Protein AF-0000000075217260 (afdb_homodimer)

Sequence (902 aa):
MAIAESGAFEINVNLGKSIASIQKNPIIYMRRHLSFYVELLKFIIHQYEQCFLPPKGTILYHNGLIELNTLIIDLNQQITSKQQIYSWTSITLPKIFSTKELYFIVASPESENITLNPAVTKGGWLSGSFSFPLSLSCAYALTGVSSTIYMLPFIPYKFPMTYVDFSTLRTYEVTSEYGSIQIIKQRNFLFLGIIRDLSWKSQRDNKNFILKAMFVGNWLGIQIPEAFALRLFNNTRFSIQDFEFSINIQNINLTRDNKILGSLSTVSCDQMPPNLSPENLPNYLVIQFELVSTLANPDHLLFSCNPKLFFTGDILNSAINLQHSPNHYELTVYAPHNLHFYPSCFHIVTLPIQFSSRNDRQMLVSSYPNEGYFEVQMCPWVQNSPLQIVIKSFSKNLVLPQGTPIAILLYMEKMTTGKNSLRDQELKINKDITRIGNVNLPKENFLHYNSMAIAESGAFEINVNLGKSIASIQKNPIIYMRRHLSFYVELLKFIIHQYEQCFLPPKGTILYHNGLIELNTLIIDLNQQITSKQQIYSWTSITLPKIFSTKELYFIVASPESENITLNPAVTKGGWLSGSFSFPLSLSCAYALTGVSSTIYMLPFIPYKFPMTYVDFSTLRTYEVTSEYGSIQIIKQRNFLFLGIIRDLSWKSQRDNKNFILKAMFVGNWLGIQIPEAFALRLFNNTRFSIQDFEFSINIQNINLTRDNKILGSLSTVSCDQMPPNLSPENLPNYLVIQFELVSTLANPDHLLFSCNPKLFFTGDILNSAINLQHSPNHYELTVYAPHNLHFYPSCFHIVTLPIQFSSRNDRQMLVSSYPNEGYFEVQMCPWVQNSPLQIVIKSFSKNLVLPQGTPIAILLYMEKMTTGKNSLRDQELKINKDITRIGNVNLPKENFLHYNS

Radius of gyration: 28.95 Å; Cα contacts (8 Å, |Δi|>4): 2174; chains: 2; bounding box: 70×98×119 Å

Structure (mmCIF, N/CA/C/O backbone):
data_AF-0000000075217260-model_v1
#
loop_
_entity.id
_entity.type
_entity.pdbx_description
1 polymer U10
#
loop_
_atom_site.group_PDB
_atom_site.id
_atom_site.type_symbol
_atom_site.label_atom_id
_atom_site.label_alt_id
_atom_site.label_comp_id
_atom_site.label_asym_id
_atom_site.label_entity_id
_atom_site.label_seq_id
_atom_site.pdbx_PDB_ins_code
_atom_site.Cartn_x
_atom_site.Cartn_y
_atom_site.Cartn_z
_atom_site.occupancy
_atom_site.B_iso_or_equiv
_atom_site.auth_seq_id
_atom_site.auth_comp_id
_atom_site.auth_asym_id
_atom_site.auth_atom_id
_atom_site.pdbx_PDB_model_num
ATOM 1 N N . MET A 1 1 ? 6.461 63.656 -43.188 1 19.81 1 MET A N 1
ATOM 2 C CA . MET A 1 1 ? 7.055 62.438 -43.719 1 19.81 1 MET A CA 1
ATOM 3 C C . MET A 1 1 ? 7.086 61.344 -42.656 1 19.81 1 MET A C 1
ATOM 5 O O . MET A 1 1 ? 7.84 61.469 -41.688 1 19.81 1 MET A O 1
ATOM 9 N N . ALA A 1 2 ? 6.152 60.938 -42.031 1 21.39 2 ALA A N 1
ATOM 10 C CA . ALA A 1 2 ? 5.523 60.438 -40.812 1 21.39 2 ALA A CA 1
ATOM 11 C C . ALA A 1 2 ? 5.863 58.969 -40.562 1 21.39 2 ALA A C 1
ATOM 13 O O . ALA A 1 2 ? 5.469 58.094 -41.312 1 21.39 2 ALA A O 1
ATOM 14 N N . ILE A 1 3 ? 7.191 58.688 -40.281 1 22.27 3 ILE A N 1
ATOM 15 C CA . ILE A 1 3 ? 7.773 57.375 -40.312 1 22.27 3 ILE A CA 1
ATOM 16 C C . ILE A 1 3 ? 6.895 56.406 -39.531 1 22.27 3 ILE A C 1
ATOM 18 O O . ILE A 1 3 ? 6.539 56.656 -38.375 1 22.27 3 ILE A O 1
ATOM 22 N N . ALA A 1 4 ? 6.141 55.5 -40.031 1 21.84 4 ALA A N 1
ATOM 23 C CA . ALA A 1 4 ? 4.902 54.719 -40 1 21.84 4 ALA A CA 1
ATOM 24 C C . ALA A 1 4 ? 4.941 53.656 -38.906 1 21.84 4 ALA A C 1
ATOM 26 O O . ALA A 1 4 ? 5.891 52.875 -38.812 1 21.84 4 ALA A O 1
ATOM 27 N N . GLU A 1 5 ? 4.582 53.906 -37.625 1 22.06 5 GLU A N 1
ATOM 28 C CA . GLU A 1 5 ? 4.879 53.5 -36.25 1 22.06 5 GLU A CA 1
ATOM 29 C C . GLU A 1 5 ? 4.652 52.031 -36.031 1 22.06 5 GLU A C 1
ATOM 31 O O . GLU A 1 5 ? 3.529 51.531 -36.188 1 22.06 5 GLU A O 1
ATOM 36 N N . SER A 1 6 ? 5.453 51.219 -36.594 1 21.25 6 SER A N 1
ATOM 37 C CA . SER A 1 6 ? 5.367 49.781 -36.938 1 21.25 6 SER A CA 1
ATOM 38 C C . SER A 1 6 ? 4.906 48.969 -35.75 1 21.25 6 SER A C 1
ATOM 40 O O . SER A 1 6 ? 5.246 49.25 -34.625 1 21.25 6 SER A O 1
ATOM 42 N N . GLY A 1 7 ? 3.818 48.25 -35.812 1 20.75 7 GLY A N 1
ATOM 43 C CA . GLY A 1 7 ? 2.887 47.469 -35 1 20.75 7 GLY A CA 1
ATOM 44 C C . GLY A 1 7 ? 3.568 46.406 -34.156 1 20.75 7 GLY A C 1
ATOM 45 O O . GLY A 1 7 ? 4.094 45.438 -34.688 1 20.75 7 GLY A O 1
ATOM 46 N N . ALA A 1 8 ? 4.43 46.75 -33.188 1 21.41 8 ALA A N 1
ATOM 47 C CA . ALA A 1 8 ? 5.324 46 -32.312 1 21.41 8 ALA A CA 1
ATOM 48 C C . ALA A 1 8 ? 4.625 44.75 -31.75 1 21.41 8 ALA A C 1
ATOM 50 O O . ALA A 1 8 ? 3.527 44.875 -31.203 1 21.41 8 ALA A O 1
ATOM 51 N N . PHE A 1 9 ? 4.602 43.656 -32.406 1 21.14 9 PHE A N 1
ATOM 52 C CA . PHE A 1 9 ? 3.938 42.375 -32.188 1 21.14 9 PHE A CA 1
ATOM 53 C C . PHE A 1 9 ? 4.102 41.938 -30.734 1 21.14 9 PHE A C 1
ATOM 55 O O . PHE A 1 9 ? 5.223 41.812 -30.234 1 21.14 9 PHE A O 1
ATOM 62 N N . GLU A 1 10 ? 3.414 42.438 -29.656 1 21.16 10 GLU A N 1
ATOM 63 C CA . GLU A 1 10 ? 3.434 42.25 -28.219 1 21.16 10 GLU A CA 1
ATOM 64 C C . GLU A 1 10 ? 3.326 40.781 -27.844 1 21.16 10 GLU A C 1
ATOM 66 O O . GLU A 1 10 ? 2.311 40.125 -28.125 1 21.16 10 GLU A O 1
ATOM 71 N N . ILE A 1 11 ? 4.23 39.969 -28.172 1 21.28 11 ILE A N 1
ATOM 72 C CA . ILE A 1 11 ? 4.207 38.5 -28.078 1 21.28 11 ILE A CA 1
ATOM 73 C C . ILE A 1 11 ? 3.777 38.094 -26.672 1 21.28 11 ILE A C 1
ATOM 75 O O . ILE A 1 11 ? 4.449 38.406 -25.688 1 21.28 11 ILE A O 1
ATOM 79 N N . ASN A 1 12 ? 2.537 37.969 -26.25 1 21.42 12 ASN A N 1
ATOM 80 C CA . ASN A 1 12 ? 1.78 37.469 -25.109 1 21.42 12 ASN A CA 1
ATOM 81 C C . ASN A 1 12 ? 2.266 36.094 -24.672 1 21.42 12 ASN A C 1
ATOM 83 O O . ASN A 1 12 ? 1.926 35.062 -25.297 1 21.42 12 ASN A O 1
ATOM 87 N N . VAL A 1 13 ? 3.553 35.875 -24.438 1 22.38 13 VAL A N 1
ATOM 88 C CA . VAL A 1 13 ? 4.301 34.656 -24.203 1 22.38 13 VAL A CA 1
ATOM 89 C C . VAL A 1 13 ? 3.607 33.812 -23.109 1 22.38 13 VAL A C 1
ATOM 91 O O . VAL A 1 13 ? 3.479 34.281 -21.969 1 22.38 13 VAL A O 1
ATOM 94 N N . ASN A 1 14 ? 2.602 33.094 -23.344 1 21.25 14 ASN A N 1
ATOM 95 C CA . ASN A 1 14 ? 1.864 32.094 -22.594 1 21.25 14 ASN A CA 1
ATOM 96 C C . ASN A 1 14 ? 2.805 31.203 -21.781 1 21.25 14 ASN A C 1
ATOM 98 O O . ASN A 1 14 ? 3.326 30.219 -22.312 1 21.25 14 ASN A O 1
ATOM 102 N N . LEU A 1 15 ? 3.814 31.75 -21.109 1 22.7 15 LEU A N 1
ATOM 103 C CA . LEU A 1 15 ? 4.797 31.188 -20.188 1 22.7 15 LEU A CA 1
ATOM 104 C C . LEU A 1 15 ? 4.148 30.172 -19.25 1 22.7 15 LEU A C 1
ATOM 106 O O . LEU A 1 15 ? 3.178 30.484 -18.562 1 22.7 15 LEU A O 1
ATOM 110 N N . GLY A 1 16 ? 4.039 29.031 -19.688 1 24.45 16 GLY A N 1
ATOM 111 C CA . GLY A 1 16 ? 3.541 28.031 -18.75 1 24.45 16 GLY A CA 1
ATOM 112 C C . GLY A 1 16 ? 4.031 28.234 -17.328 1 24.45 16 GLY A C 1
ATOM 113 O O . GLY A 1 16 ? 5.238 28.281 -17.094 1 24.45 16 GLY A O 1
ATOM 114 N N . LYS A 1 17 ? 3.695 29.406 -16.766 1 24.36 17 LYS A N 1
ATOM 115 C CA . LYS A 1 17 ? 3.885 29.734 -15.352 1 24.36 17 LYS A CA 1
ATOM 116 C C . LYS A 1 17 ? 3.814 28.484 -14.492 1 24.36 17 LYS A C 1
ATOM 118 O O . LYS A 1 17 ? 2.842 27.719 -14.562 1 24.36 17 LYS A O 1
ATOM 123 N N . SER A 1 18 ? 4.91 27.875 -14.43 1 25.98 18 SER A N 1
ATOM 124 C CA . SER A 1 18 ? 4.984 26.844 -13.398 1 25.98 18 SER A CA 1
ATOM 125 C C . SER A 1 18 ? 4.383 27.328 -12.086 1 25.98 18 SER A C 1
ATOM 127 O O . SER A 1 18 ? 4.863 28.297 -11.5 1 25.98 18 SER A O 1
ATOM 129 N N . ILE A 1 19 ? 3.252 27.797 -12.016 1 24.47 19 ILE A N 1
ATOM 130 C CA . ILE A 1 19 ? 2.613 28.031 -10.727 1 24.47 19 ILE A CA 1
ATOM 131 C C . ILE A 1 19 ? 2.775 26.797 -9.836 1 24.47 19 ILE A C 1
ATOM 133 O O . ILE A 1 19 ? 2.262 25.719 -10.156 1 24.47 19 ILE A O 1
ATOM 137 N N . ALA A 1 20 ? 3.865 26.547 -9.359 1 30.77 20 ALA A N 1
ATOM 138 C CA . ALA A 1 20 ? 3.777 25.734 -8.148 1 30.77 20 ALA A CA 1
ATOM 139 C C . ALA A 1 20 ? 2.523 26.094 -7.348 1 30.77 20 ALA A C 1
ATOM 141 O O . ALA A 1 20 ? 2.568 26.938 -6.449 1 30.77 20 ALA A O 1
ATOM 142 N N . SER A 1 21 ? 1.702 26.797 -7.887 1 27.34 21 SER A N 1
ATOM 143 C CA . SER A 1 21 ? 0.513 27.031 -7.07 1 27.34 21 SER A CA 1
ATOM 144 C C . SER A 1 21 ? 0.052 25.734 -6.406 1 27.34 21 SER A C 1
ATOM 146 O O . SER A 1 21 ? -0.109 24.703 -7.074 1 27.34 21 SER A O 1
ATOM 148 N N . ILE A 1 22 ? 0.473 25.5 -5.199 1 31.73 22 ILE A N 1
ATOM 149 C CA . ILE A 1 22 ? -0.354 24.703 -4.293 1 31.73 22 ILE A CA 1
ATOM 150 C C . ILE A 1 22 ? -1.82 24.812 -4.703 1 31.73 22 ILE A C 1
ATOM 152 O O . ILE A 1 22 ? -2.564 25.625 -4.16 1 31.73 22 ILE A O 1
ATOM 156 N N . GLN A 1 23 ? -2.008 25.375 -5.75 1 31.16 23 GLN A N 1
ATOM 157 C CA . GLN A 1 23 ? -3.424 25.547 -6.059 1 31.16 23 GLN A CA 1
ATOM 158 C C . GLN A 1 23 ? -4.188 24.234 -5.918 1 31.16 23 GLN A C 1
ATOM 160 O O . GLN A 1 23 ? -3.783 23.219 -6.477 1 31.16 23 GLN A O 1
ATOM 165 N N . LYS A 1 24 ? -4.727 24.219 -4.82 1 35.16 24 LYS A N 1
ATOM 166 C CA . LYS A 1 24 ? -5.852 23.328 -4.566 1 35.16 24 LYS A CA 1
ATOM 167 C C . LYS A 1 24 ? -6.766 23.234 -5.781 1 35.16 24 LYS A C 1
ATOM 169 O O . LYS A 1 24 ? -7.805 23.891 -5.84 1 35.16 24 LYS A O 1
ATOM 174 N N . ASN A 1 25 ? -6.25 23.656 -6.953 1 32.94 25 ASN A N 1
ATOM 175 C CA . ASN A 1 25 ? -7.328 23.5 -7.918 1 32.94 25 ASN A CA 1
ATOM 176 C C . ASN A 1 25 ? -7.91 22.094 -7.883 1 32.94 25 ASN A C 1
ATOM 178 O O . ASN A 1 25 ? -7.168 21.109 -7.895 1 32.94 25 ASN A O 1
ATOM 182 N N . PRO A 1 26 ? -9.102 22.188 -7.535 1 40.66 26 PRO A N 1
ATOM 183 C CA . PRO A 1 26 ? -9.766 20.891 -7.637 1 40.66 26 PRO A CA 1
ATOM 184 C C . PRO A 1 26 ? -9.531 20.219 -8.984 1 40.66 26 PRO A C 1
ATOM 186 O O . PRO A 1 26 ? -9.953 20.719 -10.023 1 40.66 26 PRO A O 1
ATOM 189 N N . ILE A 1 27 ? -8.312 19.938 -9.367 1 39.59 27 ILE A N 1
ATOM 190 C CA . ILE A 1 27 ? -8.094 19.219 -10.617 1 39.59 27 ILE A CA 1
ATOM 191 C C . ILE A 1 27 ? -9.258 18.266 -10.883 1 39.59 27 ILE A C 1
ATOM 193 O O . ILE A 1 27 ? -9.461 17.312 -10.133 1 39.59 27 ILE A O 1
ATOM 197 N N . ILE A 1 28 ? -10.242 18.938 -11.508 1 44.34 28 ILE A N 1
ATOM 198 C CA . ILE A 1 28 ? -11.258 18.031 -12.062 1 44.34 28 ILE A CA 1
ATOM 199 C C . ILE A 1 28 ? -10.578 16.922 -12.844 1 44.34 28 ILE A C 1
ATOM 201 O O . ILE A 1 28 ? -9.883 17.172 -13.828 1 44.34 28 ILE A O 1
ATOM 205 N N . TYR A 1 29 ? -10.266 16 -12.227 1 52.19 29 TYR A N 1
ATOM 206 C CA . TYR A 1 29 ? -9.719 14.844 -12.922 1 52.19 29 TYR A CA 1
ATOM 207 C C . TYR A 1 29 ? -10.586 14.477 -14.125 1 52.19 29 TYR A C 1
ATOM 209 O O . TYR A 1 29 ? -11.773 14.172 -13.977 1 52.19 29 TYR A O 1
ATOM 217 N N . MET A 1 30 ? -10.227 15.062 -15.344 1 57.81 30 MET A N 1
ATOM 218 C CA . MET A 1 30 ? -10.789 14.469 -16.547 1 57.81 30 MET A CA 1
ATOM 219 C C . MET A 1 30 ? -9.953 13.273 -17.016 1 57.81 30 MET A C 1
ATOM 221 O O . MET A 1 30 ? -8.727 13.352 -17.078 1 57.81 30 MET A O 1
ATOM 225 N N . ARG A 1 31 ? -10.641 12.188 -17.078 1 66.69 31 ARG A N 1
ATOM 226 C CA . ARG A 1 31 ? -9.977 11.016 -17.641 1 66.69 31 ARG A CA 1
ATOM 227 C C . ARG A 1 31 ? -9.273 11.367 -18.953 1 66.69 31 ARG A C 1
ATOM 229 O O . ARG A 1 31 ? -9.852 12.039 -19.797 1 66.69 31 ARG A O 1
ATOM 236 N N . ARG A 1 32 ? -8.156 10.93 -19.109 1 75.88 32 ARG A N 1
ATOM 237 C CA . ARG A 1 32 ? -7.414 11.07 -20.359 1 75.88 32 ARG A CA 1
ATOM 238 C C . ARG A 1 32 ? -7.953 10.125 -21.422 1 75.88 32 ARG A C 1
ATOM 240 O O . ARG A 1 32 ? -8.523 9.078 -21.094 1 75.88 32 ARG A O 1
ATOM 247 N N . HIS A 1 33 ? -7.855 10.523 -22.562 1 81.12 33 HIS A N 1
ATOM 248 C CA . HIS A 1 33 ? -8.289 9.711 -23.688 1 81.12 33 HIS A CA 1
ATOM 249 C C . HIS A 1 33 ? -7.371 8.5 -23.875 1 81.12 33 HIS A C 1
ATOM 251 O O . HIS A 1 33 ? -6.211 8.531 -23.469 1 81.12 33 HIS A O 1
ATOM 257 N N . LEU A 1 34 ? -8.031 7.539 -24.547 1 85 34 LEU A N 1
ATOM 258 C CA . LEU A 1 34 ? -7.285 6.309 -24.797 1 85 34 LEU A CA 1
ATOM 259 C C . LEU A 1 34 ? -5.953 6.613 -25.484 1 85 34 LEU A C 1
ATOM 261 O O . LEU A 1 34 ? -4.941 5.965 -25.188 1 85 34 LEU A O 1
ATOM 265 N N . SER A 1 35 ? -5.93 7.559 -26.344 1 83.62 35 SER A N 1
ATOM 266 C CA . SER A 1 35 ? -4.738 7.902 -27.125 1 83.62 35 SER A CA 1
ATOM 267 C C . SER A 1 35 ? -3.557 8.211 -26.203 1 83.62 35 SER A C 1
ATOM 269 O O . SER A 1 35 ? -2.402 7.98 -26.562 1 83.62 35 SER A O 1
ATOM 271 N N . PHE A 1 36 ? -3.918 8.562 -25.062 1 83.56 36 PHE A N 1
ATOM 272 C CA . PHE A 1 36 ? -2.869 8.883 -24.109 1 83.56 36 PHE A CA 1
ATOM 273 C C . PHE A 1 36 ? -2.189 7.621 -23.609 1 83.56 36 PHE A C 1
ATOM 275 O O . PHE A 1 36 ? -0.994 7.629 -23.297 1 83.56 36 PHE A O 1
ATOM 282 N N . TYR A 1 37 ? -2.936 6.582 -23.594 1 89.44 37 TYR A N 1
ATOM 283 C CA . TYR A 1 37 ? -2.449 5.363 -22.953 1 89.44 37 TYR A CA 1
ATOM 284 C C . TYR A 1 37 ? -1.99 4.348 -24 1 89.44 37 TYR A C 1
ATOM 286 O O . TYR A 1 37 ? -1.45 3.297 -23.641 1 89.44 37 TYR A O 1
ATOM 294 N N . VAL A 1 38 ? -2.174 4.621 -25.219 1 90.06 38 VAL A N 1
ATOM 295 C CA . VAL A 1 38 ? -1.985 3.629 -26.266 1 90.06 38 VAL A CA 1
ATOM 296 C C . VAL A 1 38 ? -0.538 3.143 -26.266 1 90.06 38 VAL A C 1
ATOM 298 O O . VAL A 1 38 ? -0.282 1.937 -26.312 1 90.06 38 VAL A O 1
ATOM 301 N N . GLU A 1 39 ? 0.344 4.082 -26.203 1 87.31 39 GLU A N 1
ATOM 302 C CA . GLU A 1 39 ? 1.75 3.691 -26.234 1 87.31 39 GLU A CA 1
ATOM 303 C C . GLU A 1 39 ? 2.125 2.871 -25.016 1 87.31 39 GLU A C 1
ATOM 305 O O . GLU A 1 39 ? 2.91 1.926 -25.094 1 87.31 39 GLU A O 1
ATOM 310 N N . LEU A 1 40 ? 1.539 3.26 -23.953 1 90.38 40 LEU A N 1
ATOM 311 C CA . LEU A 1 40 ? 1.773 2.51 -22.719 1 90.38 40 LEU A CA 1
ATOM 312 C C . LEU A 1 40 ? 1.212 1.096 -22.828 1 90.38 40 LEU A C 1
ATOM 314 O O . LEU A 1 40 ? 1.889 0.126 -22.484 1 90.38 40 LEU A O 1
ATOM 318 N N . LEU A 1 41 ? 0.054 0.994 -23.328 1 94.12 41 LEU A N 1
ATOM 319 C CA . LEU A 1 41 ? -0.593 -0.307 -23.453 1 94.12 41 LEU A CA 1
ATOM 320 C C . LEU A 1 41 ? 0.165 -1.189 -24.453 1 94.12 41 LEU A C 1
ATOM 322 O O . LEU A 1 41 ? 0.368 -2.379 -24.188 1 94.12 41 LEU A O 1
ATOM 326 N N . LYS A 1 42 ? 0.574 -0.626 -25.484 1 93.31 42 LYS A N 1
ATOM 327 C CA . LYS A 1 42 ? 1.382 -1.371 -26.438 1 93.31 42 LYS A CA 1
ATOM 328 C C . LYS A 1 42 ? 2.678 -1.866 -25.812 1 93.31 42 LYS A C 1
ATOM 330 O O . LYS A 1 42 ? 3.094 -3.002 -26.031 1 93.31 42 LYS A O 1
ATOM 335 N N . PHE A 1 43 ? 3.199 -0.994 -25.062 1 92.5 43 PHE A N 1
ATOM 336 C CA . PHE A 1 43 ? 4.422 -1.371 -24.359 1 92.5 43 PHE A CA 1
ATOM 337 C C . PHE A 1 43 ? 4.176 -2.551 -23.438 1 92.5 43 PHE A C 1
ATOM 339 O O . PHE A 1 43 ? 4.941 -3.52 -23.422 1 92.5 43 PHE A O 1
ATOM 346 N N . ILE A 1 44 ? 3.162 -2.531 -22.672 1 94.62 44 ILE A N 1
ATOM 347 C CA . ILE A 1 44 ? 2.809 -3.561 -21.703 1 94.62 44 ILE A CA 1
ATOM 348 C C . ILE A 1 44 ? 2.566 -4.887 -22.422 1 94.62 44 ILE A C 1
ATOM 350 O O . ILE A 1 44 ? 3.039 -5.934 -21.969 1 94.62 44 ILE A O 1
ATOM 354 N N . ILE A 1 45 ? 1.907 -4.812 -23.469 1 95.44 45 ILE A N 1
ATOM 355 C CA . ILE A 1 45 ? 1.594 -6 -24.25 1 95.44 45 ILE A CA 1
ATOM 356 C C . ILE A 1 45 ? 2.877 -6.586 -24.844 1 95.44 45 ILE A C 1
ATOM 358 O O . ILE A 1 45 ? 3.094 -7.801 -24.781 1 95.44 45 ILE A O 1
ATOM 362 N N . HIS A 1 46 ? 3.652 -5.695 -25.312 1 94.56 46 HIS A N 1
ATOM 363 C CA . HIS A 1 46 ? 4.926 -6.125 -25.875 1 94.56 46 HIS A CA 1
ATOM 364 C C . HIS A 1 46 ? 5.793 -6.809 -24.828 1 94.56 46 HIS A C 1
ATOM 366 O O . HIS A 1 46 ? 6.395 -7.852 -25.094 1 94.56 46 HIS A O 1
ATOM 372 N N . GLN A 1 47 ? 5.863 -6.238 -23.688 1 93.38 47 GLN A N 1
ATOM 373 C CA . GLN A 1 47 ? 6.633 -6.824 -22.594 1 93.38 47 GLN A CA 1
ATOM 374 C C . GLN A 1 47 ? 6.121 -8.219 -22.25 1 93.38 47 GLN A C 1
ATOM 376 O O . GLN A 1 47 ? 6.914 -9.141 -22.047 1 93.38 47 GLN A O 1
ATOM 381 N N . TYR A 1 48 ? 4.871 -8.375 -22.188 1 93.88 48 TYR A N 1
ATOM 382 C CA . TYR A 1 48 ? 4.285 -9.68 -21.875 1 93.88 48 TYR A CA 1
ATOM 383 C C . TYR A 1 48 ? 4.621 -10.695 -22.969 1 93.88 48 TYR A C 1
ATOM 385 O O . TYR A 1 48 ? 4.988 -11.836 -22.672 1 93.88 48 TYR A O 1
ATOM 393 N N . GLU A 1 49 ? 4.516 -10.297 -24.188 1 93.06 49 GLU A N 1
ATOM 394 C CA . GLU A 1 49 ? 4.801 -11.164 -25.328 1 93.06 49 GLU A CA 1
ATOM 395 C C . GLU A 1 49 ? 6.246 -11.656 -25.281 1 93.06 49 GLU A C 1
ATOM 397 O O . GLU A 1 49 ? 6.512 -12.836 -25.547 1 93.06 49 GLU A O 1
ATOM 402 N N . GLN A 1 50 ? 7.031 -10.781 -24.891 1 88.69 50 GLN A N 1
ATOM 403 C CA . GLN A 1 50 ? 8.453 -11.094 -24.953 1 88.69 50 GLN A CA 1
ATOM 404 C C . GLN A 1 50 ? 8.891 -11.891 -23.719 1 88.69 50 GLN A C 1
ATOM 406 O O . GLN A 1 50 ? 9.828 -12.688 -23.797 1 88.69 50 GLN A O 1
ATOM 411 N N . CYS A 1 51 ? 8.164 -11.695 -22.672 1 87.44 51 CYS A N 1
ATOM 412 C CA . CYS A 1 51 ? 8.688 -12.227 -21.422 1 87.44 51 CYS A CA 1
ATOM 413 C C . CYS A 1 51 ? 7.875 -13.43 -20.953 1 87.44 51 CYS A C 1
ATOM 415 O O . CYS A 1 51 ? 8.398 -14.305 -20.266 1 87.44 51 CYS A O 1
ATOM 417 N N . PHE A 1 52 ? 6.594 -13.484 -21.219 1 86.5 52 PHE A N 1
ATOM 418 C CA . PHE A 1 52 ? 5.785 -14.438 -20.469 1 86.5 52 PHE A CA 1
ATOM 419 C C . PHE A 1 52 ? 4.867 -15.219 -21.391 1 86.5 52 PHE A C 1
ATOM 421 O O . PHE A 1 52 ? 4.266 -16.219 -20.984 1 86.5 52 PHE A O 1
ATOM 428 N N . LEU A 1 53 ? 4.703 -14.812 -22.516 1 86.06 53 LEU A N 1
ATOM 429 C CA . LEU A 1 53 ? 3.736 -15.492 -23.375 1 86.06 53 LEU A CA 1
ATOM 430 C C . LEU A 1 53 ? 4.09 -16.969 -23.516 1 86.06 53 LEU A C 1
ATOM 432 O O . LEU A 1 53 ? 5.172 -17.312 -24 1 86.06 53 LEU A O 1
ATOM 436 N N . PRO A 1 54 ? 3.205 -17.828 -22.891 1 78.75 54 PRO A N 1
ATOM 437 C CA . PRO A 1 54 ? 3.461 -19.266 -23.016 1 78.75 54 PRO A CA 1
ATOM 438 C C . PRO A 1 54 ? 3.414 -19.734 -24.469 1 78.75 54 PRO A C 1
ATOM 440 O O . PRO A 1 54 ? 2.881 -19.031 -25.344 1 78.75 54 PRO A O 1
ATOM 443 N N . PRO A 1 55 ? 3.857 -21.141 -24.484 1 75.25 55 PRO A N 1
ATOM 444 C CA . PRO A 1 55 ? 3.725 -21.719 -25.828 1 75.25 55 PRO A CA 1
ATOM 445 C C . PRO A 1 55 ? 2.27 -21.891 -26.25 1 75.25 55 PRO A C 1
ATOM 447 O O . PRO A 1 55 ? 1.438 -22.359 -25.484 1 75.25 55 PRO A O 1
ATOM 450 N N . LYS A 1 56 ? 1.768 -21.203 -27.234 1 80.38 56 LYS A N 1
ATOM 451 C CA . LYS A 1 56 ? 0.432 -21.266 -27.812 1 80.38 56 LYS A CA 1
ATOM 452 C C . LYS A 1 56 ? -0.45 -20.141 -27.297 1 80.38 56 LYS A C 1
ATOM 454 O O . LYS A 1 56 ? -1.644 -20.078 -27.594 1 80.38 56 LYS A O 1
ATOM 459 N N . GLY A 1 57 ? 0.098 -19.531 -26.297 1 87.75 57 GLY A N 1
ATOM 460 C CA . GLY A 1 57 ? -0.642 -18.359 -25.844 1 87.75 57 GLY A CA 1
ATOM 461 C C . GLY A 1 57 ? -0.738 -17.281 -26.891 1 87.75 57 GLY A C 1
ATOM 462 O O . GLY A 1 57 ? 0.094 -17.203 -27.812 1 87.75 57 GLY A O 1
ATOM 463 N N . THR A 1 58 ? -1.871 -16.547 -26.797 1 94 58 THR A N 1
ATOM 464 C CA . THR A 1 58 ? -2.041 -15.414 -27.703 1 94 58 THR A CA 1
ATOM 465 C C . THR A 1 58 ? -2.471 -14.172 -26.938 1 94 58 THR A C 1
ATOM 467 O O . THR A 1 58 ? -3.107 -14.273 -25.891 1 94 58 THR A O 1
ATOM 470 N N . ILE A 1 59 ? -2.033 -13.078 -27.406 1 96.19 59 ILE A N 1
ATOM 471 C CA . ILE A 1 59 ? -2.439 -11.781 -26.875 1 96.19 59 ILE A CA 1
ATOM 472 C C . ILE A 1 59 ? -2.803 -10.836 -28.016 1 96.19 59 ILE A C 1
ATOM 474 O O . ILE A 1 59 ? -2.021 -10.664 -28.953 1 96.19 59 ILE A O 1
ATOM 478 N N . LEU A 1 60 ? -4 -10.336 -27.984 1 95.06 60 LEU A N 1
ATOM 479 C CA . LEU A 1 60 ? -4.504 -9.414 -29 1 95.06 60 LEU A CA 1
ATOM 480 C C . LEU A 1 60 ? -4.938 -8.094 -28.375 1 95.06 60 LEU A C 1
ATOM 482 O O . LEU A 1 60 ? -5.527 -8.086 -27.281 1 95.06 60 LEU A O 1
ATOM 486 N N . TYR A 1 61 ? -4.578 -7.098 -29.031 1 94.44 61 TYR A N 1
ATOM 487 C CA . TYR A 1 61 ? -4.953 -5.754 -28.594 1 94.44 61 TYR A CA 1
ATOM 488 C C . TYR A 1 61 ? -5.801 -5.059 -29.656 1 94.44 61 TYR A C 1
ATOM 490 O O . TYR A 1 61 ? -5.375 -4.922 -30.812 1 94.44 61 TYR A O 1
ATOM 498 N N . HIS A 1 62 ? -7.035 -4.727 -29.234 1 89.81 62 HIS A N 1
ATOM 499 C CA . HIS A 1 62 ? -7.91 -4.008 -30.156 1 89.81 62 HIS A CA 1
ATOM 500 C C . HIS A 1 62 ? -8.695 -2.924 -29.422 1 89.81 62 HIS A C 1
ATOM 502 O O . HIS A 1 62 ? -9.539 -3.225 -28.578 1 89.81 62 HIS A O 1
ATOM 508 N N . ASN A 1 63 ? -8.508 -1.633 -29.766 1 85.81 63 ASN A N 1
ATOM 509 C CA . ASN A 1 63 ? -9.258 -0.485 -29.281 1 85.81 63 ASN A CA 1
ATOM 510 C C . ASN A 1 63 ? -9.352 -0.488 -27.75 1 85.81 63 ASN A C 1
ATOM 512 O O . ASN A 1 63 ? -10.445 -0.366 -27.188 1 85.81 63 ASN A O 1
ATOM 516 N N . GLY A 1 64 ? -8.281 -0.774 -27.109 1 87.69 64 GLY A N 1
ATOM 517 C CA . GLY A 1 64 ? -8.25 -0.695 -25.656 1 87.69 64 GLY A CA 1
ATOM 518 C C . GLY A 1 64 ? -8.562 -2.016 -24.984 1 87.69 64 GLY A C 1
ATOM 519 O O . GLY A 1 64 ? -8.516 -2.117 -23.75 1 87.69 64 GLY A O 1
ATOM 520 N N . LEU A 1 65 ? -8.992 -2.963 -25.734 1 92.81 65 LEU A N 1
ATOM 521 C CA . LEU A 1 65 ? -9.258 -4.289 -25.188 1 92.81 65 LEU A CA 1
ATOM 522 C C . LEU A 1 65 ? -8.062 -5.211 -25.391 1 92.81 65 LEU A C 1
ATOM 524 O O . LEU A 1 65 ? -7.504 -5.281 -26.484 1 92.81 65 LEU A O 1
ATOM 528 N N . ILE A 1 66 ? -7.719 -5.895 -24.328 1 96.19 66 ILE A N 1
ATOM 529 C CA . ILE A 1 66 ? -6.703 -6.938 -24.422 1 96.19 66 ILE A CA 1
ATOM 530 C C . ILE A 1 66 ? -7.359 -8.312 -24.297 1 96.19 66 ILE A C 1
ATOM 532 O O . ILE A 1 66 ? -7.977 -8.609 -23.266 1 96.19 66 ILE A O 1
ATOM 536 N N . GLU A 1 67 ? -7.281 -9.047 -25.312 1 96.06 67 GLU A N 1
ATOM 537 C CA . GLU A 1 67 ? -7.707 -10.445 -25.312 1 96.06 67 GLU A CA 1
ATOM 538 C C . GLU A 1 67 ? -6.516 -11.383 -25.156 1 96.06 67 GLU A C 1
ATOM 540 O O . GLU A 1 67 ? -5.609 -11.398 -25.984 1 96.06 67 GLU A O 1
ATOM 545 N N . LEU A 1 68 ? -6.574 -12.133 -24.078 1 96.06 68 LEU A N 1
ATOM 546 C CA . LEU A 1 68 ? -5.43 -12.969 -23.719 1 96.06 68 LEU A CA 1
ATOM 547 C C . LEU A 1 68 ? -5.848 -14.43 -23.594 1 96.06 68 LEU A C 1
ATOM 549 O O . LEU A 1 68 ? -6.754 -14.758 -22.828 1 96.06 68 LEU A O 1
ATOM 553 N N . ASN A 1 69 ? -5.277 -15.234 -24.406 1 94 69 ASN A N 1
ATOM 554 C CA . ASN A 1 69 ? -5.34 -16.672 -24.188 1 94 69 ASN A CA 1
ATOM 555 C C . ASN A 1 69 ? -4.141 -17.156 -23.375 1 94 69 ASN A C 1
ATOM 557 O O . ASN A 1 69 ? -3.012 -17.172 -23.875 1 94 69 ASN A O 1
ATOM 561 N N . THR A 1 70 ? -4.441 -17.547 -22.188 1 89.31 70 THR A N 1
ATOM 562 C CA . THR A 1 70 ? -3.334 -17.859 -21.281 1 89.31 70 THR A CA 1
ATOM 563 C C . THR A 1 70 ? -3.631 -19.125 -20.484 1 89.31 70 THR A C 1
ATOM 565 O O . THR A 1 70 ? -4.715 -19.703 -20.594 1 89.31 70 THR A O 1
ATOM 568 N N . LEU A 1 71 ? -2.604 -19.5 -19.797 1 86.19 71 LEU A N 1
ATOM 569 C CA . LEU A 1 71 ? -2.697 -20.688 -18.938 1 86.19 71 LEU A CA 1
ATOM 570 C C . LEU A 1 71 ? -3.26 -20.312 -17.562 1 86.19 71 LEU A C 1
ATOM 572 O O . LEU A 1 71 ? -2.738 -19.422 -16.891 1 86.19 71 LEU A O 1
ATOM 576 N N . ILE A 1 72 ? -4.348 -21 -17.203 1 86.44 72 ILE A N 1
ATOM 577 C CA . ILE A 1 72 ? -4.926 -20.891 -15.867 1 86.44 72 ILE A CA 1
ATOM 578 C C . ILE A 1 72 ? -4.469 -22.078 -15.016 1 86.44 72 ILE A C 1
ATOM 580 O O . ILE A 1 72 ? -4.82 -23.219 -15.297 1 86.44 72 ILE A O 1
ATOM 584 N N . ILE A 1 73 ? -3.746 -21.766 -14.023 1 82.75 73 ILE A N 1
ATOM 585 C CA . ILE A 1 73 ? -3.201 -22.828 -13.18 1 82.75 73 ILE A CA 1
ATOM 586 C C . ILE A 1 73 ? -4.148 -23.094 -12.016 1 82.75 73 ILE A C 1
ATOM 588 O O . ILE A 1 73 ? -4.488 -22.188 -11.258 1 82.75 73 ILE A O 1
ATOM 592 N N . ASP A 1 74 ? -4.578 -24.312 -11.953 1 82.56 74 ASP A N 1
ATOM 593 C CA . ASP A 1 74 ? -5.395 -24.75 -10.828 1 82.56 74 ASP A CA 1
ATOM 594 C C . ASP A 1 74 ? -4.527 -25.078 -9.617 1 82.56 74 ASP A C 1
ATOM 596 O O . ASP A 1 74 ? -3.654 -25.953 -9.68 1 82.56 74 ASP A O 1
ATOM 600 N N . LEU A 1 75 ? -4.836 -24.453 -8.531 1 77.44 75 LEU A N 1
ATOM 601 C CA . LEU A 1 75 ? -4.02 -24.656 -7.34 1 77.44 75 LEU A CA 1
ATOM 602 C C . LEU A 1 75 ? -4.551 -25.828 -6.516 1 77.44 75 LEU A C 1
ATOM 604 O O . LEU A 1 75 ? -4.148 -26.016 -5.363 1 77.44 75 LEU A O 1
ATOM 608 N N . ASN A 1 76 ? -5.488 -26.578 -7.047 1 71.5 76 ASN A N 1
ATOM 609 C CA . ASN A 1 76 ? -5.98 -27.891 -6.605 1 71.5 76 ASN A CA 1
ATOM 610 C C . ASN A 1 76 ? -6.734 -27.781 -5.285 1 71.5 76 ASN A C 1
ATOM 612 O O . ASN A 1 76 ? -6.578 -28.625 -4.406 1 71.5 76 ASN A O 1
ATOM 616 N N . GLN A 1 77 ? -7.418 -26.859 -5.039 1 76.38 77 GLN A N 1
ATOM 617 C CA . GLN A 1 77 ? -8.344 -26.688 -3.922 1 76.38 77 GLN A CA 1
ATOM 618 C C . GLN A 1 77 ? -9.781 -26.594 -4.414 1 76.38 77 GLN A C 1
ATOM 620 O O . GLN A 1 77 ? -10.477 -25.609 -4.113 1 76.38 77 GLN A O 1
ATOM 625 N N . GLN A 1 78 ? -10.203 -27.719 -4.957 1 80.56 78 GLN A N 1
ATOM 626 C CA . GLN A 1 78 ? -11.469 -27.672 -5.676 1 80.56 78 GLN A CA 1
ATOM 627 C C . GLN A 1 78 ? -12.641 -28 -4.75 1 80.56 78 GLN A C 1
ATOM 629 O O . GLN A 1 78 ? -12.531 -28.859 -3.883 1 80.56 78 GLN A O 1
ATOM 634 N N . ILE A 1 79 ? -13.625 -27.25 -4.961 1 83.5 79 ILE A N 1
ATOM 635 C CA . ILE A 1 79 ? -14.906 -27.531 -4.316 1 83.5 79 ILE A CA 1
ATOM 636 C C . ILE A 1 79 ? -16 -27.625 -5.371 1 83.5 79 ILE A C 1
ATOM 638 O O . ILE A 1 79 ? -15.961 -26.906 -6.379 1 83.5 79 ILE A O 1
ATOM 642 N N . THR A 1 80 ? -16.891 -28.531 -5.082 1 86.81 80 THR A N 1
ATOM 643 C CA . THR A 1 80 ? -18 -28.688 -6.004 1 86.81 80 THR A CA 1
ATOM 644 C C . THR A 1 80 ? -19.297 -28.141 -5.402 1 86.81 80 THR A C 1
ATOM 646 O O . THR A 1 80 ? -19.609 -28.422 -4.25 1 86.81 80 THR A O 1
ATOM 649 N N . SER A 1 81 ? -19.844 -27.203 -6.121 1 82.44 81 SER A N 1
ATOM 650 C CA . SER A 1 81 ? -21.125 -26.656 -5.711 1 82.44 81 SER A CA 1
ATOM 651 C C . SER A 1 81 ? -22.047 -26.438 -6.914 1 82.44 81 SER A C 1
ATOM 653 O O . SER A 1 81 ? -21.641 -25.828 -7.906 1 82.44 81 SER A O 1
ATOM 655 N N . LYS A 1 82 ? -23.344 -26.891 -6.84 1 83.56 82 LYS A N 1
ATOM 656 C CA . LYS A 1 82 ? -24.375 -26.719 -7.855 1 83.56 82 LYS A CA 1
ATOM 657 C C . LYS A 1 82 ? -23.859 -27.062 -9.242 1 83.56 82 LYS A C 1
ATOM 659 O O . LYS A 1 82 ? -23.969 -26.266 -10.18 1 83.56 82 LYS A O 1
ATOM 664 N N . GLN A 1 83 ? -23.172 -28.109 -9.422 1 87.19 83 GLN A N 1
ATOM 665 C CA . GLN A 1 83 ? -22.688 -28.656 -10.68 1 87.19 83 GLN A CA 1
ATOM 666 C C . GLN A 1 83 ? -21.547 -27.828 -11.25 1 87.19 83 GLN A C 1
ATOM 668 O O . GLN A 1 83 ? -21.297 -27.859 -12.453 1 87.19 83 GLN A O 1
ATOM 673 N N . GLN A 1 84 ? -21.016 -27 -10.414 1 88.69 84 GLN A N 1
ATOM 674 C CA . GLN A 1 84 ? -19.844 -26.219 -10.773 1 88.69 84 GLN A CA 1
ATOM 675 C C . GLN A 1 84 ? -18.656 -26.578 -9.875 1 88.69 84 GLN A C 1
ATOM 677 O O . GLN A 1 84 ? -18.828 -26.844 -8.688 1 88.69 84 GLN A O 1
ATOM 682 N N . ILE A 1 85 ? -17.531 -26.609 -10.477 1 89.38 85 ILE A N 1
ATOM 683 C CA . ILE A 1 85 ? -16.281 -26.766 -9.727 1 89.38 85 ILE A CA 1
ATOM 684 C C . ILE A 1 85 ? -15.609 -25.406 -9.539 1 89.38 85 ILE A C 1
ATOM 686 O O . ILE A 1 85 ? -15.477 -24.641 -10.5 1 89.38 85 ILE A O 1
ATOM 690 N N . TYR A 1 86 ? -15.312 -25.109 -8.328 1 87.94 86 TYR A N 1
ATOM 691 C CA . TYR A 1 86 ? -14.602 -23.891 -7.969 1 87.94 86 TYR A CA 1
ATOM 692 C C . TYR A 1 86 ? -13.203 -24.203 -7.449 1 87.94 86 TYR A C 1
ATOM 694 O O . TYR A 1 86 ? -13.008 -25.188 -6.734 1 87.94 86 TYR A O 1
ATOM 702 N N . SER A 1 87 ? -12.266 -23.328 -7.816 1 88.19 87 SER A N 1
ATOM 703 C CA . SER A 1 87 ? -10.906 -23.516 -7.316 1 88.19 87 SER A CA 1
ATOM 704 C C . SER A 1 87 ? -10.133 -22.188 -7.336 1 88.19 87 SER A C 1
ATOM 706 O O . SER A 1 87 ? -10.578 -21.219 -7.945 1 88.19 87 SER A O 1
ATOM 708 N N . TRP A 1 88 ? -9.102 -22.203 -6.578 1 88.5 88 TRP A N 1
ATOM 709 C CA . TRP A 1 88 ? -8.164 -21.094 -6.645 1 88.5 88 TRP A CA 1
ATOM 710 C C . TRP A 1 88 ? -7.266 -21.203 -7.871 1 88.5 88 TRP A C 1
ATOM 712 O O . TRP A 1 88 ? -7.008 -22.297 -8.359 1 88.5 88 TRP A O 1
ATOM 722 N N . THR A 1 89 ? -6.855 -20.062 -8.352 1 87.62 89 THR A N 1
ATOM 723 C CA . THR A 1 89 ? -5.996 -20.094 -9.531 1 87.62 89 THR A CA 1
ATOM 724 C C . THR A 1 89 ? -4.895 -19.047 -9.422 1 87.62 89 THR A C 1
ATOM 726 O O . THR A 1 89 ? -5 -18.109 -8.617 1 87.62 89 THR A O 1
ATOM 729 N N . SER A 1 90 ? -3.865 -19.234 -10.18 1 84.44 90 SER A N 1
ATOM 730 C CA . SER A 1 90 ? -2.814 -18.266 -10.453 1 84.44 90 SER A CA 1
ATOM 731 C C . SER A 1 90 ? -2.658 -18.016 -11.945 1 84.44 90 SER A C 1
ATOM 733 O O . SER A 1 90 ? -2.643 -18.953 -12.742 1 84.44 90 SER A O 1
ATOM 735 N N . ILE A 1 91 ? -2.65 -16.75 -12.312 1 86.81 91 ILE A N 1
ATOM 736 C CA . ILE A 1 91 ? -2.525 -16.375 -13.711 1 86.81 91 ILE A CA 1
ATOM 737 C C . ILE A 1 91 ? -1.462 -15.281 -13.852 1 86.81 91 ILE A C 1
ATOM 739 O O . ILE A 1 91 ? -1.367 -14.383 -13.016 1 86.81 91 ILE A O 1
ATOM 743 N N . THR A 1 92 ? -0.671 -15.391 -14.859 1 88.06 92 THR A N 1
ATOM 744 C CA . THR A 1 92 ? 0.27 -14.328 -15.188 1 88.06 92 THR A CA 1
ATOM 745 C C . THR A 1 92 ? -0.302 -13.406 -16.266 1 88.06 92 THR A C 1
ATOM 747 O O . THR A 1 92 ? -0.63 -13.859 -17.359 1 88.06 92 THR A O 1
ATOM 750 N N . LEU A 1 93 ? -0.362 -12.156 -15.953 1 93.25 93 LEU A N 1
ATOM 751 C CA . LEU A 1 93 ? -0.982 -11.172 -16.828 1 93.25 93 LEU A CA 1
ATOM 752 C C . LEU A 1 93 ? 0.013 -10.086 -17.219 1 93.25 93 LEU A C 1
ATOM 754 O O . LEU A 1 93 ? 1.043 -9.914 -16.562 1 93.25 93 LEU A O 1
ATOM 758 N N . PRO A 1 94 ? -0.307 -9.391 -18.391 1 94.5 94 PRO A N 1
ATOM 759 C CA . PRO A 1 94 ? 0.424 -8.141 -18.625 1 94.5 94 PRO A CA 1
ATOM 760 C C . PRO A 1 94 ? 0.356 -7.199 -17.422 1 94.5 94 PRO A C 1
ATOM 762 O O . PRO A 1 94 ? -0.688 -7.09 -16.766 1 94.5 94 PRO A O 1
ATOM 765 N N . LYS A 1 95 ? 1.438 -6.465 -17.203 1 94.44 95 LYS A N 1
ATOM 766 C CA . LYS A 1 95 ? 1.534 -5.734 -15.938 1 94.44 95 LYS A CA 1
ATOM 767 C C . LYS A 1 95 ? 1.73 -4.242 -16.188 1 94.44 95 LYS A C 1
ATOM 769 O O . LYS A 1 95 ? 2.553 -3.844 -17.016 1 94.44 95 LYS A O 1
ATOM 774 N N . ILE A 1 96 ? 0.986 -3.506 -15.438 1 92.5 96 ILE A N 1
ATOM 775 C CA . ILE A 1 96 ? 1.242 -2.074 -15.328 1 92.5 96 ILE A CA 1
ATOM 776 C C . ILE A 1 96 ? 2.355 -1.825 -14.312 1 92.5 96 ILE A C 1
ATOM 778 O O . ILE A 1 96 ? 2.223 -2.178 -13.141 1 92.5 96 ILE A O 1
ATOM 782 N N . PHE A 1 97 ? 3.359 -1.11 -14.664 1 87.56 97 PHE A N 1
ATOM 783 C CA . PHE A 1 97 ? 4.539 -1.006 -13.812 1 87.56 97 PHE A CA 1
ATOM 784 C C . PHE A 1 97 ? 4.469 0.248 -12.945 1 87.56 97 PHE A C 1
ATOM 786 O O . PHE A 1 97 ? 4.902 0.236 -11.797 1 87.56 97 PHE A O 1
ATOM 793 N N . SER A 1 98 ? 3.963 1.354 -13.523 1 84.12 98 SER A N 1
ATOM 794 C CA . SER A 1 98 ? 4.18 2.576 -12.758 1 84.12 98 SER A CA 1
ATOM 795 C C . SER A 1 98 ? 2.939 3.463 -12.773 1 84.12 98 SER A C 1
ATOM 797 O O . SER A 1 98 ? 2.783 4.336 -11.914 1 84.12 98 SER A O 1
ATOM 799 N N . THR A 1 99 ? 2.08 3.34 -13.672 1 85 99 THR A N 1
ATOM 800 C CA . THR A 1 99 ? 0.942 4.242 -13.797 1 85 99 THR A CA 1
ATOM 801 C C . THR A 1 99 ? -0.087 3.969 -12.703 1 85 99 THR A C 1
ATOM 803 O O . THR A 1 99 ? -0.734 2.92 -12.703 1 85 99 THR A O 1
ATOM 806 N N . LYS A 1 100 ? -0.342 4.98 -11.914 1 86.81 100 LYS A N 1
ATOM 807 C CA . LYS A 1 100 ? -1.17 4.785 -10.727 1 86.81 100 LYS A CA 1
ATOM 808 C C . LYS A 1 100 ? -2.65 4.73 -11.086 1 86.81 100 LYS A C 1
ATOM 810 O O . LYS A 1 100 ? -3.412 3.957 -10.508 1 86.81 100 LYS A O 1
ATOM 815 N N . GLU A 1 101 ? -3.039 5.492 -12.039 1 90.56 101 GLU A N 1
ATOM 816 C CA . GLU A 1 101 ? -4.465 5.672 -12.305 1 90.56 101 GLU A CA 1
ATOM 817 C C . GLU A 1 101 ? -5.008 4.547 -13.188 1 90.56 101 GLU A C 1
ATOM 819 O O . GLU A 1 101 ? -6.223 4.379 -13.312 1 90.56 101 GLU A O 1
ATOM 824 N N . LEU A 1 102 ? -4.152 3.822 -13.781 1 93.81 102 LEU A N 1
ATOM 825 C CA . LEU A 1 102 ? -4.586 2.799 -14.727 1 93.81 102 LEU A CA 1
ATOM 826 C C . LEU A 1 102 ? -4.695 1.439 -14.039 1 93.81 102 LEU A C 1
ATOM 828 O O . LEU A 1 102 ? -3.77 1.016 -13.344 1 93.81 102 LEU A O 1
ATOM 832 N N . TYR A 1 103 ? -5.863 0.803 -14.227 1 96.19 103 TYR A N 1
ATOM 833 C CA . TYR A 1 103 ? -6.129 -0.561 -13.781 1 96.19 103 TYR A CA 1
ATOM 834 C C . TYR A 1 103 ? -6.641 -1.419 -14.93 1 96.19 103 TYR A C 1
ATOM 836 O O . TYR A 1 103 ? -6.922 -0.908 -16.016 1 96.19 103 TYR A O 1
ATOM 844 N N . PHE A 1 104 ? -6.703 -2.707 -14.68 1 96.81 104 PHE A N 1
ATOM 845 C CA . PHE A 1 104 ? -7.43 -3.631 -15.539 1 96.81 104 PHE A CA 1
ATOM 846 C C . PHE A 1 104 ? -8.578 -4.293 -14.781 1 96.81 104 PHE A C 1
ATOM 848 O O . PHE A 1 104 ? -8.422 -4.672 -13.617 1 96.81 104 PHE A O 1
ATOM 855 N N . ILE A 1 105 ? -9.656 -4.367 -15.359 1 96.31 105 ILE A N 1
ATOM 856 C CA . ILE A 1 105 ? -10.641 -5.363 -14.953 1 96.31 105 ILE A CA 1
ATOM 857 C C . ILE A 1 105 ? -10.438 -6.645 -15.766 1 96.31 105 ILE A C 1
ATOM 859 O O . ILE A 1 105 ? -10.438 -6.617 -17 1 96.31 105 ILE A O 1
ATOM 863 N N . VAL A 1 106 ? -10.234 -7.688 -15.086 1 96 106 VAL A N 1
ATOM 864 C CA . VAL A 1 106 ? -9.977 -8.977 -15.719 1 96 106 VAL A CA 1
ATOM 865 C C . VAL A 1 106 ? -11.172 -9.906 -15.516 1 96 106 VAL A C 1
ATOM 867 O O . VAL A 1 106 ? -11.617 -10.117 -14.383 1 96 106 VAL A O 1
ATOM 870 N N . ALA A 1 107 ? -11.695 -10.422 -16.531 1 95.75 107 ALA A N 1
ATOM 871 C CA . ALA A 1 107 ? -12.836 -11.336 -16.484 1 95.75 107 ALA A CA 1
ATOM 872 C C . ALA A 1 107 ? -12.891 -12.211 -17.734 1 95.75 107 ALA A C 1
ATOM 874 O O . ALA A 1 107 ? -12.258 -11.898 -18.75 1 95.75 107 ALA A O 1
ATOM 875 N N . SER A 1 108 ? -13.586 -13.281 -17.609 1 96.06 108 SER A N 1
ATOM 876 C CA . SER A 1 108 ? -13.773 -14.172 -18.75 1 96.06 108 SER A CA 1
ATOM 877 C C . SER A 1 108 ? -14.875 -13.664 -19.672 1 96.06 108 SER A C 1
ATOM 879 O O . SER A 1 108 ? -15.859 -13.07 -19.203 1 96.06 108 SER A O 1
ATOM 881 N N . PRO A 1 109 ? -14.656 -13.883 -20.938 1 96.06 109 PRO A N 1
ATOM 882 C CA . PRO A 1 109 ? -15.773 -13.609 -21.828 1 96.06 109 PRO A CA 1
ATOM 883 C C . PRO A 1 109 ? -16.922 -14.609 -21.672 1 96.06 109 PRO A C 1
ATOM 885 O O . PRO A 1 109 ? -16.703 -15.719 -21.188 1 96.06 109 PRO A O 1
ATOM 888 N N . GLU A 1 110 ? -18.078 -14.273 -22.188 1 93.19 110 GLU A N 1
ATOM 889 C CA . GLU A 1 110 ? -19.266 -15.125 -22.094 1 93.19 110 GLU A CA 1
ATOM 890 C C . GLU A 1 110 ? -19.078 -16.406 -22.891 1 93.19 110 GLU A C 1
ATOM 892 O O . GLU A 1 110 ? -19.703 -17.438 -22.578 1 93.19 110 GLU A O 1
ATOM 897 N N . SER A 1 111 ? -18.281 -16.375 -23.844 1 91.62 111 SER A N 1
ATOM 898 C CA . SER A 1 111 ? -18.094 -17.516 -24.75 1 91.62 111 SER A CA 1
ATOM 899 C C . SER A 1 111 ? -17.281 -18.609 -24.078 1 91.62 111 SER A C 1
ATOM 901 O O . SER A 1 111 ? -17.234 -19.75 -24.578 1 91.62 111 SER A O 1
ATOM 903 N N . GLU A 1 112 ? -16.609 -18.375 -22.984 1 92.44 112 GLU A N 1
ATOM 904 C CA . GLU A 1 112 ? -15.719 -19.344 -22.359 1 92.44 112 GLU A CA 1
ATOM 905 C C . GLU A 1 112 ? -16.469 -20.203 -21.344 1 92.44 112 GLU A C 1
ATOM 907 O O . GLU A 1 112 ? -17.406 -19.734 -20.688 1 92.44 112 GLU A O 1
ATOM 912 N N . ASN A 1 113 ? -16.016 -21.391 -21.188 1 89.81 113 ASN A N 1
ATOM 913 C CA . ASN A 1 113 ? -16.578 -22.281 -20.172 1 89.81 113 ASN A CA 1
ATOM 914 C C . ASN A 1 113 ? -16.031 -21.984 -18.781 1 89.81 113 ASN A C 1
ATOM 916 O O . ASN A 1 113 ? -16.703 -22.203 -17.781 1 89.81 113 ASN A O 1
ATOM 920 N N . ILE A 1 114 ? -14.859 -21.531 -18.781 1 91.31 114 ILE A N 1
ATOM 921 C CA . ILE A 1 114 ? -14.234 -21.156 -17.516 1 91.31 114 ILE A CA 1
ATOM 922 C C . ILE A 1 114 ? -14.656 -19.734 -17.141 1 91.31 114 ILE A C 1
ATOM 924 O O . ILE A 1 114 ? -14.711 -18.844 -18 1 91.31 114 ILE A O 1
ATOM 928 N N . THR A 1 115 ? -15.023 -19.609 -15.867 1 92.19 115 THR A N 1
ATOM 929 C CA . THR A 1 115 ? -15.383 -18.297 -15.352 1 92.19 115 THR A CA 1
ATOM 930 C C . THR A 1 115 ? -14.383 -17.844 -14.289 1 92.19 115 THR A C 1
ATOM 932 O O . THR A 1 115 ? -14.281 -18.469 -13.227 1 92.19 115 THR A O 1
ATOM 935 N N . LEU A 1 116 ? -13.711 -16.828 -14.609 1 93 116 LEU A N 1
ATOM 936 C CA . LEU A 1 116 ? -12.867 -16.188 -13.609 1 93 116 LEU A CA 1
ATOM 937 C C . LEU A 1 116 ? -13.664 -15.188 -12.781 1 93 116 LEU A C 1
ATOM 939 O O . LEU A 1 116 ? -14.477 -14.43 -13.32 1 93 116 LEU A O 1
ATOM 943 N N . ASN A 1 117 ? -13.492 -15.219 -11.461 1 91.5 117 ASN A N 1
ATOM 944 C CA . ASN A 1 117 ? -14.023 -14.117 -10.672 1 91.5 117 ASN A CA 1
ATOM 945 C C . ASN A 1 117 ? -13.383 -12.789 -11.055 1 91.5 117 ASN A C 1
ATOM 947 O O . ASN A 1 117 ? -12.164 -12.633 -10.977 1 91.5 117 ASN A O 1
ATOM 951 N N . PRO A 1 118 ? -14.211 -11.914 -11.484 1 93.31 118 PRO A N 1
ATOM 952 C CA . PRO A 1 118 ? -13.625 -10.648 -11.938 1 93.31 118 PRO A CA 1
ATOM 953 C C . PRO A 1 118 ? -12.805 -9.953 -10.844 1 93.31 118 PRO A C 1
ATOM 955 O O . PRO A 1 118 ? -13.164 -10.023 -9.672 1 93.31 118 PRO A O 1
ATOM 958 N N . ALA A 1 119 ? -11.773 -9.25 -11.273 1 91.88 119 ALA A N 1
ATOM 959 C CA . ALA A 1 119 ? -10.906 -8.547 -10.328 1 91.88 119 ALA A CA 1
ATOM 960 C C . ALA A 1 119 ? -10.336 -7.273 -10.953 1 91.88 119 ALA A C 1
ATOM 962 O O . ALA A 1 119 ? -10.109 -7.215 -12.164 1 91.88 119 ALA A O 1
ATOM 963 N N . VAL A 1 120 ? -10.234 -6.309 -10.172 1 95.69 120 VAL A N 1
ATOM 964 C CA . VAL A 1 120 ? -9.477 -5.117 -10.547 1 95.69 120 VAL A CA 1
ATOM 965 C C . VAL A 1 120 ? -8.016 -5.293 -10.148 1 95.69 120 VAL A C 1
ATOM 967 O O . VAL A 1 120 ? -7.707 -5.602 -9 1 95.69 120 VAL A O 1
ATOM 970 N N . THR A 1 121 ? -7.125 -5.09 -11.125 1 95.12 121 THR A N 1
ATOM 971 C CA . THR A 1 121 ? -5.727 -5.391 -10.852 1 95.12 121 THR A CA 1
ATOM 972 C C . THR A 1 121 ? -4.809 -4.5 -11.68 1 95.12 121 THR A C 1
ATOM 974 O O . THR A 1 121 ? -5.254 -3.857 -12.633 1 95.12 121 THR A O 1
ATOM 977 N N . LYS A 1 122 ? -3.584 -4.441 -11.266 1 94.44 122 LYS A N 1
ATOM 978 C CA . LYS A 1 122 ? -2.531 -3.793 -12.047 1 94.44 122 LYS A CA 1
ATOM 979 C C . LYS A 1 122 ? -1.846 -4.789 -12.977 1 94.44 122 LYS A C 1
ATOM 981 O O . LYS A 1 122 ? -0.886 -4.438 -13.672 1 94.44 122 LYS A O 1
ATOM 986 N N . GLY A 1 123 ? -2.357 -6.008 -13.008 1 93.38 123 GLY A N 1
ATOM 987 C CA . GLY A 1 123 ? -1.749 -7.051 -13.812 1 93.38 123 GLY A CA 1
ATOM 988 C C . GLY A 1 123 ? -0.608 -7.762 -13.109 1 93.38 123 GLY A C 1
ATOM 989 O O . GLY A 1 123 ? -0.521 -7.742 -11.883 1 93.38 123 GLY A O 1
ATOM 990 N N . GLY A 1 124 ? 0.151 -8.484 -13.828 1 90.19 124 GLY A N 1
ATOM 991 C CA . GLY A 1 124 ? 1.176 -9.32 -13.227 1 90.19 124 GLY A CA 1
ATOM 992 C C . GLY A 1 124 ? 0.644 -10.648 -12.727 1 90.19 124 GLY A C 1
ATOM 993 O O . GLY A 1 124 ? -0.205 -11.266 -13.375 1 90.19 124 GLY A O 1
ATOM 994 N N . TRP A 1 125 ? 1.233 -10.984 -11.648 1 86.19 125 TRP A N 1
ATOM 995 C CA . TRP A 1 125 ? 0.746 -12.219 -11.047 1 86.19 125 TRP A CA 1
ATOM 996 C C . TRP A 1 125 ? -0.576 -11.984 -10.32 1 86.19 125 TRP A C 1
ATOM 998 O O . TRP A 1 125 ? -0.671 -11.109 -9.461 1 86.19 125 TRP A O 1
ATOM 1008 N N . LEU A 1 126 ? -1.529 -12.773 -10.688 1 88.31 126 LEU A N 1
ATOM 1009 C CA . LEU A 1 126 ? -2.859 -12.633 -10.102 1 88.31 126 LEU A CA 1
ATOM 1010 C C . LEU A 1 126 ? -3.309 -13.945 -9.461 1 88.31 126 LEU A C 1
ATOM 1012 O O . LEU A 1 126 ? -3.293 -14.992 -10.102 1 88.31 126 LEU A O 1
ATOM 1016 N N . SER A 1 127 ? -3.566 -13.773 -8.18 1 85.44 127 SER A N 1
ATOM 1017 C CA . SER A 1 127 ? -4.293 -14.852 -7.52 1 85.44 127 SER A CA 1
ATOM 1018 C C . SER A 1 127 ? -5.793 -14.578 -7.508 1 85.44 127 SER A C 1
ATOM 1020 O O . SER A 1 127 ? -6.223 -13.445 -7.277 1 85.44 127 SER A O 1
ATOM 1022 N N . GLY A 1 128 ? -6.527 -15.586 -7.824 1 88.25 128 GLY A N 1
ATOM 1023 C CA . GLY A 1 128 ? -7.977 -15.469 -7.84 1 88.25 128 GLY A CA 1
ATOM 1024 C C . GLY A 1 128 ? -8.68 -16.812 -7.809 1 88.25 128 GLY A C 1
ATOM 1025 O O . GLY A 1 128 ? -8.117 -17.797 -7.332 1 88.25 128 GLY A O 1
ATOM 1026 N N . SER A 1 129 ? -9.891 -16.75 -8.156 1 89.81 129 SER A N 1
ATOM 1027 C CA . SER A 1 129 ? -10.664 -17.984 -8.242 1 89.81 129 SER A CA 1
ATOM 1028 C C . SER A 1 129 ? -11.328 -18.125 -9.609 1 89.81 129 SER A C 1
ATOM 1030 O O . SER A 1 129 ? -11.5 -17.141 -10.328 1 89.81 129 SER A O 1
ATOM 1032 N N . PHE A 1 130 ? -11.562 -19.328 -9.93 1 90.31 130 PHE A N 1
ATOM 1033 C CA . PHE A 1 130 ? -12.25 -19.641 -11.18 1 90.31 130 PHE A CA 1
ATOM 1034 C C . PHE A 1 130 ? -13.211 -20.812 -11 1 90.31 130 PHE A C 1
ATOM 1036 O O . PHE A 1 130 ? -13.156 -21.516 -9.984 1 90.31 130 PHE A O 1
ATOM 1043 N N . SER A 1 131 ? -14.109 -20.906 -11.922 1 90.31 131 SER A N 1
ATOM 1044 C CA . SER A 1 131 ? -15.078 -21.984 -11.898 1 90.31 131 SER A CA 1
ATOM 1045 C C . SER A 1 131 ? -15.352 -22.516 -13.297 1 90.31 131 SER A C 1
ATOM 1047 O O . SER A 1 131 ? -15.141 -21.812 -14.289 1 90.31 131 SER A O 1
ATOM 1049 N N . PHE A 1 132 ? -15.727 -23.781 -13.328 1 90.38 132 PHE A N 1
ATOM 1050 C CA . PHE A 1 132 ? -16.125 -24.422 -14.578 1 90.38 132 PHE A CA 1
ATOM 1051 C C . PHE A 1 132 ? -17.141 -25.531 -14.312 1 90.38 132 PHE A C 1
ATOM 1053 O O . PHE A 1 132 ? -17.25 -26.016 -13.188 1 90.38 132 PHE A O 1
ATOM 1060 N N . PRO A 1 133 ? -17.859 -25.875 -15.352 1 91 133 PRO A N 1
ATOM 1061 C CA . PRO A 1 133 ? -18.875 -26.922 -15.164 1 91 133 PRO A CA 1
ATOM 1062 C C . PRO A 1 133 ? -18.266 -28.281 -14.805 1 91 133 PRO A C 1
ATOM 1064 O O . PRO A 1 133 ? -17.219 -28.656 -15.344 1 91 133 PRO A O 1
ATOM 1067 N N . LEU A 1 134 ? -18.969 -29 -14.039 1 90.81 134 LEU A N 1
ATOM 1068 C CA . LEU A 1 134 ? -18.562 -30.312 -13.57 1 90.81 134 LEU A CA 1
ATOM 1069 C C . LEU A 1 134 ? -18.375 -31.266 -14.742 1 90.81 134 LEU A C 1
ATOM 1071 O O . LEU A 1 134 ? -17.516 -32.156 -14.688 1 90.81 134 LEU A O 1
ATOM 1075 N N . SER A 1 135 ? -19.094 -31.125 -15.758 1 88.25 135 SER A N 1
ATOM 1076 C CA . SER A 1 135 ? -19.016 -31.984 -16.938 1 88.25 135 SER A CA 1
ATOM 1077 C C . SER A 1 135 ? -17.641 -31.922 -17.594 1 88.25 135 SER A C 1
ATOM 1079 O O . SER A 1 135 ? -17.266 -32.812 -18.344 1 88.25 135 SER A O 1
ATOM 1081 N N . LEU A 1 136 ? -16.906 -30.906 -17.219 1 86.06 136 LEU A N 1
ATOM 1082 C CA . LEU A 1 136 ? -15.594 -30.719 -17.844 1 86.06 136 LEU A CA 1
ATOM 1083 C C . LEU A 1 136 ? -14.477 -31.125 -16.891 1 86.06 136 LEU A C 1
ATOM 1085 O O . LEU A 1 136 ? -13.305 -30.828 -17.141 1 86.06 136 LEU A O 1
ATOM 1089 N N . SER A 1 137 ? -14.758 -31.703 -15.836 1 82.06 137 SER A N 1
ATOM 1090 C CA . SER A 1 137 ? -13.797 -32.062 -14.797 1 82.06 137 SER A CA 1
ATOM 1091 C C . SER A 1 137 ? -12.664 -32.906 -15.352 1 82.06 137 SER A C 1
ATOM 1093 O O . SER A 1 137 ? -11.5 -32.75 -14.977 1 82.06 137 SER A O 1
ATOM 1095 N N . CYS A 1 138 ? -12.938 -33.75 -16.234 1 75.38 138 CYS A N 1
ATOM 1096 C CA . CYS A 1 138 ? -11.922 -34.625 -16.812 1 75.38 138 CYS A CA 1
ATOM 1097 C C . CYS A 1 138 ? -11.008 -33.875 -17.75 1 75.38 138 CYS A C 1
ATOM 1099 O O . CYS A 1 138 ? -9.805 -34.125 -17.797 1 75.38 138 CYS A O 1
ATOM 1101 N N . ALA A 1 139 ? -11.633 -33 -18.422 1 69.75 139 ALA A N 1
ATOM 1102 C CA . ALA A 1 139 ? -10.875 -32.219 -19.406 1 69.75 139 ALA A CA 1
ATOM 1103 C C . ALA A 1 139 ? -9.898 -31.281 -18.719 1 69.75 139 ALA A C 1
ATOM 1105 O O . ALA A 1 139 ? -8.836 -30.969 -19.266 1 69.75 139 ALA A O 1
ATOM 1106 N N . TYR A 1 140 ? -10.289 -30.906 -17.516 1 64.94 140 TYR A N 1
ATOM 1107 C CA . TYR A 1 140 ? -9.5 -29.891 -16.844 1 64.94 140 TYR A CA 1
ATOM 1108 C C . TYR A 1 140 ? -8.703 -30.5 -15.695 1 64.94 140 TYR A C 1
ATOM 1110 O O . TYR A 1 140 ? -8.219 -29.781 -14.812 1 64.94 140 TYR A O 1
ATOM 1118 N N . ALA A 1 141 ? -8.602 -31.75 -15.625 1 57.12 141 ALA A N 1
ATOM 1119 C CA . ALA A 1 141 ? -7.953 -32.469 -14.539 1 57.12 141 ALA A CA 1
ATOM 1120 C C . ALA A 1 141 ? -6.473 -32.125 -14.453 1 57.12 141 ALA A C 1
ATOM 1122 O O . ALA A 1 141 ? -5.828 -32.375 -13.43 1 57.12 141 ALA A O 1
ATOM 1123 N N . LEU A 1 142 ? -6.004 -31.484 -15.547 1 58.12 142 LEU A N 1
ATOM 1124 C CA . LEU A 1 142 ? -4.578 -31.172 -15.508 1 58.12 142 LEU A CA 1
ATOM 1125 C C . LEU A 1 142 ? -4.32 -29.875 -14.766 1 58.12 142 LEU A C 1
ATOM 1127 O O . LEU A 1 142 ? -5.234 -29.062 -14.586 1 58.12 142 LEU A O 1
ATOM 1131 N N . THR A 1 143 ? -3.08 -29.688 -14.203 1 63.75 143 THR A N 1
ATOM 1132 C CA . THR A 1 143 ? -2.588 -28.594 -13.359 1 63.75 143 THR A CA 1
ATOM 1133 C C . THR A 1 143 ? -2.787 -27.25 -14.055 1 63.75 143 THR A C 1
ATOM 1135 O O . THR A 1 143 ? -2.811 -26.203 -13.398 1 63.75 143 THR A O 1
ATOM 1138 N N . GLY A 1 144 ? -3.203 -27.281 -15.391 1 73.62 144 GLY A N 1
ATOM 1139 C CA . GLY A 1 144 ? -3.383 -26 -16.062 1 73.62 144 GLY A CA 1
ATOM 1140 C C . GLY A 1 144 ? -4.281 -26.094 -17.281 1 73.62 144 GLY A C 1
ATOM 1141 O O . GLY A 1 144 ? -4.277 -27.109 -17.984 1 73.62 144 GLY A O 1
ATOM 1142 N N . VAL A 1 145 ? -5.23 -25.156 -17.438 1 78.56 145 VAL A N 1
ATOM 1143 C CA . VAL A 1 145 ? -6.129 -25.109 -18.578 1 78.56 145 VAL A CA 1
ATOM 1144 C C . VAL A 1 145 ? -5.973 -23.766 -19.297 1 78.56 145 VAL A C 1
ATOM 1146 O O . VAL A 1 145 ? -5.844 -22.719 -18.656 1 78.56 145 VAL A O 1
ATOM 1149 N N . SER A 1 146 ? -5.91 -23.891 -20.609 1 85.5 146 SER A N 1
ATOM 1150 C CA . SER A 1 146 ? -5.875 -22.672 -21.391 1 85.5 146 SER A CA 1
ATOM 1151 C C . SER A 1 146 ? -7.262 -22.047 -21.516 1 85.5 146 SER A C 1
ATOM 1153 O O . SER A 1 146 ? -8.25 -22.766 -21.703 1 85.5 146 SER A O 1
ATOM 1155 N N . SER A 1 147 ? -7.332 -20.797 -21.344 1 91.06 147 SER A N 1
ATOM 1156 C CA . SER A 1 147 ? -8.594 -20.094 -21.484 1 91.06 147 SER A CA 1
ATOM 1157 C C . SER A 1 147 ? -8.367 -18.641 -21.922 1 91.06 147 SER A C 1
ATOM 1159 O O . SER A 1 147 ? -7.297 -18.078 -21.688 1 91.06 147 SER A O 1
ATOM 1161 N N . THR A 1 148 ? -9.406 -18.172 -22.547 1 94.75 148 THR A N 1
ATOM 1162 C CA . THR A 1 148 ? -9.367 -16.781 -22.953 1 94.75 148 THR A CA 1
ATOM 1163 C C . THR A 1 148 ? -9.867 -15.875 -21.828 1 94.75 148 THR A C 1
ATOM 1165 O O . THR A 1 148 ? -10.883 -16.172 -21.188 1 94.75 148 THR A O 1
ATOM 1168 N N . ILE A 1 149 ? -9.117 -14.82 -21.594 1 95.56 149 ILE A N 1
ATOM 1169 C CA . ILE A 1 149 ? -9.531 -13.812 -20.625 1 95.56 149 ILE A CA 1
ATOM 1170 C C . ILE A 1 149 ? -9.461 -12.43 -21.266 1 95.56 149 ILE A C 1
ATOM 1172 O O . ILE A 1 149 ? -8.68 -12.195 -22.188 1 95.56 149 ILE A O 1
ATOM 1176 N N . TYR A 1 150 ? -10.344 -11.578 -20.812 1 96.88 150 TYR A N 1
ATOM 1177 C CA . TYR A 1 150 ? -10.328 -10.18 -21.234 1 96.88 150 TYR A CA 1
ATOM 1178 C C . TYR A 1 150 ? -9.734 -9.297 -20.141 1 96.88 150 TYR A C 1
ATOM 1180 O O . TYR A 1 150 ? -9.984 -9.5 -18.953 1 96.88 150 TYR A O 1
ATOM 1188 N N . MET A 1 151 ? -8.883 -8.398 -20.547 1 96.88 151 MET A N 1
ATOM 1189 C CA . MET A 1 151 ? -8.367 -7.328 -19.703 1 96.88 151 MET A CA 1
ATOM 1190 C C . MET A 1 151 ? -8.82 -5.965 -20.219 1 96.88 151 MET A C 1
ATOM 1192 O O . MET A 1 151 ? -8.367 -5.516 -21.266 1 96.88 151 MET A O 1
ATOM 1196 N N . LEU A 1 152 ? -9.641 -5.324 -19.453 1 96.19 152 LEU A N 1
ATOM 1197 C CA . LEU A 1 152 ? -10.18 -4.027 -19.844 1 96.19 152 LEU A CA 1
ATOM 1198 C C . LEU A 1 152 ? -9.484 -2.902 -19.078 1 96.19 152 LEU A C 1
ATOM 1200 O O . LEU A 1 152 ? -9.547 -2.848 -17.844 1 96.19 152 LEU A O 1
ATOM 1204 N N . PRO A 1 153 ? -8.82 -1.998 -19.828 1 95.44 153 PRO A N 1
ATOM 1205 C CA . PRO A 1 153 ? -8.266 -0.832 -19.125 1 95.44 153 PRO A CA 1
ATOM 1206 C C . PRO A 1 153 ? -9.336 -0.013 -18.406 1 95.44 153 PRO A C 1
ATOM 1208 O O . PRO A 1 153 ? -10.336 0.378 -19.016 1 95.44 153 PRO A O 1
ATOM 1211 N N . PHE A 1 154 ? -9.156 0.183 -17.156 1 94.75 154 PHE A N 1
ATOM 1212 C CA . PHE A 1 154 ? -10.086 0.827 -16.234 1 94.75 154 PHE A CA 1
ATOM 1213 C C . PHE A 1 154 ? -9.422 1.995 -15.516 1 94.75 154 PHE A C 1
ATOM 1215 O O . PHE A 1 154 ? -8.383 1.825 -14.867 1 94.75 154 PHE A O 1
ATOM 1222 N N . ILE A 1 155 ? -9.977 3.209 -15.672 1 94.88 155 ILE A N 1
ATOM 1223 C CA . ILE A 1 155 ? -9.461 4.402 -15.016 1 94.88 155 ILE A CA 1
ATOM 1224 C C . ILE A 1 155 ? -10.492 4.934 -14.023 1 94.88 155 ILE A C 1
ATOM 1226 O O . ILE A 1 155 ? -11.414 5.664 -14.406 1 94.88 155 ILE A O 1
ATOM 1230 N N . PRO A 1 156 ? -10.336 4.641 -12.766 1 95.38 156 PRO A N 1
ATOM 1231 C CA . PRO A 1 156 ? -11.227 5.246 -11.773 1 95.38 156 PRO A CA 1
ATOM 1232 C C . PRO A 1 156 ? -10.969 6.738 -11.586 1 95.38 156 PRO A C 1
ATOM 1234 O O . PRO A 1 156 ? -9.953 7.258 -12.055 1 95.38 156 PRO A O 1
ATOM 1237 N N . TYR A 1 157 ? -11.867 7.391 -10.922 1 92.44 157 TYR A N 1
ATOM 1238 C CA . TYR A 1 157 ? -11.656 8.781 -10.531 1 92.44 157 TYR A CA 1
ATOM 1239 C C . TYR A 1 157 ? -10.789 8.859 -9.273 1 92.44 157 TYR A C 1
ATOM 1241 O O . TYR A 1 157 ? -10.805 7.953 -8.438 1 92.44 157 TYR A O 1
ATOM 1249 N N . LYS A 1 158 ? -10.062 9.953 -9.227 1 90.5 158 LYS A N 1
ATOM 1250 C CA . LYS A 1 158 ? -9.5 10.281 -7.914 1 90.5 158 LYS A CA 1
ATOM 1251 C C . LYS A 1 158 ? -10.602 10.508 -6.887 1 90.5 158 LYS A C 1
ATOM 1253 O O . LYS A 1 158 ? -11.609 11.156 -7.184 1 90.5 158 LYS A O 1
ATOM 1258 N N . PHE A 1 159 ? -10.406 9.969 -5.688 1 92.56 159 PHE A N 1
ATOM 1259 C CA . PHE A 1 159 ? -11.359 10.273 -4.629 1 92.56 159 PHE A CA 1
ATOM 1260 C C . PHE A 1 159 ? -11.352 11.758 -4.305 1 92.56 159 PHE A C 1
ATOM 1262 O O . PHE A 1 159 ? -10.289 12.359 -4.152 1 92.56 159 PHE A O 1
ATOM 1269 N N . PRO A 1 160 ? -12.523 12.297 -4.246 1 89.12 160 PRO A N 1
ATOM 1270 C CA . PRO A 1 160 ? -12.586 13.68 -3.766 1 89.12 160 PRO A CA 1
ATOM 1271 C C . PRO A 1 160 ? -12.375 13.789 -2.258 1 89.12 160 PRO A C 1
ATOM 1273 O O . PRO A 1 160 ? -12.203 12.773 -1.579 1 89.12 160 PRO A O 1
ATOM 1276 N N . MET A 1 161 ? -12.375 15.016 -1.861 1 88.06 161 MET A N 1
ATOM 1277 C CA . MET A 1 161 ? -12.289 15.227 -0.418 1 88.06 161 MET A CA 1
ATOM 1278 C C . MET A 1 161 ? -13.484 14.609 0.292 1 88.06 161 MET A C 1
ATOM 1280 O O . MET A 1 161 ? -14.617 14.688 -0.199 1 88.06 161 MET A O 1
ATOM 1284 N N . THR A 1 162 ? -13.195 14.078 1.433 1 90.12 162 THR A N 1
ATOM 1285 C CA . THR A 1 162 ? -14.219 13.336 2.166 1 90.12 162 THR A CA 1
ATOM 1286 C C . THR A 1 162 ? -14.555 14.039 3.479 1 90.12 162 THR A C 1
ATOM 1288 O O . THR A 1 162 ? -13.672 14.555 4.16 1 90.12 162 THR A O 1
ATOM 1291 N N . TYR A 1 163 ? -15.852 14.078 3.748 1 91.75 163 TYR A N 1
ATOM 1292 C CA . TYR A 1 163 ? -16.359 14.648 4.992 1 91.75 163 TYR A CA 1
ATOM 1293 C C . TYR A 1 163 ? -17.422 13.758 5.605 1 91.75 163 TYR A C 1
ATOM 1295 O O . TYR A 1 163 ? -17.828 12.758 5.008 1 91.75 163 TYR A O 1
ATOM 1303 N N . VAL A 1 164 ? -17.766 14.109 6.793 1 94.06 164 VAL A N 1
ATOM 1304 C CA . VAL A 1 164 ? -18.828 13.398 7.492 1 94.06 164 VAL A CA 1
ATOM 1305 C C . VAL A 1 164 ? -20.062 14.289 7.609 1 94.06 164 VAL A C 1
ATOM 1307 O O . VAL A 1 164 ? -19.938 15.484 7.863 1 94.06 164 VAL A O 1
ATOM 1310 N N . ASP A 1 165 ? -21.141 13.672 7.477 1 92.19 165 ASP A N 1
ATOM 1311 C CA . ASP A 1 165 ? -22.406 14.391 7.578 1 92.19 165 ASP A CA 1
ATOM 1312 C C . ASP A 1 165 ? -22.578 15.008 8.969 1 92.19 165 ASP A C 1
ATOM 1314 O O . ASP A 1 165 ? -22.266 14.375 9.977 1 92.19 165 ASP A O 1
ATOM 1318 N N . PHE A 1 166 ? -22.953 16.234 8.891 1 91.31 166 PHE A N 1
ATOM 1319 C CA . PHE A 1 166 ? -23.266 16.984 10.102 1 91.31 166 PHE A CA 1
ATOM 1320 C C . PHE A 1 166 ? -24.719 17.453 10.086 1 91.31 166 PHE A C 1
ATOM 1322 O O . PHE A 1 166 ? -25.094 18.297 9.266 1 91.31 166 PHE A O 1
ATOM 1329 N N . SER A 1 167 ? -25.5 16.797 10.922 1 84.88 167 SER A N 1
ATOM 1330 C CA . SER A 1 167 ? -26.922 17.109 10.844 1 84.88 167 SER A CA 1
ATOM 1331 C C . SER A 1 167 ? -27.484 17.453 12.227 1 84.88 167 SER A C 1
ATOM 1333 O O . SER A 1 167 ? -26.812 17.281 13.234 1 84.88 167 SER A O 1
ATOM 1335 N N . THR A 1 168 ? -28.609 18.047 12.117 1 83.38 168 THR A N 1
ATOM 1336 C CA . THR A 1 168 ? -29.375 18.312 13.328 1 83.38 168 THR A CA 1
ATOM 1337 C C . THR A 1 168 ? -30.391 17.219 13.586 1 83.38 168 THR A C 1
ATOM 1339 O O . THR A 1 168 ? -31.281 16.984 12.758 1 83.38 168 THR A O 1
ATOM 1342 N N . LEU A 1 169 ? -30.141 16.641 14.711 1 84.81 169 LEU A N 1
ATOM 1343 C CA . LEU A 1 169 ? -31.047 15.555 15.062 1 84.81 169 LEU A CA 1
ATOM 1344 C C . LEU A 1 169 ? -32.344 16.094 15.656 1 84.81 169 LEU A C 1
ATOM 1346 O O . LEU A 1 169 ? -32.312 17.016 16.469 1 84.81 169 LEU A O 1
ATOM 1350 N N . ARG A 1 170 ? -33.5 15.484 15.211 1 79.5 170 ARG A N 1
ATOM 1351 C CA . ARG A 1 170 ? -34.812 15.906 15.711 1 79.5 170 ARG A CA 1
ATOM 1352 C C . ARG A 1 170 ? -35.125 15.266 17.062 1 79.5 170 ARG A C 1
ATOM 1354 O O . ARG A 1 170 ? -35.656 15.922 17.953 1 79.5 170 ARG A O 1
ATOM 1361 N N . THR A 1 171 ? -34.781 13.977 17.203 1 79.25 171 THR A N 1
ATOM 1362 C CA . THR A 1 171 ? -35.031 13.242 18.438 1 79.25 171 THR A CA 1
ATOM 1363 C C . THR A 1 171 ? -33.781 12.484 18.891 1 79.25 171 THR A C 1
ATOM 1365 O O . THR A 1 171 ? -33.031 11.984 18.062 1 79.25 171 THR A O 1
ATOM 1368 N N . TYR A 1 172 ? -33.531 12.672 20.188 1 79.5 172 TYR A N 1
ATOM 1369 C CA . TYR A 1 172 ? -32.438 11.906 20.75 1 79.5 172 TYR A CA 1
ATOM 1370 C C . TYR A 1 172 ? -32.75 11.547 22.203 1 79.5 172 TYR A C 1
ATOM 1372 O O . TYR A 1 172 ? -33.5 12.234 22.891 1 79.5 172 TYR A O 1
ATOM 1380 N N . GLU A 1 173 ? -32.375 10.391 22.516 1 82.12 173 GLU A N 1
ATOM 1381 C CA . GLU A 1 173 ? -32.5 9.977 23.906 1 82.12 173 GLU A CA 1
ATOM 1382 C C . GLU A 1 173 ? -31.125 9.961 24.578 1 82.12 173 GLU A C 1
ATOM 1384 O O . GLU A 1 173 ? -30.188 9.336 24.078 1 82.12 173 GLU A O 1
ATOM 1389 N N . VAL A 1 174 ? -31.047 10.805 25.531 1 82.69 174 VAL A N 1
ATOM 1390 C CA . VAL A 1 174 ? -29.797 10.836 26.312 1 82.69 174 VAL A CA 1
ATOM 1391 C C . VAL A 1 174 ? -29.906 9.883 27.5 1 82.69 174 VAL A C 1
ATOM 1393 O O . VAL A 1 174 ? -30.891 9.922 28.234 1 82.69 174 VAL A O 1
ATOM 1396 N N . THR A 1 175 ? -28.891 9.023 27.5 1 84.25 175 THR A N 1
ATOM 1397 C CA . THR A 1 175 ? -28.859 8.117 28.641 1 84.25 175 THR A CA 1
ATOM 1398 C C . THR A 1 175 ? -27.781 8.531 29.625 1 84.25 175 THR A C 1
ATOM 1400 O O . THR A 1 175 ? -26.891 9.328 29.297 1 84.25 175 THR A O 1
ATOM 1403 N N . SER A 1 176 ? -27.922 7.98 30.812 1 82.38 176 SER A N 1
ATOM 1404 C CA . SER A 1 176 ? -26.953 8.273 31.875 1 82.38 176 SER A CA 1
ATOM 1405 C C . SER A 1 176 ? -25.578 7.723 31.531 1 82.38 176 SER A C 1
ATOM 1407 O O . SER A 1 176 ? -24.578 8.109 32.125 1 82.38 176 SER A O 1
ATOM 1409 N N . GLU A 1 177 ? -25.516 6.965 30.547 1 88.75 177 GLU A N 1
ATOM 1410 C CA . GLU A 1 177 ? -24.266 6.309 30.203 1 88.75 177 GLU A CA 1
ATOM 1411 C C . GLU A 1 177 ? -23.422 7.172 29.25 1 88.75 177 GLU A C 1
ATOM 1413 O O . GLU A 1 177 ? -22.281 6.848 28.953 1 88.75 177 GLU A O 1
ATOM 1418 N N . TYR A 1 178 ? -24 8.281 28.938 1 94.31 178 TYR A N 1
ATOM 1419 C CA . TYR A 1 178 ? -23.266 9.156 28.016 1 94.31 178 TYR A CA 1
ATOM 1420 C C . TYR A 1 178 ? -22.234 9.984 28.766 1 94.31 178 TYR A C 1
ATOM 1422 O O . TYR A 1 178 ? -22.484 10.469 29.875 1 94.31 178 TYR A O 1
ATOM 1430 N N . GLY A 1 179 ? -21.109 10.031 28.156 1 96.31 179 GLY A N 1
ATOM 1431 C CA . GLY A 1 179 ? -20.141 10.984 28.672 1 96.31 179 GLY A CA 1
ATOM 1432 C C . GLY A 1 179 ? -20.516 12.43 28.391 1 96.31 179 GLY A C 1
ATOM 1433 O O . GLY A 1 179 ? -21.5 12.688 27.688 1 96.31 179 GLY A O 1
ATOM 1434 N N . SER A 1 180 ? -19.766 13.344 29.031 1 96.12 180 SER A N 1
ATOM 1435 C CA . SER A 1 180 ? -20.031 14.773 28.859 1 96.12 180 SER A CA 1
ATOM 1436 C C . SER A 1 180 ? -18.938 15.453 28.047 1 96.12 180 SER A C 1
ATOM 1438 O O . SER A 1 180 ? -17.75 15.203 28.266 1 96.12 180 SER A O 1
ATOM 1440 N N . ILE A 1 181 ? -19.375 16.25 27.078 1 95.81 181 ILE A N 1
ATOM 1441 C CA . ILE A 1 181 ? -18.391 17.016 26.328 1 95.81 181 ILE A CA 1
ATOM 1442 C C . ILE A 1 181 ? -18.531 18.5 26.625 1 95.81 181 ILE A C 1
ATOM 1444 O O . ILE A 1 181 ? -19.656 19 26.75 1 95.81 181 ILE A O 1
ATOM 1448 N N . GLN A 1 182 ? -17.453 19.188 26.797 1 94.75 182 GLN A N 1
ATOM 1449 C CA . GLN A 1 182 ? -17.375 20.641 26.906 1 94.75 182 GLN A CA 1
ATOM 1450 C C . GLN A 1 182 ? -16.453 21.219 25.844 1 94.75 182 GLN A C 1
ATOM 1452 O O . GLN A 1 182 ? -15.266 20.859 25.781 1 94.75 182 GLN A O 1
ATOM 1457 N N . ILE A 1 183 ? -17 22.031 25.078 1 93.25 183 ILE A N 1
ATOM 1458 C CA . ILE A 1 183 ? -16.172 22.75 24.109 1 93.25 183 ILE A CA 1
ATOM 1459 C C . ILE A 1 183 ? -15.359 23.828 24.828 1 93.25 183 ILE A C 1
ATOM 1461 O O . ILE A 1 183 ? -15.93 24.734 25.453 1 93.25 183 ILE A O 1
ATOM 1465 N N . ILE A 1 184 ? -14.055 23.812 24.641 1 91.06 184 ILE A N 1
ATOM 1466 C CA . ILE A 1 184 ? -13.227 24.688 25.453 1 91.06 184 ILE A CA 1
ATOM 1467 C C . ILE A 1 184 ? -12.586 25.75 24.562 1 91.06 184 ILE A C 1
ATOM 1469 O O . ILE A 1 184 ? -12.133 26.797 25.062 1 91.06 184 ILE A O 1
ATOM 1473 N N . LYS A 1 185 ? -12.445 25.469 23.312 1 90.12 185 LYS A N 1
ATOM 1474 C CA . LYS A 1 185 ? -11.82 26.438 22.391 1 90.12 185 LYS A CA 1
ATOM 1475 C C . LYS A 1 185 ? -12.477 26.391 21.016 1 90.12 185 LYS A C 1
ATOM 1477 O O . LYS A 1 185 ? -12.867 25.328 20.547 1 90.12 185 LYS A O 1
ATOM 1482 N N . GLN A 1 186 ? -12.625 27.578 20.469 1 88.56 186 GLN A N 1
ATOM 1483 C CA . GLN A 1 186 ? -13.133 27.734 19.109 1 88.56 186 GLN A CA 1
ATOM 1484 C C . GLN A 1 186 ? -12.312 28.75 18.328 1 88.56 186 GLN A C 1
ATOM 1486 O O . GLN A 1 186 ? -12.055 29.844 18.812 1 88.56 186 GLN A O 1
ATOM 1491 N N . ARG A 1 187 ? -11.812 28.297 17.234 1 89.25 187 ARG A N 1
ATOM 1492 C CA . ARG A 1 187 ? -11.203 29.188 16.25 1 89.25 187 ARG A CA 1
ATOM 1493 C C . ARG A 1 187 ? -11.875 29.047 14.891 1 89.25 187 ARG A C 1
ATOM 1495 O O . ARG A 1 187 ? -11.633 28.078 14.172 1 89.25 187 ARG A O 1
ATOM 1502 N N . ASN A 1 188 ? -12.664 30 14.539 1 85.25 188 ASN A N 1
ATOM 1503 C CA . ASN A 1 188 ? -13.508 29.859 13.359 1 85.25 188 ASN A CA 1
ATOM 1504 C C . ASN A 1 188 ? -14.422 28.641 13.461 1 85.25 188 ASN A C 1
ATOM 1506 O O . ASN A 1 188 ? -15.227 28.547 14.383 1 85.25 188 ASN A O 1
ATOM 1510 N N . PHE A 1 189 ? -14.258 27.734 12.664 1 88.31 189 PHE A N 1
ATOM 1511 C CA . PHE A 1 189 ? -15.125 26.562 12.711 1 88.31 189 PHE A CA 1
ATOM 1512 C C . PHE A 1 189 ? -14.344 25.328 13.141 1 88.31 189 PHE A C 1
ATOM 1514 O O . PHE A 1 189 ? -14.742 24.203 12.844 1 88.31 189 PHE A O 1
ATOM 1521 N N . LEU A 1 190 ? -13.172 25.609 13.773 1 90 190 LEU A N 1
ATOM 1522 C CA . LEU A 1 190 ? -12.383 24.578 14.438 1 90 190 LEU A CA 1
ATOM 1523 C C . LEU A 1 190 ? -12.672 24.547 15.93 1 90 190 LEU A C 1
ATOM 1525 O O . LEU A 1 190 ? -12.602 25.578 16.609 1 90 190 LEU A O 1
ATOM 1529 N N . PHE A 1 191 ? -12.945 23.375 16.469 1 90.25 191 PHE A N 1
ATOM 1530 C CA . PHE A 1 191 ? -13.383 23.25 17.844 1 90.25 191 PHE A CA 1
ATOM 1531 C C . PHE A 1 191 ? -12.508 22.266 18.609 1 90.25 191 PHE A C 1
ATOM 1533 O O . PHE A 1 191 ? -12.109 21.234 18.062 1 90.25 191 PHE A O 1
ATOM 1540 N N . LEU A 1 192 ? -12.211 22.609 19.797 1 92.25 192 LEU A N 1
ATOM 1541 C CA . LEU A 1 192 ? -11.555 21.734 20.75 1 92.25 192 LEU A CA 1
ATOM 1542 C C . LEU A 1 192 ? -12.484 21.422 21.922 1 92.25 192 LEU A C 1
ATOM 1544 O O . LEU A 1 192 ? -13.062 22.328 22.531 1 92.25 192 LEU A O 1
ATOM 1548 N N . GLY A 1 193 ? -12.656 20.141 22.203 1 92.06 193 GLY A N 1
ATOM 1549 C CA . GLY A 1 193 ? -13.539 19.734 23.281 1 92.06 193 GLY A CA 1
ATOM 1550 C C . GLY A 1 193 ? -12.906 18.703 24.219 1 92.06 193 GLY A C 1
ATOM 1551 O O . GLY A 1 193 ? -12.047 17.938 23.797 1 92.06 193 GLY A O 1
ATOM 1552 N N . ILE A 1 194 ? -13.375 18.797 25.406 1 92.75 194 ILE A N 1
ATOM 1553 C CA . ILE A 1 194 ? -12.984 17.812 26.406 1 92.75 194 ILE A CA 1
ATOM 1554 C C . ILE A 1 194 ? -14.164 16.891 26.719 1 92.75 194 ILE A C 1
ATOM 1556 O O . ILE A 1 194 ? -15.258 17.375 27.031 1 92.75 194 ILE A O 1
ATOM 1560 N N . ILE A 1 195 ? -13.93 15.656 26.578 1 93.75 195 ILE A N 1
ATOM 1561 C CA . ILE A 1 195 ? -14.945 14.672 26.922 1 93.75 195 ILE A CA 1
ATOM 1562 C C . ILE A 1 195 ? -14.578 13.992 28.234 1 93.75 195 ILE A C 1
ATOM 1564 O O . ILE A 1 195 ? -13.422 13.602 28.438 1 93.75 195 ILE A O 1
ATOM 1568 N N . ARG A 1 196 ? -15.609 13.875 29.078 1 93.56 196 ARG A N 1
ATOM 1569 C CA . ARG A 1 196 ? -15.406 13.242 30.375 1 93.56 196 ARG A CA 1
ATOM 1570 C C . ARG A 1 196 ? -16.453 12.148 30.625 1 93.56 196 ARG A C 1
ATOM 1572 O O . ARG A 1 196 ? -17.484 12.117 29.969 1 93.56 196 ARG A O 1
ATOM 1579 N N . ASP A 1 197 ? -16.062 11.188 31.5 1 93.94 197 ASP A N 1
ATOM 1580 C CA . ASP A 1 197 ? -16.953 10.156 32.031 1 93.94 197 ASP A CA 1
ATOM 1581 C C . ASP A 1 197 ? -17.469 9.266 30.891 1 93.94 197 ASP A C 1
ATOM 1583 O O . ASP A 1 197 ? -18.672 8.977 30.844 1 93.94 197 ASP A O 1
ATOM 1587 N N . LEU A 1 198 ? -16.562 8.969 30.062 1 93 198 LEU A N 1
ATOM 1588 C CA . LEU A 1 198 ? -16.938 8.102 28.953 1 93 198 LEU A CA 1
ATOM 1589 C C . LEU A 1 198 ? -17.172 6.672 29.438 1 93 198 LEU A C 1
ATOM 1591 O O . LEU A 1 198 ? -16.438 6.164 30.281 1 93 198 LEU A O 1
ATOM 1595 N N . SER A 1 199 ? -18.219 6.098 28.891 1 92.19 199 SER A N 1
ATOM 1596 C CA . SER A 1 199 ? -18.484 4.672 29.062 1 92.19 199 SER A CA 1
ATOM 1597 C C . SER A 1 199 ? -18.5 3.941 27.734 1 92.19 199 SER A C 1
ATOM 1599 O O . SER A 1 199 ? -19.219 4.344 26.812 1 92.19 199 SER A O 1
ATOM 1601 N N . TRP A 1 200 ? -17.734 2.924 27.734 1 90.69 200 TRP A N 1
ATOM 1602 C CA . TRP A 1 200 ? -17.594 2.184 26.484 1 90.69 200 TRP A CA 1
ATOM 1603 C C . TRP A 1 200 ? -18.453 0.92 26.5 1 90.69 200 TRP A C 1
ATOM 1605 O O . TRP A 1 200 ? -18.547 0.24 27.531 1 90.69 200 TRP A O 1
ATOM 1615 N N . LYS A 1 201 ? -19.078 0.689 25.359 1 86.25 201 LYS A N 1
ATOM 1616 C CA . LYS A 1 201 ? -19.906 -0.504 25.203 1 86.25 201 LYS A CA 1
ATOM 1617 C C . LYS A 1 201 ? -19.625 -1.207 23.891 1 86.25 201 LYS A C 1
ATOM 1619 O O . LYS A 1 201 ? -19.281 -0.56 22.891 1 86.25 201 LYS A O 1
ATOM 1624 N N . SER A 1 202 ? -19.75 -2.479 24.031 1 79.25 202 SER A N 1
ATOM 1625 C CA . SER A 1 202 ? -19.609 -3.25 22.797 1 79.25 202 SER A CA 1
ATOM 1626 C C . SER A 1 202 ? -20.891 -3.182 21.953 1 79.25 202 SER A C 1
ATOM 1628 O O . SER A 1 202 ? -22 -3.207 22.5 1 79.25 202 SER A O 1
ATOM 1630 N N . GLN A 1 203 ? -20.844 -2.494 20.875 1 62.47 203 GLN A N 1
ATOM 1631 C CA . GLN A 1 203 ? -22.031 -2.383 20.062 1 62.47 203 GLN A CA 1
ATOM 1632 C C . GLN A 1 203 ? -22.656 -3.754 19.797 1 62.47 203 GLN A C 1
ATOM 1634 O O . GLN A 1 203 ? -23.891 -3.891 19.766 1 62.47 203 GLN A O 1
ATOM 1639 N N . ARG A 1 204 ? -22.047 -4.543 19 1 54.53 204 ARG A N 1
ATOM 1640 C CA . ARG A 1 204 ? -22.766 -5.75 18.609 1 54.53 204 ARG A CA 1
ATOM 1641 C C . ARG A 1 204 ? -22.484 -6.895 19.578 1 54.53 204 ARG A C 1
ATOM 1643 O O . ARG A 1 204 ? -21.609 -6.785 20.453 1 54.53 204 ARG A O 1
ATOM 1650 N N . ASP A 1 205 ? -23.109 -8.023 19.266 1 49.72 205 ASP A N 1
ATOM 1651 C CA . ASP A 1 205 ? -23.125 -9.305 19.969 1 49.72 205 ASP A CA 1
ATOM 1652 C C . ASP A 1 205 ? -21.703 -9.789 20.234 1 49.72 205 ASP A C 1
ATOM 1654 O O . ASP A 1 205 ? -20.734 -9.234 19.703 1 49.72 205 ASP A O 1
ATOM 1658 N N . ASN A 1 206 ? -21.547 -10.82 21.078 1 47.28 206 ASN A N 1
ATOM 1659 C CA . ASN A 1 206 ? -20.391 -11.547 21.609 1 47.28 206 ASN A CA 1
ATOM 1660 C C . ASN A 1 206 ? -19.234 -11.547 20.625 1 47.28 206 ASN A C 1
ATOM 1662 O O . ASN A 1 206 ? -18.109 -11.938 20.969 1 47.28 206 ASN A O 1
ATOM 1666 N N . LYS A 1 207 ? -19.562 -11.32 19.422 1 48.66 207 LYS A N 1
ATOM 1667 C CA . LYS A 1 207 ? -18.516 -11.664 18.469 1 48.66 207 LYS A CA 1
ATOM 1668 C C . LYS A 1 207 ? -17.828 -10.406 17.938 1 48.66 207 LYS A C 1
ATOM 1670 O O . LYS A 1 207 ? -16.812 -10.5 17.234 1 48.66 207 LYS A O 1
ATOM 1675 N N . ASN A 1 208 ? -18.5 -9.039 18.156 1 56.53 208 ASN A N 1
ATOM 1676 C CA . ASN A 1 208 ? -17.953 -7.859 17.5 1 56.53 208 ASN A CA 1
ATOM 1677 C C . ASN A 1 208 ? -17.125 -7.004 18.453 1 56.53 208 ASN A C 1
ATOM 1679 O O . ASN A 1 208 ? -17.594 -6.648 19.531 1 56.53 208 ASN A O 1
ATOM 1683 N N . PHE A 1 209 ? -15.844 -6.812 18.188 1 66.94 209 PHE A N 1
ATOM 1684 C CA . PHE A 1 209 ? -14.867 -6.191 19.078 1 66.94 209 PHE A CA 1
ATOM 1685 C C . PHE A 1 209 ? -14.852 -4.68 18.891 1 66.94 209 PHE A C 1
ATOM 1687 O O . PHE A 1 209 ? -14.141 -3.971 19.609 1 66.94 209 PHE A O 1
ATOM 1694 N N . ILE A 1 210 ? -15.875 -4.125 18.125 1 79.19 210 ILE A N 1
ATOM 1695 C CA . ILE A 1 210 ? -15.805 -2.67 18.062 1 79.19 210 ILE A CA 1
ATOM 1696 C C . ILE A 1 210 ? -16.484 -2.066 19.297 1 79.19 210 ILE A C 1
ATOM 1698 O O . ILE A 1 210 ? -17.625 -2.42 19.609 1 79.19 210 ILE A O 1
ATOM 1702 N N . LEU A 1 211 ? -15.812 -1.249 19.938 1 86.75 211 LEU A N 1
ATOM 1703 C CA . LEU A 1 211 ? -16.328 -0.561 21.125 1 86.75 211 LEU A CA 1
ATOM 1704 C C . LEU A 1 211 ? -16.734 0.872 20.781 1 86.75 211 LEU A C 1
ATOM 1706 O O . LEU A 1 211 ? -16.047 1.543 20.016 1 86.75 211 LEU A O 1
ATOM 1710 N N . LYS A 1 212 ? -17.828 1.249 21.438 1 91.31 212 LYS A N 1
ATOM 1711 C CA . LYS A 1 212 ? -18.359 2.582 21.188 1 91.31 212 LYS A CA 1
ATOM 1712 C C . LYS A 1 212 ? -18.688 3.309 22.484 1 91.31 212 LYS A C 1
ATOM 1714 O O . LYS A 1 212 ? -19.031 2.678 23.484 1 91.31 212 LYS A O 1
ATOM 1719 N N . ALA A 1 213 ? -18.547 4.59 22.438 1 93.25 213 ALA A N 1
ATOM 1720 C CA . ALA A 1 213 ? -18.938 5.461 23.531 1 93.25 213 ALA A CA 1
ATOM 1721 C C . ALA A 1 213 ? -19.672 6.695 23.031 1 93.25 213 ALA A C 1
ATOM 1723 O O . ALA A 1 213 ? -19.312 7.262 22 1 93.25 213 ALA A O 1
ATOM 1724 N N . MET A 1 214 ? -20.688 7.066 23.812 1 95.25 214 MET A N 1
ATOM 1725 C CA . MET A 1 214 ? -21.484 8.234 23.453 1 95.25 214 MET A CA 1
ATOM 1726 C C . MET A 1 214 ? -21.188 9.406 24.375 1 95.25 214 MET A C 1
ATOM 1728 O O . MET A 1 214 ? -20.766 9.211 25.516 1 95.25 214 MET A O 1
ATOM 1732 N N . PHE A 1 215 ? -21.344 10.594 23.859 1 95.62 215 PHE A N 1
ATOM 1733 C CA . PHE A 1 215 ? -21.188 11.781 24.688 1 95.62 215 PHE A CA 1
ATOM 1734 C C . PHE A 1 215 ? -22.203 12.852 24.297 1 95.62 215 PHE A C 1
ATOM 1736 O O . PHE A 1 215 ? -22.734 12.844 23.172 1 95.62 215 PHE A O 1
ATOM 1743 N N . VAL A 1 216 ? -22.5 13.742 25.219 1 95.81 216 VAL A N 1
ATOM 1744 C CA . VAL A 1 216 ? -23.453 14.828 25.016 1 95.81 216 VAL A CA 1
ATOM 1745 C C . VAL A 1 216 ? -22.984 16.062 25.766 1 95.81 216 VAL A C 1
ATOM 1747 O O . VAL A 1 216 ? -22.281 15.961 26.781 1 95.81 216 VAL A O 1
ATOM 1750 N N . GLY A 1 217 ? -23.234 17.172 25.219 1 95.38 217 GLY A N 1
ATOM 1751 C CA . GLY A 1 217 ? -22.938 18.438 25.859 1 95.38 217 GLY A CA 1
ATOM 1752 C C . GLY A 1 217 ? -23.656 19.625 25.234 1 95.38 217 GLY A C 1
ATOM 1753 O O . GLY A 1 217 ? -24.484 19.438 24.328 1 95.38 217 GLY A O 1
ATOM 1754 N N . ASN A 1 218 ? -23.344 20.766 25.828 1 92.75 218 ASN A N 1
ATOM 1755 C CA . ASN A 1 218 ? -23.953 21.984 25.312 1 92.75 218 ASN A CA 1
ATOM 1756 C C . ASN A 1 218 ? -23.156 22.531 24.125 1 92.75 218 ASN A C 1
ATOM 1758 O O . ASN A 1 218 ? -21.922 22.562 24.172 1 92.75 218 ASN A O 1
ATOM 1762 N N . TRP A 1 219 ? -23.938 22.906 23.172 1 91.56 219 TRP A N 1
ATOM 1763 C CA . TRP A 1 219 ? -23.312 23.578 22.047 1 91.56 219 TRP A CA 1
ATOM 1764 C C . TRP A 1 219 ? -23.078 25.047 22.344 1 91.56 219 TRP A C 1
ATOM 1766 O O . TRP A 1 219 ? -23.734 25.625 23.219 1 91.56 219 TRP A O 1
ATOM 1776 N N . LEU A 1 220 ? -22.062 25.734 21.672 1 84.31 220 LEU A N 1
ATOM 1777 C CA . LEU A 1 220 ? -21.625 27.109 21.922 1 84.31 220 LEU A CA 1
ATOM 1778 C C . LEU A 1 220 ? -22.656 28.109 21.422 1 84.31 220 LEU A C 1
ATOM 1780 O O . LEU A 1 220 ? -22.516 29.312 21.641 1 84.31 220 LEU A O 1
ATOM 1784 N N . GLY A 1 221 ? -23.719 27.75 20.859 1 74.94 221 GLY A N 1
ATOM 1785 C CA . GLY A 1 221 ? -24.734 28.672 20.391 1 74.94 221 GLY A CA 1
ATOM 1786 C C . GLY A 1 221 ? -24.391 29.312 19.062 1 74.94 221 GLY A C 1
ATOM 1787 O O . GLY A 1 221 ? -24.969 30.328 18.672 1 74.94 221 GLY A O 1
ATOM 1788 N N . ILE A 1 222 ? -23.344 28.875 18.5 1 78.56 222 ILE A N 1
ATOM 1789 C CA . ILE A 1 222 ? -22.969 29.438 17.203 1 78.56 222 ILE A CA 1
ATOM 1790 C C . ILE A 1 222 ? -23.922 28.922 16.125 1 78.56 222 ILE A C 1
ATOM 1792 O O . ILE A 1 222 ? -24.281 27.75 16.109 1 78.56 222 ILE A O 1
ATOM 1796 N N . GLN A 1 223 ? -24.344 29.859 15.352 1 78.12 223 GLN A N 1
ATOM 1797 C CA . GLN A 1 223 ? -25.188 29.469 14.227 1 78.12 223 GLN A CA 1
ATOM 1798 C C . GLN A 1 223 ? -24.375 28.75 13.148 1 78.12 223 GLN A C 1
ATOM 1800 O O . GLN A 1 223 ? -23.328 29.25 12.719 1 78.12 223 GLN A O 1
ATOM 1805 N N . ILE A 1 224 ? -24.766 27.594 12.945 1 76.25 224 ILE A N 1
ATOM 1806 C CA . ILE A 1 224 ? -24.109 26.844 11.883 1 76.25 224 ILE A CA 1
ATOM 1807 C C . ILE A 1 224 ? -24.859 27.047 10.57 1 76.25 224 ILE A C 1
ATOM 1809 O O . ILE A 1 224 ? -26.078 26.875 10.5 1 76.25 224 ILE A O 1
ATOM 1813 N N . PRO A 1 225 ? -24.078 27.688 9.648 1 68.69 225 PRO A N 1
ATOM 1814 C CA . PRO A 1 225 ? -24.75 27.859 8.367 1 68.69 225 PRO A CA 1
ATOM 1815 C C . PRO A 1 225 ? -25.266 26.531 7.793 1 68.69 225 PRO A C 1
ATOM 1817 O O . PRO A 1 225 ? -24.906 25.469 8.297 1 68.69 225 PRO A O 1
ATOM 1820 N N . GLU A 1 226 ? -26.094 26.719 6.691 1 72.44 226 GLU A N 1
ATOM 1821 C CA . GLU A 1 226 ? -26.609 25.547 5.973 1 72.44 226 GLU A CA 1
ATOM 1822 C C . GLU A 1 226 ? -25.516 24.844 5.188 1 72.44 226 GLU A C 1
ATOM 1824 O O . GLU A 1 226 ? -24.531 25.484 4.777 1 72.44 226 GLU A O 1
ATOM 1829 N N . ALA A 1 227 ? -25.469 23.641 5.137 1 80.25 227 ALA A N 1
ATOM 1830 C CA . ALA A 1 227 ? -24.625 22.828 4.262 1 80.25 227 ALA A CA 1
ATOM 1831 C C . ALA A 1 227 ? -23.219 22.688 4.824 1 80.25 227 ALA A C 1
ATOM 1833 O O . ALA A 1 227 ? -22.25 23.078 4.172 1 80.25 227 ALA A O 1
ATOM 1834 N N . PHE A 1 228 ? -23.109 22.312 6.047 1 87.06 228 PHE A N 1
ATOM 1835 C CA . PHE A 1 228 ? -21.812 22.062 6.668 1 87.06 228 PHE A CA 1
ATOM 1836 C C . PHE A 1 228 ? -21.594 20.578 6.863 1 87.06 228 PHE A C 1
ATOM 1838 O O . PHE A 1 228 ? -22.547 19.797 6.969 1 87.06 228 PHE A O 1
ATOM 1845 N N . ALA A 1 229 ? -20.375 20.297 6.766 1 91.25 229 ALA A N 1
ATOM 1846 C CA . ALA A 1 229 ? -19.938 18.922 7.012 1 91.25 229 ALA A CA 1
ATOM 1847 C C . ALA A 1 229 ? -18.828 18.875 8.062 1 91.25 229 ALA A C 1
ATOM 1849 O O . ALA A 1 229 ? -18.266 19.906 8.422 1 91.25 229 ALA A O 1
ATOM 1850 N N . LEU A 1 230 ? -18.703 17.766 8.562 1 92 230 LEU A N 1
ATOM 1851 C CA . LEU A 1 230 ? -17.719 17.547 9.609 1 92 230 LEU A CA 1
ATOM 1852 C C . LEU A 1 230 ? -16.391 17.047 9.016 1 92 230 LEU A C 1
ATOM 1854 O O . LEU A 1 230 ? -16.375 16.094 8.242 1 92 230 LEU A O 1
ATOM 1858 N N . ARG A 1 231 ? -15.305 17.734 9.305 1 89.69 231 ARG A N 1
ATOM 1859 C CA . ARG A 1 231 ? -13.961 17.234 9.047 1 89.69 231 ARG A CA 1
ATOM 1860 C C . ARG A 1 231 ? -13.328 16.672 10.32 1 89.69 231 ARG A C 1
ATOM 1862 O O . ARG A 1 231 ? -13.148 17.391 11.305 1 89.69 231 ARG A O 1
ATOM 1869 N N . LEU A 1 232 ? -13.016 15.438 10.211 1 88.5 232 LEU A N 1
ATOM 1870 C CA . LEU A 1 232 ? -12.438 14.75 11.367 1 88.5 232 LEU A CA 1
ATOM 1871 C C . LEU A 1 232 ? -10.953 14.484 11.148 1 88.5 232 LEU A C 1
ATOM 1873 O O . LEU A 1 232 ? -10.539 14.141 10.039 1 88.5 232 LEU A O 1
ATOM 1877 N N . PHE A 1 233 ? -10.211 14.539 12.227 1 84 233 PHE A N 1
ATOM 1878 C CA . PHE A 1 233 ? -8.766 14.352 12.18 1 84 233 PHE A CA 1
ATOM 1879 C C . PHE A 1 233 ? -8.406 12.883 12.383 1 84 233 PHE A C 1
ATOM 1881 O O . PHE A 1 233 ? -9.289 12.039 12.508 1 84 233 PHE A O 1
ATOM 1888 N N . ASN A 1 234 ? -7.121 12.68 12.305 1 78.25 234 ASN A N 1
ATOM 1889 C CA . ASN A 1 234 ? -6.664 11.289 12.297 1 78.25 234 ASN A CA 1
ATOM 1890 C C . ASN A 1 234 ? -6.887 10.617 13.656 1 78.25 234 ASN A C 1
ATOM 1892 O O . ASN A 1 234 ? -7.125 11.297 14.656 1 78.25 234 ASN A O 1
ATOM 1896 N N . ASN A 1 235 ? -6.789 9.344 13.602 1 68.44 235 ASN A N 1
ATOM 1897 C CA . ASN A 1 235 ? -7.07 8.5 14.758 1 68.44 235 ASN A CA 1
ATOM 1898 C C . ASN A 1 235 ? -6.082 8.758 15.898 1 68.44 235 ASN A C 1
ATOM 1900 O O . ASN A 1 235 ? -4.922 9.102 15.648 1 68.44 235 ASN A O 1
ATOM 1904 N N . THR A 1 236 ? -6.617 8.602 17 1 76 236 THR A N 1
ATOM 1905 C CA . THR A 1 236 ? -5.77 8.617 18.172 1 76 236 THR A CA 1
ATOM 1906 C C . THR A 1 236 ? -5.312 7.211 18.531 1 76 236 THR A C 1
ATOM 1908 O O . THR A 1 236 ? -6.137 6.309 18.703 1 76 236 THR A O 1
ATOM 1911 N N . ARG A 1 237 ? -4.059 7.102 18.672 1 78.06 237 ARG A N 1
ATOM 1912 C CA . ARG A 1 237 ? -3.51 5.785 18.969 1 78.06 237 ARG A CA 1
ATOM 1913 C C . ARG A 1 237 ? -3.352 5.59 20.469 1 78.06 237 ARG A C 1
ATOM 1915 O O . ARG A 1 237 ? -2.924 6.504 21.188 1 78.06 237 ARG A O 1
ATOM 1922 N N . PHE A 1 238 ? -3.809 4.406 20.875 1 74.06 238 PHE A N 1
ATOM 1923 C CA . PHE A 1 238 ? -3.707 4.039 22.281 1 74.06 238 PHE A CA 1
ATOM 1924 C C . PHE A 1 238 ? -2.918 2.744 22.453 1 74.06 238 PHE A C 1
ATOM 1926 O O . PHE A 1 238 ? -2.936 1.884 21.562 1 74.06 238 PHE A O 1
ATOM 1933 N N . SER A 1 239 ? -2.193 2.77 23.516 1 73.5 239 SER A N 1
ATOM 1934 C CA . SER A 1 239 ? -1.462 1.547 23.828 1 73.5 239 SER A CA 1
ATOM 1935 C C . SER A 1 239 ? -1.859 0.995 25.203 1 73.5 239 SER A C 1
ATOM 1937 O O . SER A 1 239 ? -1.935 1.74 26.172 1 73.5 239 SER A O 1
ATOM 1939 N N . ILE A 1 240 ? -2.322 -0.172 25.234 1 68.19 240 ILE A N 1
ATOM 1940 C CA . ILE A 1 240 ? -2.578 -0.902 26.469 1 68.19 240 ILE A CA 1
ATOM 1941 C C . ILE A 1 240 ? -1.719 -2.164 26.516 1 68.19 240 ILE A C 1
ATOM 1943 O O . ILE A 1 240 ? -1.844 -3.037 25.656 1 68.19 240 ILE A O 1
ATOM 1947 N N . GLN A 1 241 ? -0.899 -2.16 27.469 1 66.44 241 GLN A N 1
ATOM 1948 C CA . GLN A 1 241 ? 0.052 -3.264 27.547 1 66.44 241 GLN A CA 1
ATOM 1949 C C . GLN A 1 241 ? 0.86 -3.377 26.25 1 66.44 241 GLN A C 1
ATOM 1951 O O . GLN A 1 241 ? 1.515 -2.418 25.844 1 66.44 241 GLN A O 1
ATOM 1956 N N . ASP A 1 242 ? 0.628 -4.414 25.578 1 67 242 ASP A N 1
ATOM 1957 C CA . ASP A 1 242 ? 1.431 -4.621 24.375 1 67 242 ASP A CA 1
ATOM 1958 C C . ASP A 1 242 ? 0.578 -4.492 23.109 1 67 242 ASP A C 1
ATOM 1960 O O . ASP A 1 242 ? 1.039 -4.793 22 1 67 242 ASP A O 1
ATOM 1964 N N . PHE A 1 243 ? -0.594 -3.914 23.391 1 70.62 243 PHE A N 1
ATOM 1965 C CA . PHE A 1 243 ? -1.479 -3.797 22.234 1 70.62 243 PHE A CA 1
ATOM 1966 C C . PHE A 1 243 ? -1.723 -2.334 21.891 1 70.62 243 PHE A C 1
ATOM 1968 O O . PHE A 1 243 ? -1.8 -1.482 22.781 1 70.62 243 PHE A O 1
ATOM 1975 N N . GLU A 1 244 ? -1.674 -2.139 20.656 1 75.12 244 GLU A N 1
ATOM 1976 C CA . GLU A 1 244 ? -1.986 -0.807 20.141 1 75.12 244 GLU A CA 1
ATOM 1977 C C . GLU A 1 244 ? -3.289 -0.811 19.344 1 75.12 244 GLU A C 1
ATOM 1979 O O . GLU A 1 244 ? -3.564 -1.754 18.609 1 75.12 244 GLU A O 1
ATOM 1984 N N . PHE A 1 245 ? -4.117 0.19 19.672 1 78.69 245 PHE A N 1
ATOM 1985 C CA . PHE A 1 245 ? -5.348 0.365 18.906 1 78.69 245 PHE A CA 1
ATOM 1986 C C . PHE A 1 245 ? -5.699 1.843 18.781 1 78.69 245 PHE A C 1
ATOM 1988 O O . PHE A 1 245 ? -5.098 2.689 19.438 1 78.69 245 PHE A O 1
ATOM 1995 N N . SER A 1 246 ? -6.629 2.074 17.891 1 85.06 246 SER A N 1
ATOM 1996 C CA . SER A 1 246 ? -6.977 3.465 17.625 1 85.06 246 SER A CA 1
ATOM 1997 C C . SER A 1 246 ? -8.445 3.736 17.938 1 85.06 246 SER A C 1
ATOM 1999 O O . SER A 1 246 ? -9.281 2.834 17.859 1 85.06 246 SER A O 1
ATOM 2001 N N . ILE A 1 247 ? -8.664 4.922 18.344 1 88.06 247 ILE A N 1
ATOM 2002 C CA . ILE A 1 247 ? -10.008 5.438 18.594 1 88.06 247 ILE A CA 1
ATOM 2003 C C . ILE A 1 247 ? -10.227 6.707 17.766 1 88.06 247 ILE A C 1
ATOM 2005 O O . ILE A 1 247 ? -9.289 7.469 17.531 1 88.06 247 ILE A O 1
ATOM 2009 N N . ASN A 1 248 ? -11.391 6.867 17.328 1 92.19 248 ASN A N 1
ATOM 2010 C CA . ASN A 1 248 ? -11.719 8.094 16.609 1 92.19 248 ASN A CA 1
ATOM 2011 C C . ASN A 1 248 ? -13.18 8.477 16.797 1 92.19 248 ASN A C 1
ATOM 2013 O O . ASN A 1 248 ? -13.984 7.668 17.266 1 92.19 248 ASN A O 1
ATOM 2017 N N . ILE A 1 249 ? -13.445 9.727 16.5 1 94.56 249 ILE A N 1
ATOM 2018 C CA . ILE A 1 249 ? -14.82 10.211 16.5 1 94.56 249 ILE A CA 1
ATOM 2019 C C . ILE A 1 249 ? -15.617 9.508 15.398 1 94.56 249 ILE A C 1
ATOM 2021 O O . ILE A 1 249 ? -15.156 9.406 14.258 1 94.56 249 ILE A O 1
ATOM 2025 N N . GLN A 1 250 ? -16.75 9.039 15.742 1 94.75 250 GLN A N 1
ATOM 2026 C CA . GLN A 1 250 ? -17.609 8.414 14.742 1 94.75 250 GLN A CA 1
ATOM 2027 C C . GLN A 1 250 ? -18.547 9.438 14.102 1 94.75 250 GLN A C 1
ATOM 2029 O O . GLN A 1 250 ? -18.656 9.5 12.875 1 94.75 250 GLN A O 1
ATOM 2034 N N . ASN A 1 251 ? -19.203 10.18 14.922 1 94.31 251 ASN A N 1
ATOM 2035 C CA . ASN A 1 251 ? -20.125 11.211 14.469 1 94.31 251 ASN A CA 1
ATOM 2036 C C . ASN A 1 251 ? -20.297 12.312 15.508 1 94.31 251 ASN A C 1
ATOM 2038 O O . ASN A 1 251 ? -20.047 12.094 16.703 1 94.31 251 ASN A O 1
ATOM 2042 N N . ILE A 1 252 ? -20.625 13.406 15.039 1 94.06 252 ILE A N 1
ATOM 2043 C CA . ILE A 1 252 ? -21.078 14.531 15.852 1 94.06 252 ILE A CA 1
ATOM 2044 C C . ILE A 1 252 ? -22.312 15.172 15.219 1 94.06 252 ILE A C 1
ATOM 2046 O O . ILE A 1 252 ? -22.328 15.414 14.008 1 94.06 252 ILE A O 1
ATOM 2050 N N . ASN A 1 253 ? -23.234 15.352 16 1 92.75 253 ASN A N 1
ATOM 2051 C CA . ASN A 1 253 ? -24.469 16 15.555 1 92.75 253 ASN A CA 1
ATOM 2052 C C . ASN A 1 253 ? -24.906 17.094 16.531 1 92.75 253 ASN A C 1
ATOM 2054 O O . ASN A 1 253 ? -24.453 17.125 17.672 1 92.75 253 ASN A O 1
ATOM 2058 N N . LEU A 1 254 ? -25.766 17.891 16.016 1 90.94 254 LEU A N 1
ATOM 2059 C CA . LEU A 1 254 ? -26.438 18.875 16.859 1 90.94 254 LEU A CA 1
ATOM 2060 C C . LEU A 1 254 ? -27.891 18.5 17.078 1 90.94 254 LEU A C 1
ATOM 2062 O O . LEU A 1 254 ? -28.484 17.797 16.266 1 90.94 254 LEU A O 1
ATOM 2066 N N . THR A 1 255 ? -28.328 18.969 18.188 1 88.31 255 THR A N 1
ATOM 2067 C CA . THR A 1 255 ? -29.75 18.75 18.453 1 88.31 255 THR A CA 1
ATOM 2068 C C . THR A 1 255 ? -30.516 20.062 18.359 1 88.31 255 THR A C 1
ATOM 2070 O O . THR A 1 255 ? -29.922 21.141 18.406 1 88.31 255 THR A O 1
ATOM 2073 N N . ARG A 1 256 ? -31.828 19.969 18.297 1 85.25 256 ARG A N 1
ATOM 2074 C CA . ARG A 1 256 ? -32.688 21.156 18.188 1 85.25 256 ARG A CA 1
ATOM 2075 C C . ARG A 1 256 ? -32.531 22.047 19.422 1 85.25 256 ARG A C 1
ATOM 2077 O O . ARG A 1 256 ? -32.719 23.266 19.344 1 85.25 256 ARG A O 1
ATOM 2084 N N . ASP A 1 257 ? -32.281 21.422 20.516 1 86.31 257 ASP A N 1
ATOM 2085 C CA . ASP A 1 257 ? -32.156 22.156 21.766 1 86.31 257 ASP A CA 1
ATOM 2086 C C . ASP A 1 257 ? -30.719 22.625 21.984 1 86.31 257 ASP A C 1
ATOM 2088 O O . ASP A 1 257 ? -30.281 22.812 23.109 1 86.31 257 ASP A O 1
ATOM 2092 N N . ASN A 1 258 ? -29.938 22.641 20.953 1 87.69 258 ASN A N 1
ATOM 2093 C CA . ASN A 1 258 ? -28.594 23.203 20.938 1 87.69 258 ASN A CA 1
ATOM 2094 C C . ASN A 1 258 ? -27.625 22.375 21.766 1 87.69 258 ASN A C 1
ATOM 2096 O O . ASN A 1 258 ? -26.828 22.906 22.531 1 87.69 258 ASN A O 1
ATOM 2100 N N . LYS A 1 259 ? -27.875 21.094 21.625 1 91.5 259 LYS A N 1
ATOM 2101 C CA . LYS A 1 259 ? -26.906 20.172 22.219 1 91.5 259 LYS A CA 1
ATOM 2102 C C . LYS A 1 259 ? -26.031 19.531 21.156 1 91.5 259 LYS A C 1
ATOM 2104 O O . LYS A 1 259 ? -26.422 19.438 19.984 1 91.5 259 LYS A O 1
ATOM 2109 N N . ILE A 1 260 ? -24.828 19.281 21.625 1 93.56 260 ILE A N 1
ATOM 2110 C CA . ILE A 1 260 ? -23.922 18.5 20.781 1 93.56 260 ILE A CA 1
ATOM 2111 C C . ILE A 1 260 ? -23.953 17.047 21.203 1 93.56 260 ILE A C 1
ATOM 2113 O O . ILE A 1 260 ? -23.844 16.734 22.406 1 93.56 260 ILE A O 1
ATOM 2117 N N . LEU A 1 261 ? -24.234 16.203 20.328 1 94.94 261 LEU A N 1
ATOM 2118 C CA . LEU A 1 261 ? -24.25 14.758 20.531 1 94.94 261 LEU A CA 1
ATOM 2119 C C . LEU A 1 261 ? -23.281 14.062 19.578 1 94.94 261 LEU A C 1
ATOM 2121 O O . LEU A 1 261 ? -23.234 14.375 18.391 1 94.94 261 LEU A O 1
ATOM 2125 N N . GLY A 1 262 ? -22.5 13.141 20.156 1 95.38 262 GLY A N 1
ATOM 2126 C CA . GLY A 1 262 ? -21.562 12.414 19.312 1 95.38 262 GLY A CA 1
ATOM 2127 C C . GLY A 1 262 ? -21.188 11.055 19.859 1 95.38 262 GLY A C 1
ATOM 2128 O O . GLY A 1 262 ? -21.703 10.641 20.906 1 95.38 262 GLY A O 1
ATOM 2129 N N . SER A 1 263 ? -20.391 10.398 19.078 1 94.38 263 SER A N 1
ATOM 2130 C CA . SER A 1 263 ? -19.922 9.086 19.5 1 94.38 263 SER A CA 1
ATOM 2131 C C . SER A 1 263 ? -18.453 8.875 19.094 1 94.38 263 SER A C 1
ATOM 2133 O O . SER A 1 263 ? -17.984 9.477 18.125 1 94.38 263 SER A O 1
ATOM 2135 N N . LEU A 1 264 ? -17.828 8.047 19.891 1 93.62 264 LEU A N 1
ATOM 2136 C CA . LEU A 1 264 ? -16.484 7.543 19.641 1 93.62 264 LEU A CA 1
ATOM 2137 C C . LEU A 1 264 ? -16.516 6.043 19.359 1 93.62 264 LEU A C 1
ATOM 2139 O O . LEU A 1 264 ? -17.406 5.34 19.828 1 93.62 264 LEU A O 1
ATOM 2143 N N . SER A 1 265 ? -15.516 5.625 18.594 1 92 265 SER A N 1
ATOM 2144 C CA . SER A 1 265 ? -15.43 4.195 18.312 1 92 265 SER A CA 1
ATOM 2145 C C . SER A 1 265 ? -13.977 3.76 18.125 1 92 265 SER A C 1
ATOM 2147 O O . SER A 1 265 ? -13.133 4.555 17.703 1 92 265 SER A O 1
ATOM 2149 N N . THR A 1 266 ? -13.75 2.537 18.453 1 89 266 THR A N 1
ATOM 2150 C CA . THR A 1 266 ? -12.5 1.925 18.016 1 89 266 THR A CA 1
ATOM 2151 C C . THR A 1 266 ? -12.531 1.658 16.516 1 89 266 THR A C 1
ATOM 2153 O O . THR A 1 266 ? -13.602 1.687 15.898 1 89 266 THR A O 1
ATOM 2156 N N . VAL A 1 267 ? -11.398 1.404 15.953 1 90 267 VAL A N 1
ATOM 2157 C CA . VAL A 1 267 ? -11.312 1.353 14.5 1 90 267 VAL A CA 1
ATOM 2158 C C . VAL A 1 267 ? -11.211 -0.1 14.039 1 90 267 VAL A C 1
ATOM 2160 O O . VAL A 1 267 ? -10.664 -0.946 14.75 1 90 267 VAL A O 1
ATOM 2163 N N . SER A 1 268 ? -11.625 -0.366 12.828 1 87.5 268 SER A N 1
ATOM 2164 C CA . SER A 1 268 ? -11.648 -1.711 12.266 1 87.5 268 SER A CA 1
ATOM 2165 C C . SER A 1 268 ? -10.281 -2.1 11.711 1 87.5 268 SER A C 1
ATOM 2167 O O . SER A 1 268 ? -9.984 -3.285 11.539 1 87.5 268 SER A O 1
ATOM 2169 N N . CYS A 1 269 ? -9.492 -1.172 11.375 1 86.62 269 CYS A N 1
ATOM 2170 C CA . CYS A 1 269 ? -8.242 -1.467 10.695 1 86.62 269 CYS A CA 1
ATOM 2171 C C . CYS A 1 269 ? -7.199 -1.997 11.672 1 86.62 269 CYS A C 1
ATOM 2173 O O . CYS A 1 269 ? -6.117 -2.428 11.258 1 86.62 269 CYS A O 1
ATOM 2175 N N . ASP A 1 270 ? -7.551 -1.979 12.93 1 83.88 270 ASP A N 1
ATOM 2176 C CA . ASP A 1 270 ? -6.676 -2.543 13.953 1 83.88 270 ASP A CA 1
ATOM 2177 C C . ASP A 1 270 ? -7.289 -3.799 14.57 1 83.88 270 ASP A C 1
ATOM 2179 O O . ASP A 1 270 ? -8.508 -3.887 14.734 1 83.88 270 ASP A O 1
ATOM 2183 N N . GLN A 1 271 ? -6.391 -4.648 14.828 1 80.75 271 GLN A N 1
ATOM 2184 C CA . GLN A 1 271 ? -6.867 -5.797 15.594 1 80.75 271 GLN A CA 1
ATOM 2185 C C . GLN A 1 271 ? -6.953 -5.473 17.078 1 80.75 271 GLN A C 1
ATOM 2187 O O . GLN A 1 271 ? -5.977 -5.02 17.688 1 80.75 271 GLN A O 1
ATOM 2192 N N . MET A 1 272 ? -8.094 -5.699 17.578 1 77.81 272 MET A N 1
ATOM 2193 C CA . MET A 1 272 ? -8.281 -5.449 19 1 77.81 272 MET A CA 1
ATOM 2194 C C . MET A 1 272 ? -7.727 -6.602 19.844 1 77.81 272 MET A C 1
ATOM 2196 O O . MET A 1 272 ? -7.879 -7.766 19.469 1 77.81 272 MET A O 1
ATOM 2200 N N . PRO A 1 273 ? -7.102 -6.168 20.844 1 70.94 273 PRO A N 1
ATOM 2201 C CA . PRO A 1 273 ? -6.652 -7.238 21.734 1 70.94 273 PRO A CA 1
ATOM 2202 C C . PRO A 1 273 ? -7.809 -8.094 22.266 1 70.94 273 PRO A C 1
ATOM 2204 O O . PRO A 1 273 ? -8.891 -7.57 22.531 1 70.94 273 PRO A O 1
ATOM 2207 N N . PRO A 1 274 ? -7.5 -9.367 22.375 1 69.19 274 PRO A N 1
ATOM 2208 C CA . PRO A 1 274 ? -8.57 -10.258 22.828 1 69.19 274 PRO A CA 1
ATOM 2209 C C . PRO A 1 274 ? -9.055 -9.922 24.234 1 69.19 274 PRO A C 1
ATOM 2211 O O . PRO A 1 274 ? -10.211 -10.188 24.578 1 69.19 274 PRO A O 1
ATOM 2214 N N . ASN A 1 275 ? -8.242 -9.258 25.062 1 69.75 275 ASN A N 1
ATOM 2215 C CA . ASN A 1 275 ? -8.586 -9 26.453 1 69.75 275 ASN A CA 1
ATOM 2216 C C . ASN A 1 275 ? -8.992 -7.547 26.672 1 69.75 275 ASN A C 1
ATOM 2218 O O . ASN A 1 275 ? -8.992 -7.059 27.797 1 69.75 275 ASN A O 1
ATOM 2222 N N . LEU A 1 276 ? -9.273 -6.926 25.547 1 74.62 276 LEU A N 1
ATOM 2223 C CA . LEU A 1 276 ? -9.664 -5.531 25.703 1 74.62 276 LEU A CA 1
ATOM 2224 C C . LEU A 1 276 ? -11.07 -5.43 26.281 1 74.62 276 LEU A C 1
ATOM 2226 O O . LEU A 1 276 ? -12.016 -6 25.734 1 74.62 276 LEU A O 1
ATOM 2230 N N . SER A 1 277 ? -11.109 -4.855 27.438 1 74.56 277 SER A N 1
ATOM 2231 C CA . SER A 1 277 ? -12.391 -4.602 28.078 1 74.56 277 SER A CA 1
ATOM 2232 C C . SER A 1 277 ? -12.711 -3.111 28.109 1 74.56 277 SER A C 1
ATOM 2234 O O . SER A 1 277 ? -11.812 -2.277 27.984 1 74.56 277 SER A O 1
ATOM 2236 N N . PRO A 1 278 ? -13.914 -2.781 28.25 1 79.81 278 PRO A N 1
ATOM 2237 C CA . PRO A 1 278 ? -14.32 -1.376 28.344 1 79.81 278 PRO A CA 1
ATOM 2238 C C . PRO A 1 278 ? -13.555 -0.609 29.422 1 79.81 278 PRO A C 1
ATOM 2240 O O . PRO A 1 278 ? -13.289 0.585 29.266 1 79.81 278 PRO A O 1
ATOM 2243 N N . GLU A 1 279 ? -13.07 -1.323 30.359 1 78.62 279 GLU A N 1
ATOM 2244 C CA . GLU A 1 279 ? -12.398 -0.687 31.484 1 78.62 279 GLU A CA 1
ATOM 2245 C C . GLU A 1 279 ? -10.984 -0.236 31.094 1 78.62 279 GLU A C 1
ATOM 2247 O O . GLU A 1 279 ? -10.398 0.613 31.766 1 78.62 279 GLU A O 1
ATOM 2252 N N . ASN A 1 280 ? -10.539 -0.816 30.016 1 79.25 280 ASN A N 1
ATOM 2253 C CA . ASN A 1 280 ? -9.195 -0.479 29.562 1 79.25 280 ASN A CA 1
ATOM 2254 C C . ASN A 1 280 ? -9.195 0.783 28.703 1 79.25 280 ASN A C 1
ATOM 2256 O O . ASN A 1 280 ? -8.141 1.364 28.453 1 79.25 280 ASN A O 1
ATOM 2260 N N . LEU A 1 281 ? -10.367 1.208 28.344 1 85.12 281 LEU A N 1
ATOM 2261 C CA . LEU A 1 281 ? -10.469 2.348 27.438 1 85.12 281 LEU A CA 1
ATOM 2262 C C . LEU A 1 281 ? -10.523 3.658 28.219 1 85.12 281 LEU A C 1
ATOM 2264 O O . LEU A 1 281 ? -10.914 3.672 29.391 1 85.12 281 LEU A O 1
ATOM 2268 N N . PRO A 1 282 ? -10.109 4.707 27.562 1 85.38 282 PRO A N 1
ATOM 2269 C CA . PRO A 1 282 ? -10.078 5.996 28.266 1 85.38 282 PRO A CA 1
ATOM 2270 C C . PRO A 1 282 ? -11.477 6.512 28.609 1 85.38 282 PRO A C 1
ATOM 2272 O O . PRO A 1 282 ? -12.414 6.34 27.828 1 85.38 282 PRO A O 1
ATOM 2275 N N . ASN A 1 283 ? -11.539 7.223 29.734 1 89.88 283 ASN A N 1
ATOM 2276 C CA . ASN A 1 283 ? -12.789 7.855 30.156 1 89.88 283 ASN A CA 1
ATOM 2277 C C . ASN A 1 283 ? -12.742 9.367 29.969 1 89.88 283 ASN A C 1
ATOM 2279 O O . ASN A 1 283 ? -13.727 10.062 30.219 1 89.88 283 ASN A O 1
ATOM 2283 N N . TYR A 1 284 ? -11.586 9.836 29.656 1 88.31 284 TYR A N 1
ATOM 2284 C CA . TYR A 1 284 ? -11.336 11.25 29.406 1 88.31 284 TYR A CA 1
ATOM 2285 C C . TYR A 1 284 ? -10.57 11.445 28.109 1 88.31 284 TYR A C 1
ATOM 2287 O O . TYR A 1 284 ? -9.555 10.789 27.875 1 88.31 284 TYR A O 1
ATOM 2295 N N . LEU A 1 285 ? -11.109 12.312 27.234 1 89.94 285 LEU A N 1
ATOM 2296 C CA . LEU A 1 285 ? -10.469 12.547 25.953 1 89.94 285 LEU A CA 1
ATOM 2297 C C . LEU A 1 285 ? -10.594 14.008 25.547 1 89.94 285 LEU A C 1
ATOM 2299 O O . LEU A 1 285 ? -11.617 14.648 25.797 1 89.94 285 LEU A O 1
ATOM 2303 N N . VAL A 1 286 ? -9.531 14.438 24.922 1 88.31 286 VAL A N 1
ATOM 2304 C CA . VAL A 1 286 ? -9.594 15.719 24.234 1 88.31 286 VAL A CA 1
ATOM 2305 C C . VAL A 1 286 ? -9.766 15.484 22.734 1 88.31 286 VAL A C 1
ATOM 2307 O O . VAL A 1 286 ? -9.008 14.727 22.125 1 88.31 286 VAL A O 1
ATOM 2310 N N . ILE A 1 287 ? -10.766 16.109 22.156 1 89.38 287 ILE A N 1
ATOM 2311 C CA . ILE A 1 287 ? -11.023 15.883 20.75 1 89.38 287 ILE A CA 1
ATOM 2312 C C . ILE A 1 287 ? -11 17.219 20 1 89.38 287 ILE A C 1
ATOM 2314 O O . ILE A 1 287 ? -11.25 18.266 20.594 1 89.38 287 ILE A O 1
ATOM 2318 N N . GLN A 1 288 ? -10.641 17.094 18.766 1 90 288 GLN A N 1
ATOM 2319 C CA . GLN A 1 288 ? -10.688 18.219 17.844 1 90 288 GLN A CA 1
ATOM 2320 C C . GLN A 1 288 ? -11.484 17.875 16.594 1 90 288 GLN A C 1
ATOM 2322 O O . GLN A 1 288 ? -11.383 16.766 16.062 1 90 288 GLN A O 1
ATOM 2327 N N . PHE A 1 289 ? -12.359 18.75 16.188 1 89.38 289 PHE A N 1
ATOM 2328 C CA . PHE A 1 289 ? -13.102 18.594 14.945 1 89.38 289 PHE A CA 1
ATOM 2329 C C . PHE A 1 289 ? -13.359 19.953 14.297 1 89.38 289 PHE A C 1
ATOM 2331 O O . PHE A 1 289 ? -13.242 21 14.953 1 89.38 289 PHE A O 1
ATOM 2338 N N . GLU A 1 290 ? -13.609 19.922 12.992 1 90.69 290 GLU A N 1
ATOM 2339 C CA . GLU A 1 290 ? -13.82 21.156 12.234 1 90.69 290 GLU A CA 1
ATOM 2340 C C . GLU A 1 290 ? -15.094 21.062 11.398 1 90.69 290 GLU A C 1
ATOM 2342 O O . GLU A 1 290 ? -15.406 20.016 10.836 1 90.69 290 GLU A O 1
ATOM 2347 N N . LEU A 1 291 ? -15.82 22.141 11.398 1 90.12 291 LEU A N 1
ATOM 2348 C CA . LEU A 1 291 ? -16.953 22.266 10.484 1 90.12 291 LEU A CA 1
ATOM 2349 C C . LEU A 1 291 ? -16.531 23 9.203 1 90.12 291 LEU A C 1
ATOM 2351 O O . LEU A 1 291 ? -15.914 24.062 9.266 1 90.12 291 LEU A O 1
ATOM 2355 N N . VAL A 1 292 ? -16.844 22.328 8.094 1 86.75 292 VAL A N 1
ATOM 2356 C CA . VAL A 1 292 ? -16.453 22.891 6.801 1 86.75 292 VAL A CA 1
ATOM 2357 C C . VAL A 1 292 ? -17.703 23.094 5.938 1 86.75 292 VAL A C 1
ATOM 2359 O O . VAL A 1 292 ? -18.609 22.25 5.918 1 86.75 292 VAL A O 1
ATOM 2362 N N . SER A 1 293 ? -17.641 24.219 5.254 1 83.31 293 SER A N 1
ATOM 2363 C CA . SER A 1 293 ? -18.75 24.484 4.328 1 83.31 293 SER A CA 1
ATOM 2364 C C . SER A 1 293 ? -18.656 23.594 3.09 1 83.31 293 SER A C 1
ATOM 2366 O O . SER A 1 293 ? -17.578 23.5 2.48 1 83.31 293 SER A O 1
ATOM 2368 N N . THR A 1 294 ? -19.656 22.938 2.811 1 76 294 THR A N 1
ATOM 2369 C CA . THR A 1 294 ? -19.656 22.047 1.657 1 76 294 THR A CA 1
ATOM 2370 C C . THR A 1 294 ? -20.234 22.75 0.43 1 76 294 THR A C 1
ATOM 2372 O O . THR A 1 294 ? -20.375 22.125 -0.629 1 76 294 THR A O 1
ATOM 2375 N N . LEU A 1 295 ? -20.562 23.891 0.514 1 63.97 295 LEU A N 1
ATOM 2376 C CA . LEU A 1 295 ? -21.172 24.641 -0.583 1 63.97 295 LEU A CA 1
ATOM 2377 C C . LEU A 1 295 ? -20.172 24.844 -1.715 1 63.97 295 LEU A C 1
ATOM 2379 O O . LEU A 1 295 ? -20.547 24.891 -2.887 1 63.97 295 LEU A O 1
ATOM 2383 N N . ALA A 1 296 ? -18.969 24.859 -1.39 1 59.41 296 ALA A N 1
ATOM 2384 C CA . ALA A 1 296 ? -18 25.344 -2.377 1 59.41 296 ALA A CA 1
ATOM 2385 C C . ALA A 1 296 ? -17.609 24.234 -3.348 1 59.41 296 ALA A C 1
ATOM 2387 O O . ALA A 1 296 ? -17.156 24.516 -4.465 1 59.41 296 ALA A O 1
ATOM 2388 N N . ASN A 1 297 ? -17.703 23.031 -3.016 1 67.38 297 ASN A N 1
ATOM 2389 C CA . ASN A 1 297 ? -17.297 21.984 -3.955 1 67.38 297 ASN A CA 1
ATOM 2390 C C . ASN A 1 297 ? -18.312 20.859 -4.027 1 67.38 297 ASN A C 1
ATOM 2392 O O . ASN A 1 297 ? -18.484 20.109 -3.066 1 67.38 297 ASN A O 1
ATOM 2396 N N . PRO A 1 298 ? -18.984 20.859 -5.176 1 66.75 298 PRO A N 1
ATOM 2397 C CA . PRO A 1 298 ? -20.031 19.859 -5.336 1 66.75 298 PRO A CA 1
ATOM 2398 C C . PRO A 1 298 ? -19.469 18.438 -5.418 1 66.75 298 PRO A C 1
ATOM 2400 O O . PRO A 1 298 ? -20.219 17.469 -5.297 1 66.75 298 PRO A O 1
ATOM 2403 N N . ASP A 1 299 ? -18.203 18.281 -5.418 1 79.06 299 ASP A N 1
ATOM 2404 C CA . ASP A 1 299 ? -17.672 16.953 -5.695 1 79.06 299 ASP A CA 1
ATOM 2405 C C . ASP A 1 299 ? -17.234 16.25 -4.41 1 79.06 299 ASP A C 1
ATOM 2407 O O . ASP A 1 299 ? -16.766 15.109 -4.441 1 79.06 299 ASP A O 1
ATOM 2411 N N . HIS A 1 300 ? -17.594 16.828 -3.338 1 86.75 300 HIS A N 1
ATOM 2412 C CA . HIS A 1 300 ? -17.172 16.219 -2.084 1 86.75 300 HIS A CA 1
ATOM 2413 C C . HIS A 1 300 ? -17.969 14.953 -1.786 1 86.75 300 HIS A C 1
ATOM 2415 O O . HIS A 1 300 ? -19.141 14.844 -2.178 1 86.75 300 HIS A O 1
ATOM 2421 N N . LEU A 1 301 ? -17.328 14.109 -1.136 1 92.31 301 LEU A N 1
ATOM 2422 C CA . LEU A 1 301 ? -18 12.898 -0.652 1 92.31 301 LEU A CA 1
ATOM 2423 C C . LEU A 1 301 ? -18.406 13.055 0.81 1 92.31 301 LEU A C 1
ATOM 2425 O O . LEU A 1 301 ? -17.578 13.422 1.653 1 92.31 301 LEU A O 1
ATOM 2429 N N . LEU A 1 302 ? -19.672 12.82 1.058 1 93.62 302 LEU A N 1
ATOM 2430 C CA . LEU A 1 302 ? -20.188 12.891 2.42 1 93.62 302 LEU A CA 1
ATOM 2431 C C . LEU A 1 302 ? -20.5 11.492 2.953 1 93.62 302 LEU A C 1
ATOM 2433 O O . LEU A 1 302 ? -21.312 10.773 2.375 1 93.62 302 LEU A O 1
ATOM 2437 N N . PHE A 1 303 ? -19.891 11.141 4.039 1 96.44 303 PHE A N 1
ATOM 2438 C CA . PHE A 1 303 ? -20.156 9.859 4.68 1 96.44 303 PHE A CA 1
ATOM 2439 C C . PHE A 1 303 ? -21.094 10.039 5.871 1 96.44 303 PHE A C 1
ATOM 2441 O O . PHE A 1 303 ? -21.078 11.078 6.531 1 96.44 303 PHE A O 1
ATOM 2448 N N . SER A 1 304 ? -21.828 9.031 6.133 1 95.56 304 SER A N 1
ATOM 2449 C CA . SER A 1 304 ? -22.766 9.047 7.258 1 95.56 304 SER A CA 1
ATOM 2450 C C . SER A 1 304 ? -22.016 9 8.586 1 95.56 304 SER A C 1
ATOM 2452 O O . SER A 1 304 ? -22.547 9.422 9.617 1 95.56 304 SER A O 1
ATOM 2454 N N . CYS A 1 305 ? -20.875 8.43 8.562 1 95.62 305 CYS A N 1
ATOM 2455 C CA . CYS A 1 305 ? -19.984 8.43 9.711 1 95.62 305 CYS A CA 1
ATOM 2456 C C . CYS A 1 305 ? -18.516 8.438 9.273 1 95.62 305 CYS A C 1
ATOM 2458 O O . CYS A 1 305 ? -18.234 8.43 8.078 1 95.62 305 CYS A O 1
ATOM 2460 N N . ASN A 1 306 ? -17.609 8.516 10.25 1 95.56 306 ASN A N 1
ATOM 2461 C CA . ASN A 1 306 ? -16.188 8.641 9.984 1 95.56 306 ASN A CA 1
ATOM 2462 C C . ASN A 1 306 ? -15.656 7.449 9.195 1 95.56 306 ASN A C 1
ATOM 2464 O O . ASN A 1 306 ? -15.547 6.344 9.727 1 95.56 306 ASN A O 1
ATOM 2468 N N . PRO A 1 307 ? -15.289 7.676 7.98 1 95.62 307 PRO A N 1
ATOM 2469 C CA . PRO A 1 307 ? -14.797 6.551 7.18 1 95.62 307 PRO A CA 1
ATOM 2470 C C . PRO A 1 307 ? -13.484 5.977 7.703 1 95.62 307 PRO A C 1
ATOM 2472 O O . PRO A 1 307 ? -13.156 4.824 7.418 1 95.62 307 PRO A O 1
ATOM 2475 N N . LYS A 1 308 ? -12.734 6.723 8.453 1 93.56 308 LYS A N 1
ATOM 2476 C CA . LYS A 1 308 ? -11.453 6.27 8.992 1 93.56 308 LYS A CA 1
ATOM 2477 C C . LYS A 1 308 ? -11.648 5.121 9.977 1 93.56 308 LYS A C 1
ATOM 2479 O O . LYS A 1 308 ? -10.688 4.445 10.344 1 93.56 308 LYS A O 1
ATOM 2484 N N . LEU A 1 309 ? -12.844 4.887 10.383 1 94.25 309 LEU A N 1
ATOM 2485 C CA . LEU A 1 309 ? -13.141 3.775 11.281 1 94.25 309 LEU A CA 1
ATOM 2486 C C . LEU A 1 309 ? -13.102 2.447 10.531 1 94.25 309 LEU A C 1
ATOM 2488 O O . LEU A 1 309 ? -12.891 1.394 11.141 1 94.25 309 LEU A O 1
ATOM 2492 N N . PHE A 1 310 ? -13.258 2.574 9.211 1 94.75 310 PHE A N 1
ATOM 2493 C CA . PHE A 1 310 ? -13.492 1.344 8.461 1 94.75 310 PHE A CA 1
ATOM 2494 C C . PHE A 1 310 ? -12.492 1.199 7.324 1 94.75 310 PHE A C 1
ATOM 2496 O O . PHE A 1 310 ? -12.242 0.09 6.848 1 94.75 310 PHE A O 1
ATOM 2503 N N . PHE A 1 311 ? -11.977 2.324 6.887 1 95.81 311 PHE A N 1
ATOM 2504 C CA . PHE A 1 311 ? -11.148 2.33 5.688 1 95.81 311 PHE A CA 1
ATOM 2505 C C . PHE A 1 311 ? -9.773 2.92 5.98 1 95.81 311 PHE A C 1
ATOM 2507 O O . PHE A 1 311 ? -9.602 3.652 6.957 1 95.81 311 PHE A O 1
ATOM 2514 N N . THR A 1 312 ? -8.859 2.609 5.113 1 94.19 312 THR A N 1
ATOM 2515 C CA . THR A 1 312 ? -7.594 3.326 4.988 1 94.19 312 THR A CA 1
ATOM 2516 C C . THR A 1 312 ? -7.355 3.75 3.543 1 94.19 312 THR A C 1
ATOM 2518 O O . THR A 1 312 ? -7.992 3.23 2.625 1 94.19 312 THR A O 1
ATOM 2521 N N . GLY A 1 313 ? -6.48 4.691 3.352 1 93 313 GLY A N 1
ATOM 2522 C CA . GLY A 1 313 ? -6.137 5.27 2.062 1 93 313 GLY A CA 1
ATOM 2523 C C . GLY A 1 313 ? -5.574 6.672 2.17 1 93 313 GLY A C 1
ATOM 2524 O O . GLY A 1 313 ? -5.934 7.422 3.08 1 93 313 GLY A O 1
ATOM 2525 N N . ASP A 1 314 ? -4.816 7.031 1.223 1 89.06 314 ASP A N 1
ATOM 2526 C CA . ASP A 1 314 ? -4.109 8.305 1.284 1 89.06 314 ASP A CA 1
ATOM 2527 C C . ASP A 1 314 ? -5.09 9.477 1.286 1 89.06 314 ASP A C 1
ATOM 2529 O O . ASP A 1 314 ? -4.828 10.516 1.899 1 89.06 314 ASP A O 1
ATOM 2533 N N . ILE A 1 315 ? -6.188 9.25 0.663 1 89.38 315 ILE A N 1
ATOM 2534 C CA . ILE A 1 315 ? -7.152 10.336 0.54 1 89.38 315 ILE A CA 1
ATOM 2535 C C . ILE A 1 315 ? -7.699 10.703 1.919 1 89.38 315 ILE A C 1
ATOM 2537 O O . ILE A 1 315 ? -8.117 11.836 2.148 1 89.38 315 ILE A O 1
ATOM 2541 N N . LEU A 1 316 ? -7.727 9.812 2.793 1 90.06 316 LEU A N 1
ATOM 2542 C CA . LEU A 1 316 ? -8.266 10.055 4.125 1 90.06 316 LEU A CA 1
ATOM 2543 C C . LEU A 1 316 ? -7.281 10.844 4.977 1 90.06 316 LEU A C 1
ATOM 2545 O O . LEU A 1 316 ? -7.633 11.336 6.051 1 90.06 316 LEU A O 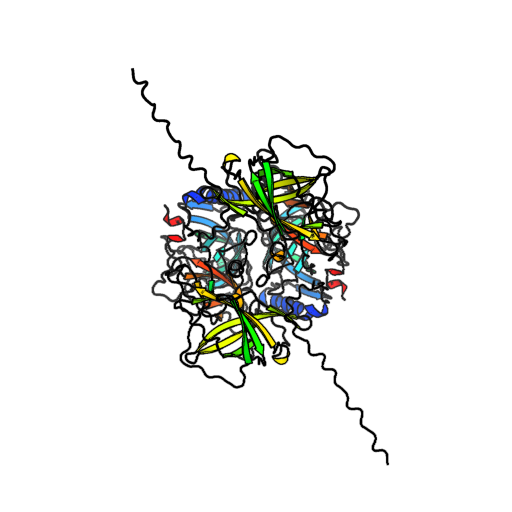1
ATOM 2549 N N . ASN A 1 317 ? -6.094 10.938 4.422 1 80.38 317 ASN A N 1
ATOM 2550 C CA . ASN A 1 317 ? -5.078 11.75 5.082 1 80.38 317 ASN A CA 1
ATOM 2551 C C . ASN A 1 317 ? -5.012 13.156 4.488 1 80.38 317 ASN A C 1
ATOM 2553 O O . ASN A 1 317 ? -4.316 14.023 5.012 1 80.38 317 ASN A O 1
ATOM 2557 N N . SER A 1 318 ? -5.539 13.406 3.275 1 63.91 318 SER A N 1
ATOM 2558 C CA . SER A 1 318 ? -5.344 14.578 2.43 1 63.91 318 SER A CA 1
ATOM 2559 C C . SER A 1 318 ? -5.828 15.852 3.121 1 63.91 318 SER A C 1
ATOM 2561 O O . SER A 1 318 ? -5.379 16.953 2.795 1 63.91 318 SER A O 1
ATOM 2563 N N . ALA A 1 319 ? -6.848 15.805 3.85 1 54.94 319 ALA A N 1
ATOM 2564 C CA . ALA A 1 319 ? -7.363 17.062 4.375 1 54.94 319 ALA A CA 1
ATOM 2565 C C . ALA A 1 319 ? -6.266 17.859 5.07 1 54.94 319 ALA A C 1
ATOM 2567 O O . ALA A 1 319 ? -6.402 19.062 5.281 1 54.94 319 ALA A O 1
ATOM 2568 N N . ILE A 1 320 ? -5.18 17.203 5.371 1 49.09 320 ILE A N 1
ATOM 2569 C CA . ILE A 1 320 ? -4.316 17.953 6.273 1 49.09 320 ILE A CA 1
ATOM 2570 C C . ILE A 1 320 ? -3.057 18.391 5.535 1 49.09 320 ILE A C 1
ATOM 2572 O O . ILE A 1 320 ? -2.588 19.531 5.707 1 49.09 320 ILE A O 1
ATOM 2576 N N . ASN A 1 321 ? -2.348 17.469 4.727 1 55.38 321 ASN A N 1
ATOM 2577 C CA . ASN A 1 321 ? -1.063 17.891 4.176 1 55.38 321 ASN A CA 1
ATOM 2578 C C . ASN A 1 321 ? -0.757 17.156 2.865 1 55.38 321 ASN A C 1
ATOM 2580 O O . ASN A 1 321 ? -1.322 16.109 2.59 1 55.38 321 ASN A O 1
ATOM 2584 N N . LEU A 1 322 ? -0.006 17.938 2.098 1 64.88 322 LEU A N 1
ATOM 2585 C CA . LEU A 1 322 ? 0.541 17.359 0.868 1 64.88 322 LEU A CA 1
ATOM 2586 C C . LEU A 1 322 ? 1.36 16.109 1.162 1 64.88 322 LEU A C 1
ATOM 2588 O O . LEU A 1 322 ? 2.17 16.109 2.092 1 64.88 322 LEU A O 1
ATOM 2592 N N . GLN A 1 323 ? 0.889 15.008 0.659 1 76.69 323 GLN A N 1
ATOM 2593 C CA . GLN A 1 323 ? 1.575 13.734 0.85 1 76.69 323 GLN A CA 1
ATOM 2594 C C . GLN A 1 323 ? 2.582 13.477 -0.267 1 76.69 323 GLN A C 1
ATOM 2596 O O . GLN A 1 323 ? 2.387 13.922 -1.4 1 76.69 323 GLN A O 1
ATOM 2601 N N . HIS A 1 324 ? 3.617 12.844 0.186 1 82.88 324 HIS A N 1
ATOM 2602 C CA . HIS A 1 324 ? 4.598 12.391 -0.793 1 82.88 324 HIS A CA 1
ATOM 2603 C C . HIS A 1 324 ? 4.07 11.195 -1.58 1 82.88 324 HIS A C 1
ATOM 2605 O O . HIS A 1 324 ? 3.787 10.141 -1.003 1 82.88 324 HIS A O 1
ATOM 2611 N N . SER A 1 325 ? 3.84 11.344 -2.855 1 85.12 325 SER A N 1
ATOM 2612 C CA . SER A 1 325 ? 3.461 10.32 -3.826 1 85.12 325 SER A CA 1
ATOM 2613 C C . SER A 1 325 ? 2.211 9.57 -3.379 1 85.12 325 SER A C 1
ATOM 2615 O O . SER A 1 325 ? 2.201 8.344 -3.344 1 85.12 325 SER A O 1
ATOM 2617 N N . PRO A 1 326 ? 1.213 10.242 -3.107 1 86.5 326 PRO A N 1
ATOM 2618 C CA . PRO A 1 326 ? -0.013 9.594 -2.635 1 86.5 326 PRO A CA 1
ATOM 2619 C C . PRO A 1 326 ? -0.747 8.844 -3.742 1 86.5 326 PRO A C 1
ATOM 2621 O O . PRO A 1 326 ? -0.609 9.18 -4.922 1 86.5 326 PRO A O 1
ATOM 2624 N N . ASN A 1 327 ? -1.43 7.832 -3.377 1 89.31 327 ASN A N 1
ATOM 2625 C CA . ASN A 1 327 ? -2.41 7.168 -4.23 1 89.31 327 ASN A CA 1
ATOM 2626 C C . ASN A 1 327 ? -3.838 7.539 -3.834 1 89.31 327 ASN A C 1
ATOM 2628 O O . ASN A 1 327 ? -4.359 7.047 -2.832 1 89.31 327 ASN A O 1
ATOM 2632 N N . HIS A 1 328 ? -4.516 8.273 -4.688 1 90.5 328 HIS A N 1
ATOM 2633 C CA . HIS A 1 328 ? -5.844 8.781 -4.355 1 90.5 328 HIS A CA 1
ATOM 2634 C C . HIS A 1 328 ? -6.926 7.992 -5.086 1 90.5 328 HIS A C 1
ATOM 2636 O O . HIS A 1 328 ? -8.07 8.453 -5.188 1 90.5 328 HIS A O 1
ATOM 2642 N N . TYR A 1 329 ? -6.598 6.812 -5.543 1 93.62 329 TYR A N 1
ATOM 2643 C CA . TYR A 1 329 ? -7.543 6.117 -6.406 1 93.62 329 TYR A CA 1
ATOM 2644 C C . TYR A 1 329 ? -8.172 4.934 -5.684 1 93.62 329 TYR A C 1
ATOM 2646 O O . TYR A 1 329 ? -9.102 4.309 -6.199 1 93.62 329 TYR A O 1
ATOM 2654 N N . GLU A 1 330 ? -7.676 4.656 -4.504 1 95.56 330 GLU A N 1
ATOM 2655 C CA . GLU A 1 330 ? -8.18 3.455 -3.842 1 95.56 330 GLU A CA 1
ATOM 2656 C C . GLU A 1 330 ? -8.352 3.684 -2.344 1 95.56 330 GLU A C 1
ATOM 2658 O O . GLU A 1 330 ? -7.594 4.434 -1.729 1 95.56 330 GLU A O 1
ATOM 2663 N N . LEU A 1 331 ? -9.352 2.992 -1.781 1 97.12 331 LEU A N 1
ATOM 2664 C CA . LEU A 1 331 ? -9.547 2.809 -0.346 1 97.12 331 LEU A CA 1
ATOM 2665 C C . LEU A 1 331 ? -9.547 1.328 0.018 1 97.12 331 LEU A C 1
ATOM 2667 O O . LEU A 1 331 ? -10.047 0.497 -0.744 1 97.12 331 LEU A O 1
ATOM 2671 N N . THR A 1 332 ? -8.992 1.016 1.105 1 97.19 332 THR A N 1
ATOM 2672 C CA . THR A 1 332 ? -8.984 -0.36 1.591 1 97.19 332 THR A CA 1
ATOM 2673 C C . THR A 1 332 ? -10.008 -0.545 2.705 1 97.19 332 THR A C 1
ATOM 2675 O O . THR A 1 332 ? -10.062 0.248 3.646 1 97.19 332 THR A O 1
ATOM 2678 N N . VAL A 1 333 ? -10.781 -1.585 2.59 1 97.62 333 VAL A N 1
ATOM 2679 C CA . VAL A 1 333 ? -11.805 -1.908 3.578 1 97.62 333 VAL A CA 1
ATOM 2680 C C . VAL A 1 333 ? -11.312 -3.037 4.48 1 97.62 333 VAL A C 1
ATOM 2682 O O . VAL A 1 333 ? -10.719 -4.008 4.004 1 97.62 333 VAL A O 1
ATOM 2685 N N . TYR A 1 334 ? -11.648 -2.885 5.727 1 95.81 334 TYR A N 1
ATOM 2686 C CA . TYR A 1 334 ? -11.172 -3.875 6.684 1 95.81 334 TYR A CA 1
ATOM 2687 C C . TYR A 1 334 ? -12.328 -4.629 7.32 1 95.81 334 TYR A C 1
ATOM 2689 O O . TYR A 1 334 ? -13.438 -4.098 7.43 1 95.81 334 TYR A O 1
ATOM 2697 N N . ALA A 1 335 ? -12.031 -5.832 7.73 1 94.75 335 ALA A N 1
ATOM 2698 C CA . ALA A 1 335 ? -13.008 -6.609 8.484 1 94.75 335 ALA A CA 1
ATOM 2699 C C . ALA A 1 335 ? -13.297 -5.961 9.836 1 94.75 335 ALA A C 1
ATOM 2701 O O . ALA A 1 335 ? -12.391 -5.773 10.648 1 94.75 335 ALA A O 1
ATOM 2702 N N . PRO A 1 336 ? -14.523 -5.66 10.109 1 91.31 336 PRO A N 1
ATOM 2703 C CA . PRO A 1 336 ? -14.859 -4.965 11.359 1 91.31 336 PRO A CA 1
ATOM 2704 C C . PRO A 1 336 ? -14.836 -5.891 12.57 1 91.31 336 PRO A C 1
ATOM 2706 O O . PRO A 1 336 ? -14.797 -5.418 13.711 1 91.31 336 PRO A O 1
ATOM 2709 N N . HIS A 1 337 ? -14.93 -7.156 12.398 1 89.31 337 HIS A N 1
ATOM 2710 C CA . HIS A 1 337 ? -14.883 -8.211 13.406 1 89.31 337 HIS A CA 1
ATOM 2711 C C . HIS A 1 337 ? -14.305 -9.5 12.828 1 89.31 337 HIS A C 1
ATOM 2713 O O . HIS A 1 337 ? -14 -9.57 11.641 1 89.31 337 HIS A O 1
ATOM 2719 N N . ASN A 1 338 ? -14.062 -10.453 13.75 1 89.81 338 ASN A N 1
ATOM 2720 C CA . ASN A 1 338 ? -13.625 -11.758 13.266 1 89.81 338 ASN A CA 1
ATOM 2721 C C . ASN A 1 338 ? -14.695 -12.414 12.391 1 89.81 338 ASN A C 1
ATOM 2723 O O . ASN A 1 338 ? -15.844 -12.57 12.82 1 89.81 338 ASN A O 1
ATOM 2727 N N . LEU A 1 339 ? -14.336 -12.758 11.188 1 92.12 339 LEU A N 1
ATOM 2728 C CA . LEU A 1 339 ? -15.258 -13.414 10.273 1 92.12 339 LEU A CA 1
ATOM 2729 C C . LEU A 1 339 ? -15.062 -14.93 10.297 1 92.12 339 LEU A C 1
ATOM 2731 O O . LEU A 1 339 ? -14.039 -15.43 9.844 1 92.12 339 LEU A O 1
ATOM 2735 N N . HIS A 1 340 ? -16 -15.562 10.828 1 92 340 HIS A N 1
ATOM 2736 C CA . HIS A 1 340 ? -15.992 -17.016 10.867 1 92 340 HIS A CA 1
ATOM 2737 C C . HIS A 1 340 ? -16.812 -17.609 9.719 1 92 340 HIS A C 1
ATOM 2739 O O . HIS A 1 340 ? -18.016 -17.406 9.648 1 92 340 HIS A O 1
ATOM 2745 N N . PHE A 1 341 ? -16.188 -18.344 8.867 1 92.31 341 PHE A N 1
ATOM 2746 C CA . PHE A 1 341 ? -16.859 -18.812 7.664 1 92.31 341 PHE A CA 1
ATOM 2747 C C . PHE A 1 341 ? -17.688 -20.062 7.969 1 92.31 341 PHE A C 1
ATOM 2749 O O . PHE A 1 341 ? -18.625 -20.391 7.238 1 92.31 341 PHE A O 1
ATOM 2756 N N . TYR A 1 342 ? -17.359 -20.781 8.992 1 89.94 342 TYR A N 1
ATOM 2757 C CA . TYR A 1 342 ? -18.188 -21.906 9.383 1 89.94 342 TYR A CA 1
ATOM 2758 C C . TYR A 1 342 ? -19.578 -21.438 9.844 1 89.94 342 TYR A C 1
ATOM 2760 O O . TYR A 1 342 ? -19.688 -20.516 10.656 1 89.94 342 TYR A O 1
ATOM 2768 N N . PRO A 1 343 ? -20.531 -22 9.352 1 87.81 343 PRO A N 1
ATOM 2769 C CA . PRO A 1 343 ? -20.703 -23.203 8.547 1 87.81 343 PRO A CA 1
ATOM 2770 C C . PRO A 1 343 ? -20.797 -22.922 7.055 1 87.81 343 PRO A C 1
ATOM 2772 O O . PRO A 1 343 ? -20.922 -23.844 6.246 1 87.81 343 PRO A O 1
ATOM 2775 N N . SER A 1 344 ? -20.828 -21.641 6.758 1 84.56 344 SER A N 1
ATOM 2776 C CA . SER A 1 344 ? -20.984 -21.281 5.355 1 84.56 344 SER A CA 1
ATOM 2777 C C . SER A 1 344 ? -19.656 -20.828 4.746 1 84.56 344 SER A C 1
ATOM 2779 O O . SER A 1 344 ? -18.781 -20.344 5.457 1 84.56 344 SER A O 1
ATOM 2781 N N . CYS A 1 345 ? -19.578 -21.062 3.449 1 87.12 345 CYS A N 1
ATOM 2782 C CA . CYS A 1 345 ? -18.422 -20.578 2.721 1 87.12 345 CYS A CA 1
ATOM 2783 C C . CYS A 1 345 ? -18.641 -19.141 2.236 1 87.12 345 CYS A C 1
ATOM 2785 O O . CYS A 1 345 ? -17.75 -18.547 1.63 1 87.12 345 CYS A O 1
ATOM 2787 N N . PHE A 1 346 ? -19.844 -18.641 2.619 1 86.12 346 PHE A N 1
ATOM 2788 C CA . PHE A 1 346 ? -20.203 -17.297 2.166 1 86.12 346 PHE A CA 1
ATOM 2789 C C . PHE A 1 346 ? -20.547 -16.406 3.352 1 86.12 346 PHE A C 1
ATOM 2791 O O . PHE A 1 346 ? -21.188 -16.844 4.305 1 86.12 346 PHE A O 1
ATOM 2798 N N . HIS A 1 347 ? -20.062 -15.125 3.25 1 88.56 347 HIS A N 1
ATOM 2799 C CA . HIS A 1 347 ? -20.406 -14.117 4.258 1 88.56 347 HIS A CA 1
ATOM 2800 C C . HIS A 1 347 ? -20.734 -12.781 3.611 1 88.56 347 HIS A C 1
ATOM 2802 O O . HIS A 1 347 ? -20.141 -12.422 2.582 1 88.56 347 HIS A O 1
ATOM 2808 N N . ILE A 1 348 ? -21.703 -12.211 4.156 1 91.5 348 ILE A N 1
ATOM 2809 C CA . ILE A 1 348 ? -21.953 -10.82 3.814 1 91.5 348 ILE A CA 1
ATOM 2810 C C . ILE A 1 348 ? -21.578 -9.922 4.992 1 91.5 348 ILE A C 1
ATOM 2812 O O . ILE A 1 348 ? -22.172 -10.016 6.066 1 91.5 348 ILE A O 1
ATOM 2816 N N . VAL A 1 349 ? -20.625 -9.18 4.797 1 92.81 349 VAL A N 1
ATOM 2817 C CA . VAL A 1 349 ? -20.203 -8.211 5.805 1 92.81 349 VAL A CA 1
ATOM 2818 C C . VAL A 1 349 ? -20.875 -6.863 5.531 1 92.81 349 VAL A C 1
ATOM 2820 O O . VAL A 1 349 ? -20.656 -6.262 4.473 1 92.81 349 VAL A O 1
ATOM 2823 N N . THR A 1 350 ? -21.641 -6.395 6.43 1 93.75 350 THR A N 1
ATOM 2824 C CA . THR A 1 350 ? -22.297 -5.098 6.289 1 93.75 350 THR A CA 1
ATOM 2825 C C . THR A 1 350 ? -21.656 -4.066 7.215 1 93.75 350 THR A C 1
ATOM 2827 O O . THR A 1 350 ? -21.641 -4.25 8.438 1 93.75 350 THR A O 1
ATOM 2830 N N . LEU A 1 351 ? -21.125 -3.08 6.664 1 93.5 351 LEU A N 1
ATOM 2831 C CA . LEU A 1 351 ? -20.594 -1.958 7.434 1 93.5 351 LEU A CA 1
ATOM 2832 C C . LEU A 1 351 ? -21.625 -0.835 7.535 1 93.5 351 LEU A C 1
ATOM 2834 O O . LEU A 1 351 ? -22.234 -0.449 6.531 1 93.5 351 LEU A O 1
ATOM 2838 N N . PRO A 1 352 ? -21.781 -0.312 8.719 1 91.12 352 PRO A N 1
ATOM 2839 C CA . PRO A 1 352 ? -22.812 0.715 8.922 1 91.12 352 PRO A CA 1
ATOM 2840 C C . PRO A 1 352 ? -22.359 2.098 8.453 1 91.12 352 PRO A C 1
ATOM 2842 O O . PRO A 1 352 ? -22.391 3.057 9.227 1 91.12 352 PRO A O 1
ATOM 2845 N N . ILE A 1 353 ? -21.953 2.215 7.297 1 96.19 353 ILE A N 1
ATOM 2846 C CA . ILE A 1 353 ? -21.516 3.473 6.695 1 96.19 353 ILE A CA 1
ATOM 2847 C C . ILE A 1 353 ? -22.156 3.637 5.32 1 96.19 353 ILE A C 1
ATOM 2849 O O . ILE A 1 353 ? -22.297 2.664 4.578 1 96.19 353 ILE A O 1
ATOM 2853 N N . GLN A 1 354 ? -22.516 4.828 5.031 1 96.88 354 GLN A N 1
ATOM 2854 C CA . GLN A 1 354 ? -23.062 5.23 3.738 1 96.88 354 GLN A CA 1
ATOM 2855 C C . GLN A 1 354 ? -22.344 6.465 3.195 1 96.88 354 GLN A C 1
ATOM 2857 O O . GLN A 1 354 ? -21.641 7.164 3.939 1 96.88 354 GLN A O 1
ATOM 2862 N N . PHE A 1 355 ? -22.422 6.617 1.953 1 96.38 355 PHE A N 1
ATOM 2863 C CA . PHE A 1 355 ? -21.875 7.848 1.393 1 96.38 355 PHE A CA 1
ATOM 2864 C C . PHE A 1 355 ? -22.891 8.508 0.465 1 96.38 355 PHE A C 1
ATOM 2866 O O . PHE A 1 355 ? -23.812 7.859 -0.014 1 96.38 355 PHE A O 1
ATOM 2873 N N . SER A 1 356 ? -22.766 9.797 0.329 1 92.94 356 SER A N 1
ATOM 2874 C CA . SER A 1 356 ? -23.547 10.586 -0.615 1 92.94 356 SER A CA 1
ATOM 2875 C C . SER A 1 356 ? -22.688 11.633 -1.318 1 92.94 356 SER A C 1
ATOM 2877 O O . SER A 1 356 ? -21.672 12.078 -0.777 1 92.94 356 SER A O 1
ATOM 2879 N N . SER A 1 357 ? -23 11.836 -2.479 1 88.69 357 SER A N 1
ATOM 2880 C CA . SER A 1 357 ? -22.375 12.883 -3.281 1 88.69 357 SER A CA 1
ATOM 2881 C C . SER A 1 357 ? -23.391 13.562 -4.195 1 88.69 357 SER A C 1
ATOM 2883 O O . SER A 1 357 ? -24.469 13 -4.465 1 88.69 357 SER A O 1
ATOM 2885 N N . ARG A 1 358 ? -23.141 14.773 -4.605 1 86.81 358 ARG A N 1
ATOM 2886 C CA . ARG A 1 358 ? -24.047 15.492 -5.484 1 86.81 358 ARG A CA 1
ATOM 2887 C C . ARG A 1 358 ? -24.016 14.93 -6.898 1 86.81 358 ARG A C 1
ATOM 2889 O O . ARG A 1 358 ? -24.969 15.094 -7.668 1 86.81 358 ARG A O 1
ATOM 2896 N N . ASN A 1 359 ? -22.938 14.281 -7.125 1 85.19 359 ASN A N 1
ATOM 2897 C CA . ASN A 1 359 ? -22.859 13.617 -8.422 1 85.19 359 ASN A CA 1
ATOM 2898 C C . ASN A 1 359 ? -23.359 12.18 -8.359 1 85.19 359 ASN A C 1
ATOM 2900 O O . ASN A 1 359 ? -23.641 11.672 -7.27 1 85.19 359 ASN A O 1
ATOM 2904 N N . ASP A 1 360 ? -23.766 11.602 -9.43 1 85.06 360 ASP A N 1
ATOM 2905 C CA . ASP A 1 360 ? -24.344 10.258 -9.477 1 85.06 360 ASP A CA 1
ATOM 2906 C C . ASP A 1 360 ? -23.25 9.195 -9.57 1 85.06 360 ASP A C 1
ATOM 2908 O O . ASP A 1 360 ? -23.5 8.078 -10.031 1 85.06 360 ASP A O 1
ATOM 2912 N N . ARG A 1 361 ? -22.172 9.492 -9.023 1 90.94 361 ARG A N 1
ATOM 2913 C CA . ARG A 1 361 ? -21.062 8.539 -9.094 1 90.94 361 ARG A CA 1
ATOM 2914 C C . ARG A 1 361 ? -21.156 7.508 -7.973 1 90.94 361 ARG A C 1
ATOM 2916 O O . ARG A 1 361 ? -21.938 7.68 -7.027 1 90.94 361 ARG A O 1
ATOM 2923 N N . GLN A 1 362 ? -20.484 6.426 -8.148 1 94.25 362 GLN A N 1
ATOM 2924 C CA . GLN A 1 362 ? -20.516 5.316 -7.199 1 94.25 362 GLN A CA 1
ATOM 2925 C C . GLN A 1 362 ? -19.109 4.773 -6.934 1 94.25 362 GLN A C 1
ATOM 2927 O O . GLN A 1 362 ? -18.125 5.312 -7.445 1 94.25 362 GLN A O 1
ATOM 2932 N N . MET A 1 363 ? -19.078 3.826 -6.027 1 95.44 363 MET A N 1
ATOM 2933 C CA . MET A 1 363 ? -17.812 3.127 -5.77 1 95.44 363 MET A CA 1
ATOM 2934 C C . MET A 1 363 ? -17.922 1.664 -6.188 1 95.44 363 MET A C 1
ATOM 2936 O O . MET A 1 363 ? -18.953 1.033 -6.02 1 95.44 363 MET A O 1
ATOM 2940 N N . LEU A 1 364 ? -16.891 1.18 -6.746 1 95.62 364 LEU A N 1
ATOM 2941 C CA . LEU A 1 364 ? -16.766 -0.235 -7.09 1 95.62 364 LEU A CA 1
ATOM 2942 C C . LEU A 1 364 ? -16.047 -1.002 -5.992 1 95.62 364 LEU A C 1
ATOM 2944 O O . LEU A 1 364 ? -14.938 -0.618 -5.59 1 95.62 364 LEU A O 1
ATOM 2948 N N . VAL A 1 365 ? -16.672 -2.037 -5.508 1 95.62 365 VAL A N 1
ATOM 2949 C CA . VAL A 1 365 ? -16.047 -2.957 -4.562 1 95.62 365 VAL A CA 1
ATOM 2950 C C . VAL A 1 365 ? -15.312 -4.059 -5.32 1 95.62 365 VAL A C 1
ATOM 2952 O O . VAL A 1 365 ? -15.875 -4.691 -6.215 1 95.62 365 VAL A O 1
ATOM 2955 N N . SER A 1 366 ? -14.055 -4.262 -5.004 1 95.12 366 SER A N 1
ATOM 2956 C CA . SER A 1 366 ? -13.266 -5.344 -5.594 1 95.12 366 SER A CA 1
ATOM 2957 C C . SER A 1 366 ? -12.43 -6.059 -4.543 1 95.12 366 SER A C 1
ATOM 2959 O O . SER A 1 366 ? -12.273 -5.562 -3.424 1 95.12 366 SER A O 1
ATOM 2961 N N . SER A 1 367 ? -11.93 -7.137 -4.953 1 93.5 367 SER A N 1
ATOM 2962 C CA . SER A 1 367 ? -11.086 -7.934 -4.066 1 93.5 367 SER A CA 1
ATOM 2963 C C . SER A 1 367 ? -9.781 -7.215 -3.756 1 93.5 367 SER A C 1
ATOM 2965 O O . SER A 1 367 ? -9.266 -6.469 -4.586 1 93.5 367 SER A O 1
ATOM 2967 N N . TYR A 1 368 ? -9.359 -7.457 -2.551 1 91.56 368 TYR A N 1
ATOM 2968 C CA . TYR A 1 368 ? -7.996 -7.059 -2.207 1 91.56 368 TYR A CA 1
ATOM 2969 C C . TYR A 1 368 ? -6.977 -7.844 -3.023 1 91.56 368 TYR A C 1
ATOM 2971 O O . TYR A 1 368 ? -7.137 -9.047 -3.23 1 91.56 368 TYR A O 1
ATOM 2979 N N . PRO A 1 369 ? -5.977 -7.137 -3.461 1 84 369 PRO A N 1
ATOM 2980 C CA . PRO A 1 369 ? -5.062 -7.781 -4.41 1 84 369 PRO A CA 1
ATOM 2981 C C . PRO A 1 369 ? -4.32 -8.969 -3.797 1 84 369 PRO A C 1
ATOM 2983 O O . PRO A 1 369 ? -3.965 -8.938 -2.617 1 84 369 PRO A O 1
ATOM 2986 N N . ASN A 1 370 ? -4.094 -10 -4.602 1 78.69 370 ASN A N 1
ATOM 2987 C CA . ASN A 1 370 ? -3.264 -11.172 -4.34 1 78.69 370 ASN A CA 1
ATOM 2988 C C . ASN A 1 370 ? -3.721 -11.914 -3.09 1 78.69 370 ASN A C 1
ATOM 2990 O O . ASN A 1 370 ? -2.896 -12.297 -2.256 1 78.69 370 ASN A O 1
ATOM 2994 N N . GLU A 1 371 ? -4.977 -11.961 -2.986 1 84.12 371 GLU A N 1
ATOM 2995 C CA . GLU A 1 371 ? -5.59 -12.727 -1.905 1 84.12 371 GLU A CA 1
ATOM 2996 C C . GLU A 1 371 ? -5.914 -14.148 -2.354 1 84.12 371 GLU A C 1
ATOM 2998 O O . GLU A 1 371 ? -6.41 -14.359 -3.465 1 84.12 371 GLU A O 1
ATOM 3003 N N . GLY A 1 372 ? -5.617 -15.094 -1.543 1 80.5 372 GLY A N 1
ATOM 3004 C CA . GLY A 1 372 ? -5.824 -16.484 -1.932 1 80.5 372 GLY A CA 1
ATOM 3005 C C . GLY A 1 372 ? -6.621 -17.266 -0.911 1 80.5 372 GLY A C 1
ATOM 3006 O O . GLY A 1 372 ? -6.867 -18.469 -1.099 1 80.5 372 GLY A O 1
ATOM 3007 N N . TYR A 1 373 ? -6.996 -16.609 0.137 1 88.88 373 TYR A N 1
ATOM 3008 C CA . TYR A 1 373 ? -7.754 -17.312 1.172 1 88.88 373 TYR A CA 1
ATOM 3009 C C . TYR A 1 373 ? -9.25 -17.078 0.999 1 88.88 373 TYR A C 1
ATOM 3011 O O . TYR A 1 373 ? -10.062 -17.891 1.444 1 88.88 373 TYR A O 1
ATOM 3019 N N . PHE A 1 374 ? -9.508 -15.977 0.439 1 92.12 374 PHE A N 1
ATOM 3020 C CA . PHE A 1 374 ? -10.898 -15.617 0.201 1 92.12 374 PHE A CA 1
ATOM 3021 C C . PHE A 1 374 ? -11.031 -14.734 -1.034 1 92.12 374 PHE A C 1
ATOM 3023 O O . PHE A 1 374 ? -10.023 -14.258 -1.566 1 92.12 374 PHE A O 1
ATOM 3030 N N . GLU A 1 375 ? -12.195 -14.594 -1.509 1 91.12 375 GLU A N 1
ATOM 3031 C CA . GLU A 1 375 ? -12.492 -13.703 -2.625 1 91.12 375 GLU A CA 1
ATOM 3032 C C . GLU A 1 375 ? -13.688 -12.805 -2.314 1 91.12 375 GLU A C 1
ATOM 3034 O O . GLU A 1 375 ? -14.508 -13.133 -1.456 1 91.12 375 GLU A O 1
ATOM 3039 N N . VAL A 1 376 ? -13.688 -11.742 -2.932 1 93.56 376 VAL A N 1
ATOM 3040 C CA . VAL A 1 376 ? -14.773 -10.781 -2.785 1 93.56 376 VAL A CA 1
ATOM 3041 C C . VAL A 1 376 ? -15.5 -10.609 -4.121 1 93.56 376 VAL A C 1
ATOM 3043 O O . VAL A 1 376 ? -14.859 -10.531 -5.172 1 93.56 376 VAL A O 1
ATOM 3046 N N . GLN A 1 377 ? -16.734 -10.625 -4.039 1 90.12 377 GLN A N 1
ATOM 3047 C CA . GLN A 1 377 ? -17.516 -10.398 -5.246 1 90.12 377 GLN A CA 1
ATOM 3048 C C . GLN A 1 377 ? -17.484 -8.93 -5.656 1 90.12 377 GLN A C 1
ATOM 3050 O O . GLN A 1 377 ? -17.781 -8.047 -4.844 1 90.12 377 GLN A O 1
ATOM 3055 N N . MET A 1 378 ? -17.156 -8.75 -6.883 1 91.38 378 MET A N 1
ATOM 3056 C CA . MET A 1 378 ? -17.172 -7.387 -7.414 1 91.38 378 MET A CA 1
ATOM 3057 C C . MET A 1 378 ? -18.594 -6.852 -7.477 1 91.38 378 MET A C 1
ATOM 3059 O O . MET A 1 378 ? -19.484 -7.5 -8.031 1 91.38 378 MET A O 1
ATOM 3063 N N . CYS A 1 379 ? -18.844 -5.648 -6.914 1 90.25 379 CYS A N 1
ATOM 3064 C CA . CYS A 1 379 ? -20.172 -5.047 -6.934 1 90.25 379 CYS A CA 1
ATOM 3065 C C . CYS A 1 379 ? -20.094 -3.543 -6.707 1 90.25 379 CYS A C 1
ATOM 3067 O O . CYS A 1 379 ? -19.188 -3.061 -6.043 1 90.25 379 CYS A O 1
ATOM 3069 N N . PRO A 1 380 ? -21.047 -2.857 -7.273 1 91.81 380 PRO A N 1
ATOM 3070 C CA . PRO A 1 380 ? -21.094 -1.421 -6.992 1 91.81 380 PRO A CA 1
ATOM 3071 C C . PRO A 1 380 ? -21.641 -1.109 -5.605 1 91.81 380 PRO A C 1
ATOM 3073 O O . PRO A 1 380 ? -22.562 -1.786 -5.137 1 91.81 380 PRO A O 1
ATOM 3076 N N . TRP A 1 381 ? -21.078 -0.191 -4.953 1 94.44 381 TRP A N 1
ATOM 3077 C CA . TRP A 1 381 ? -21.641 0.439 -3.766 1 94.44 381 TRP A CA 1
ATOM 3078 C C . TRP A 1 381 ? -22.375 1.73 -4.125 1 94.44 381 TRP A C 1
ATOM 3080 O O . TRP A 1 381 ? -21.734 2.719 -4.508 1 94.44 381 TRP A O 1
ATOM 3090 N N . VAL A 1 382 ? -23.641 1.744 -3.975 1 92.06 382 VAL A N 1
ATOM 3091 C CA . VAL A 1 382 ? -24.484 2.855 -4.414 1 92.06 382 VAL A CA 1
ATOM 3092 C C . VAL A 1 382 ? -24.641 3.863 -3.277 1 92.06 382 VAL A C 1
ATOM 3094 O O . VAL A 1 382 ? -24.562 3.498 -2.102 1 92.06 382 VAL A O 1
ATOM 3097 N N . GLN A 1 383 ? -24.953 5.059 -3.648 1 93.62 383 GLN A N 1
ATOM 3098 C CA . GLN A 1 383 ? -25.125 6.141 -2.686 1 93.62 383 GLN A CA 1
ATOM 3099 C C . GLN A 1 383 ? -26.281 5.859 -1.733 1 93.62 383 GLN A C 1
ATOM 3101 O O . GLN A 1 383 ? -27.281 5.27 -2.129 1 93.62 383 GLN A O 1
ATOM 3106 N N . ASN A 1 384 ? -26.141 6.297 -0.515 1 93.62 384 ASN A N 1
ATOM 3107 C CA . ASN A 1 384 ? -27.156 6.27 0.52 1 93.62 384 ASN A CA 1
ATOM 3108 C C . ASN A 1 384 ? -27.547 4.84 0.888 1 93.62 384 ASN A C 1
ATOM 3110 O O . ASN A 1 384 ? -28.703 4.566 1.211 1 93.62 384 ASN A O 1
ATOM 3114 N N . SER A 1 385 ? -26.688 3.949 0.664 1 94.25 385 SER A N 1
ATOM 3115 C CA . SER A 1 385 ? -26.859 2.562 1.088 1 94.25 385 SER A CA 1
ATOM 3116 C C . SER A 1 385 ? -25.656 2.088 1.906 1 94.25 385 SER A C 1
ATOM 3118 O O . SER A 1 385 ? -24.531 2.549 1.696 1 94.25 385 SER A O 1
ATOM 3120 N N . PRO A 1 386 ? -25.953 1.2 2.805 1 95.81 386 PRO A N 1
ATOM 3121 C CA . PRO A 1 386 ? -24.812 0.669 3.553 1 95.81 386 PRO A CA 1
ATOM 3122 C C . PRO A 1 386 ? -23.844 -0.112 2.672 1 95.81 386 PRO A C 1
ATOM 3124 O O . PRO A 1 386 ? -24.234 -0.653 1.637 1 95.81 386 PRO A O 1
ATOM 3127 N N . LEU A 1 387 ? -22.656 -0.125 3.098 1 96.5 387 LEU A N 1
ATOM 3128 C CA . LEU A 1 387 ? -21.656 -0.898 2.367 1 96.5 387 LEU A CA 1
ATOM 3129 C C . LEU A 1 387 ? -21.781 -2.385 2.686 1 96.5 387 LEU A C 1
ATOM 3131 O O . LEU A 1 387 ? -21.766 -2.779 3.854 1 96.5 387 LEU A O 1
ATOM 3135 N N . GLN A 1 388 ? -21.875 -3.135 1.678 1 94.06 388 GLN A N 1
ATOM 3136 C CA . GLN A 1 388 ? -21.938 -4.586 1.822 1 94.06 388 GLN A CA 1
ATOM 3137 C C . GLN A 1 388 ? -20.828 -5.262 1.021 1 94.06 388 GLN A C 1
ATOM 3139 O O . GLN A 1 388 ? -20.641 -4.965 -0.16 1 94.06 388 GLN A O 1
ATOM 3144 N N . ILE A 1 389 ? -20.109 -6.121 1.663 1 94.94 389 ILE A N 1
ATOM 3145 C CA . ILE A 1 389 ? -19.047 -6.898 1.029 1 94.94 389 ILE A CA 1
ATOM 3146 C C . ILE A 1 389 ? -19.422 -8.383 1.05 1 94.94 389 ILE A C 1
ATOM 3148 O O . ILE A 1 389 ? -19.578 -8.969 2.119 1 94.94 389 ILE A O 1
ATOM 3152 N N . VAL A 1 390 ? -19.547 -8.93 -0.1 1 92.5 390 VAL A N 1
ATOM 3153 C CA . VAL A 1 390 ? -19.797 -10.359 -0.201 1 92.5 390 VAL A CA 1
ATOM 3154 C C . VAL A 1 390 ? -18.469 -11.109 -0.32 1 92.5 390 VAL A C 1
ATOM 3156 O O . VAL A 1 390 ? -17.703 -10.891 -1.267 1 92.5 390 VAL A O 1
ATOM 3159 N N . ILE A 1 391 ? -18.25 -11.984 0.614 1 93.69 391 ILE A N 1
ATOM 3160 C CA . ILE A 1 391 ? -16.969 -12.688 0.694 1 93.69 391 ILE A CA 1
ATOM 3161 C C . ILE A 1 391 ? -17.219 -14.195 0.647 1 93.69 391 ILE A C 1
ATOM 3163 O O . ILE A 1 391 ? -18.156 -14.695 1.256 1 93.69 391 ILE A O 1
ATOM 3167 N N . LYS A 1 392 ? -16.344 -14.836 -0.076 1 91.19 392 LYS A N 1
ATOM 3168 C CA . LYS A 1 392 ? -16.422 -16.281 -0.203 1 91.19 392 LYS A CA 1
ATOM 3169 C C . LYS A 1 392 ? -15.062 -16.938 0.037 1 91.19 392 LYS A C 1
ATOM 3171 O O . LYS A 1 392 ? -14.031 -16.391 -0.348 1 91.19 392 LYS A O 1
ATOM 3176 N N . SER A 1 393 ? -15.078 -18.016 0.706 1 91.94 393 SER A N 1
ATOM 3177 C CA . SER A 1 393 ? -13.914 -18.875 0.85 1 91.94 393 SER A CA 1
ATOM 3178 C C . SER A 1 393 ? -14.258 -20.328 0.502 1 91.94 393 SER A C 1
ATOM 3180 O O . SER A 1 393 ? -15.406 -20.75 0.646 1 91.94 393 SER A O 1
ATOM 3182 N N . PHE A 1 394 ? -13.344 -21.078 0.051 1 89.62 394 PHE A N 1
ATOM 3183 C CA . PHE A 1 394 ? -13.57 -22.469 -0.267 1 89.62 394 PHE A CA 1
ATOM 3184 C C . PHE A 1 394 ? -13.375 -23.344 0.966 1 89.62 394 PHE A C 1
ATOM 3186 O O . PHE A 1 394 ? -13.695 -24.547 0.946 1 89.62 394 PHE A O 1
ATOM 3193 N N . SER A 1 395 ? -12.867 -22.75 1.975 1 89.12 395 SER A N 1
ATOM 3194 C CA . SER A 1 395 ? -12.758 -23.453 3.252 1 89.12 395 SER A CA 1
ATOM 3195 C C . SER A 1 395 ? -13.703 -22.859 4.289 1 89.12 395 SER A C 1
ATOM 3197 O O . SER A 1 395 ? -13.609 -21.672 4.625 1 89.12 395 SER A O 1
ATOM 3199 N N . LYS A 1 396 ? -14.477 -23.688 4.898 1 89.25 396 LYS A N 1
ATOM 3200 C CA . LYS A 1 396 ? -15.414 -23.25 5.934 1 89.25 396 LYS A CA 1
ATOM 3201 C C . LYS A 1 396 ? -14.688 -22.984 7.246 1 89.25 396 LYS A C 1
ATOM 3203 O O . LYS A 1 396 ? -15.242 -22.344 8.148 1 89.25 396 LYS A O 1
ATOM 3208 N N . ASN A 1 397 ? -13.484 -23.453 7.359 1 91.06 397 ASN A N 1
ATOM 3209 C CA . ASN A 1 397 ? -12.742 -23.312 8.609 1 91.06 397 ASN A CA 1
ATOM 3210 C C . ASN A 1 397 ? -11.953 -22 8.656 1 91.06 397 ASN A C 1
ATOM 3212 O O . ASN A 1 397 ? -11.305 -21.703 9.656 1 91.06 397 ASN A O 1
ATOM 3216 N N . LEU A 1 398 ? -12.078 -21.281 7.652 1 93.94 398 LEU A N 1
ATOM 3217 C CA . LEU A 1 398 ? -11.32 -20.031 7.602 1 93.94 398 LEU A CA 1
ATOM 3218 C C . LEU A 1 398 ? -11.859 -19.031 8.617 1 93.94 398 LEU A C 1
ATOM 3220 O O . LEU A 1 398 ? -13.07 -18.844 8.734 1 93.94 398 LEU A O 1
ATOM 3224 N N . VAL A 1 399 ? -11.008 -18.469 9.352 1 93.38 399 VAL A N 1
ATOM 3225 C CA . VAL A 1 399 ? -11.32 -17.344 10.219 1 93.38 399 VAL A CA 1
ATOM 3226 C C . VAL A 1 399 ? -10.477 -16.125 9.82 1 93.38 399 VAL A C 1
ATOM 3228 O O . VAL A 1 399 ? -9.242 -16.203 9.82 1 93.38 399 VAL A O 1
ATOM 3231 N N . LEU A 1 400 ? -11.117 -15.102 9.469 1 93.5 400 LEU A N 1
ATOM 3232 C CA . LEU A 1 400 ? -10.422 -13.844 9.219 1 93.5 400 LEU A CA 1
ATOM 3233 C C . LEU A 1 400 ? -10.5 -12.93 10.438 1 93.5 400 LEU A C 1
ATOM 3235 O O . LEU A 1 400 ? -11.586 -12.516 10.844 1 93.5 400 LEU A O 1
ATOM 3239 N N . PRO A 1 401 ? -9.375 -12.617 10.977 1 91.25 401 PRO A N 1
ATOM 3240 C CA . PRO A 1 401 ? -9.414 -11.742 12.148 1 91.25 401 PRO A CA 1
ATOM 3241 C C . PRO A 1 401 ? -9.828 -10.312 11.805 1 91.25 401 PRO A C 1
ATOM 3243 O O . PRO A 1 401 ? -9.695 -9.891 10.656 1 91.25 401 PRO A O 1
ATOM 3246 N N . GLN A 1 402 ? -10.297 -9.633 12.805 1 90.94 402 GLN A N 1
ATOM 3247 C CA . GLN A 1 402 ? -10.492 -8.195 12.672 1 90.94 402 GLN A CA 1
ATOM 3248 C C . GLN A 1 402 ? -9.211 -7.5 12.227 1 90.94 402 GLN A C 1
ATOM 3250 O O . GLN A 1 402 ? -8.117 -7.848 12.68 1 90.94 402 GLN A O 1
ATOM 3255 N N . GLY A 1 403 ? -9.391 -6.508 11.336 1 91.62 403 GLY A N 1
ATOM 3256 C CA . GLY A 1 403 ? -8.219 -5.789 10.859 1 91.62 403 GLY A CA 1
ATOM 3257 C C . GLY A 1 403 ? -7.668 -6.332 9.555 1 91.62 403 GLY A C 1
ATOM 3258 O O . GLY A 1 403 ? -6.746 -5.758 8.977 1 91.62 403 GLY A O 1
ATOM 3259 N N . THR A 1 404 ? -8.242 -7.441 9.078 1 94 404 THR A N 1
ATOM 3260 C CA . THR A 1 404 ? -7.836 -7.988 7.785 1 94 404 THR A CA 1
ATOM 3261 C C . THR A 1 404 ? -8.359 -7.121 6.641 1 94 404 THR A C 1
ATOM 3263 O O . THR A 1 404 ? -9.547 -6.801 6.594 1 94 404 THR A O 1
ATOM 3266 N N . PRO A 1 405 ? -7.449 -6.676 5.777 1 95.62 405 PRO A N 1
ATOM 3267 C CA . PRO A 1 405 ? -7.973 -6.051 4.562 1 95.62 405 PRO A CA 1
ATOM 3268 C C . PRO A 1 405 ? -8.82 -7.008 3.725 1 95.62 405 PRO A C 1
ATOM 3270 O O . PRO A 1 405 ? -8.352 -8.094 3.359 1 95.62 405 PRO A O 1
ATOM 3273 N N . ILE A 1 406 ? -10.016 -6.605 3.35 1 96.31 406 ILE A N 1
ATOM 3274 C CA . ILE A 1 406 ? -10.891 -7.578 2.705 1 96.31 406 ILE A CA 1
ATOM 3275 C C . ILE A 1 406 ? -11.305 -7.07 1.326 1 96.31 406 ILE A C 1
ATOM 3277 O O . ILE A 1 406 ? -11.641 -7.859 0.44 1 96.31 406 ILE A O 1
ATOM 3281 N N . ALA A 1 407 ? -11.227 -5.766 1.109 1 97.38 407 ALA A N 1
ATOM 3282 C CA . ALA A 1 407 ? -11.648 -5.238 -0.186 1 97.38 407 ALA A CA 1
ATOM 3283 C C . ALA A 1 407 ? -10.992 -3.893 -0.472 1 97.38 407 ALA A C 1
ATOM 3285 O O . ALA A 1 407 ? -10.391 -3.285 0.42 1 97.38 407 ALA A O 1
ATOM 3286 N N . ILE A 1 408 ? -11.078 -3.521 -1.723 1 97.69 408 ILE A N 1
ATOM 3287 C CA . ILE A 1 408 ? -10.719 -2.164 -2.111 1 97.69 408 ILE A CA 1
ATOM 3288 C C . ILE A 1 408 ? -11.922 -1.462 -2.729 1 97.69 408 ILE A C 1
ATOM 3290 O O . ILE A 1 408 ? -12.82 -2.113 -3.275 1 97.69 408 ILE A O 1
ATOM 3294 N N . LEU A 1 409 ? -11.977 -0.203 -2.568 1 98.12 409 LEU A N 1
ATOM 3295 C CA . LEU A 1 409 ? -13 0.649 -3.16 1 98.12 409 LEU A CA 1
ATOM 3296 C C . LEU A 1 409 ? -12.398 1.568 -4.219 1 98.12 409 LEU A C 1
ATOM 3298 O O . LEU A 1 409 ? -11.344 2.168 -4 1 98.12 409 LEU A O 1
ATOM 3302 N N . LEU A 1 410 ? -13.047 1.657 -5.348 1 97.38 410 LEU A N 1
ATOM 3303 C CA . LEU A 1 410 ? -12.648 2.541 -6.434 1 97.38 410 LEU A CA 1
ATOM 3304 C C . LEU A 1 410 ? -13.789 3.459 -6.844 1 97.38 410 LEU A C 1
ATOM 3306 O O . LEU A 1 410 ? -14.914 2.998 -7.062 1 97.38 410 LEU A O 1
ATOM 3310 N N . TYR A 1 411 ? -13.508 4.73 -6.969 1 95.62 411 TYR A N 1
ATOM 3311 C CA . TYR A 1 411 ? -14.508 5.738 -7.297 1 95.62 411 TYR A CA 1
ATOM 3312 C C . TYR A 1 411 ? -14.727 5.824 -8.805 1 95.62 411 TYR A C 1
ATOM 3314 O O . TYR A 1 411 ? -13.766 5.957 -9.57 1 95.62 411 TYR A O 1
ATOM 3322 N N . MET A 1 412 ? -15.961 5.688 -9.227 1 94.12 412 MET A N 1
ATOM 3323 C CA . MET A 1 412 ? -16.203 5.617 -10.664 1 94.12 412 MET A CA 1
ATOM 3324 C C . MET A 1 412 ? -17.609 6.113 -11 1 94.12 412 MET A C 1
ATOM 3326 O O . MET A 1 412 ? -18.375 6.457 -10.109 1 94.12 412 MET A O 1
ATOM 3330 N N . GLU A 1 413 ? -17.859 6.152 -12.289 1 92.81 413 GLU A N 1
ATOM 3331 C CA . GLU A 1 413 ? -19.188 6.508 -12.789 1 92.81 413 GLU A CA 1
ATOM 3332 C C . GLU A 1 413 ? -20.219 5.441 -12.43 1 92.81 413 GLU A C 1
ATOM 3334 O O . GLU A 1 413 ? -19.859 4.281 -12.211 1 92.81 413 GLU A O 1
ATOM 3339 N N . LYS A 1 414 ? -21.391 5.883 -12.422 1 90.56 414 LYS A N 1
ATOM 3340 C CA . LYS A 1 414 ? -22.484 4.992 -12.047 1 90.56 414 LYS A CA 1
ATOM 3341 C C . LYS A 1 414 ? -22.594 3.826 -13.031 1 90.56 414 LYS A C 1
ATOM 3343 O O . LYS A 1 414 ? -22.594 4.027 -14.242 1 90.56 414 LYS A O 1
ATOM 3348 N N . MET A 1 415 ? -22.578 2.635 -12.32 1 85.62 415 MET A N 1
ATOM 3349 C CA . MET A 1 415 ? -22.844 1.419 -13.086 1 85.62 415 MET A CA 1
ATOM 3350 C C . MET A 1 415 ? -24.328 1.063 -13.055 1 85.62 415 MET A C 1
ATOM 3352 O O . MET A 1 415 ? -24.953 1.101 -11.992 1 85.62 415 MET A O 1
ATOM 3356 N N . THR A 1 416 ? -24.984 1.094 -14.078 1 75.56 416 THR A N 1
ATOM 3357 C CA . THR A 1 416 ? -26.391 0.747 -14.086 1 75.56 416 THR A CA 1
ATOM 3358 C C . THR A 1 416 ? -26.578 -0.768 -14.117 1 75.56 416 THR A C 1
ATOM 3360 O O . THR A 1 416 ? -25.906 -1.469 -14.867 1 75.56 416 THR A O 1
ATOM 3363 N N . THR A 1 417 ? -27.109 -1.193 -12.969 1 67.5 417 THR A N 1
ATOM 3364 C CA . THR A 1 417 ? -27.391 -2.623 -12.898 1 67.5 417 THR A CA 1
ATOM 3365 C C . THR A 1 417 ? -28.625 -2.979 -13.727 1 67.5 417 THR A C 1
ATOM 3367 O O . THR A 1 417 ? -29.578 -2.203 -13.789 1 67.5 417 THR A O 1
ATOM 3370 N N . GLY A 1 418 ? -28.359 -3.885 -14.586 1 56.09 418 GLY A N 1
ATOM 3371 C CA . GLY A 1 418 ? -29.578 -4.414 -15.164 1 56.09 418 GLY A CA 1
ATOM 3372 C C . GLY A 1 418 ? -30.516 -5.008 -14.125 1 56.09 418 GLY A C 1
ATOM 3373 O O . GLY A 1 418 ? -30.344 -4.793 -12.93 1 56.09 418 GLY A O 1
ATOM 3374 N N . LYS A 1 419 ? -31.578 -5.699 -14.453 1 49.25 419 LYS A N 1
ATOM 3375 C CA . LYS A 1 419 ? -32.719 -6.223 -13.703 1 49.25 419 LYS A CA 1
ATOM 3376 C C . LYS A 1 419 ? -32.25 -7.207 -12.633 1 49.25 419 LYS A C 1
ATOM 3378 O O . LYS A 1 419 ? -33 -7.516 -11.703 1 49.25 419 LYS A O 1
ATOM 3383 N N . ASN A 1 420 ? -31.031 -7.859 -12.719 1 48.31 420 ASN A N 1
ATOM 3384 C CA . ASN A 1 420 ? -30.781 -8.984 -11.836 1 48.31 420 ASN A CA 1
ATOM 3385 C C . ASN A 1 420 ? -29.766 -8.641 -10.758 1 48.31 420 ASN A C 1
ATOM 3387 O O . ASN A 1 420 ? -28.891 -7.801 -10.977 1 48.31 420 ASN A O 1
ATOM 3391 N N . SER A 1 421 ? -30.141 -9.203 -9.578 1 51.72 421 SER A N 1
ATOM 3392 C CA . SER A 1 421 ? -29.344 -9.016 -8.375 1 51.72 421 SER A CA 1
ATOM 3393 C C . SER A 1 421 ? -27.906 -9.477 -8.586 1 51.72 421 SER A C 1
ATOM 3395 O O . SER A 1 421 ? -27.656 -10.422 -9.328 1 51.72 421 SER A O 1
ATOM 3397 N N . LEU A 1 422 ? -26.906 -8.828 -8.125 1 54.81 422 LEU A N 1
ATOM 3398 C CA . LEU A 1 422 ? -25.453 -8.992 -8.289 1 54.81 422 LEU A CA 1
ATOM 3399 C C . LEU A 1 422 ? -24.984 -10.281 -7.637 1 54.81 422 LEU A C 1
ATOM 3401 O O . LEU A 1 422 ? -23.906 -10.781 -7.961 1 54.81 422 LEU A O 1
ATOM 3405 N N . ARG A 1 423 ? -25.656 -10.875 -6.609 1 50.31 423 ARG A N 1
ATOM 3406 C CA . ARG A 1 423 ? -25.078 -11.867 -5.711 1 50.31 423 ARG A CA 1
ATOM 3407 C C . ARG A 1 423 ? -24.703 -13.141 -6.465 1 50.31 423 ARG A C 1
ATOM 3409 O O . ARG A 1 423 ? -23.75 -13.828 -6.105 1 50.31 423 ARG A O 1
ATOM 3416 N N . ASP A 1 424 ? -25.625 -13.555 -7.41 1 51.91 424 ASP A N 1
ATOM 3417 C CA . ASP A 1 424 ? -25.406 -14.914 -7.902 1 51.91 424 ASP A CA 1
ATOM 3418 C C . ASP A 1 424 ? -25.062 -14.914 -9.391 1 51.91 424 ASP A C 1
ATOM 3420 O O . ASP A 1 424 ? -25.156 -15.945 -10.055 1 51.91 424 ASP A O 1
ATOM 3424 N N . GLN A 1 425 ? -24.516 -13.867 -9.75 1 58.78 425 GLN A N 1
ATOM 3425 C CA . GLN A 1 425 ? -24.359 -13.859 -11.203 1 58.78 425 GLN A CA 1
ATOM 3426 C C . GLN A 1 425 ? -22.922 -14.148 -11.617 1 58.78 425 GLN A C 1
ATOM 3428 O O . GLN A 1 425 ? -21.984 -13.836 -10.875 1 58.78 425 GLN A O 1
ATOM 3433 N N . GLU A 1 426 ? -22.906 -15 -12.594 1 67.19 426 GLU A N 1
ATOM 3434 C CA . GLU A 1 426 ? -21.641 -15.133 -13.297 1 67.19 426 GLU A CA 1
ATOM 3435 C C . GLU A 1 426 ? -21.219 -13.805 -13.914 1 67.19 426 GLU A C 1
ATOM 3437 O O . GLU A 1 426 ? -21.938 -13.234 -14.734 1 67.19 426 GLU A O 1
ATOM 3442 N N . LEU A 1 427 ? -20.172 -13.305 -13.43 1 84 427 LEU A N 1
ATOM 3443 C CA . LEU A 1 427 ? -19.703 -12 -13.875 1 84 427 LEU A CA 1
ATOM 3444 C C . LEU A 1 427 ? -18.734 -12.141 -15.039 1 84 427 LEU A C 1
ATOM 3446 O O . LEU A 1 427 ? -17.516 -12.039 -14.867 1 84 427 LEU A O 1
ATOM 3450 N N . LYS A 1 428 ? -19.359 -12.391 -16.203 1 92 428 LYS A N 1
ATOM 3451 C CA . LYS A 1 428 ? -18.594 -12.461 -17.438 1 92 428 LYS A CA 1
ATOM 3452 C C . LYS A 1 428 ? -18.828 -11.227 -18.297 1 92 428 LYS A C 1
ATOM 3454 O O . LYS A 1 428 ? -19.828 -10.531 -18.141 1 92 428 LYS A O 1
ATOM 3459 N N . ILE A 1 429 ? -17.875 -11.039 -19.141 1 93.31 429 ILE A N 1
ATOM 3460 C CA . ILE A 1 429 ? -17.984 -9.898 -20.047 1 93.31 429 ILE A CA 1
ATOM 3461 C C . ILE A 1 429 ? -18.766 -10.305 -21.281 1 93.31 429 ILE A C 1
ATOM 3463 O O . ILE A 1 429 ? -18.5 -11.352 -21.891 1 93.31 429 ILE A O 1
ATOM 3467 N N . ASN A 1 430 ? -19.656 -9.453 -21.734 1 91.25 430 ASN A N 1
ATOM 3468 C CA . ASN A 1 430 ? -20.484 -9.766 -22.891 1 91.25 430 ASN A CA 1
ATOM 3469 C C . ASN A 1 430 ? -19.75 -9.523 -24.203 1 91.25 430 ASN A C 1
ATOM 3471 O O . ASN A 1 430 ? -18.688 -8.914 -24.219 1 91.25 430 ASN A O 1
ATOM 3475 N N . LYS A 1 431 ? -20.312 -9.891 -25.25 1 90.25 431 LYS A N 1
ATOM 3476 C CA . LYS A 1 431 ? -19.688 -9.867 -26.562 1 90.25 431 LYS A CA 1
ATOM 3477 C C . LYS A 1 431 ? -19.344 -8.445 -26.984 1 90.25 431 LYS A C 1
ATOM 3479 O O . LYS A 1 431 ? -18.281 -8.195 -27.562 1 90.25 431 LYS A O 1
ATOM 3484 N N . ASP A 1 432 ? -20.219 -7.508 -26.609 1 90.25 432 ASP A N 1
ATOM 3485 C CA . ASP A 1 432 ? -20.047 -6.117 -27.016 1 90.25 432 ASP A CA 1
ATOM 3486 C C . ASP A 1 432 ? -19.109 -5.383 -26.062 1 90.25 432 ASP A C 1
ATOM 3488 O O . ASP A 1 432 ? -18.797 -4.207 -26.266 1 90.25 432 ASP A O 1
ATOM 3492 N N . ILE A 1 433 ? -18.703 -6.027 -25 1 92.25 433 ILE A N 1
ATOM 3493 C CA . ILE A 1 433 ? -17.76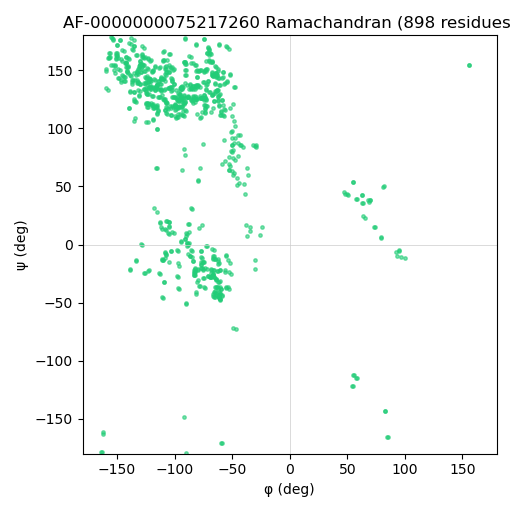6 -5.52 -24.016 1 92.25 433 ILE A CA 1
ATOM 3494 C C . ILE A 1 433 ? -18.344 -4.285 -23.328 1 92.25 433 ILE A C 1
ATOM 3496 O O . ILE A 1 433 ? -17.641 -3.301 -23.094 1 92.25 433 ILE A O 1
ATOM 3500 N N . THR A 1 434 ? -19.688 -4.312 -23.125 1 90.31 434 THR A N 1
ATOM 3501 C CA . THR A 1 434 ? -20.344 -3.17 -22.516 1 90.31 434 THR A CA 1
ATOM 3502 C C . THR A 1 434 ? -20.828 -3.516 -21.109 1 90.31 434 THR A C 1
ATOM 3504 O O . THR A 1 434 ? -21.203 -2.629 -20.344 1 90.31 434 THR A O 1
ATOM 3507 N N . ARG A 1 435 ? -20.797 -4.82 -20.875 1 90.94 435 ARG A N 1
ATOM 3508 C CA . ARG A 1 435 ? -21.328 -5.258 -19.594 1 90.94 435 ARG A CA 1
ATOM 3509 C C . ARG A 1 435 ? -20.5 -6.395 -19 1 90.94 435 ARG A C 1
ATOM 3511 O O . ARG A 1 435 ? -19.922 -7.191 -19.75 1 90.94 435 ARG A O 1
ATOM 3518 N N . ILE A 1 436 ? -20.453 -6.461 -17.75 1 90.31 436 ILE A N 1
ATOM 3519 C CA . ILE A 1 436 ? -20 -7.625 -16.984 1 90.31 436 ILE A CA 1
ATOM 3520 C C . ILE A 1 436 ? -21.172 -8.18 -16.172 1 90.31 436 ILE A C 1
ATOM 3522 O O . ILE A 1 436 ? -21.688 -7.492 -15.281 1 90.31 436 ILE A O 1
ATOM 3526 N N . GLY A 1 437 ? -21.484 -9.367 -16.438 1 87.25 437 GLY A N 1
ATOM 3527 C CA . GLY A 1 437 ? -22.75 -9.828 -15.883 1 87.25 437 GLY A CA 1
ATOM 3528 C C . GLY A 1 437 ? -23.906 -8.922 -16.25 1 87.25 437 GLY A C 1
ATOM 3529 O O . GLY A 1 437 ? -24.141 -8.641 -17.422 1 87.25 437 GLY A O 1
ATOM 3530 N N . ASN A 1 438 ? -24.578 -8.398 -15.18 1 83.38 438 ASN A N 1
ATOM 3531 C CA . ASN A 1 438 ? -25.734 -7.523 -15.406 1 83.38 438 ASN A CA 1
ATOM 3532 C C . ASN A 1 438 ? -25.391 -6.07 -15.086 1 83.38 438 ASN A C 1
ATOM 3534 O O . ASN A 1 438 ? -26.281 -5.242 -14.906 1 83.38 438 ASN A O 1
ATOM 3538 N N . VAL A 1 439 ? -24.125 -5.832 -15.086 1 85.38 439 VAL A N 1
ATOM 3539 C CA . VAL A 1 439 ? -23.703 -4.473 -14.758 1 85.38 439 VAL A CA 1
ATOM 3540 C C . VAL A 1 439 ? -23.047 -3.826 -15.969 1 85.38 439 VAL A C 1
ATOM 3542 O O . VAL A 1 439 ? -22.203 -4.441 -16.625 1 85.38 439 VAL A O 1
ATOM 3545 N N . ASN A 1 440 ? -23.469 -2.637 -16.188 1 89.31 440 ASN A N 1
ATOM 3546 C CA . ASN A 1 440 ? -22.891 -1.91 -17.312 1 89.31 440 ASN A CA 1
ATOM 3547 C C . ASN A 1 440 ? -21.516 -1.345 -16.969 1 89.31 440 ASN A C 1
ATOM 3549 O O . ASN A 1 440 ? -21.266 -0.943 -15.828 1 89.31 440 ASN A O 1
ATOM 3553 N N . LEU A 1 441 ? -20.734 -1.274 -17.969 1 90.94 441 LEU A N 1
ATOM 3554 C CA . LEU A 1 441 ? -19.422 -0.625 -17.875 1 90.94 441 LEU A CA 1
ATOM 3555 C C . LEU A 1 441 ? -19.484 0.799 -18.422 1 90.94 441 LEU A C 1
ATOM 3557 O O . LEU A 1 441 ? -19.609 1.002 -19.625 1 90.94 441 LEU A O 1
ATOM 3561 N N . PRO A 1 442 ? -19.391 1.728 -17.547 1 91.38 442 PRO A N 1
ATOM 3562 C CA . PRO A 1 442 ? -19.547 3.107 -18.016 1 91.38 442 PRO A CA 1
ATOM 3563 C C . PRO A 1 442 ? -18.406 3.541 -18.938 1 91.38 442 PRO A C 1
ATOM 3565 O O . PRO A 1 442 ? -17.234 3.26 -18.672 1 91.38 442 PRO A O 1
ATOM 3568 N N . LYS A 1 443 ? -18.672 4.348 -19.922 1 90.19 443 LYS A N 1
ATOM 3569 C CA . LYS A 1 443 ? -17.719 4.797 -20.938 1 90.19 443 LYS A CA 1
ATOM 3570 C C . LYS A 1 443 ? -16.672 5.723 -20.328 1 90.19 443 LYS A C 1
ATOM 3572 O O . LYS A 1 443 ? -15.539 5.789 -20.812 1 90.19 443 LYS A O 1
ATOM 3577 N N . GLU A 1 444 ? -17.047 6.395 -19.281 1 89.31 444 GLU A N 1
ATOM 3578 C CA . GLU A 1 444 ? -16.172 7.395 -18.672 1 89.31 444 GLU A CA 1
ATOM 3579 C C . GLU A 1 444 ? -14.969 6.742 -18.016 1 89.31 444 GLU A C 1
ATOM 3581 O O . GLU A 1 444 ? -13.93 7.379 -17.844 1 89.31 444 GLU A O 1
ATOM 3586 N N . ASN A 1 445 ? -15.109 5.457 -17.703 1 92.88 445 ASN A N 1
ATOM 3587 C CA . ASN A 1 445 ? -14.031 4.82 -16.953 1 92.88 445 ASN A CA 1
ATOM 3588 C C . ASN A 1 445 ? -13.289 3.793 -17.812 1 92.88 445 ASN A C 1
ATOM 3590 O O . ASN A 1 445 ? -12.227 3.312 -17.422 1 92.88 445 ASN A O 1
ATOM 3594 N N . PHE A 1 446 ? -13.883 3.455 -18.938 1 92.69 446 PHE A N 1
ATOM 3595 C CA . PHE A 1 446 ? -13.297 2.381 -19.734 1 92.69 446 PHE A CA 1
ATOM 3596 C C . PHE A 1 446 ? -12.844 2.9 -21.094 1 92.69 446 PHE A C 1
ATOM 3598 O O . PHE A 1 446 ? -13.609 3.561 -21.797 1 92.69 446 PHE A O 1
ATOM 3605 N N . LEU A 1 447 ? -11.672 2.529 -21.422 1 89.75 447 LEU A N 1
ATOM 3606 C CA . LEU A 1 447 ? -11.008 3.139 -2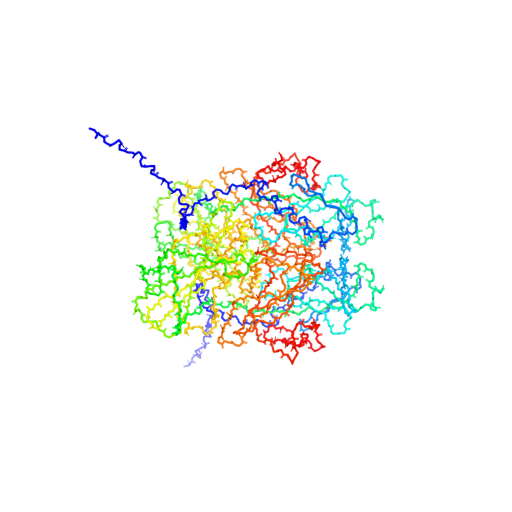2.578 1 89.75 447 LEU A CA 1
ATOM 3607 C C . LEU A 1 447 ? -11.453 2.488 -23.875 1 89.75 447 LEU A C 1
ATOM 3609 O O . LEU A 1 447 ? -11.289 3.062 -24.953 1 89.75 447 LEU A O 1
ATOM 3613 N N . HIS A 1 448 ? -11.977 1.333 -23.859 1 87.56 448 HIS A N 1
ATOM 3614 C CA . HIS A 1 448 ? -12.344 0.626 -25.078 1 87.56 448 HIS A CA 1
ATOM 3615 C C . HIS A 1 448 ? -13.477 1.341 -25.797 1 87.56 448 HIS A C 1
ATOM 3617 O O . HIS A 1 448 ? -13.727 1.076 -26.984 1 87.56 448 HIS A O 1
ATOM 3623 N N . TYR A 1 449 ? -14.102 2.295 -25.156 1 86.19 449 TYR A N 1
ATOM 3624 C CA . TYR A 1 449 ? -15.172 3.057 -25.781 1 86.19 449 TYR A CA 1
ATOM 3625 C C . TYR A 1 449 ? -14.609 4.137 -26.703 1 86.19 449 TYR A C 1
ATOM 3627 O O . TYR A 1 449 ? -15.344 4.727 -27.5 1 86.19 449 TYR A O 1
ATOM 3635 N N . ASN A 1 450 ? -13.375 4.551 -26.516 1 75.69 450 ASN A N 1
ATOM 3636 C CA . ASN A 1 450 ? -12.773 5.641 -27.281 1 75.69 450 ASN A CA 1
ATOM 3637 C C . ASN A 1 450 ? -12.375 5.184 -28.688 1 75.69 450 ASN A C 1
ATOM 3639 O O . ASN A 1 450 ? -11.625 5.875 -29.375 1 75.69 450 ASN A O 1
ATOM 3643 N N . SER A 1 451 ? -12.852 4.074 -29.234 1 65.12 451 SER A N 1
ATOM 3644 C CA . SER A 1 451 ? -12.523 3.613 -30.578 1 65.12 451 SER A CA 1
ATOM 3645 C C . SER A 1 451 ? -13.188 4.484 -31.641 1 65.12 451 SER A C 1
ATOM 3647 O O . SER A 1 451 ? -14.242 5.074 -31.391 1 65.12 451 SER A O 1
ATOM 3649 N N . MET B 1 1 ? -6.016 0.928 76.125 1 21.06 1 MET B N 1
ATOM 3650 C CA . MET B 1 1 ? -6.316 -0.377 75.562 1 21.06 1 MET B CA 1
ATOM 3651 C C . MET B 1 1 ? -6.277 -0.315 74.062 1 21.06 1 MET B C 1
ATOM 3653 O O . MET B 1 1 ? -7.004 0.466 73.438 1 21.06 1 MET B O 1
ATOM 3657 N N . ALA B 1 2 ? -5.242 -0.418 73.312 1 21.59 2 ALA B N 1
ATOM 3658 C CA . ALA B 1 2 ? -4.602 0.271 72.188 1 21.59 2 ALA B CA 1
ATOM 3659 C C . ALA B 1 2 ? -5.039 -0.324 70.875 1 21.59 2 ALA B C 1
ATOM 3661 O O . ALA B 1 2 ? -4.734 -1.481 70.562 1 21.59 2 ALA B O 1
ATOM 3662 N N . ILE B 1 3 ? -6.328 -0.239 70.5 1 22.48 3 ILE B N 1
ATOM 3663 C CA . ILE B 1 3 ? -7.035 -0.932 69.438 1 22.48 3 ILE B CA 1
ATOM 3664 C C . ILE B 1 3 ? -6.219 -0.863 68.125 1 22.48 3 ILE B C 1
ATOM 3666 O O . ILE B 1 3 ? -5.812 0.22 67.688 1 22.48 3 ILE B O 1
ATOM 3670 N N . ALA B 1 4 ? -5.523 -1.822 67.688 1 22.02 4 ALA B N 1
ATOM 3671 C CA . ALA B 1 4 ? -4.402 -2.084 66.75 1 22.02 4 ALA B CA 1
ATOM 3672 C C . ALA B 1 4 ? -4.711 -1.599 65.375 1 22.02 4 ALA B C 1
ATOM 3674 O O . ALA B 1 4 ? -5.766 -1.912 64.812 1 22.02 4 ALA B O 1
ATOM 3675 N N . GLU B 1 5 ? -4.438 -0.353 64.875 1 21.33 5 GLU B N 1
ATOM 3676 C CA . GLU B 1 5 ? -4.785 0.599 63.812 1 21.33 5 GLU B CA 1
ATOM 3677 C C . GLU B 1 5 ? -4.59 -0.009 62.438 1 21.33 5 GLU B C 1
ATOM 3679 O O . GLU B 1 5 ? -3.477 -0.402 62.062 1 21.33 5 GLU B O 1
ATOM 3684 N N . SER B 1 6 ? -5.414 -0.906 62.031 1 21.89 6 SER B N 1
ATOM 3685 C CA . SER B 1 6 ? -5.344 -1.917 60.969 1 21.89 6 SER B CA 1
ATOM 3686 C C . SER B 1 6 ? -4.91 -1.306 59.656 1 21.89 6 SER B C 1
ATOM 3688 O O . SER B 1 6 ? -5.355 -0.216 59.281 1 21.89 6 SER B O 1
ATOM 3690 N N . GLY B 1 7 ? -3.752 -1.529 59.094 1 21.23 7 GLY B N 1
ATOM 3691 C CA . GLY B 1 7 ? -2.859 -1.057 58.031 1 21.23 7 GLY B CA 1
ATOM 3692 C C . GLY B 1 7 ? -3.527 -0.969 56.688 1 21.23 7 GLY B C 1
ATOM 3693 O O . GLY B 1 7 ? -3.908 -1.989 56.094 1 21.23 7 GLY B O 1
ATOM 3694 N N . ALA B 1 8 ? -4.469 -0.049 56.438 1 20.75 8 ALA B N 1
ATOM 3695 C CA . ALA B 1 8 ? -5.352 0.224 55.312 1 20.75 8 ALA B CA 1
ATOM 3696 C C . ALA B 1 8 ? -4.59 0.154 53.969 1 20.75 8 ALA B C 1
ATOM 3698 O O . ALA B 1 8 ? -3.547 0.789 53.812 1 20.75 8 ALA B O 1
ATOM 3699 N N . PHE B 1 9 ? -4.445 -0.948 53.344 1 21.91 9 PHE B N 1
ATOM 3700 C CA . PHE B 1 9 ? -3.652 -1.287 52.188 1 21.91 9 PHE B CA 1
ATOM 3701 C C . PHE B 1 9 ? -3.891 -0.281 51.062 1 21.91 9 PHE B C 1
ATOM 3703 O O . PHE B 1 9 ? -5.035 -0.03 50.688 1 21.91 9 PHE B O 1
ATOM 3710 N N . GLU B 1 10 ? -3.281 0.955 50.969 1 20.23 10 GLU B N 1
ATOM 3711 C CA . GLU B 1 10 ? -3.367 2.092 50.062 1 20.23 10 GLU B CA 1
ATOM 3712 C C . GLU B 1 10 ? -3.188 1.648 48.594 1 20.23 10 GLU B C 1
ATOM 3714 O O . GLU B 1 10 ? -2.125 1.151 48.219 1 20.23 10 GLU B O 1
ATOM 3719 N N . ILE B 1 11 ? -4.062 0.938 48.062 1 21.45 11 ILE B N 1
ATOM 3720 C CA . ILE B 1 11 ? -3.969 0.36 46.719 1 21.45 11 ILE B CA 1
ATOM 3721 C C . ILE B 1 11 ? -3.617 1.449 45.719 1 21.45 11 ILE B C 1
ATOM 3723 O O . ILE B 1 11 ? -4.387 2.391 45.531 1 21.45 11 ILE B O 1
ATOM 3727 N N . ASN B 1 12 ? -2.408 1.928 45.5 1 21.22 12 ASN B N 1
ATOM 3728 C CA . ASN B 1 12 ? -1.771 2.838 44.562 1 21.22 12 ASN B CA 1
ATOM 3729 C C . ASN B 1 12 ? -2.152 2.508 43.125 1 21.22 12 ASN B C 1
ATOM 3731 O O . ASN B 1 12 ? -1.674 1.521 42.562 1 21.22 12 ASN B O 1
ATOM 3735 N N . VAL B 1 13 ? -3.404 2.566 42.75 1 21.89 13 VAL B N 1
ATOM 3736 C CA . VAL B 1 13 ? -4.078 2.146 41.531 1 21.89 13 VAL B CA 1
ATOM 3737 C C . VAL B 1 13 ? -3.381 2.758 40.312 1 21.89 13 VAL B C 1
ATOM 3739 O O . VAL B 1 13 ? -3.354 3.982 40.156 1 21.89 13 VAL B O 1
ATOM 3742 N N . ASN B 1 14 ? -2.264 2.33 39.875 1 21.28 14 ASN B N 1
ATOM 3743 C CA . ASN B 1 14 ? -1.514 2.605 38.656 1 21.28 14 ASN B CA 1
ATOM 3744 C C . ASN B 1 14 ? -2.434 2.707 37.438 1 21.28 14 ASN B C 1
ATOM 3746 O O . ASN B 1 14 ? -2.826 1.69 36.875 1 21.28 14 ASN B O 1
ATOM 3750 N N . LEU B 1 15 ? -3.471 3.529 37.5 1 22.81 15 LEU B N 1
ATOM 3751 C CA . LEU B 1 15 ? -4.441 3.916 36.5 1 22.81 15 LEU B CA 1
ATOM 3752 C C . LEU B 1 15 ? -3.76 4.164 35.156 1 22.81 15 LEU B C 1
ATOM 3754 O O . LEU B 1 15 ? -2.82 4.957 35.062 1 22.81 15 LEU B O 1
ATOM 3758 N N . GLY B 1 16 ? -3.582 3.244 34.438 1 24.44 16 GLY B N 1
ATOM 3759 C CA . GLY B 1 16 ? -3.047 3.449 33.094 1 24.44 16 GLY B CA 1
ATOM 3760 C C . GLY B 1 16 ? -3.57 4.711 32.438 1 24.44 16 GLY B C 1
ATOM 3761 O O . GLY B 1 16 ? -4.781 4.898 32.312 1 24.44 16 GLY B O 1
ATOM 3762 N N . LYS B 1 17 ? -3.209 5.887 33 1 24.14 17 LYS B N 1
ATOM 3763 C CA . LYS B 1 17 ? -3.406 7.207 32.406 1 24.14 17 LYS B CA 1
ATOM 3764 C C . LYS B 1 17 ? -3.377 7.133 30.875 1 24.14 17 LYS B C 1
ATOM 3766 O O . LYS B 1 17 ? -2.414 6.633 30.297 1 24.14 17 LYS B O 1
ATOM 3771 N N . SER B 1 18 ? -4.445 6.848 30.344 1 25.67 18 SER B N 1
ATOM 3772 C CA . SER B 1 18 ? -4.594 7.027 28.891 1 25.67 18 SER B CA 1
ATOM 3773 C C . SER B 1 18 ? -4.047 8.375 28.453 1 25.67 18 SER B C 1
ATOM 3775 O O . SER B 1 18 ? -4.527 9.422 28.891 1 25.67 18 SER B O 1
ATOM 3777 N N . ILE B 1 19 ? -2.881 8.727 28.672 1 24.73 19 ILE B N 1
ATOM 3778 C CA . ILE B 1 19 ? -2.291 9.898 28.031 1 24.73 19 ILE B CA 1
ATOM 3779 C C . ILE B 1 19 ? -2.547 9.852 26.531 1 24.73 19 ILE B C 1
ATOM 3781 O O . ILE B 1 19 ? -2.086 8.938 25.844 1 24.73 19 ILE B O 1
ATOM 3785 N N . ALA B 1 20 ? -3.646 10.094 26.062 1 30.77 20 ALA B N 1
ATOM 3786 C CA . ALA B 1 20 ? -3.686 10.57 24.672 1 30.77 20 ALA B CA 1
ATOM 3787 C C . ALA B 1 20 ? -2.475 11.438 24.359 1 30.77 20 ALA B C 1
ATOM 3789 O O . ALA B 1 20 ? -2.518 12.656 24.531 1 30.77 20 ALA B O 1
ATOM 3790 N N . SER B 1 21 ? -1.525 11.422 25.109 1 27.14 21 SER B N 1
ATOM 3791 C CA . SER B 1 21 ? -0.384 12.242 24.734 1 27.14 21 SER B CA 1
ATOM 3792 C C . SER B 1 21 ? -0.049 12.07 23.25 1 27.14 21 SER B C 1
ATOM 3794 O O . SER B 1 21 ? 0.062 10.945 22.766 1 27.14 21 SER B O 1
ATOM 3796 N N . ILE B 1 22 ? -0.557 12.922 22.328 1 32.5 22 ILE B N 1
ATOM 3797 C CA . ILE B 1 22 ? 0.259 13.203 21.156 1 32.5 22 ILE B CA 1
ATOM 3798 C C . ILE B 1 22 ? 1.73 12.953 21.484 1 32.5 22 ILE B C 1
ATOM 3800 O O . ILE B 1 22 ? 2.445 13.867 21.891 1 32.5 22 ILE B O 1
ATOM 3804 N N . GLN B 1 23 ? 1.927 12.336 22.469 1 31.39 23 GLN B N 1
ATOM 3805 C CA . GLN B 1 23 ? 3.326 12.203 22.859 1 31.39 23 GLN B CA 1
ATOM 3806 C C . GLN B 1 23 ? 4.18 11.711 21.703 1 31.39 23 GLN B C 1
ATOM 3808 O O . GLN B 1 23 ? 3.861 10.703 21.078 1 31.39 23 GLN B O 1
ATOM 3813 N N . LYS B 1 24 ? 4.715 12.664 21.141 1 35.56 24 LYS B N 1
ATOM 3814 C CA . LYS B 1 24 ? 5.93 12.484 20.344 1 35.56 24 LYS B CA 1
ATOM 3815 C C . LYS B 1 24 ? 6.848 11.445 21 1 35.56 24 LYS B C 1
ATOM 3817 O O . LYS B 1 24 ? 7.965 11.773 21.406 1 35.56 24 LYS B O 1
ATOM 3822 N N . ASN B 1 25 ? 6.344 10.789 22.062 1 33.38 25 ASN B N 1
ATOM 3823 C CA . ASN B 1 25 ? 7.438 9.969 22.578 1 33.38 25 ASN B CA 1
ATOM 3824 C C . ASN B 1 25 ? 7.98 9.016 21.516 1 33.38 25 ASN B C 1
ATOM 3826 O O . ASN B 1 25 ? 7.211 8.344 20.828 1 33.38 25 ASN B O 1
ATOM 3830 N N . PRO B 1 26 ? 9.164 9.281 21.344 1 40.88 26 PRO B N 1
ATOM 3831 C CA . PRO B 1 26 ? 9.836 8.328 20.469 1 40.88 26 PRO B CA 1
ATOM 3832 C C . PRO B 1 26 ? 9.602 6.871 20.875 1 40.88 26 PRO B C 1
ATOM 3834 O O . PRO B 1 26 ? 9.992 6.465 21.969 1 40.88 26 PRO B O 1
ATOM 3837 N N . ILE B 1 27 ? 8.422 6.383 20.844 1 40.59 27 ILE B N 1
ATOM 3838 C CA . ILE B 1 27 ? 8.211 4.965 21.109 1 40.59 27 ILE B CA 1
ATOM 3839 C C . ILE B 1 27 ? 9.438 4.168 20.672 1 40.59 27 ILE B C 1
ATOM 3841 O O . ILE B 1 27 ? 9.742 4.086 19.484 1 40.59 27 ILE B O 1
ATOM 3845 N N . ILE B 1 28 ? 10.375 4.141 21.625 1 44.78 28 ILE B N 1
ATOM 3846 C CA . ILE B 1 28 ? 11.438 3.174 21.406 1 44.78 28 ILE B CA 1
ATOM 3847 C C . ILE B 1 28 ? 10.836 1.806 21.094 1 44.78 28 ILE B C 1
ATOM 3849 O O . ILE B 1 28 ? 10.133 1.226 21.922 1 44.78 28 ILE B O 1
ATOM 3853 N N . TYR B 1 29 ? 10.555 1.589 20 1 51.94 29 TYR B N 1
ATOM 3854 C CA . TYR B 1 29 ? 10.062 0.273 19.609 1 51.94 29 TYR B CA 1
ATOM 3855 C C . TYR B 1 29 ? 10.977 -0.83 20.125 1 51.94 29 TYR B C 1
ATOM 3857 O O . TYR B 1 29 ? 12.172 -0.847 19.828 1 51.94 29 TYR B O 1
ATOM 3865 N N . MET B 1 30 ? 10.648 -1.349 21.375 1 57.72 30 MET B N 1
ATOM 3866 C CA . MET B 1 30 ? 11.258 -2.625 21.734 1 57.72 30 MET B CA 1
ATOM 3867 C C . MET B 1 30 ? 10.477 -3.789 21.125 1 57.72 30 MET B C 1
ATOM 3869 O O . MET B 1 30 ? 9.25 -3.834 21.203 1 57.72 30 MET B O 1
ATOM 3873 N N . ARG B 1 31 ? 11.195 -4.539 20.375 1 66.69 31 ARG B N 1
ATOM 3874 C CA . ARG B 1 31 ? 10.578 -5.758 19.859 1 66.69 31 ARG B CA 1
ATOM 3875 C C . ARG B 1 31 ? 9.891 -6.535 20.969 1 66.69 31 ARG B C 1
ATOM 3877 O O . ARG B 1 31 ? 10.461 -6.719 22.047 1 66.69 31 ARG B O 1
ATOM 3884 N N . ARG B 1 32 ? 8.789 -6.973 20.734 1 75.56 32 ARG B N 1
ATOM 3885 C CA . ARG B 1 32 ? 8.062 -7.84 21.656 1 75.56 32 ARG B CA 1
ATOM 3886 C C . ARG B 1 32 ? 8.633 -9.25 21.656 1 75.56 32 ARG B C 1
ATOM 3888 O O . ARG B 1 32 ? 9.234 -9.68 20.672 1 75.56 32 ARG B O 1
ATOM 3895 N N . HIS B 1 33 ? 8.547 -9.836 22.734 1 80.56 33 HIS B N 1
ATOM 3896 C CA . HIS B 1 33 ? 9.008 -11.211 22.859 1 80.56 33 HIS B CA 1
ATOM 3897 C C . HIS B 1 33 ? 8.133 -12.164 22.062 1 80.56 33 HIS B C 1
ATOM 3899 O O . HIS B 1 33 ? 6.969 -11.867 21.797 1 80.56 33 HIS B O 1
ATOM 3905 N N . LEU B 1 34 ? 8.82 -13.297 21.781 1 84.69 34 LEU B N 1
ATOM 3906 C CA . LEU B 1 34 ? 8.117 -14.32 21.016 1 84.69 34 LEU B CA 1
ATOM 3907 C C . LEU B 1 34 ? 6.781 -14.664 21.672 1 84.69 34 LEU B C 1
ATOM 3909 O O . LEU B 1 34 ? 5.789 -14.898 20.984 1 84.69 34 LEU B O 1
ATOM 3913 N N . SER B 1 35 ? 6.754 -14.695 22.969 1 83.5 35 SER B N 1
ATOM 3914 C CA . SER B 1 35 ? 5.562 -15.094 23.703 1 83.5 35 SER B CA 1
ATOM 3915 C C . SER B 1 35 ? 4.363 -14.227 23.328 1 83.5 35 SER B C 1
ATOM 3917 O O . SER B 1 35 ? 3.221 -14.68 23.375 1 83.5 35 SER B O 1
ATOM 3919 N N . PHE B 1 36 ? 4.688 -13.133 22.844 1 83.75 36 PHE B N 1
ATOM 3920 C CA . PHE B 1 36 ? 3.619 -12.219 22.453 1 83.75 36 PHE B CA 1
ATOM 3921 C C . PHE B 1 36 ? 2.967 -12.688 21.156 1 83.75 36 PHE B C 1
ATOM 3923 O O . PHE B 1 36 ? 1.77 -12.477 20.938 1 83.75 36 PHE B O 1
ATOM 3930 N N . TYR B 1 37 ? 3.74 -13.344 20.375 1 89.62 37 TYR B N 1
ATOM 3931 C CA . TYR B 1 37 ? 3.275 -13.672 19.031 1 89.62 37 TYR B CA 1
ATOM 3932 C C . TYR B 1 37 ? 2.857 -15.133 18.938 1 89.62 37 TYR B C 1
ATOM 3934 O O . TYR B 1 37 ? 2.338 -15.57 17.906 1 89.62 37 TYR B O 1
ATOM 3942 N N . VAL B 1 38 ? 3.059 -15.875 19.953 1 90.25 38 VAL B N 1
ATOM 3943 C CA . VAL B 1 38 ? 2.906 -17.328 19.891 1 90.25 38 VAL B CA 1
ATOM 3944 C C . VAL B 1 38 ? 1.472 -17.672 19.5 1 90.25 38 VAL B C 1
ATOM 3946 O O . VAL B 1 38 ? 1.247 -18.5 18.609 1 90.25 38 VAL B O 1
ATOM 3949 N N . GLU B 1 39 ? 0.562 -17.031 20.172 1 87.38 39 GLU B N 1
ATOM 3950 C CA . GLU B 1 39 ? -0.833 -17.344 19.875 1 87.38 39 GLU B CA 1
ATOM 3951 C C . GLU B 1 39 ? -1.2 -16.969 18.453 1 87.38 39 GLU B C 1
ATOM 3953 O O . GLU B 1 39 ? -1.959 -17.672 17.781 1 87.38 39 GLU B O 1
ATOM 3958 N N . LEU B 1 40 ? -0.642 -15.898 18.047 1 90.5 40 LEU B N 1
ATOM 3959 C CA . LEU B 1 40 ? -0.871 -15.469 16.672 1 90.5 40 LEU B CA 1
ATOM 3960 C C . LEU B 1 40 ? -0.275 -16.469 15.688 1 90.5 40 LEU B C 1
ATOM 3962 O O . LEU B 1 40 ? -0.932 -16.844 14.719 1 90.5 40 LEU B O 1
ATOM 3966 N N . LEU B 1 41 ? 0.883 -16.875 15.945 1 94.19 41 LEU B N 1
ATOM 3967 C CA . LEU B 1 41 ? 1.562 -17.812 15.062 1 94.19 41 LEU B CA 1
ATOM 3968 C C . LEU B 1 41 ? 0.836 -19.156 15.031 1 94.19 41 LEU B C 1
ATOM 3970 O O . LEU B 1 41 ? 0.658 -19.75 13.969 1 94.19 41 LEU B O 1
ATOM 3974 N N . LYS B 1 42 ? 0.424 -19.578 16.125 1 93.31 42 LYS B N 1
ATOM 3975 C CA . LYS B 1 42 ? -0.356 -20.812 16.188 1 93.31 42 LYS B CA 1
ATOM 3976 C C . LYS B 1 42 ? -1.645 -20.688 15.383 1 93.31 42 LYS B C 1
ATOM 3978 O O . LYS B 1 42 ? -2.031 -21.625 14.672 1 93.31 42 LYS B O 1
ATOM 3983 N N . PHE B 1 43 ? -2.197 -19.562 15.547 1 92.56 43 PHE B N 1
ATOM 3984 C CA . PHE B 1 43 ? -3.418 -19.328 14.789 1 92.56 43 PHE B CA 1
ATOM 3985 C C . PHE B 1 43 ? -3.148 -19.391 13.289 1 92.56 43 PHE B C 1
ATOM 3987 O O . PHE B 1 43 ? -3.889 -20.031 12.547 1 92.56 43 PHE B O 1
ATOM 3994 N N . ILE B 1 44 ? -2.135 -18.766 12.812 1 94.75 44 ILE B N 1
ATOM 3995 C CA . ILE B 1 44 ? -1.762 -18.703 11.406 1 94.75 44 ILE B CA 1
ATOM 3996 C C . ILE B 1 44 ? -1.481 -20.109 10.883 1 94.75 44 ILE B C 1
ATOM 3998 O O . ILE B 1 44 ? -1.929 -20.469 9.797 1 94.75 44 ILE B O 1
ATOM 4002 N N . ILE B 1 45 ? -0.816 -20.844 11.648 1 95.5 45 ILE B N 1
ATOM 4003 C CA . ILE B 1 45 ? -0.466 -22.203 11.281 1 95.5 45 ILE B CA 1
ATOM 4004 C C . ILE B 1 45 ? -1.73 -23.062 11.195 1 95.5 45 ILE B C 1
ATOM 4006 O O . ILE B 1 45 ? -1.914 -23.828 10.25 1 95.5 45 ILE B O 1
ATOM 4010 N N . HIS B 1 46 ? -2.516 -22.859 12.156 1 94.62 46 HIS B N 1
ATOM 4011 C CA . HIS B 1 46 ? -3.771 -23.594 12.195 1 94.62 46 HIS B CA 1
ATOM 4012 C C . HIS B 1 46 ? -4.637 -23.266 10.977 1 94.62 46 HIS B C 1
ATOM 4014 O O . HIS B 1 46 ? -5.203 -24.172 10.359 1 94.62 46 HIS B O 1
ATOM 4020 N N . GLN B 1 47 ? -4.734 -22.047 10.656 1 93.5 47 GLN B N 1
ATOM 4021 C CA . GLN B 1 47 ? -5.496 -21.625 9.484 1 93.5 47 GLN B CA 1
ATOM 4022 C C . GLN B 1 47 ? -4.957 -22.266 8.219 1 93.5 47 GLN B C 1
ATOM 4024 O O . GLN B 1 47 ? -5.727 -22.734 7.375 1 93.5 47 GLN B O 1
ATOM 4029 N N . TYR B 1 48 ? -3.701 -22.281 8.062 1 94.12 48 TYR B N 1
ATOM 4030 C CA . TYR B 1 48 ? -3.088 -22.891 6.887 1 94.12 48 TYR B CA 1
ATOM 4031 C C . TYR B 1 48 ? -3.389 -24.391 6.828 1 94.12 48 TYR B C 1
ATOM 4033 O O . TYR B 1 48 ? -3.729 -24.922 5.77 1 94.12 48 TYR B O 1
ATOM 4041 N N . GLU B 1 49 ? -3.268 -25.047 7.941 1 93.19 49 GLU B N 1
ATOM 4042 C CA . GLU B 1 49 ? -3.521 -26.484 8.023 1 93.19 49 GLU B CA 1
ATOM 4043 C C . GLU B 1 49 ? -4.953 -26.812 7.613 1 93.19 49 GLU B C 1
ATOM 4045 O O . GLU B 1 49 ? -5.184 -27.781 6.879 1 93.19 49 GLU B O 1
ATOM 4050 N N . GLN B 1 50 ? -5.766 -25.969 8.016 1 89.12 50 GLN B N 1
ATOM 4051 C CA . GLN B 1 50 ? -7.18 -26.25 7.797 1 89.12 50 GLN B CA 1
ATOM 4052 C C . GLN B 1 50 ? -7.609 -25.844 6.387 1 89.12 50 GLN B C 1
ATOM 4054 O O . GLN B 1 50 ? -8.523 -26.453 5.82 1 89.12 50 GLN B O 1
ATOM 4059 N N . CYS B 1 51 ? -6.91 -24.906 5.855 1 87.75 51 CYS B N 1
ATOM 4060 C CA . CYS B 1 51 ? -7.445 -24.312 4.633 1 87.75 51 CYS B CA 1
ATOM 4061 C C . CYS B 1 51 ? -6.609 -24.719 3.424 1 87.75 51 CYS B C 1
ATOM 4063 O O . CYS B 1 51 ? -7.117 -24.766 2.303 1 87.75 51 CYS B O 1
ATOM 4065 N N . PHE B 1 52 ? -5.316 -24.922 3.562 1 86.94 52 PHE B N 1
ATOM 4066 C CA . PHE B 1 52 ? -4.496 -24.953 2.355 1 86.94 52 PHE B CA 1
ATOM 4067 C C . PHE B 1 52 ? -3.535 -26.141 2.379 1 86.94 52 PHE B C 1
ATOM 4069 O O . PHE B 1 52 ? -2.9 -26.438 1.369 1 86.94 52 PHE B O 1
ATOM 4076 N N . LEU B 1 53 ? -3.371 -26.734 3.426 1 86.62 53 LEU B N 1
ATOM 4077 C CA . LEU B 1 53 ? -2.373 -27.797 3.473 1 86.62 53 LEU B CA 1
ATOM 4078 C C . LEU B 1 53 ? -2.678 -28.875 2.436 1 86.62 53 LEU B C 1
ATOM 4080 O O . LEU B 1 53 ? -3.744 -29.484 2.473 1 86.62 53 LEU B O 1
ATOM 4084 N N . PRO B 1 54 ? -1.774 -28.922 1.409 1 80.06 54 PRO B N 1
ATOM 4085 C CA . PRO B 1 54 ? -1.986 -29.969 0.399 1 80.06 54 PRO B CA 1
ATOM 4086 C C . PRO B 1 54 ? -1.908 -31.375 0.978 1 80.06 54 PRO B C 1
ATOM 4088 O O . PRO B 1 54 ? -1.391 -31.562 2.082 1 80.06 54 PRO B O 1
ATOM 4091 N N . PRO B 1 55 ? -2.318 -32.312 -0.056 1 76.38 55 PRO B N 1
ATOM 4092 C CA . PRO B 1 55 ? -2.156 -33.719 0.377 1 76.38 55 PRO B CA 1
ATOM 4093 C C . PRO B 1 55 ? -0.693 -34.094 0.573 1 76.38 55 PRO B C 1
ATOM 4095 O O . PRO B 1 55 ? 0.151 -33.781 -0.27 1 76.38 55 PRO B O 1
ATOM 4098 N N . LYS B 1 56 ? -0.215 -34.438 1.691 1 80.81 56 LYS B N 1
ATOM 4099 C CA . LYS B 1 56 ? 1.13 -34.906 2.045 1 80.81 56 LYS B CA 1
ATOM 4100 C C . LYS B 1 56 ? 1.974 -33.75 2.568 1 80.81 56 LYS B C 1
ATOM 4102 O O . LYS B 1 56 ? 3.168 -33.906 2.826 1 80.81 56 LYS B O 1
ATOM 4107 N N . GLY B 1 57 ? 1.403 -32.594 2.369 1 88.56 57 GLY B N 1
ATOM 4108 C CA . GLY B 1 57 ? 2.104 -31.469 2.969 1 88.56 57 GLY B CA 1
ATOM 4109 C C . GLY B 1 57 ? 2.182 -31.547 4.48 1 88.56 57 GLY B C 1
ATOM 4110 O O . GLY B 1 57 ? 1.362 -32.219 5.113 1 88.56 57 GLY B O 1
ATOM 4111 N N . THR B 1 58 ? 3.289 -30.938 4.988 1 94.44 58 THR B N 1
ATOM 4112 C CA . THR B 1 58 ? 3.439 -30.875 6.438 1 94.44 58 THR B CA 1
ATOM 4113 C C . THR B 1 58 ? 3.826 -29.469 6.875 1 94.44 58 THR B C 1
ATOM 4115 O O . THR B 1 58 ? 4.445 -28.719 6.113 1 94.44 58 THR B O 1
ATOM 4118 N N . ILE B 1 59 ? 3.361 -29.141 8.016 1 96.31 59 ILE B N 1
ATOM 4119 C CA . ILE B 1 59 ? 3.73 -27.875 8.641 1 96.31 59 ILE B CA 1
ATOM 4120 C C . ILE B 1 59 ? 4.082 -28.109 10.109 1 96.31 59 ILE B C 1
ATOM 4122 O O . ILE B 1 59 ? 3.305 -28.719 10.852 1 96.31 59 ILE B O 1
ATOM 4126 N N . LEU B 1 60 ? 5.262 -27.719 10.492 1 95.06 60 LEU B N 1
ATOM 4127 C CA . LEU B 1 60 ? 5.754 -27.875 11.859 1 95.06 60 LEU B CA 1
ATOM 4128 C C . LEU B 1 60 ? 6.152 -26.516 12.445 1 95.06 60 LEU B C 1
ATOM 4130 O O . LEU B 1 60 ? 6.734 -25.688 11.75 1 95.06 60 LEU B O 1
ATOM 4134 N N . TYR B 1 61 ? 5.75 -26.359 13.609 1 94.5 61 TYR B N 1
ATOM 4135 C CA . TYR B 1 61 ? 6.098 -25.156 14.352 1 94.5 61 TYR B CA 1
ATOM 4136 C C . TYR B 1 61 ? 6.934 -25.484 15.578 1 94.5 61 TYR B C 1
ATOM 4138 O O . TYR B 1 61 ? 6.512 -26.266 16.438 1 94.5 61 TYR B O 1
ATOM 4146 N N . HIS B 1 62 ? 8.156 -24.938 15.57 1 89.56 62 HIS B N 1
ATOM 4147 C CA . HIS B 1 62 ? 9.016 -25.141 16.719 1 89.56 62 HIS B CA 1
ATOM 4148 C C . HIS B 1 62 ? 9.781 -23.875 17.078 1 89.56 62 HIS B C 1
ATOM 4150 O O . HIS B 1 62 ? 10.617 -23.406 16.297 1 89.56 62 HIS B O 1
ATOM 4156 N N . ASN B 1 63 ? 9.586 -23.281 18.281 1 85.75 63 ASN B N 1
ATOM 4157 C CA . ASN B 1 63 ? 10.32 -22.156 18.828 1 85.75 63 ASN B CA 1
ATOM 4158 C C . ASN B 1 63 ? 10.406 -21 17.844 1 85.75 63 ASN B C 1
ATOM 4160 O O . ASN B 1 63 ? 11.492 -20.484 17.578 1 85.75 63 ASN B O 1
ATOM 4164 N N . GLY B 1 64 ? 9.336 -20.703 17.188 1 87.75 64 GLY B N 1
ATOM 4165 C CA . GLY B 1 64 ? 9.305 -19.547 16.297 1 87.75 64 GLY B CA 1
ATOM 4166 C C . GLY B 1 64 ? 9.656 -19.891 14.867 1 87.75 64 GLY B C 1
ATOM 4167 O O . GLY B 1 64 ? 9.664 -19.016 14 1 87.75 64 GLY B O 1
ATOM 4168 N N . LEU B 1 65 ? 10.055 -21.094 14.625 1 92.94 65 LEU B N 1
ATOM 4169 C CA . LEU B 1 65 ? 10.344 -21.547 13.273 1 92.94 65 LEU B CA 1
ATOM 4170 C C . LEU B 1 65 ? 9.164 -22.328 12.695 1 92.94 65 LEU B C 1
ATOM 4172 O O . LEU B 1 65 ? 8.625 -23.219 13.359 1 92.94 65 LEU B O 1
ATOM 4176 N N . ILE B 1 66 ? 8.836 -21.969 11.484 1 96.19 66 ILE B N 1
ATOM 4177 C CA . ILE B 1 66 ? 7.844 -22.75 10.75 1 96.19 66 ILE B CA 1
ATOM 4178 C C . ILE B 1 66 ? 8.531 -23.531 9.633 1 96.19 66 ILE B C 1
ATOM 4180 O O . ILE B 1 66 ? 9.148 -22.953 8.742 1 96.19 66 ILE B O 1
ATOM 4184 N N . GLU B 1 67 ? 8.484 -24.797 9.75 1 96.12 67 GLU B N 1
ATOM 4185 C CA . GLU B 1 67 ? 8.938 -25.688 8.703 1 96.12 67 GLU B CA 1
ATOM 4186 C C . GLU B 1 67 ? 7.766 -26.219 7.875 1 96.12 67 GLU B C 1
ATOM 4188 O O . GLU B 1 67 ? 6.871 -26.875 8.406 1 96.12 67 GLU B O 1
ATOM 4193 N N . LEU B 1 68 ? 7.836 -25.891 6.602 1 96.19 68 LEU B N 1
ATOM 4194 C CA . LEU B 1 68 ? 6.711 -26.203 5.727 1 96.19 68 LEU B CA 1
ATOM 4195 C C . LEU B 1 68 ? 7.164 -27.062 4.547 1 96.19 68 LEU B C 1
ATOM 4197 O O . LEU B 1 68 ? 8.07 -26.672 3.805 1 96.19 68 LEU B O 1
ATOM 4201 N N . ASN B 1 69 ? 6.633 -28.219 4.457 1 94.31 69 ASN B N 1
ATOM 4202 C CA . ASN B 1 69 ? 6.73 -28.984 3.221 1 94.31 69 ASN B CA 1
ATOM 4203 C C . ASN B 1 69 ? 5.527 -28.734 2.312 1 94.31 69 ASN B C 1
ATOM 4205 O O . ASN B 1 69 ? 4.41 -29.141 2.625 1 94.31 69 ASN B O 1
ATOM 4209 N N . THR B 1 70 ? 5.801 -28.094 1.236 1 89.88 70 THR B N 1
ATOM 4210 C CA . THR B 1 70 ? 4.684 -27.656 0.408 1 89.88 70 THR B CA 1
ATOM 4211 C C . THR B 1 70 ? 5 -27.844 -1.072 1 89.88 70 THR B C 1
ATOM 4213 O O . THR B 1 70 ? 6.098 -28.281 -1.427 1 89.88 70 THR B O 1
ATOM 4216 N N . LEU B 1 71 ? 3.979 -27.594 -1.825 1 86.75 71 LEU B N 1
ATOM 4217 C CA . LEU B 1 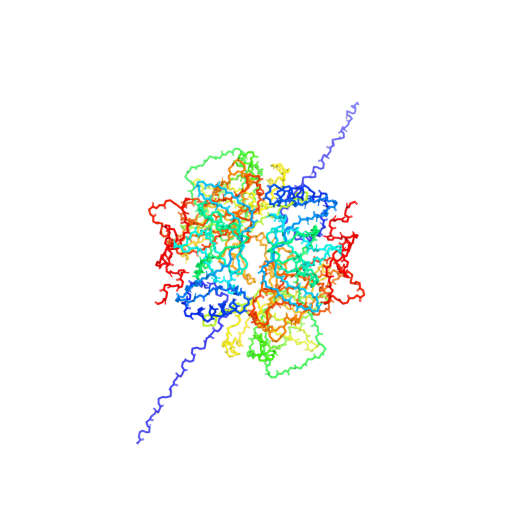71 ? 4.082 -27.703 -3.275 1 86.75 71 LEU B CA 1
ATOM 4218 C C . LEU B 1 71 ? 4.629 -26.422 -3.885 1 86.75 71 LEU B C 1
ATOM 4220 O O . LEU B 1 71 ? 4.094 -25.344 -3.646 1 86.75 71 LEU B O 1
ATOM 4224 N N . ILE B 1 72 ? 5.715 -26.578 -4.621 1 86.94 72 ILE B N 1
ATOM 4225 C CA . ILE B 1 72 ? 6.285 -25.5 -5.414 1 86.94 72 ILE B CA 1
ATOM 4226 C C . ILE B 1 72 ? 5.848 -25.641 -6.871 1 86.94 72 ILE B C 1
ATOM 4228 O O . ILE B 1 72 ? 6.219 -26.594 -7.547 1 86.94 72 ILE B O 1
ATOM 4232 N N . ILE B 1 73 ? 5.129 -24.672 -7.305 1 83.19 73 ILE B N 1
ATOM 4233 C CA . ILE B 1 73 ? 4.598 -24.75 -8.664 1 83.19 73 ILE B CA 1
ATOM 4234 C C . ILE B 1 73 ? 5.539 -24.031 -9.625 1 83.19 73 ILE B C 1
ATOM 4236 O O . ILE B 1 73 ? 5.855 -22.844 -9.422 1 83.19 73 ILE B O 1
ATOM 4240 N N . ASP B 1 74 ? 5.977 -24.75 -10.594 1 82.69 74 ASP B N 1
ATOM 4241 C CA . ASP B 1 74 ? 6.793 -24.172 -11.656 1 82.69 74 ASP B CA 1
ATOM 4242 C C . ASP B 1 74 ? 5.922 -23.484 -12.695 1 82.69 74 ASP B C 1
ATOM 4244 O O . ASP B 1 74 ? 5.062 -24.109 -13.312 1 82.69 74 ASP B O 1
ATOM 4248 N N . LEU B 1 75 ? 6.211 -22.234 -12.938 1 77.25 75 LEU B N 1
ATOM 4249 C CA . LEU B 1 75 ? 5.391 -21.484 -13.883 1 77.25 75 LEU B CA 1
ATOM 4250 C C . LEU B 1 75 ? 5.941 -21.609 -15.297 1 77.25 75 LEU B C 1
ATOM 4252 O O . LEU B 1 75 ? 5.535 -20.875 -16.203 1 77.25 75 LEU B O 1
ATOM 4256 N N . ASN B 1 76 ? 6.902 -22.5 -15.508 1 70.81 76 ASN B N 1
ATOM 4257 C CA . ASN B 1 76 ? 7.418 -23.016 -16.781 1 70.81 76 ASN B CA 1
ATOM 4258 C C . ASN B 1 76 ? 8.164 -21.922 -17.547 1 70.81 76 ASN B C 1
ATOM 4260 O O . ASN B 1 76 ? 8.008 -21.812 -18.766 1 70.81 76 ASN B O 1
ATOM 4264 N N . GLN B 1 77 ? 8.852 -21.125 -17.016 1 76 77 GLN B N 1
ATOM 4265 C CA . GLN B 1 77 ? 9.773 -20.156 -17.609 1 76 77 GLN B CA 1
ATOM 4266 C C . GLN B 1 77 ? 11.211 -20.438 -17.188 1 76 77 GLN B C 1
ATOM 4268 O O . GLN B 1 77 ? 11.891 -19.562 -16.656 1 76 77 GLN B O 1
ATOM 4273 N N . GLN B 1 78 ? 11.648 -21.594 -17.672 1 80.38 78 GLN B N 1
ATOM 4274 C CA . GLN B 1 78 ? 12.922 -22.094 -17.156 1 80.38 78 GLN B CA 1
ATOM 4275 C C . GLN B 1 78 ? 14.094 -21.578 -17.984 1 80.38 78 GLN B C 1
ATOM 4277 O O . GLN B 1 78 ? 14 -21.5 -19.203 1 80.38 78 GLN B O 1
ATOM 4282 N N . ILE B 1 79 ? 15.07 -21.203 -17.266 1 83.38 79 ILE B N 1
ATOM 4283 C CA . ILE B 1 79 ? 16.344 -20.875 -17.891 1 83.38 79 ILE B CA 1
ATOM 4284 C C . ILE B 1 79 ? 17.469 -21.703 -17.25 1 83.38 79 ILE B C 1
ATOM 4286 O O . ILE B 1 79 ? 17.406 -22 -16.047 1 83.38 79 ILE B O 1
ATOM 4290 N N . THR B 1 80 ? 18.359 -22.062 -18.109 1 86.69 80 THR B N 1
ATOM 4291 C CA . THR B 1 80 ? 19.484 -22.844 -17.609 1 86.69 80 THR B CA 1
ATOM 4292 C C . THR B 1 80 ? 20.766 -21.984 -17.562 1 86.69 80 THR B C 1
ATOM 4294 O O . THR B 1 80 ? 21.078 -21.297 -18.531 1 86.69 80 THR B O 1
ATOM 4297 N N . SER B 1 81 ? 21.297 -21.906 -16.391 1 82.5 81 SER B N 1
ATOM 4298 C CA . SER B 1 81 ? 22.562 -21.203 -16.219 1 82.5 81 SER B CA 1
ATOM 4299 C C . SER B 1 81 ? 23.484 -21.953 -15.266 1 82.5 81 SER B C 1
ATOM 4301 O O . SER B 1 81 ? 23.078 -22.328 -14.164 1 82.5 81 SER B O 1
ATOM 4303 N N . LYS B 1 82 ? 24.797 -22.172 -15.633 1 83.75 82 LYS B N 1
ATOM 4304 C CA . LYS B 1 82 ? 25.844 -22.797 -14.812 1 83.75 82 LYS B CA 1
ATOM 4305 C C . LYS B 1 82 ? 25.344 -24.094 -14.18 1 83.75 82 LYS B C 1
ATOM 4307 O O . LYS B 1 82 ? 25.438 -24.266 -12.969 1 83.75 82 LYS B O 1
ATOM 4312 N N . GLN B 1 83 ? 24.672 -24.906 -14.867 1 87.31 83 GLN B N 1
ATOM 4313 C CA . GLN B 1 83 ? 24.219 -26.234 -14.469 1 87.31 83 GLN B CA 1
ATOM 4314 C C . GLN B 1 83 ? 23.062 -26.156 -13.484 1 87.31 83 GLN B C 1
ATOM 4316 O O . GLN B 1 83 ? 22.812 -27.078 -12.719 1 87.31 83 GLN B O 1
ATOM 4321 N N . GLN B 1 84 ? 22.484 -24.984 -13.414 1 88.75 84 GLN B N 1
ATOM 4322 C CA . GLN B 1 84 ? 21.297 -24.781 -12.609 1 88.75 84 GLN B CA 1
ATOM 4323 C C . GLN B 1 84 ? 20.109 -24.359 -13.477 1 88.75 84 GLN B C 1
ATOM 4325 O O . GLN B 1 84 ? 20.281 -23.641 -14.461 1 88.75 84 GLN B O 1
ATOM 4330 N N . ILE B 1 85 ? 18.984 -24.859 -13.117 1 89.69 85 ILE B N 1
ATOM 4331 C CA . ILE B 1 85 ? 17.75 -24.438 -13.75 1 89.69 85 ILE B CA 1
ATOM 4332 C C . ILE B 1 85 ? 17.031 -23.422 -12.859 1 89.69 85 ILE B C 1
ATOM 4334 O O . ILE B 1 85 ? 16.875 -23.641 -11.656 1 89.69 85 ILE B O 1
ATOM 4338 N N . TYR B 1 86 ? 16.719 -22.328 -13.43 1 88.25 86 TYR B N 1
ATOM 4339 C CA . TYR B 1 86 ? 15.977 -21.266 -12.75 1 88.25 86 TYR B CA 1
ATOM 4340 C C . TYR B 1 86 ? 14.586 -21.109 -13.344 1 88.25 86 TYR B C 1
ATOM 4342 O O . TYR B 1 86 ? 14.398 -21.219 -14.555 1 88.25 86 TYR B O 1
ATOM 4350 N N . SER B 1 87 ? 13.617 -20.844 -12.461 1 88.31 87 SER B N 1
ATOM 4351 C CA . SER B 1 87 ? 12.258 -20.609 -12.938 1 88.31 87 SER B CA 1
ATOM 4352 C C . SER B 1 87 ? 11.461 -19.781 -11.938 1 88.31 87 SER B C 1
ATOM 4354 O O . SER B 1 87 ? 11.883 -19.594 -10.797 1 88.31 87 SER B O 1
ATOM 4356 N N . TRP B 1 88 ? 10.406 -19.234 -12.461 1 88.62 88 TRP B N 1
ATOM 4357 C CA . TRP B 1 88 ? 9.445 -18.578 -11.586 1 88.62 88 TRP B CA 1
ATOM 4358 C C . TRP B 1 88 ? 8.562 -19.594 -10.875 1 88.62 88 TRP B C 1
ATOM 4360 O O . TRP B 1 88 ? 8.344 -20.703 -11.383 1 88.62 88 TRP B O 1
ATOM 4370 N N . THR B 1 89 ? 8.141 -19.219 -9.703 1 87.94 89 THR B N 1
ATOM 4371 C CA . THR B 1 89 ? 7.301 -20.141 -8.953 1 87.94 89 THR B CA 1
ATOM 4372 C C . THR B 1 89 ? 6.172 -19.406 -8.25 1 87.94 89 THR B C 1
ATOM 4374 O O . THR B 1 89 ? 6.238 -18.188 -8.07 1 87.94 89 THR B O 1
ATOM 4377 N N . SER B 1 90 ? 5.152 -20.141 -7.906 1 84.69 90 SER B N 1
ATOM 4378 C CA . SER B 1 90 ? 4.078 -19.719 -7.008 1 84.69 90 SER B CA 1
ATOM 4379 C C . SER B 1 90 ? 3.936 -20.703 -5.84 1 84.69 90 SER B C 1
ATOM 4381 O O . SER B 1 90 ? 3.949 -21.922 -6.035 1 84.69 90 SER B O 1
ATOM 4383 N N . ILE B 1 91 ? 3.902 -20.156 -4.656 1 87.19 91 ILE B N 1
ATOM 4384 C CA . ILE B 1 91 ? 3.781 -20.969 -3.447 1 87.19 91 ILE B CA 1
ATOM 4385 C C . ILE B 1 91 ? 2.691 -20.391 -2.549 1 87.19 91 ILE B C 1
ATOM 4387 O O . ILE B 1 91 ? 2.566 -19.156 -2.422 1 87.19 91 ILE B O 1
ATOM 4391 N N . THR B 1 92 ? 1.908 -21.234 -1.975 1 88.25 92 THR B N 1
ATOM 4392 C CA . THR B 1 92 ? 0.942 -20.797 -0.974 1 88.25 92 THR B CA 1
ATOM 4393 C C . THR B 1 92 ? 1.495 -21 0.435 1 88.25 92 THR B C 1
ATOM 4395 O O . THR B 1 92 ? 1.834 -22.109 0.822 1 88.25 92 THR B O 1
ATOM 4398 N N . LEU B 1 93 ? 1.531 -19.938 1.168 1 93.44 93 LEU B N 1
ATOM 4399 C CA . LEU B 1 93 ? 2.135 -19.953 2.496 1 93.44 93 LEU B CA 1
ATOM 4400 C C . LEU B 1 93 ? 1.116 -19.547 3.561 1 93.44 93 LEU B C 1
ATOM 4402 O O . LEU B 1 93 ? 0.071 -18.984 3.244 1 93.44 93 LEU B O 1
ATOM 4406 N N . PRO B 1 94 ? 1.444 -19.969 4.867 1 94.69 94 PRO B N 1
ATOM 4407 C CA . PRO B 1 94 ? 0.688 -19.328 5.949 1 94.69 94 PRO B CA 1
ATOM 4408 C C . PRO B 1 94 ? 0.716 -17.797 5.867 1 94.69 94 PRO B C 1
ATOM 4410 O O . PRO B 1 94 ? 1.748 -17.219 5.527 1 94.69 94 PRO B O 1
ATOM 4413 N N . LYS B 1 95 ? -0.38 -17.188 6.289 1 94.69 95 LYS B N 1
ATOM 4414 C CA . LYS B 1 95 ? -0.509 -15.758 6.008 1 94.69 95 LYS B CA 1
ATOM 4415 C C . LYS B 1 95 ? -0.743 -14.961 7.289 1 94.69 95 LYS B C 1
ATOM 4417 O O . LYS B 1 95 ? -1.565 -15.352 8.125 1 94.69 95 LYS B O 1
ATOM 4422 N N . ILE B 1 96 ? -0.025 -13.906 7.367 1 92.69 96 ILE B N 1
ATOM 4423 C CA . ILE B 1 96 ? -0.316 -12.891 8.367 1 92.69 96 ILE B CA 1
ATOM 4424 C C . ILE B 1 96 ? -1.446 -11.984 7.879 1 92.69 96 ILE B C 1
ATOM 4426 O O . ILE B 1 96 ? -1.321 -11.336 6.844 1 92.69 96 ILE B O 1
ATOM 4430 N N . PHE B 1 97 ? -2.477 -11.797 8.633 1 87.5 97 PHE B N 1
ATOM 4431 C CA . PHE B 1 97 ? -3.666 -11.109 8.133 1 87.5 97 PHE B CA 1
ATOM 4432 C C . PHE B 1 97 ? -3.646 -9.641 8.523 1 87.5 97 PHE B C 1
ATOM 4434 O O . PHE B 1 97 ? -4.102 -8.781 7.762 1 87.5 97 PHE B O 1
ATOM 4441 N N . SER B 1 98 ? -3.16 -9.336 9.734 1 83.88 98 SER B N 1
ATOM 4442 C CA . SER B 1 98 ? -3.414 -7.965 10.156 1 83.88 98 SER B CA 1
ATOM 4443 C C . SER B 1 98 ? -2.197 -7.363 10.852 1 83.88 98 SER B C 1
ATOM 4445 O O . SER B 1 98 ? -2.076 -6.141 10.961 1 83.88 98 SER B O 1
ATOM 4447 N N . THR B 1 99 ? -1.312 -8.109 11.352 1 84.62 99 THR B N 1
ATOM 4448 C CA . THR B 1 99 ? -0.193 -7.586 12.125 1 84.62 99 THR B CA 1
ATOM 4449 C C . THR B 1 99 ? 0.833 -6.918 11.219 1 84.62 99 THR B C 1
ATOM 4451 O O . THR B 1 99 ? 1.499 -7.59 10.43 1 84.62 99 THR B O 1
ATOM 4454 N N . LYS B 1 100 ? 1.055 -5.648 11.461 1 87 100 LYS B N 1
ATOM 4455 C CA . LYS B 1 100 ? 1.877 -4.863 10.539 1 87 100 LYS B CA 1
ATOM 4456 C C . LYS B 1 100 ? 3.361 -5.141 10.758 1 87 100 LYS B C 1
ATOM 4458 O O . LYS B 1 100 ? 4.137 -5.191 9.805 1 87 100 LYS B O 1
ATOM 4463 N N . GLU B 1 101 ? 3.738 -5.344 11.961 1 90.69 101 GLU B N 1
ATOM 4464 C CA . GLU B 1 101 ? 5.16 -5.391 12.289 1 90.69 101 GLU B CA 1
ATOM 4465 C C . GLU B 1 101 ? 5.742 -6.777 12.031 1 90.69 101 GLU B C 1
ATOM 4467 O O . GLU B 1 101 ? 6.961 -6.953 12.008 1 90.69 101 GLU B O 1
ATOM 4472 N N . LEU B 1 102 ? 4.91 -7.723 11.852 1 93.88 102 LEU B N 1
ATOM 4473 C CA . LEU B 1 102 ? 5.379 -9.094 11.703 1 93.88 102 LEU B CA 1
ATOM 4474 C C . LEU B 1 102 ? 5.512 -9.461 10.227 1 93.88 102 LEU B C 1
ATOM 4476 O O . LEU B 1 102 ? 4.59 -9.234 9.445 1 93.88 102 LEU B O 1
ATOM 4480 N N . TYR B 1 103 ? 6.688 -10.008 9.891 1 96.19 103 TYR B N 1
ATOM 4481 C CA . TYR B 1 103 ? 6.98 -10.555 8.57 1 96.19 103 TYR B CA 1
ATOM 4482 C C . TYR B 1 103 ? 7.527 -11.969 8.68 1 96.19 103 TYR B C 1
ATOM 4484 O O . TYR B 1 103 ? 7.805 -12.453 9.773 1 96.19 103 TYR B O 1
ATOM 4492 N N . PHE B 1 104 ? 7.637 -12.617 7.547 1 96.81 104 PHE B N 1
ATOM 4493 C CA . PHE B 1 104 ? 8.391 -13.852 7.422 1 96.81 104 PHE B CA 1
ATOM 4494 C C . PHE B 1 104 ? 9.547 -13.688 6.441 1 96.81 104 PHE B C 1
ATOM 4496 O O . PHE B 1 104 ? 9.391 -13.062 5.391 1 96.81 104 PHE B O 1
ATOM 4503 N N . ILE B 1 105 ? 10.641 -14.156 6.785 1 96.31 105 ILE B N 1
ATOM 4504 C CA . ILE B 1 105 ? 11.641 -14.477 5.777 1 96.31 105 ILE B CA 1
ATOM 4505 C C . ILE B 1 105 ? 11.477 -15.93 5.332 1 96.31 105 ILE B C 1
ATOM 4507 O O . ILE B 1 105 ? 11.477 -16.844 6.16 1 96.31 105 ILE B O 1
ATOM 4511 N N . VAL B 1 106 ? 11.289 -16.109 4.098 1 96.06 106 VAL B N 1
ATOM 4512 C CA . VAL B 1 106 ? 11.062 -17.438 3.529 1 96.06 106 VAL B CA 1
ATOM 4513 C C . VAL B 1 106 ? 12.273 -17.859 2.709 1 96.06 106 VAL B C 1
ATOM 4515 O O . VAL B 1 106 ? 12.719 -17.125 1.813 1 96.06 106 VAL B O 1
ATOM 4518 N N . ALA B 1 107 ? 12.82 -18.969 2.998 1 95.94 107 ALA B N 1
ATOM 4519 C CA . ALA B 1 107 ? 13.984 -19.5 2.287 1 95.94 107 ALA B CA 1
ATOM 4520 C C . ALA B 1 107 ? 14.078 -21.016 2.449 1 95.94 107 ALA B C 1
ATOM 4522 O O . ALA B 1 107 ? 13.438 -21.594 3.338 1 95.94 107 ALA B O 1
ATOM 4523 N N . SER B 1 108 ? 14.797 -21.594 1.571 1 96.31 108 SER B N 1
ATOM 4524 C CA . SER B 1 108 ? 15.016 -23.031 1.646 1 96.31 108 SER B CA 1
ATOM 4525 C C . SER B 1 108 ? 16.109 -23.375 2.652 1 96.31 108 SER B C 1
ATOM 4527 O O . SER B 1 108 ? 17.062 -22.625 2.812 1 96.31 108 SER B O 1
ATOM 4529 N N . PRO B 1 109 ? 15.906 -24.469 3.311 1 96.25 109 PRO B N 1
ATOM 4530 C CA . PRO B 1 109 ? 17.031 -24.953 4.121 1 96.25 109 PRO B CA 1
ATOM 4531 C C . PRO B 1 109 ? 18.188 -25.469 3.275 1 96.25 109 PRO B C 1
ATOM 4533 O O . PRO B 1 109 ? 18 -25.828 2.113 1 96.25 109 PRO B O 1
ATOM 4536 N N . GLU B 1 110 ? 19.359 -25.609 3.865 1 93.38 110 GLU B N 1
ATOM 4537 C CA . GLU B 1 110 ? 20.562 -26.062 3.178 1 93.38 110 GLU B CA 1
ATOM 4538 C C . GLU B 1 110 ? 20.422 -27.516 2.732 1 93.38 110 GLU B C 1
ATOM 4540 O O . GLU B 1 110 ? 21.062 -27.938 1.764 1 93.38 110 GLU B O 1
ATOM 4545 N N . SER B 1 111 ? 19.641 -28.234 3.381 1 91.94 111 SER B N 1
ATOM 4546 C CA . SER B 1 111 ? 19.484 -29.656 3.113 1 91.94 111 SER B CA 1
ATOM 4547 C C . SER B 1 111 ? 18.688 -29.906 1.838 1 91.94 111 SER B C 1
ATOM 4549 O O . SER B 1 111 ? 18.672 -31.016 1.312 1 91.94 111 SER B O 1
ATOM 4551 N N . GLU B 1 112 ? 18 -28.938 1.291 1 92.75 112 GLU B N 1
ATOM 4552 C CA . GLU B 1 112 ? 17.125 -29.109 0.135 1 92.75 112 GLU B CA 1
ATOM 4553 C C . GLU B 1 112 ? 17.875 -28.875 -1.17 1 92.75 112 GLU B C 1
ATOM 4555 O O . GLU B 1 112 ? 18.781 -28.031 -1.229 1 92.75 112 GLU B O 1
ATOM 4560 N N . ASN B 1 113 ? 17.453 -29.531 -2.189 1 90.19 113 ASN B N 1
ATOM 4561 C CA . ASN B 1 113 ? 18.031 -29.344 -3.516 1 90.19 113 ASN B CA 1
ATOM 4562 C C . ASN B 1 113 ? 17.453 -28.094 -4.195 1 90.19 113 ASN B C 1
ATOM 4564 O O . ASN B 1 113 ? 18.125 -27.453 -5.004 1 90.19 113 ASN B O 1
ATOM 4568 N N . ILE B 1 114 ? 16.266 -27.859 -3.879 1 91.69 114 ILE B N 1
ATOM 4569 C CA . ILE B 1 114 ? 15.609 -26.672 -4.422 1 91.69 114 ILE B CA 1
ATOM 4570 C C . ILE B 1 114 ? 15.992 -25.453 -3.598 1 91.69 114 ILE B C 1
ATOM 4572 O O . ILE B 1 114 ? 16.031 -25.516 -2.365 1 91.69 114 ILE B O 1
ATOM 4576 N N . THR B 1 115 ? 16.344 -24.406 -4.332 1 92.5 115 THR B N 1
ATOM 4577 C CA . THR B 1 115 ? 16.656 -23.141 -3.674 1 92.5 115 THR B CA 1
ATOM 4578 C C . THR B 1 115 ? 15.648 -22.062 -4.047 1 92.5 115 THR B C 1
ATOM 4580 O O . THR B 1 115 ? 15.539 -21.688 -5.215 1 92.5 115 THR B O 1
ATOM 4583 N N . LEU B 1 116 ? 14.961 -21.641 -3.076 1 93.25 116 LEU B N 1
ATOM 4584 C CA . LEU B 1 116 ? 14.094 -20.484 -3.256 1 93.25 116 LEU B CA 1
ATOM 4585 C C . LEU B 1 116 ? 14.859 -19.188 -3.043 1 93.25 116 LEU B C 1
ATOM 4587 O O . LEU B 1 116 ? 15.664 -19.078 -2.109 1 93.25 116 LEU B O 1
ATOM 4591 N N . ASN B 1 117 ? 14.672 -18.219 -3.943 1 91.56 117 ASN B N 1
ATOM 4592 C CA . ASN B 1 117 ? 15.172 -16.891 -3.625 1 91.56 117 ASN B CA 1
ATOM 4593 C C . ASN B 1 117 ? 14.508 -16.328 -2.373 1 91.56 117 ASN B C 1
ATOM 4595 O O . ASN B 1 117 ? 13.289 -16.172 -2.326 1 91.56 117 ASN B O 1
ATOM 4599 N N . PRO B 1 118 ? 15.312 -16.062 -1.414 1 93.44 118 PRO B N 1
ATOM 4600 C CA . PRO B 1 118 ? 14.703 -15.586 -0.17 1 93.44 118 PRO B CA 1
ATOM 4601 C C . PRO B 1 118 ? 13.867 -14.32 -0.369 1 93.44 118 PRO B C 1
ATOM 4603 O O . PRO B 1 118 ? 14.211 -13.469 -1.189 1 93.44 118 PRO B O 1
ATOM 4606 N N . ALA B 1 119 ? 12.82 -14.188 0.433 1 92.12 119 ALA B N 1
ATOM 4607 C CA . ALA B 1 119 ? 11.938 -13.031 0.343 1 92.12 119 ALA B CA 1
ATOM 4608 C C . ALA B 1 119 ? 11.336 -12.688 1.704 1 92.12 119 ALA B C 1
ATOM 4610 O O . ALA B 1 119 ? 11.109 -13.578 2.527 1 92.12 119 ALA B O 1
ATOM 4611 N N . VAL B 1 120 ? 11.203 -11.477 1.927 1 95.75 120 VAL B N 1
ATOM 4612 C CA . VAL B 1 120 ? 10.414 -11.008 3.062 1 95.75 120 VAL B CA 1
ATOM 4613 C C . VAL B 1 120 ? 8.953 -10.859 2.654 1 95.75 120 VAL B C 1
ATOM 4615 O O . VAL B 1 120 ? 8.641 -10.203 1.661 1 95.75 120 VAL B O 1
ATOM 4618 N N . THR B 1 121 ? 8.07 -11.492 3.426 1 95.25 121 THR B N 1
ATOM 4619 C CA . THR B 1 121 ? 6.672 -11.516 3 1 95.25 121 THR B CA 1
ATOM 4620 C C . THR B 1 121 ? 5.738 -11.578 4.203 1 95.25 121 THR B C 1
ATOM 4622 O O . THR B 1 121 ? 6.176 -11.875 5.32 1 95.25 121 THR B O 1
ATOM 4625 N N . LYS B 1 122 ? 4.512 -11.258 3.961 1 94.75 122 LYS B N 1
ATOM 4626 C CA . LYS B 1 122 ? 3.449 -11.445 4.945 1 94.75 122 LYS B CA 1
ATOM 4627 C C . LYS B 1 122 ? 2.797 -12.812 4.793 1 94.75 122 LYS B C 1
ATOM 4629 O O . LYS B 1 122 ? 1.832 -13.133 5.496 1 94.75 122 LYS B O 1
ATOM 4634 N N . GLY B 1 123 ? 3.336 -13.617 3.902 1 93.5 123 GLY B N 1
ATOM 4635 C CA . GLY B 1 123 ? 2.766 -14.93 3.639 1 93.5 123 GLY B CA 1
ATOM 4636 C C . GLY B 1 123 ? 1.638 -14.898 2.625 1 93.5 123 GLY B C 1
ATOM 4637 O O . GLY B 1 123 ? 1.535 -13.961 1.832 1 93.5 123 GLY B O 1
ATOM 4638 N N . GLY B 1 124 ? 0.904 -15.938 2.545 1 90.44 124 GLY B N 1
ATOM 4639 C CA . GLY B 1 124 ? -0.102 -16.062 1.503 1 90.44 124 GLY B CA 1
ATOM 4640 C C . GLY B 1 124 ? 0.465 -16.547 0.179 1 90.44 124 GLY B C 1
ATOM 4641 O O . GLY B 1 124 ? 1.347 -17.406 0.15 1 90.44 124 GLY B O 1
ATOM 4642 N N . TRP B 1 125 ? -0.123 -15.977 -0.796 1 86.69 125 TRP B N 1
ATOM 4643 C CA . TRP B 1 125 ? 0.397 -16.312 -2.117 1 86.69 125 TRP B CA 1
ATOM 4644 C C . TRP B 1 125 ? 1.7 -15.578 -2.396 1 86.69 125 TRP B C 1
ATOM 4646 O O . TRP B 1 125 ? 1.761 -14.352 -2.291 1 86.69 125 TRP B O 1
ATOM 4656 N N . LEU B 1 126 ? 2.664 -16.344 -2.729 1 88.5 126 LEU B N 1
ATOM 4657 C CA . LEU B 1 126 ? 3.984 -15.773 -2.986 1 88.5 126 LEU B CA 1
ATOM 4658 C C . LEU B 1 126 ? 4.461 -16.125 -4.391 1 88.5 126 LEU B C 1
ATOM 4660 O O . LEU B 1 126 ? 4.492 -17.297 -4.762 1 88.5 126 LEU B O 1
ATOM 4664 N N . SER B 1 127 ? 4.703 -15.047 -5.109 1 85.44 127 SER B N 1
ATOM 4665 C CA . SER B 1 127 ? 5.445 -15.242 -6.352 1 85.44 127 SER B CA 1
ATOM 4666 C C . SER B 1 127 ? 6.938 -15.008 -6.145 1 85.44 127 SER B C 1
ATOM 4668 O O . SER B 1 127 ? 7.336 -14.086 -5.43 1 85.44 127 SER B O 1
ATOM 4670 N N . GLY B 1 128 ? 7.691 -15.875 -6.68 1 88.38 128 GLY B N 1
ATOM 4671 C CA . GLY B 1 128 ? 9.141 -15.766 -6.574 1 88.38 128 GLY B CA 1
ATOM 4672 C C . GLY B 1 128 ? 9.875 -16.609 -7.602 1 88.38 128 GLY B C 1
ATOM 4673 O O . GLY B 1 128 ? 9.344 -16.891 -8.672 1 88.38 128 GLY B O 1
ATOM 4674 N N . SER B 1 129 ? 11.086 -16.812 -7.293 1 90 129 SER B N 1
ATOM 4675 C CA . SER B 1 129 ? 11.891 -17.672 -8.164 1 90 129 SER B CA 1
ATOM 4676 C C . SER B 1 129 ? 12.562 -18.781 -7.367 1 90 129 SER B C 1
ATOM 4678 O O . SER B 1 129 ? 12.719 -18.688 -6.148 1 90 129 SER B O 1
ATOM 4680 N N . PHE B 1 130 ? 12.828 -19.812 -8.07 1 90.44 130 PHE B N 1
ATOM 4681 C CA . PHE B 1 130 ? 13.531 -20.938 -7.465 1 90.44 130 PHE B CA 1
ATOM 4682 C C . PHE B 1 130 ? 14.516 -21.562 -8.461 1 90.44 130 PHE B C 1
ATOM 4684 O O . PHE B 1 130 ? 14.469 -21.25 -9.656 1 90.44 130 PHE B O 1
ATOM 4691 N N . SER B 1 131 ? 15.43 -22.297 -7.914 1 90.56 131 SER B N 1
ATOM 4692 C CA . SER B 1 131 ? 16.422 -22.969 -8.742 1 90.56 131 SER B CA 1
ATOM 4693 C C . SER B 1 131 ? 16.719 -24.375 -8.219 1 90.56 131 SER B C 1
ATOM 4695 O O . SER B 1 131 ? 16.5 -24.656 -7.039 1 90.56 131 SER B O 1
ATOM 4697 N N . PHE B 1 132 ? 17.141 -25.219 -9.133 1 90.75 132 PHE B N 1
ATOM 4698 C CA . PHE B 1 132 ? 17.562 -26.562 -8.789 1 90.75 132 PHE B CA 1
ATOM 4699 C C . PHE B 1 132 ? 18.609 -27.062 -9.781 1 90.75 132 PHE B C 1
ATOM 4701 O O . PHE B 1 132 ? 18.719 -26.531 -10.891 1 90.75 132 PHE B O 1
ATOM 4708 N N . PRO B 1 133 ? 19.344 -28.062 -9.367 1 91.31 133 PRO B N 1
ATOM 4709 C CA . PRO B 1 133 ? 20.391 -28.578 -10.258 1 91.31 133 PRO B CA 1
ATOM 4710 C C . PRO B 1 133 ? 19.812 -29.203 -11.523 1 91.31 133 PRO B C 1
ATOM 4712 O O . PRO B 1 133 ? 18.797 -29.891 -11.469 1 91.31 133 PRO B O 1
ATOM 4715 N N . LEU B 1 134 ? 20.516 -29.078 -12.57 1 91.06 134 LEU B N 1
ATOM 4716 C CA . LEU B 1 134 ? 20.141 -29.609 -13.875 1 91.06 134 LEU B CA 1
ATOM 4717 C C . LEU B 1 134 ? 20 -31.125 -13.828 1 91.06 134 LEU B C 1
ATOM 4719 O O . LEU B 1 134 ? 19.172 -31.688 -14.555 1 91.06 134 LEU B O 1
ATOM 4723 N N . SER B 1 135 ? 20.719 -31.766 -13.031 1 88.56 135 SER B N 1
ATOM 4724 C CA . SER B 1 135 ? 20.688 -33.219 -12.906 1 88.56 135 SER B CA 1
ATOM 4725 C C . SER B 1 135 ? 19.328 -33.719 -12.453 1 88.56 135 SER B C 1
ATOM 4727 O O . SER B 1 135 ? 18.984 -34.875 -12.633 1 88.56 135 SER B O 1
ATOM 4729 N N . LEU B 1 136 ? 18.547 -32.781 -11.93 1 86.69 136 LEU B N 1
ATOM 4730 C CA . LEU B 1 136 ? 17.234 -33.188 -11.406 1 86.69 136 LEU B CA 1
ATOM 4731 C C . LEU B 1 136 ? 16.125 -32.75 -12.352 1 86.69 136 LEU B C 1
ATOM 4733 O O . LEU B 1 136 ? 14.945 -32.781 -11.977 1 86.69 136 LEU B O 1
ATOM 4737 N N . SER B 1 137 ? 16.406 -32.312 -13.477 1 82.56 137 SER B N 1
ATOM 4738 C CA . SER B 1 137 ? 15.453 -31.781 -14.438 1 82.56 137 SER B CA 1
ATOM 4739 C C . SER B 1 137 ? 14.344 -32.781 -14.742 1 82.56 137 SER B C 1
ATOM 4741 O O . SER B 1 137 ? 13.18 -32.406 -14.875 1 82.56 137 SER B O 1
ATOM 4743 N N . CYS B 1 138 ? 14.648 -34 -14.797 1 76.06 138 CYS B N 1
ATOM 4744 C CA . CYS B 1 138 ? 13.664 -35.031 -15.109 1 76.06 138 CYS B CA 1
ATOM 4745 C C . CYS B 1 138 ? 12.727 -35.281 -13.922 1 76.06 138 CYS B C 1
ATOM 4747 O O . CYS B 1 138 ? 11.531 -35.5 -14.109 1 76.06 138 CYS B O 1
ATOM 4749 N N . ALA B 1 139 ? 13.336 -35.188 -12.797 1 70.44 139 ALA B N 1
ATOM 4750 C CA . ALA B 1 139 ? 12.562 -35.469 -11.586 1 70.44 139 ALA B CA 1
ATOM 4751 C C . ALA B 1 139 ? 11.562 -34.344 -11.328 1 70.44 139 ALA B C 1
ATOM 4753 O O . ALA B 1 139 ? 10.492 -34.562 -10.75 1 70.44 139 ALA B O 1
ATOM 4754 N N . TYR B 1 140 ? 11.945 -33.188 -11.828 1 66.19 140 TYR B N 1
ATOM 4755 C CA . TYR B 1 140 ? 11.125 -32 -11.516 1 66.19 140 TYR B CA 1
ATOM 4756 C C . TYR B 1 140 ? 10.344 -31.547 -12.734 1 66.19 140 TYR B C 1
ATOM 4758 O O . TYR B 1 140 ? 9.852 -30.406 -12.773 1 66.19 140 TYR B O 1
ATOM 4766 N N . ALA B 1 141 ? 10.281 -32.312 -13.727 1 57.56 141 ALA B N 1
ATOM 4767 C CA . ALA B 1 141 ? 9.648 -31.969 -15 1 57.56 141 ALA B CA 1
ATOM 4768 C C . ALA B 1 141 ? 8.156 -31.703 -14.812 1 57.56 141 ALA B C 1
ATOM 4770 O O . ALA B 1 141 ? 7.504 -31.141 -15.703 1 57.56 141 ALA B O 1
ATOM 4771 N N . LEU B 1 142 ? 7.688 -32.094 -13.609 1 58.31 142 LEU B N 1
ATOM 4772 C CA . LEU B 1 142 ? 6.254 -3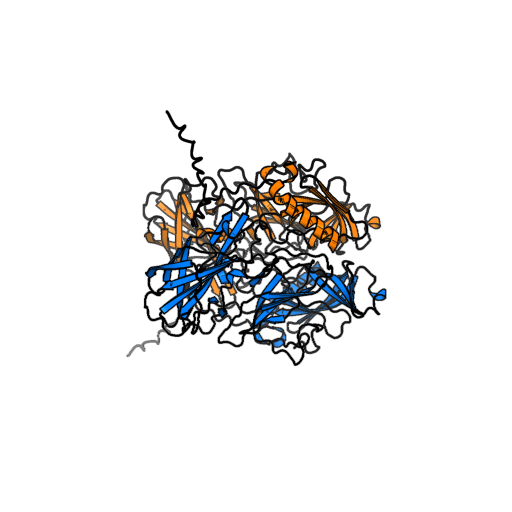1.906 -13.43 1 58.31 142 LEU B CA 1
ATOM 4773 C C . LEU B 1 142 ? 5.945 -30.5 -12.938 1 58.31 142 LEU B C 1
ATOM 4775 O O . LEU B 1 142 ? 6.828 -29.797 -12.438 1 58.31 142 LEU B O 1
ATOM 4779 N N . THR B 1 143 ? 4.684 -30 -13.195 1 63.72 143 THR B N 1
ATOM 4780 C CA . THR B 1 143 ? 4.141 -28.672 -12.922 1 63.72 143 THR B CA 1
ATOM 4781 C C . THR B 1 143 ? 4.293 -28.328 -11.445 1 63.72 143 THR B C 1
ATOM 4783 O O . THR B 1 143 ? 4.27 -27.141 -11.07 1 63.72 143 THR B O 1
ATOM 4786 N N . GLY B 1 144 ? 4.699 -29.328 -10.586 1 74 144 GLY B N 1
ATOM 4787 C CA . GLY B 1 144 ? 4.84 -29.016 -9.172 1 74 144 GLY B CA 1
ATOM 4788 C C . GLY B 1 144 ? 5.754 -29.969 -8.43 1 74 144 GLY B C 1
ATOM 4789 O O . GLY B 1 144 ? 5.781 -31.156 -8.734 1 74 144 GLY B O 1
ATOM 4790 N N . VAL B 1 145 ? 6.688 -29.453 -7.605 1 79.81 145 VAL B N 1
ATOM 4791 C CA . VAL B 1 145 ? 7.602 -30.25 -6.801 1 79.81 145 VAL B CA 1
ATOM 4792 C C . VAL B 1 145 ? 7.418 -29.922 -5.324 1 79.81 145 VAL B C 1
ATOM 4794 O O . VAL B 1 145 ? 7.254 -28.75 -4.961 1 79.81 145 VAL B O 1
ATOM 4797 N N . SER B 1 146 ? 7.391 -31 -4.559 1 86.12 146 SER B N 1
ATOM 4798 C CA . SER B 1 146 ? 7.332 -30.781 -3.117 1 86.12 146 SER B CA 1
ATOM 4799 C C . SER B 1 146 ? 8.711 -30.453 -2.553 1 86.12 146 SER B C 1
ATOM 4801 O O . SER B 1 146 ? 9.711 -31.047 -2.953 1 86.12 146 SER B O 1
ATOM 4803 N N . SER B 1 147 ? 8.758 -29.5 -1.739 1 91.31 147 SER B N 1
ATOM 4804 C CA . SER B 1 147 ? 10.016 -29.109 -1.095 1 91.31 147 SER B CA 1
ATOM 4805 C C . SER B 1 147 ? 9.758 -28.484 0.274 1 91.31 147 SER B C 1
ATOM 4807 O O . SER B 1 147 ? 8.68 -27.938 0.526 1 91.31 147 SER B O 1
ATOM 4809 N N . THR B 1 148 ? 10.781 -28.641 1.061 1 94.94 148 THR B N 1
ATOM 4810 C CA . THR B 1 148 ? 10.719 -28.031 2.383 1 94.94 148 THR B CA 1
ATOM 4811 C C . THR B 1 148 ? 11.18 -26.578 2.326 1 94.94 148 THR B C 1
ATOM 4813 O O . THR B 1 148 ? 12.195 -26.266 1.696 1 94.94 148 THR B O 1
ATOM 4816 N N . ILE B 1 149 ? 10.414 -25.734 2.969 1 95.69 149 ILE B N 1
ATOM 4817 C CA . ILE B 1 149 ? 10.789 -24.328 3.092 1 95.69 149 ILE B CA 1
ATOM 4818 C C . ILE B 1 149 ? 10.695 -23.906 4.555 1 95.69 149 ILE B C 1
ATOM 4820 O O . ILE B 1 149 ? 9.914 -24.453 5.328 1 95.69 149 ILE B O 1
ATOM 4824 N N . TYR B 1 150 ? 11.555 -22.984 4.914 1 96.94 150 TYR B N 1
ATOM 4825 C CA . TYR B 1 150 ? 11.516 -22.391 6.242 1 96.94 150 TYR B CA 1
ATOM 4826 C C . TYR B 1 150 ? 10.875 -21 6.191 1 96.94 150 TYR B C 1
ATOM 4828 O O . TYR B 1 150 ? 11.117 -20.234 5.254 1 96.94 150 TYR B O 1
ATOM 4836 N N . MET B 1 151 ? 10.016 -20.719 7.109 1 96.94 151 MET B N 1
ATOM 4837 C CA . MET B 1 151 ? 9.469 -19.391 7.355 1 96.94 151 MET B CA 1
ATOM 4838 C C . MET B 1 151 ? 9.891 -18.875 8.727 1 96.94 151 MET B C 1
ATOM 4840 O O . MET B 1 151 ? 9.438 -19.391 9.75 1 96.94 151 MET B O 1
ATOM 4844 N N . LEU B 1 152 ? 10.688 -17.875 8.734 1 96.12 152 LEU B N 1
ATOM 4845 C CA . LEU B 1 152 ? 11.195 -17.297 9.977 1 96.12 152 LEU B CA 1
ATOM 4846 C C . LEU B 1 152 ? 10.461 -16.016 10.32 1 96.12 152 LEU B C 1
ATOM 4848 O O . LEU B 1 152 ? 10.516 -15.039 9.555 1 96.12 152 LEU B O 1
ATOM 4852 N N . PRO B 1 153 ? 9.781 -16 11.484 1 95.44 153 PRO B N 1
ATOM 4853 C CA . PRO B 1 153 ? 9.195 -14.727 11.906 1 95.44 153 PRO B CA 1
ATOM 4854 C C . PRO B 1 153 ? 10.242 -13.617 12.062 1 95.44 153 PRO B C 1
ATOM 4856 O O . PRO B 1 153 ? 11.242 -13.805 12.758 1 95.44 153 PRO B O 1
ATOM 4859 N N . PHE B 1 154 ? 10.031 -12.539 11.383 1 94.69 154 PHE B N 1
ATOM 4860 C CA . PHE B 1 154 ? 10.938 -11.398 11.273 1 94.69 154 PHE B CA 1
ATOM 4861 C C . PHE B 1 154 ? 10.234 -10.109 11.68 1 94.69 154 PHE B C 1
ATOM 4863 O O . PHE B 1 154 ? 9.195 -9.758 11.117 1 94.69 154 PHE B O 1
ATOM 4870 N N . ILE B 1 155 ? 10.773 -9.406 12.703 1 94.88 155 ILE B N 1
ATOM 4871 C CA . ILE B 1 155 ? 10.219 -8.141 13.164 1 94.88 155 ILE B CA 1
ATOM 4872 C C . ILE B 1 155 ? 11.227 -7.02 12.922 1 94.88 155 ILE B C 1
ATOM 4874 O O . ILE B 1 155 ? 12.141 -6.809 13.727 1 94.88 155 ILE B O 1
ATOM 4878 N N . PRO B 1 156 ? 11.055 -6.289 11.875 1 95.31 156 PRO B N 1
ATOM 4879 C CA . PRO B 1 156 ? 11.914 -5.121 11.688 1 95.31 156 PRO B CA 1
ATOM 4880 C C . PRO B 1 156 ? 11.625 -4.004 12.688 1 95.31 156 PRO B C 1
ATOM 4882 O O . PRO B 1 156 ? 10.602 -4.039 13.375 1 95.31 156 PRO B O 1
ATOM 4885 N N . TYR B 1 157 ? 12.508 -3.039 12.742 1 92.38 157 TYR B N 1
ATOM 4886 C CA . TYR B 1 157 ? 12.258 -1.838 13.531 1 92.38 157 TYR B CA 1
ATOM 4887 C C . TYR B 1 157 ? 11.375 -0.857 12.766 1 92.38 157 TYR B C 1
ATOM 4889 O O . TYR B 1 157 ? 11.406 -0.822 11.531 1 92.38 157 TYR B O 1
ATOM 4897 N N . LYS B 1 158 ? 10.609 -0.119 13.547 1 90.44 158 LYS B N 1
ATOM 4898 C CA . LYS B 1 158 ? 10.031 1.068 12.93 1 90.44 158 LYS B CA 1
ATOM 4899 C C . LYS B 1 158 ? 11.117 2.023 12.445 1 90.44 158 LYS B C 1
ATOM 4901 O O . LYS B 1 158 ? 12.109 2.248 13.141 1 90.44 158 LYS B O 1
ATOM 4906 N N . PHE B 1 159 ? 10.922 2.572 11.25 1 92.56 159 PHE B N 1
ATOM 4907 C CA . PHE B 1 159 ? 11.867 3.59 10.797 1 92.56 159 PHE B CA 1
ATOM 4908 C C . PHE B 1 159 ? 11.82 4.812 11.711 1 92.56 159 PHE B C 1
ATOM 4910 O O . PHE B 1 159 ? 10.742 5.293 12.055 1 92.56 159 PHE B O 1
ATOM 4917 N N . PRO B 1 160 ? 12.977 5.234 12.07 1 89.31 160 PRO B N 1
ATOM 4918 C CA . PRO B 1 160 ? 13.008 6.508 12.789 1 89.31 160 PRO B CA 1
ATOM 4919 C C . PRO B 1 160 ? 12.773 7.711 11.875 1 89.31 160 PRO B C 1
ATOM 4921 O O . PRO B 1 160 ? 12.602 7.543 10.664 1 89.31 160 PRO B O 1
ATOM 4924 N N . MET B 1 161 ? 12.742 8.836 12.539 1 88.19 161 MET B N 1
ATOM 4925 C CA . MET B 1 161 ? 12.633 10.047 11.734 1 88.19 161 MET B CA 1
ATOM 4926 C C . MET B 1 161 ? 13.836 10.203 10.812 1 88.19 161 MET B C 1
ATOM 4928 O O . MET B 1 161 ? 14.969 9.906 11.203 1 88.19 161 MET B O 1
ATOM 4932 N N . THR B 1 162 ? 13.539 10.703 9.664 1 90.38 162 THR B N 1
ATOM 4933 C CA . THR B 1 162 ? 14.562 10.789 8.633 1 90.38 162 THR B CA 1
ATOM 4934 C C . THR B 1 162 ? 14.867 12.25 8.305 1 90.38 162 THR B C 1
ATOM 4936 O O . THR B 1 162 ? 13.961 13.078 8.219 1 90.38 162 THR B O 1
ATOM 4939 N N . TYR B 1 163 ? 16.156 12.516 8.172 1 92.06 163 TYR B N 1
ATOM 4940 C CA . TYR B 1 163 ? 16.625 13.836 7.797 1 92.06 163 TYR B CA 1
ATOM 4941 C C . TYR B 1 163 ? 17.703 13.75 6.73 1 92.06 163 TYR B C 1
ATOM 4943 O O . TYR B 1 163 ? 18.141 12.648 6.371 1 92.06 163 TYR B O 1
ATOM 4951 N N . VAL B 1 164 ? 18.031 14.883 6.211 1 94.31 164 VAL B N 1
ATOM 4952 C CA . VAL B 1 164 ? 19.094 14.961 5.219 1 94.31 164 VAL B CA 1
ATOM 4953 C C . VAL B 1 164 ? 20.312 15.672 5.82 1 94.31 164 VAL B C 1
ATOM 4955 O O . VAL B 1 164 ? 20.156 16.656 6.551 1 94.31 164 VAL B O 1
ATOM 4958 N N . ASP B 1 165 ? 21.422 15.211 5.457 1 92.38 165 ASP B N 1
ATOM 4959 C CA . ASP B 1 165 ? 22.656 15.789 5.945 1 92.38 165 ASP B CA 1
ATOM 4960 C C . ASP B 1 165 ? 22.812 17.25 5.496 1 92.38 165 ASP B C 1
ATOM 4962 O O . ASP B 1 165 ? 22.5 17.578 4.348 1 92.38 165 ASP B O 1
ATOM 4966 N N . PHE B 1 166 ? 23.156 18 6.469 1 91.56 166 PHE B N 1
ATOM 4967 C CA . PHE B 1 166 ? 23.438 19.406 6.234 1 91.56 166 PHE B CA 1
ATOM 4968 C C . PHE B 1 166 ? 24.875 19.734 6.609 1 91.56 166 PHE B C 1
ATOM 4970 O O . PHE B 1 166 ? 25.234 19.703 7.785 1 91.56 166 PHE B O 1
ATOM 4977 N N . SER B 1 167 ? 25.672 19.953 5.59 1 85.5 167 SER B N 1
ATOM 4978 C CA . SER B 1 167 ? 27.094 20.141 5.883 1 85.5 167 SER B CA 1
ATOM 4979 C C . SER B 1 167 ? 27.625 21.422 5.242 1 85.5 167 SER B C 1
ATOM 4981 O O . SER B 1 167 ? 26.938 22.047 4.445 1 85.5 167 SER B O 1
ATOM 4983 N N . THR B 1 168 ? 28.75 21.75 5.762 1 84.69 168 THR B N 1
ATOM 4984 C CA . THR B 1 168 ? 29.484 22.859 5.176 1 84.69 168 THR B CA 1
ATOM 4985 C C . THR B 1 168 ? 30.531 22.359 4.184 1 84.69 168 THR B C 1
ATOM 4987 O O . THR B 1 168 ? 31.422 21.594 4.555 1 84.69 168 THR B O 1
ATOM 4990 N N . LEU B 1 169 ? 30.281 22.828 3.012 1 85.5 169 LEU B N 1
ATOM 4991 C CA . LEU B 1 169 ? 31.203 22.406 1.965 1 85.5 169 LEU B CA 1
ATOM 4992 C C . LEU B 1 169 ? 32.469 23.25 1.987 1 85.5 169 LEU B C 1
ATOM 4994 O O . LEU B 1 169 ? 32.406 24.469 2.154 1 85.5 169 LEU B O 1
ATOM 4998 N N . ARG B 1 170 ? 33.656 22.547 1.829 1 81 170 ARG B N 1
ATOM 4999 C CA . ARG B 1 170 ? 34.938 23.25 1.825 1 81 170 ARG B CA 1
ATOM 5000 C C . ARG B 1 170 ? 35.219 23.859 0.458 1 81 170 ARG B C 1
ATOM 5002 O O . ARG B 1 170 ? 35.719 24.984 0.366 1 81 170 ARG B O 1
ATOM 5009 N N . THR B 1 171 ? 34.938 23.094 -0.606 1 80.25 171 THR B N 1
ATOM 5010 C CA . THR B 1 171 ? 35.188 23.547 -1.968 1 80.25 171 THR B CA 1
ATOM 5011 C C . THR B 1 171 ? 33.969 23.344 -2.846 1 80.25 171 THR B C 1
ATOM 5013 O O . THR B 1 171 ? 33.219 22.375 -2.678 1 80.25 171 THR B O 1
ATOM 5016 N N . TYR B 1 172 ? 33.688 24.438 -3.547 1 79.94 172 TYR B N 1
ATOM 5017 C CA . TYR B 1 172 ? 32.625 24.328 -4.512 1 79.94 172 TYR B CA 1
ATOM 5018 C C . TYR B 1 172 ? 32.875 25.203 -5.738 1 79.94 172 TYR B C 1
ATOM 5020 O O . TYR B 1 172 ? 33.625 26.188 -5.66 1 79.94 172 TYR B O 1
ATOM 5028 N N . GLU B 1 173 ? 32.562 24.656 -6.805 1 82.31 173 GLU B N 1
ATOM 5029 C CA . GLU B 1 173 ? 32.656 25.438 -8.039 1 82.31 173 GLU B CA 1
ATOM 5030 C C . GLU B 1 173 ? 31.266 25.891 -8.508 1 82.31 173 GLU B C 1
ATOM 5032 O O . GLU B 1 173 ? 30.344 25.078 -8.641 1 82.31 173 GLU B O 1
ATOM 5037 N N . VAL B 1 174 ? 31.125 27.172 -8.523 1 83 174 VAL B N 1
ATOM 5038 C CA . VAL B 1 174 ? 29.875 27.719 -9.023 1 83 174 VAL B CA 1
ATOM 5039 C C . VAL B 1 174 ? 29.984 28 -10.523 1 83 174 VAL B C 1
ATOM 5041 O O . VAL B 1 174 ? 30.953 28.609 -10.977 1 83 174 VAL B O 1
ATOM 5044 N N . THR B 1 175 ? 29 27.391 -11.164 1 84.12 175 THR B N 1
ATOM 5045 C CA . THR B 1 175 ? 28.969 27.656 -12.602 1 84.12 175 THR B CA 1
ATOM 5046 C C . THR B 1 175 ? 27.875 28.641 -12.945 1 84.12 175 THR B C 1
ATOM 5048 O O . THR B 1 175 ? 26.984 28.906 -12.133 1 84.12 175 THR B O 1
ATOM 5051 N N . SER B 1 176 ? 28 29.172 -14.156 1 82.12 176 SER B N 1
ATOM 5052 C CA . SER B 1 176 ? 27.016 30.141 -14.633 1 82.12 176 SER B CA 1
ATOM 5053 C C . SER B 1 176 ? 25.656 29.484 -14.82 1 82.12 176 SER B C 1
ATOM 5055 O O . SER B 1 176 ? 24.641 30.172 -14.93 1 82.12 176 SER B O 1
ATOM 5057 N N . GLU B 1 177 ? 25.625 28.234 -14.742 1 88.75 177 GLU B N 1
ATOM 5058 C CA . GLU B 1 177 ? 24.391 27.516 -15.008 1 88.75 177 GLU B CA 1
ATOM 5059 C C . GLU B 1 177 ? 23.547 27.359 -13.742 1 88.75 177 GLU B C 1
ATOM 5061 O O . GLU B 1 177 ? 22.406 26.891 -13.797 1 88.75 177 GLU B O 1
ATOM 5066 N N . TYR B 1 178 ? 24.094 27.891 -12.688 1 94.25 178 TYR B N 1
ATOM 5067 C CA . TYR B 1 178 ? 23.375 27.766 -11.43 1 94.25 178 TYR B CA 1
ATOM 5068 C C . TYR B 1 178 ? 22.297 28.844 -11.312 1 94.25 178 TYR B C 1
ATOM 5070 O O . TYR B 1 178 ? 22.531 30 -11.68 1 94.25 178 TYR B O 1
ATOM 5078 N N . GLY B 1 179 ? 21.188 28.375 -10.883 1 96.31 179 GLY B N 1
ATOM 5079 C CA . GLY B 1 179 ? 20.188 29.359 -10.5 1 96.31 179 GLY B CA 1
ATOM 5080 C C . GLY B 1 179 ? 20.531 30.109 -9.234 1 96.31 179 GLY B C 1
ATOM 5081 O O . GLY B 1 179 ? 21.516 29.781 -8.555 1 96.31 179 GLY B O 1
ATOM 5082 N N . SER B 1 180 ? 19.766 31.172 -8.977 1 96.12 180 SER B N 1
ATOM 5083 C CA . SER B 1 180 ? 20 32 -7.793 1 96.12 180 SER B CA 1
ATOM 5084 C C . SER B 1 180 ? 18.906 31.797 -6.754 1 96.12 180 SER B C 1
ATOM 5086 O O . SER B 1 180 ? 17.719 31.75 -7.094 1 96.12 180 SER B O 1
ATOM 5088 N N . ILE B 1 181 ? 19.312 31.625 -5.5 1 95.81 181 ILE B N 1
ATOM 5089 C CA . ILE B 1 181 ? 18.328 31.531 -4.434 1 95.81 181 ILE B CA 1
ATOM 5090 C C . ILE B 1 181 ? 18.438 32.75 -3.514 1 95.81 181 ILE B C 1
ATOM 5092 O O . ILE B 1 181 ? 19.547 33.188 -3.211 1 95.81 181 ILE B O 1
ATOM 5096 N N . GLN B 1 182 ? 17.328 33.281 -3.115 1 94.88 182 GLN B N 1
ATOM 5097 C CA . GLN B 1 182 ? 17.219 34.312 -2.098 1 94.88 182 GLN B CA 1
ATOM 5098 C C . GLN B 1 182 ? 16.297 33.875 -0.964 1 94.88 182 GLN B C 1
ATOM 5100 O O . GLN B 1 182 ? 15.125 33.562 -1.198 1 94.88 182 GLN B O 1
ATOM 5105 N N . ILE B 1 183 ? 16.844 33.875 0.156 1 93.38 183 ILE B N 1
ATOM 5106 C CA . ILE B 1 183 ? 16.016 33.594 1.315 1 93.38 183 ILE B CA 1
ATOM 5107 C C . ILE B 1 183 ? 15.172 34.812 1.651 1 93.38 183 ILE B C 1
ATOM 5109 O O . ILE B 1 183 ? 15.711 35.875 1.93 1 93.38 183 ILE B O 1
ATOM 5113 N N . ILE B 1 184 ? 13.867 34.625 1.743 1 90.94 184 ILE B N 1
ATOM 5114 C CA . ILE B 1 184 ? 13.008 35.781 1.863 1 90.94 184 ILE B CA 1
ATOM 5115 C C . ILE B 1 184 ? 12.352 35.812 3.244 1 90.94 184 ILE B C 1
ATOM 5117 O O . ILE B 1 184 ? 11.883 36.844 3.699 1 90.94 184 ILE B O 1
ATOM 5121 N N . LYS B 1 185 ? 12.227 34.656 3.84 1 90.12 185 LYS B N 1
ATOM 5122 C CA . LYS B 1 185 ? 11.586 34.594 5.152 1 90.12 185 LYS B CA 1
ATOM 5123 C C . LYS B 1 185 ? 12.273 33.531 6.039 1 90.12 185 LYS B C 1
ATOM 5125 O O . LYS B 1 185 ? 12.695 32.5 5.555 1 90.12 185 LYS B O 1
ATOM 5130 N N . GLN B 1 186 ? 12.398 33.906 7.293 1 88.81 186 GLN B N 1
ATOM 5131 C CA . GLN B 1 186 ? 12.922 33 8.305 1 88.81 186 GLN B CA 1
ATOM 5132 C C . GLN B 1 186 ? 12.086 33.062 9.578 1 88.81 186 GLN B C 1
ATOM 5134 O O . GLN B 1 186 ? 11.797 34.156 10.094 1 88.81 186 GLN B O 1
ATOM 5139 N N . ARG B 1 187 ? 11.625 31.922 9.977 1 89.31 187 ARG B N 1
ATOM 5140 C CA . ARG B 1 187 ? 11.016 31.766 11.289 1 89.31 187 ARG B CA 1
ATOM 5141 C C . ARG B 1 187 ? 11.711 30.656 12.078 1 89.31 187 ARG B C 1
ATOM 5143 O O . ARG B 1 187 ? 11.508 29.469 11.805 1 89.31 187 ARG B O 1
ATOM 5150 N N . ASN B 1 188 ? 12.484 31.047 13.031 1 85.69 188 ASN B N 1
ATOM 5151 C CA . ASN B 1 188 ? 13.344 30.094 13.711 1 85.69 188 ASN B CA 1
ATOM 5152 C C . ASN B 1 188 ? 14.289 29.391 12.734 1 85.69 188 ASN B C 1
ATOM 5154 O O . ASN B 1 188 ? 15.078 30.047 12.055 1 85.69 188 ASN B O 1
ATOM 5158 N N . PHE B 1 189 ? 14.172 28.203 12.562 1 88.44 189 PHE B N 1
ATOM 5159 C CA . PHE B 1 189 ? 15.062 27.484 11.664 1 88.44 189 PHE B CA 1
ATOM 5160 C C . PHE B 1 189 ? 14.297 26.969 10.445 1 88.44 189 PHE B C 1
ATOM 5162 O O . PHE B 1 189 ? 14.727 26.016 9.797 1 88.44 189 PHE B O 1
ATOM 5169 N N . LEU B 1 190 ? 13.109 27.594 10.234 1 90.12 190 LEU B N 1
ATOM 5170 C CA . LEU B 1 190 ? 12.336 27.406 9.016 1 90.12 190 LEU B CA 1
ATOM 5171 C C . LEU B 1 190 ? 12.609 28.516 8.008 1 90.12 190 LEU B C 1
ATOM 5173 O O . LEU B 1 190 ? 12.5 29.703 8.336 1 90.12 190 LEU B O 1
ATOM 5177 N N . PHE B 1 191 ? 12.914 28.141 6.777 1 90.44 191 PHE B N 1
ATOM 5178 C CA . PHE B 1 191 ? 13.336 29.109 5.773 1 90.44 191 PHE B CA 1
ATOM 5179 C C . PHE B 1 191 ? 12.469 29.016 4.523 1 90.44 191 PHE B C 1
ATOM 5181 O O . PHE B 1 191 ? 12.109 27.906 4.102 1 90.44 191 PHE B O 1
ATOM 5188 N N . LEU B 1 192 ? 12.133 30.125 4.012 1 92.25 192 LEU B N 1
ATOM 5189 C CA . LEU B 1 192 ? 11.484 30.25 2.707 1 92.25 192 LEU B CA 1
ATOM 5190 C C . LEU B 1 192 ? 12.406 30.953 1.713 1 92.25 192 LEU B C 1
ATOM 5192 O O . LEU B 1 192 ? 12.938 32.031 2.008 1 92.25 192 LEU B O 1
ATOM 5196 N N . GLY B 1 193 ? 12.617 30.328 0.575 1 92.06 193 GLY B N 1
ATOM 5197 C CA . GLY B 1 193 ? 13.484 30.906 -0.439 1 92.06 193 GLY B CA 1
ATOM 5198 C C . GLY B 1 193 ? 12.859 30.922 -1.822 1 92.06 193 GLY B C 1
ATOM 5199 O O . GLY B 1 193 ? 12.031 30.062 -2.143 1 92.06 193 GLY B O 1
ATOM 5200 N N . ILE B 1 194 ? 13.297 31.875 -2.551 1 92.88 194 ILE B N 1
ATOM 5201 C CA . ILE B 1 194 ? 12.914 31.969 -3.957 1 92.88 194 ILE B CA 1
ATOM 5202 C C . ILE B 1 194 ? 14.109 31.641 -4.84 1 92.88 194 ILE B C 1
ATOM 5204 O O . ILE B 1 194 ? 15.195 32.219 -4.676 1 92.88 194 ILE B O 1
ATOM 5208 N N . ILE B 1 195 ? 13.906 30.703 -5.668 1 93.75 195 ILE B N 1
ATOM 5209 C CA . ILE B 1 195 ? 14.938 30.344 -6.633 1 93.75 195 ILE B CA 1
ATOM 5210 C C . ILE B 1 195 ? 14.562 30.875 -8.016 1 93.75 195 ILE B C 1
ATOM 5212 O O . ILE B 1 195 ? 13.414 30.75 -8.453 1 93.75 195 ILE B O 1
ATOM 5216 N N . ARG B 1 196 ? 15.586 31.469 -8.648 1 93.62 196 ARG B N 1
ATOM 5217 C CA . ARG B 1 196 ? 15.383 32.031 -9.984 1 93.62 196 ARG B CA 1
ATOM 5218 C C . ARG B 1 196 ? 16.438 31.516 -10.961 1 93.62 196 ARG B C 1
ATOM 5220 O O . ARG B 1 196 ? 17.5 31.031 -10.547 1 93.62 196 ARG B O 1
ATOM 5227 N N . ASP B 1 197 ? 16.062 31.531 -12.242 1 93.75 197 ASP B N 1
ATOM 5228 C CA . ASP B 1 197 ? 16.969 31.266 -13.359 1 93.75 197 ASP B CA 1
ATOM 5229 C C . ASP B 1 197 ? 17.531 29.844 -13.289 1 93.75 197 ASP B C 1
ATOM 5231 O O . ASP B 1 197 ? 18.734 29.656 -13.445 1 93.75 197 ASP B O 1
ATOM 5235 N N . LEU B 1 198 ? 16.641 28.984 -12.984 1 93.25 198 LEU B N 1
ATOM 5236 C CA . LEU B 1 198 ? 17.047 27.594 -12.898 1 93.25 198 LEU B CA 1
ATOM 5237 C C . LEU B 1 198 ? 17.312 27.016 -14.289 1 93.25 198 LEU B C 1
ATOM 5239 O O . LEU B 1 198 ? 16.578 27.297 -15.234 1 93.25 198 LEU B O 1
ATOM 5243 N N . SER B 1 199 ? 18.391 26.266 -14.352 1 92.19 199 SER B N 1
ATOM 5244 C CA . SER B 1 199 ? 18.688 25.469 -15.547 1 92.19 199 SER B CA 1
ATOM 5245 C C . SER B 1 199 ? 18.734 23.984 -15.211 1 92.19 199 SER B C 1
ATOM 5247 O O . SER B 1 199 ? 19.453 23.578 -14.305 1 92.19 199 SER B O 1
ATOM 5249 N N . TRP B 1 200 ? 17.984 23.312 -15.984 1 90.62 200 TRP B N 1
ATOM 5250 C CA . TRP B 1 200 ? 17.875 21.875 -15.727 1 90.62 200 TRP B CA 1
ATOM 5251 C C . TRP B 1 200 ? 18.75 21.078 -16.688 1 90.62 200 TRP B C 1
ATOM 5253 O O . TRP B 1 200 ? 18.844 21.406 -17.859 1 90.62 200 TRP B O 1
ATOM 5263 N N . LYS B 1 201 ? 19.406 20.062 -16.094 1 86.31 201 LYS B N 1
ATOM 5264 C CA . LYS B 1 201 ? 20.266 19.188 -16.891 1 86.31 201 LYS B CA 1
ATOM 5265 C C . LYS B 1 201 ? 20.031 17.719 -16.531 1 86.31 201 LYS B C 1
ATOM 5267 O O . LYS B 1 201 ? 19.688 17.406 -15.391 1 86.31 201 LYS B O 1
ATOM 5272 N N . SER B 1 202 ? 20.203 16.984 -17.578 1 79.5 202 SER B N 1
ATOM 5273 C CA . SER B 1 202 ? 20.125 15.547 -17.328 1 79.5 202 SER B CA 1
ATOM 5274 C C . SER B 1 202 ? 21.406 15.023 -16.688 1 79.5 202 SER B C 1
ATOM 5276 O O . SER B 1 202 ? 22.5 15.453 -17.047 1 79.5 202 SER B O 1
ATOM 5278 N N . GLN B 1 203 ? 21.375 14.641 -15.445 1 62.84 203 GLN B N 1
ATOM 5279 C CA . GLN B 1 203 ? 22.578 14.172 -14.781 1 62.84 203 GLN B CA 1
ATOM 5280 C C . GLN B 1 203 ? 23.328 13.172 -15.648 1 62.84 203 GLN B C 1
ATOM 5282 O O . GLN B 1 203 ? 24.562 13.148 -15.656 1 62.84 203 GLN B O 1
ATOM 5287 N N . ARG B 1 204 ? 22.828 11.961 -15.797 1 55.62 204 ARG B N 1
ATOM 5288 C CA . ARG B 1 204 ? 23.688 10.969 -16.438 1 55.62 204 ARG B CA 1
ATOM 5289 C C . ARG B 1 204 ? 23.453 10.945 -17.953 1 55.62 204 ARG B C 1
ATOM 5291 O O . ARG B 1 204 ? 22.672 11.742 -18.469 1 55.62 204 ARG B O 1
ATOM 5298 N N . ASP B 1 205 ? 23.641 9.742 -18.5 1 50.75 205 ASP B N 1
ATOM 5299 C CA . ASP B 1 205 ? 23.641 9.375 -19.906 1 50.75 205 ASP B CA 1
ATOM 5300 C C . ASP B 1 205 ? 22.234 9.391 -20.484 1 50.75 205 ASP B C 1
ATOM 5302 O O . ASP B 1 205 ? 21.25 9.438 -19.734 1 50.75 205 ASP B O 1
ATOM 5306 N N . ASN B 1 206 ? 22.125 9.516 -21.781 1 47.38 206 ASN B N 1
ATOM 5307 C CA . ASN B 1 206 ? 21 9.531 -22.703 1 47.38 206 ASN B CA 1
ATOM 5308 C C . ASN B 1 206 ? 19.844 8.68 -22.172 1 47.38 206 ASN B C 1
ATOM 5310 O O . ASN B 1 206 ? 18.719 8.75 -22.703 1 47.38 206 ASN B O 1
ATOM 5314 N N . LYS B 1 207 ? 20.203 7.934 -21.188 1 49.78 207 LYS B N 1
ATOM 5315 C CA . LYS B 1 207 ? 19.156 6.965 -20.875 1 49.78 207 LYS B CA 1
ATOM 5316 C C . LYS B 1 207 ? 18.469 7.32 -19.562 1 49.78 207 LYS B C 1
ATOM 5318 O O . LYS B 1 207 ? 17.453 6.711 -19.203 1 49.78 207 LYS B O 1
ATOM 5323 N N . ASN B 1 208 ? 19.125 8.375 -18.703 1 57.34 208 ASN B N 1
ATOM 5324 C CA . ASN B 1 208 ? 18.578 8.648 -17.375 1 57.34 208 ASN B CA 1
ATOM 5325 C C . ASN B 1 208 ? 17.703 9.891 -17.375 1 57.34 208 ASN B C 1
ATOM 5327 O O . ASN B 1 208 ? 18.109 10.953 -17.844 1 57.34 208 ASN B O 1
ATOM 5331 N N . PHE B 1 209 ? 16.422 9.734 -17 1 66.88 209 PHE B N 1
ATOM 5332 C CA . PHE B 1 209 ? 15.398 10.773 -17.141 1 66.88 209 PHE B CA 1
ATOM 5333 C C . PHE B 1 209 ? 15.352 11.648 -15.891 1 66.88 209 PHE B C 1
ATOM 5335 O O . PHE B 1 209 ? 14.648 12.656 -15.859 1 66.88 209 PHE B O 1
ATOM 5342 N N . ILE B 1 210 ? 16.359 11.406 -14.969 1 79.12 210 ILE B N 1
ATOM 5343 C CA . ILE B 1 210 ? 16.266 12.312 -13.828 1 79.12 210 ILE B CA 1
ATOM 5344 C C . ILE B 1 210 ? 16.953 13.641 -14.164 1 79.12 210 ILE B C 1
ATOM 5346 O O . ILE B 1 210 ? 18.094 13.656 -14.617 1 79.12 210 ILE B O 1
ATOM 5350 N N . LEU B 1 211 ? 16.266 14.648 -13.992 1 86.88 211 LEU B N 1
ATOM 5351 C CA . LEU B 1 211 ? 16.766 15.992 -14.25 1 86.88 211 LEU B CA 1
ATOM 5352 C C . LEU B 1 211 ? 17.125 16.703 -12.953 1 86.88 211 LEU B C 1
ATOM 5354 O O . LEU B 1 211 ? 16.438 16.547 -11.938 1 86.88 211 LEU B O 1
ATOM 5358 N N . LYS B 1 212 ? 18.203 17.469 -13.094 1 91.25 212 LYS B N 1
ATOM 5359 C CA . LYS B 1 212 ? 18.719 18.172 -11.922 1 91.25 212 LYS B CA 1
ATOM 5360 C C . LYS B 1 212 ? 19 19.625 -12.234 1 91.25 212 LYS B C 1
ATOM 5362 O O . LYS B 1 212 ? 19.344 19.969 -13.367 1 91.25 212 LYS B O 1
ATOM 5367 N N . ALA B 1 213 ? 18.844 20.422 -11.242 1 93.31 213 ALA B N 1
ATOM 5368 C CA . ALA B 1 213 ? 19.203 21.844 -11.305 1 93.31 213 ALA B CA 1
ATOM 5369 C C . ALA B 1 213 ? 19.906 22.297 -10.039 1 93.31 213 ALA B C 1
ATOM 5371 O O . ALA B 1 213 ? 19.547 21.891 -8.938 1 93.31 213 ALA B O 1
ATOM 5372 N N . MET B 1 214 ? 20.906 23.172 -10.266 1 95.38 214 MET B N 1
ATOM 5373 C CA . MET B 1 214 ? 21.688 23.672 -9.141 1 95.38 214 MET B CA 1
ATOM 5374 C C . MET B 1 214 ? 21.344 25.141 -8.867 1 95.38 214 MET B C 1
ATOM 5376 O O . MET B 1 214 ? 20.906 25.859 -9.766 1 95.38 214 MET B O 1
ATOM 5380 N N . PHE B 1 215 ? 21.484 25.516 -7.621 1 95.81 215 PHE B N 1
ATOM 5381 C CA . PHE B 1 215 ? 21.297 26.906 -7.266 1 95.81 215 PHE B CA 1
ATOM 5382 C C . PHE B 1 215 ? 22.281 27.344 -6.199 1 95.81 215 PHE B C 1
ATOM 5384 O O . PHE B 1 215 ? 22.828 26.516 -5.473 1 95.81 215 PHE B O 1
ATOM 5391 N N . VAL B 1 216 ? 22.531 28.641 -6.133 1 95.81 216 VAL B N 1
ATOM 5392 C CA . VAL B 1 216 ? 23.469 29.219 -5.172 1 95.81 216 VAL B CA 1
ATOM 5393 C C . VAL B 1 216 ? 22.969 30.594 -4.738 1 95.81 216 VAL B C 1
ATOM 5395 O O . VAL B 1 216 ? 22.25 31.266 -5.484 1 95.81 216 VAL B O 1
ATOM 5398 N N . GLY B 1 217 ? 23.203 30.922 -3.549 1 95.5 217 GLY B N 1
ATOM 5399 C CA . GLY B 1 217 ? 22.859 32.25 -3.021 1 95.5 217 GLY B CA 1
ATOM 5400 C C . GLY B 1 217 ? 23.578 32.562 -1.721 1 95.5 217 GLY B C 1
ATOM 5401 O O . GLY B 1 217 ? 24.391 31.781 -1.247 1 95.5 217 GLY B O 1
ATOM 5402 N N . ASN B 1 218 ? 23.219 33.75 -1.252 1 92.81 218 ASN B N 1
ATOM 5403 C CA . ASN B 1 218 ? 23.812 34.188 0.015 1 92.81 218 ASN B CA 1
ATOM 5404 C C . ASN B 1 218 ? 23.031 33.625 1.206 1 92.81 218 ASN B C 1
ATOM 5406 O O . ASN B 1 218 ? 21.797 33.625 1.191 1 92.81 218 ASN B O 1
ATOM 5410 N N . TRP B 1 219 ? 23.828 33.188 2.115 1 91.75 219 TRP B N 1
ATOM 5411 C CA . TRP B 1 219 ? 23.203 32.75 3.361 1 91.75 219 TRP B CA 1
ATOM 5412 C C . TRP B 1 219 ? 22.922 33.938 4.273 1 91.75 219 TRP B C 1
ATOM 5414 O O . TRP B 1 219 ? 23.578 35 4.16 1 91.75 219 TRP B O 1
ATOM 5424 N N . LEU B 1 220 ? 21.906 33.875 5.223 1 84.25 220 LEU B N 1
ATOM 5425 C CA . LEU B 1 220 ? 21.453 34.938 6.09 1 84.25 220 LEU B CA 1
ATOM 5426 C C . LEU B 1 220 ? 22.469 35.25 7.188 1 84.25 220 LEU B C 1
ATOM 5428 O O . LEU B 1 220 ? 22.297 36.188 7.957 1 84.25 220 LEU B O 1
ATOM 5432 N N . GLY B 1 221 ? 23.516 34.625 7.301 1 75 221 GLY B N 1
ATOM 5433 C CA . GLY B 1 221 ? 24.531 34.875 8.32 1 75 221 GLY B CA 1
ATOM 5434 C C . GLY B 1 221 ? 24.172 34.281 9.664 1 75 221 GLY B C 1
ATOM 5435 O O . GLY B 1 221 ? 24.75 34.656 10.688 1 75 221 GLY B O 1
ATOM 5436 N N . ILE B 1 222 ? 23.156 33.562 9.695 1 78.44 222 ILE B N 1
ATOM 5437 C CA . ILE B 1 222 ? 22.781 32.938 10.961 1 78.44 222 ILE B CA 1
ATOM 5438 C C . ILE B 1 222 ? 23.75 31.797 11.289 1 78.44 222 ILE B C 1
ATOM 5440 O O . ILE B 1 222 ? 24.141 31.031 10.414 1 78.44 222 ILE B O 1
ATOM 5444 N N . GLN B 1 223 ? 24.156 31.844 12.508 1 77.69 223 GLN B N 1
ATOM 5445 C CA . GLN B 1 223 ? 25.031 30.766 12.961 1 77.69 223 GLN B CA 1
ATOM 5446 C C . GLN B 1 223 ? 24.234 29.469 13.125 1 77.69 223 GLN B C 1
ATOM 5448 O O . GLN B 1 223 ? 23.203 29.453 13.781 1 77.69 223 GLN B O 1
ATOM 5453 N N . ILE B 1 224 ? 24.656 28.562 12.383 1 76.06 224 ILE B N 1
ATOM 5454 C CA . ILE B 1 224 ? 24.047 27.25 12.5 1 76.06 224 ILE B CA 1
ATOM 5455 C C . ILE B 1 224 ? 24.797 26.406 13.539 1 76.06 224 ILE B C 1
ATOM 5457 O O . ILE B 1 224 ? 26.016 26.281 13.469 1 76.06 224 ILE B O 1
ATOM 5461 N N . PRO B 1 225 ? 24 26.125 14.617 1 68.81 225 PRO B N 1
ATOM 5462 C CA . PRO B 1 225 ? 24.688 25.281 15.602 1 68.81 225 PRO B CA 1
ATOM 5463 C C . PRO B 1 225 ? 25.234 23.984 14.992 1 68.81 225 PRO B C 1
ATOM 5465 O O . PRO B 1 225 ? 24.906 23.656 13.844 1 68.81 225 PRO B O 1
ATOM 5468 N N . GLU B 1 226 ? 26.062 23.281 15.859 1 72.69 226 GLU B N 1
ATOM 5469 C CA . GLU B 1 226 ? 26.625 22 15.469 1 72.69 226 GLU B CA 1
ATOM 5470 C C . GLU B 1 226 ? 25.547 20.922 15.43 1 72.69 226 GLU B C 1
ATOM 5472 O O . GLU B 1 226 ? 24.547 21 16.156 1 72.69 226 GLU B O 1
ATOM 5477 N N . ALA B 1 227 ? 25.531 20.078 14.555 1 80.25 227 ALA B N 1
ATOM 5478 C CA . ALA B 1 227 ? 24.719 18.875 14.508 1 80.25 227 ALA B CA 1
ATOM 5479 C C . ALA B 1 227 ? 23.312 19.172 14.016 1 80.25 227 ALA B C 1
ATOM 5481 O O . ALA B 1 227 ? 22.328 18.891 14.711 1 80.25 227 ALA B O 1
ATOM 5482 N N . PHE B 1 228 ? 23.219 19.859 12.938 1 87.19 228 PHE B N 1
ATOM 5483 C CA . PHE B 1 228 ? 21.922 20.125 12.32 1 87.19 228 PHE B CA 1
ATOM 5484 C C . PHE B 1 228 ? 21.734 19.297 11.062 1 87.19 228 PHE B C 1
ATOM 5486 O O . PHE B 1 228 ? 22.703 18.875 10.43 1 87.19 228 PHE B O 1
ATOM 5493 N N . ALA B 1 229 ? 20.516 19.016 10.914 1 91.38 229 ALA B N 1
ATOM 5494 C CA . ALA B 1 229 ? 20.109 18.281 9.719 1 91.38 229 ALA B CA 1
ATOM 5495 C C . ALA B 1 229 ? 19 19.016 8.977 1 91.38 229 ALA B C 1
ATOM 5497 O O . ALA B 1 229 ? 18.406 19.953 9.516 1 91.38 229 ALA B O 1
ATOM 5498 N N . LEU B 1 230 ? 18.891 18.641 7.801 1 92.19 230 LEU B N 1
ATOM 5499 C CA . LEU B 1 230 ? 17.891 19.266 6.941 1 92.19 230 LEU B CA 1
ATOM 5500 C C . LEU B 1 230 ? 16.594 18.469 6.949 1 92.19 230 LEU B C 1
ATOM 5502 O O . LEU B 1 230 ? 16.594 17.25 6.738 1 92.19 230 LEU B O 1
ATOM 5506 N N . ARG B 1 231 ? 15.477 19.109 7.262 1 90 231 ARG B N 1
ATOM 5507 C CA . ARG B 1 231 ? 14.141 18.562 7.043 1 90 231 ARG B CA 1
ATOM 5508 C C . ARG B 1 231 ? 13.508 19.141 5.777 1 90 231 ARG B C 1
ATOM 5510 O O . ARG B 1 231 ? 13.312 20.344 5.676 1 90 231 ARG B O 1
ATOM 5517 N N . LEU B 1 232 ? 13.227 18.234 4.926 1 88.69 232 LEU B N 1
ATOM 5518 C CA . LEU B 1 232 ? 12.656 18.641 3.646 1 88.69 232 LEU B CA 1
ATOM 5519 C C . LEU B 1 232 ? 11.18 18.266 3.566 1 88.69 232 LEU B C 1
ATOM 5521 O O . LEU B 1 232 ? 10.773 17.203 4.035 1 88.69 232 LEU B O 1
ATOM 5525 N N . PHE B 1 233 ? 10.422 19.078 2.893 1 84.44 233 PHE B N 1
ATOM 5526 C CA . PHE B 1 233 ? 8.977 18.891 2.768 1 84.44 233 PHE B CA 1
ATOM 5527 C C . PHE B 1 233 ? 8.648 18.062 1.536 1 84.44 233 PHE B C 1
ATOM 5529 O O . PHE B 1 233 ? 9.547 17.609 0.825 1 84.44 233 PHE B O 1
ATOM 5536 N N . ASN B 1 234 ? 7.371 17.828 1.429 1 79.12 234 ASN B N 1
ATOM 5537 C CA . ASN B 1 234 ? 6.941 16.906 0.383 1 79.12 234 ASN B CA 1
ATOM 5538 C C . ASN B 1 234 ? 7.152 17.5 -1.008 1 79.12 234 ASN B C 1
ATOM 5540 O O . ASN B 1 234 ? 7.367 18.703 -1.148 1 79.12 234 ASN B O 1
ATOM 5544 N N . ASN B 1 235 ? 7.094 16.641 -1.928 1 71.06 235 ASN B N 1
ATOM 5545 C CA . ASN B 1 235 ? 7.375 16.969 -3.32 1 71.06 235 ASN B CA 1
ATOM 5546 C C . ASN B 1 235 ? 6.367 17.969 -3.871 1 71.06 235 ASN B C 1
ATOM 5548 O O . ASN B 1 235 ? 5.207 17.984 -3.453 1 71.06 235 ASN B O 1
ATOM 5552 N N . THR B 1 236 ? 6.895 18.719 -4.711 1 76.38 236 THR B N 1
ATOM 5553 C CA . THR B 1 236 ? 6.027 19.594 -5.488 1 76.38 236 THR B CA 1
ATOM 5554 C C . THR B 1 236 ? 5.605 18.922 -6.793 1 76.38 236 THR B C 1
ATOM 5556 O O . THR B 1 236 ? 6.453 18.469 -7.566 1 76.38 236 THR B O 1
ATOM 5559 N N . ARG B 1 237 ? 4.352 18.938 -6.98 1 78 237 ARG B N 1
ATOM 5560 C CA . ARG B 1 237 ? 3.836 18.281 -8.18 1 78 237 ARG B CA 1
ATOM 5561 C C . ARG B 1 237 ? 3.656 19.281 -9.312 1 78 237 ARG B C 1
ATOM 5563 O O . ARG B 1 237 ? 3.191 20.391 -9.094 1 78 237 ARG B O 1
ATOM 5570 N N . PHE B 1 238 ? 4.148 18.828 -10.461 1 73.94 238 PHE B N 1
ATOM 5571 C CA . PHE B 1 238 ? 4.027 19.656 -11.664 1 73.94 238 PHE B CA 1
ATOM 5572 C C . PHE B 1 238 ? 3.273 18.906 -12.758 1 73.94 238 PHE B C 1
ATOM 5574 O O . PHE B 1 238 ? 3.352 17.672 -12.844 1 73.94 238 PHE B O 1
ATOM 5581 N N . SER B 1 239 ? 2.5 19.719 -13.43 1 73.12 239 SER B N 1
ATOM 5582 C CA . SER B 1 239 ? 1.786 19.125 -14.562 1 73.12 239 SER B CA 1
ATOM 5583 C C . SER B 1 239 ? 2.186 19.797 -15.875 1 73.12 239 SER B C 1
ATOM 5585 O O . SER B 1 239 ? 2.23 21.031 -15.961 1 73.12 239 SER B O 1
ATOM 5587 N N . ILE B 1 240 ? 2.689 19.078 -16.766 1 67.62 240 ILE B N 1
ATOM 5588 C CA . ILE B 1 240 ? 2.957 19.531 -18.125 1 67.62 240 ILE B CA 1
ATOM 5589 C C . ILE B 1 240 ? 2.129 18.703 -19.109 1 67.62 240 ILE B C 1
ATOM 5591 O O . ILE B 1 240 ? 2.297 17.484 -19.219 1 67.62 240 ILE B O 1
ATOM 5595 N N . GLN B 1 241 ? 1.306 19.406 -19.75 1 66.19 241 GLN B N 1
ATOM 5596 C CA . GLN B 1 241 ? 0.387 18.719 -20.641 1 66.19 241 GLN B CA 1
ATOM 5597 C C . GLN B 1 241 ? -0.4 17.641 -19.906 1 66.19 241 GLN B C 1
ATOM 5599 O O . GLN B 1 241 ? -1.078 17.938 -18.906 1 66.19 241 GLN B O 1
ATOM 5604 N N . ASP B 1 242 ? -0.129 16.438 -20.25 1 66.81 242 ASP B N 1
ATOM 5605 C CA . ASP B 1 242 ? -0.907 15.367 -19.641 1 66.81 242 ASP B CA 1
ATOM 5606 C C . ASP B 1 242 ? -0.047 14.539 -18.688 1 66.81 242 ASP B C 1
ATOM 5608 O O . ASP B 1 242 ? -0.486 13.5 -18.188 1 66.81 242 ASP B O 1
ATOM 5612 N N . PHE B 1 243 ? 1.095 15.156 -18.422 1 70.12 243 PHE B N 1
ATOM 5613 C CA . PHE B 1 243 ? 1.989 14.391 -17.547 1 70.12 243 PHE B CA 1
ATOM 5614 C C . PHE B 1 243 ? 2.195 15.094 -16.219 1 70.12 243 PHE B C 1
ATOM 5616 O O . PHE B 1 243 ? 2.227 16.328 -16.156 1 70.12 243 PHE B O 1
ATOM 5623 N N . GLU B 1 244 ? 2.164 14.297 -15.25 1 74.94 244 GLU B N 1
ATOM 5624 C CA . GLU B 1 244 ? 2.451 14.797 -13.914 1 74.94 244 GLU B CA 1
ATOM 5625 C C . GLU B 1 244 ? 3.764 14.234 -13.375 1 74.94 244 GLU B C 1
ATOM 5627 O O . GLU B 1 244 ? 4.066 13.055 -13.586 1 74.94 244 GLU B O 1
ATOM 5632 N N . PHE B 1 245 ? 4.566 15.156 -12.859 1 78.81 245 PHE B N 1
ATOM 5633 C CA . PHE B 1 245 ? 5.801 14.719 -12.211 1 78.81 245 PHE B CA 1
ATOM 5634 C C . PHE B 1 245 ? 6.125 15.602 -11.008 1 78.81 245 PHE B C 1
ATOM 5636 O O . PHE B 1 245 ? 5.5 16.641 -10.812 1 78.81 245 PHE B O 1
ATOM 5643 N N . SER B 1 246 ? 7.039 15.117 -10.227 1 84.81 246 SER B N 1
ATOM 5644 C CA . SER B 1 246 ? 7.367 15.836 -9 1 84.81 246 SER B CA 1
ATOM 5645 C C . SER B 1 246 ? 8.828 16.281 -8.992 1 84.81 246 SER B C 1
ATOM 5647 O O . SER B 1 246 ? 9.68 15.648 -9.609 1 84.81 246 SER B O 1
ATOM 5649 N N . ILE B 1 247 ? 9.008 17.359 -8.352 1 88.06 247 ILE B N 1
ATOM 5650 C CA . ILE B 1 247 ? 10.336 17.922 -8.117 1 88.06 247 ILE B CA 1
ATOM 5651 C C . ILE B 1 247 ? 10.547 18.125 -6.617 1 88.06 247 ILE B C 1
ATOM 5653 O O . ILE B 1 247 ? 9.594 18.438 -5.891 1 88.06 247 ILE B O 1
ATOM 5657 N N . ASN B 1 248 ? 11.711 17.906 -6.207 1 92.19 248 ASN B N 1
ATOM 5658 C CA . ASN B 1 248 ? 12.031 18.172 -4.805 1 92.19 248 ASN B CA 1
ATOM 5659 C C . ASN B 1 248 ? 13.484 18.594 -4.629 1 92.19 248 ASN B C 1
ATOM 5661 O O . ASN B 1 248 ? 14.297 18.438 -5.539 1 92.19 248 ASN B O 1
ATOM 5665 N N . ILE B 1 249 ? 13.727 19.219 -3.5 1 94.69 249 ILE B N 1
ATOM 5666 C CA . ILE B 1 249 ? 15.094 19.562 -3.125 1 94.69 249 ILE B CA 1
ATOM 5667 C C . ILE B 1 249 ? 15.914 18.281 -2.926 1 94.69 249 ILE B C 1
ATOM 5669 O O . ILE B 1 249 ? 15.469 17.344 -2.262 1 94.69 249 ILE B O 1
ATOM 5673 N N . GLN B 1 250 ? 17.047 18.266 -3.496 1 94.81 250 GLN B N 1
ATOM 5674 C CA . GLN B 1 250 ? 17.938 17.125 -3.301 1 94.81 250 GLN B CA 1
ATOM 5675 C C . GLN B 1 250 ? 18.844 17.344 -2.098 1 94.81 250 GLN B C 1
ATOM 5677 O O . GLN B 1 250 ? 18.969 16.453 -1.24 1 94.81 250 GLN B O 1
ATOM 5682 N N . ASN B 1 251 ? 19.484 18.453 -2.076 1 94.5 251 ASN B N 1
ATOM 5683 C CA . ASN B 1 251 ? 20.391 18.812 -0.988 1 94.5 251 ASN B CA 1
ATOM 5684 C C . ASN B 1 251 ? 20.516 20.328 -0.84 1 94.5 251 ASN B C 1
ATOM 5686 O O . ASN B 1 251 ? 20.266 21.062 -1.789 1 94.5 251 ASN B O 1
ATOM 5690 N N . ILE B 1 252 ? 20.828 20.703 0.305 1 94.44 252 ILE B N 1
ATOM 5691 C CA . ILE B 1 252 ? 21.234 22.062 0.623 1 94.44 252 ILE B CA 1
ATOM 5692 C C . ILE B 1 252 ? 22.469 22.047 1.53 1 94.44 252 ILE B C 1
ATOM 5694 O O . ILE B 1 252 ? 22.516 21.281 2.508 1 94.44 252 ILE B O 1
ATOM 5698 N N . ASN B 1 253 ? 23.391 22.797 1.171 1 92.88 253 ASN B N 1
ATOM 5699 C CA . ASN B 1 253 ? 24.609 22.922 1.955 1 92.88 253 ASN B CA 1
ATOM 5700 C C . ASN B 1 253 ? 25.016 24.391 2.137 1 92.88 253 ASN B C 1
ATOM 5702 O O . ASN B 1 253 ? 24.547 25.266 1.408 1 92.88 253 ASN B O 1
ATOM 5706 N N . LEU B 1 254 ? 25.859 24.547 3.088 1 91.12 254 LEU B N 1
ATOM 5707 C CA . LEU B 1 254 ? 26.5 25.844 3.271 1 91.12 254 LEU B CA 1
ATOM 5708 C C . LEU B 1 254 ? 27.953 25.797 2.852 1 91.12 254 LEU B C 1
ATOM 5710 O O . LEU B 1 254 ? 28.578 24.734 2.854 1 91.12 254 LEU B O 1
ATOM 5714 N N . THR B 1 255 ? 28.375 26.953 2.48 1 88.5 255 THR B N 1
ATOM 5715 C CA . THR B 1 255 ? 29.781 27.047 2.154 1 88.5 255 THR B CA 1
ATOM 5716 C C . THR B 1 255 ? 30.531 27.859 3.203 1 88.5 255 THR B C 1
ATOM 5718 O O . THR B 1 255 ? 29.906 28.594 3.982 1 88.5 255 THR B O 1
ATOM 5721 N N . ARG B 1 256 ? 31.844 27.781 3.189 1 85.62 256 ARG B N 1
ATOM 5722 C CA . ARG B 1 256 ? 32.656 28.5 4.156 1 85.62 256 ARG B CA 1
ATOM 5723 C C . ARG B 1 256 ? 32.5 30 4.004 1 85.62 256 ARG B C 1
ATOM 5725 O O . ARG B 1 256 ? 32.656 30.75 4.977 1 85.62 256 ARG B O 1
ATOM 5732 N N . ASP B 1 257 ? 32.25 30.391 2.812 1 86.62 257 ASP B N 1
ATOM 5733 C CA . ASP B 1 257 ? 32.062 31.828 2.539 1 86.62 257 ASP B CA 1
ATOM 5734 C C . ASP B 1 257 ? 30.625 32.25 2.742 1 86.62 257 ASP B C 1
ATOM 5736 O O . ASP B 1 257 ? 30.172 33.219 2.139 1 86.62 257 ASP B O 1
ATOM 5740 N N . ASN B 1 258 ? 29.859 31.484 3.43 1 87.88 258 ASN B N 1
ATOM 5741 C CA . ASN B 1 258 ? 28.516 31.812 3.865 1 87.88 258 ASN B CA 1
ATOM 5742 C C . ASN B 1 258 ? 27.547 31.859 2.689 1 87.88 258 ASN B C 1
ATOM 5744 O O . ASN B 1 258 ? 26.719 32.781 2.586 1 87.88 258 ASN B O 1
ATOM 5748 N N . LYS B 1 259 ? 27.812 30.922 1.823 1 91.69 259 LYS B N 1
ATOM 5749 C CA . LYS B 1 259 ? 26.859 30.734 0.73 1 91.69 259 LYS B CA 1
ATOM 5750 C C . LYS B 1 259 ? 26 29.5 0.944 1 91.69 259 LYS B C 1
ATOM 5752 O O . LYS B 1 259 ? 26.422 28.562 1.649 1 91.69 259 LYS B O 1
ATOM 5757 N N . ILE B 1 260 ? 24.797 29.641 0.425 1 93.69 260 ILE B N 1
ATOM 5758 C CA . ILE B 1 260 ? 23.922 28.469 0.384 1 93.69 260 ILE B CA 1
ATOM 5759 C C . ILE B 1 260 ? 23.984 27.828 -1.002 1 93.69 260 ILE B C 1
ATOM 5761 O O . ILE B 1 260 ? 23.875 28.531 -2.018 1 93.69 260 ILE B O 1
ATOM 5765 N N . LEU B 1 261 ? 24.297 26.609 -1.045 1 95.06 261 LEU B N 1
ATOM 5766 C CA . LEU B 1 261 ? 24.344 25.812 -2.266 1 95.06 261 LEU B CA 1
ATOM 5767 C C . LEU B 1 261 ? 23.391 24.625 -2.172 1 95.06 261 LEU B C 1
ATOM 5769 O O . LEU B 1 261 ? 23.359 23.938 -1.147 1 95.06 261 LEU B O 1
ATOM 5773 N N . GLY B 1 262 ? 22.625 24.422 -3.256 1 95.5 262 GLY B N 1
ATOM 5774 C CA . GLY B 1 262 ? 21.734 23.281 -3.256 1 95.5 262 GLY B CA 1
ATOM 5775 C C . GLY B 1 262 ? 21.375 22.797 -4.652 1 95.5 262 GLY B C 1
ATOM 5776 O O . GLY B 1 262 ? 21.891 23.328 -5.641 1 95.5 262 GLY B O 1
ATOM 5777 N N . SER B 1 263 ? 20.609 21.766 -4.633 1 94.44 263 SER B N 1
ATOM 5778 C CA . SER B 1 263 ? 20.156 21.203 -5.902 1 94.44 263 SER B CA 1
ATOM 5779 C C . SER B 1 263 ? 18.703 20.734 -5.809 1 94.44 263 SER B C 1
ATOM 5781 O O . SER B 1 263 ? 18.219 20.391 -4.727 1 94.44 263 SER B O 1
ATOM 5783 N N . LEU B 1 264 ? 18.078 20.766 -6.961 1 93.75 264 LEU B N 1
ATOM 5784 C CA . LEU B 1 264 ? 16.75 20.219 -7.184 1 93.75 264 LEU B CA 1
ATOM 5785 C C . LEU B 1 264 ? 16.812 19.031 -8.141 1 93.75 264 LEU B C 1
ATOM 5787 O O . LEU B 1 264 ? 17.719 18.938 -8.969 1 93.75 264 LEU B O 1
ATOM 5791 N N . SER B 1 265 ? 15.852 18.156 -7.953 1 92.12 265 SER B N 1
ATOM 5792 C CA . SER B 1 265 ? 15.797 17 -8.836 1 92.12 265 SER B CA 1
ATOM 5793 C C . SER B 1 265 ? 14.352 16.547 -9.062 1 92.12 265 SER B C 1
ATOM 5795 O O . SER B 1 265 ? 13.5 16.734 -8.203 1 92.12 265 SER B O 1
ATOM 5797 N N . THR B 1 266 ? 14.141 15.984 -10.211 1 89 266 THR B N 1
ATOM 5798 C CA . THR B 1 266 ? 12.906 15.219 -10.383 1 89 266 THR B CA 1
ATOM 5799 C C . THR B 1 266 ? 12.961 13.914 -9.594 1 89 266 THR B C 1
ATOM 5801 O O . THR B 1 266 ? 14.031 13.492 -9.148 1 89 266 THR B O 1
ATOM 5804 N N . VAL B 1 267 ? 11.836 13.305 -9.422 1 90 267 VAL B N 1
ATOM 5805 C CA . VAL B 1 267 ? 11.766 12.172 -8.508 1 90 267 VAL B CA 1
ATOM 5806 C C . VAL B 1 267 ? 11.703 10.867 -9.297 1 90 267 VAL B C 1
ATOM 5808 O O . VAL B 1 267 ? 11.141 10.828 -10.398 1 90 267 VAL B O 1
ATOM 5811 N N . SER B 1 268 ? 12.172 9.781 -8.703 1 87.88 268 SER B N 1
ATOM 5812 C CA . SER B 1 268 ? 12.227 8.477 -9.344 1 87.88 268 SER B CA 1
ATOM 5813 C C . SER B 1 268 ? 10.883 7.762 -9.273 1 87.88 268 SER B C 1
ATOM 5815 O O . SER B 1 268 ? 10.617 6.844 -10.047 1 87.88 268 SER B O 1
ATOM 5817 N N . CYS B 1 269 ? 10.086 8.102 -8.367 1 86.75 269 CYS B N 1
ATOM 5818 C CA . CYS B 1 269 ? 8.852 7.363 -8.141 1 86.75 269 CYS B CA 1
ATOM 5819 C C . CYS B 1 269 ? 7.801 7.719 -9.188 1 86.75 269 CYS B C 1
ATOM 5821 O O . CYS B 1 269 ? 6.738 7.102 -9.25 1 86.75 269 CYS B O 1
ATOM 5823 N N . ASP B 1 270 ? 8.148 8.695 -10.016 1 83.62 270 ASP B N 1
ATOM 5824 C CA . ASP B 1 270 ? 7.27 9.078 -11.117 1 83.62 270 ASP B CA 1
ATOM 5825 C C . ASP B 1 270 ? 7.891 8.719 -12.469 1 83.62 270 ASP B C 1
ATOM 5827 O O . ASP B 1 270 ? 9.109 8.789 -12.633 1 83.62 270 ASP B O 1
ATOM 5831 N N . GLN B 1 271 ? 6.988 8.344 -13.273 1 80.75 271 GLN B N 1
ATOM 5832 C CA . GLN B 1 271 ? 7.477 8.164 -14.633 1 80.75 271 GLN B CA 1
ATOM 5833 C C . GLN B 1 271 ? 7.539 9.5 -15.375 1 80.75 271 GLN B C 1
ATOM 5835 O O . GLN B 1 271 ? 6.547 10.227 -15.438 1 80.75 271 GLN B O 1
ATOM 5840 N N . MET B 1 272 ? 8.695 9.758 -15.867 1 77.19 272 MET B N 1
ATOM 5841 C CA . MET B 1 272 ? 8.859 11 -16.625 1 77.19 272 MET B CA 1
ATOM 5842 C C . MET B 1 272 ? 8.32 10.852 -18.047 1 77.19 272 MET B C 1
ATOM 5844 O O . MET B 1 272 ? 8.516 9.812 -18.672 1 77.19 272 MET B O 1
ATOM 5848 N N . PRO B 1 273 ? 7.645 11.859 -18.391 1 70.06 273 PRO B N 1
ATOM 5849 C CA . PRO B 1 273 ? 7.211 11.812 -19.781 1 70.06 273 PRO B CA 1
ATOM 5850 C C . PRO B 1 273 ? 8.383 11.695 -20.766 1 70.06 273 PRO B C 1
ATOM 5852 O O . PRO B 1 273 ? 9.438 12.289 -20.531 1 70.06 273 PRO B O 1
ATOM 5855 N N . PRO B 1 274 ? 8.117 10.945 -21.812 1 68.5 274 PRO B N 1
ATOM 5856 C CA . PRO B 1 274 ? 9.211 10.75 -22.766 1 68.5 274 PRO B CA 1
ATOM 5857 C C . PRO B 1 274 ? 9.648 12.047 -23.422 1 68.5 274 PRO B C 1
ATOM 5859 O O . PRO B 1 274 ? 10.805 12.172 -23.844 1 68.5 274 PRO B O 1
ATOM 5862 N N . ASN B 1 275 ? 8.797 13.062 -23.469 1 69.12 275 ASN B N 1
ATOM 5863 C CA . ASN B 1 275 ? 9.102 14.289 -24.188 1 69.12 275 ASN B CA 1
ATOM 5864 C C . ASN B 1 275 ? 9.469 15.422 -23.219 1 69.12 275 ASN B C 1
ATOM 5866 O O . ASN B 1 275 ? 9.445 16.594 -23.609 1 69.12 275 ASN B O 1
ATOM 5870 N N . LEU B 1 276 ? 9.742 14.992 -22.016 1 74.44 276 LEU B N 1
ATOM 5871 C CA . LEU B 1 276 ? 10.102 16.047 -21.062 1 74.44 276 LEU B CA 1
ATOM 5872 C C . LEU B 1 276 ? 11.508 16.562 -21.359 1 74.44 276 LEU B C 1
ATOM 5874 O O . LEU B 1 276 ? 12.469 15.789 -21.406 1 74.44 276 LEU B O 1
ATOM 5878 N N . SER B 1 277 ? 11.523 17.797 -21.688 1 74.12 277 SER B N 1
ATOM 5879 C CA . SER B 1 277 ? 12.797 18.484 -21.906 1 74.12 277 SER B CA 1
ATOM 5880 C C . SER B 1 277 ? 13.078 19.5 -20.812 1 74.12 277 SER B C 1
ATOM 5882 O O . SER B 1 277 ? 12.164 19.922 -20.109 1 74.12 277 SER B O 1
ATOM 5884 N N . PRO B 1 278 ? 14.281 19.844 -20.641 1 79.56 278 PRO B N 1
ATOM 5885 C CA . PRO B 1 278 ? 14.656 20.859 -19.656 1 79.56 278 PRO B CA 1
ATOM 5886 C C . PRO B 1 278 ? 13.852 22.141 -19.781 1 79.56 278 PRO B C 1
ATOM 5888 O O . PRO B 1 278 ? 13.562 22.812 -18.797 1 79.56 278 PRO B O 1
ATOM 5891 N N . GLU B 1 279 ? 13.375 22.359 -20.953 1 78.19 279 GLU B N 1
ATOM 5892 C CA . GLU B 1 279 ? 12.664 23.609 -21.219 1 78.19 279 GLU B CA 1
ATOM 5893 C C . GLU B 1 279 ? 11.25 23.578 -20.641 1 78.19 279 GLU B C 1
ATOM 5895 O O . GLU B 1 279 ? 10.633 24.625 -20.453 1 78.19 279 GLU B O 1
ATOM 5900 N N . ASN B 1 280 ? 10.844 22.375 -20.344 1 79.06 280 ASN B N 1
ATOM 5901 C CA . ASN B 1 280 ? 9.5 22.219 -19.812 1 79.06 280 ASN B CA 1
ATOM 5902 C C . ASN B 1 280 ? 9.477 22.406 -18.297 1 79.06 280 ASN B C 1
ATOM 5904 O O . ASN B 1 280 ? 8.406 22.547 -17.703 1 79.06 280 ASN B O 1
ATOM 5908 N N . LEU B 1 281 ? 10.648 22.469 -17.734 1 85 281 LEU B N 1
ATOM 5909 C CA . LEU B 1 281 ? 10.734 22.547 -16.281 1 85 281 LEU B CA 1
ATOM 5910 C C . LEU B 1 281 ? 10.75 23.984 -15.805 1 85 281 LEU B C 1
ATOM 5912 O O . LEU B 1 281 ? 11.125 24.891 -16.547 1 85 281 LEU B O 1
ATOM 5916 N N . PRO B 1 282 ? 10.32 24.156 -14.578 1 85.25 282 PRO B N 1
ATOM 5917 C CA . PRO B 1 282 ? 10.25 25.531 -14.07 1 85.25 282 PRO B CA 1
ATOM 5918 C C . PRO B 1 282 ? 11.625 26.172 -13.891 1 85.25 282 PRO B C 1
ATOM 5920 O O . PRO B 1 282 ? 12.578 25.484 -13.5 1 85.25 282 PRO B O 1
ATOM 5923 N N . ASN B 1 283 ? 11.648 27.469 -14.102 1 90.12 283 ASN B N 1
ATOM 5924 C CA . ASN B 1 283 ? 12.883 28.234 -13.898 1 90.12 283 ASN B CA 1
ATOM 5925 C C . ASN B 1 283 ? 12.797 29.094 -12.641 1 90.12 283 ASN B C 1
ATOM 5927 O O . ASN B 1 283 ? 13.766 29.781 -12.289 1 90.12 283 ASN B O 1
ATOM 5931 N N . TYR B 1 284 ? 11.648 29.125 -12.094 1 88.44 284 TYR B N 1
ATOM 5932 C CA . TYR B 1 284 ? 11.367 29.859 -10.859 1 88.44 284 TYR B CA 1
ATOM 5933 C C . TYR B 1 284 ? 10.617 28.984 -9.867 1 88.44 284 TYR B C 1
ATOM 5935 O O . TYR B 1 284 ? 9.617 28.359 -10.211 1 88.44 284 TYR B O 1
ATOM 5943 N N . LEU B 1 285 ? 11.148 28.938 -8.648 1 89.88 285 LEU B N 1
ATOM 5944 C CA . LEU B 1 285 ? 10.523 28.109 -7.625 1 89.88 285 LEU B CA 1
ATOM 5945 C C . LEU B 1 285 ? 10.625 28.766 -6.254 1 89.88 285 LEU B C 1
ATOM 5947 O O . LEU B 1 285 ? 11.625 29.406 -5.941 1 89.88 285 LEU B O 1
ATOM 5951 N N . VAL B 1 286 ? 9.555 28.531 -5.535 1 88.12 286 VAL B N 1
ATOM 5952 C CA . VAL B 1 286 ? 9.602 28.859 -4.113 1 88.12 286 VAL B CA 1
ATOM 5953 C C . VAL B 1 286 ? 9.812 27.578 -3.303 1 88.12 286 VAL B C 1
ATOM 5955 O O . VAL B 1 286 ? 9.094 26.594 -3.482 1 88.12 286 VAL B O 1
ATOM 5958 N N . ILE B 1 287 ? 10.812 27.594 -2.457 1 89.25 287 ILE B N 1
ATOM 5959 C CA . ILE B 1 287 ? 11.109 26.391 -1.693 1 89.25 287 ILE B CA 1
ATOM 5960 C C . ILE B 1 287 ? 11.062 26.703 -0.198 1 89.25 287 ILE B C 1
ATOM 5962 O O . ILE B 1 287 ? 11.266 27.844 0.213 1 89.25 287 ILE B O 1
ATOM 5966 N N . GLN B 1 288 ? 10.727 25.688 0.517 1 90.06 288 GLN B N 1
ATOM 5967 C CA . GLN B 1 288 ? 10.75 25.734 1.975 1 90.06 288 GLN B CA 1
ATOM 5968 C C . GLN B 1 288 ? 11.578 24.594 2.555 1 90.06 288 GLN B C 1
ATOM 5970 O O . GLN B 1 288 ? 11.508 23.453 2.062 1 90.06 288 GLN B O 1
ATOM 5975 N N . PHE B 1 289 ? 12.43 24.891 3.49 1 89.69 289 PHE B N 1
ATOM 5976 C CA . PHE B 1 289 ? 13.18 23.859 4.203 1 89.69 289 PHE B CA 1
ATOM 5977 C C . PHE B 1 289 ? 13.414 24.281 5.652 1 89.69 289 PHE B C 1
ATOM 5979 O O . PHE B 1 289 ? 13.266 25.453 6.004 1 89.69 289 PHE B O 1
ATOM 5986 N N . GLU B 1 290 ? 13.688 23.281 6.477 1 91 290 GLU B N 1
ATOM 5987 C CA . GLU B 1 290 ? 13.883 23.516 7.902 1 91 290 GLU B CA 1
ATOM 5988 C C . GLU B 1 290 ? 15.164 22.859 8.406 1 91 290 GLU B C 1
ATOM 5990 O O . GLU B 1 290 ? 15.516 21.766 7.984 1 91 290 GLU B O 1
ATOM 5995 N N . LEU B 1 291 ? 15.859 23.578 9.234 1 90.25 291 LEU B N 1
ATOM 5996 C CA . LEU B 1 291 ? 17 23 9.938 1 90.25 291 LEU B CA 1
ATOM 5997 C C . LEU B 1 291 ? 16.594 22.516 11.32 1 90.25 291 LEU B C 1
ATOM 5999 O O . LEU B 1 291 ? 15.93 23.234 12.07 1 90.25 291 LEU B O 1
ATOM 6003 N N . VAL B 1 292 ? 16.922 21.234 11.547 1 86.88 292 VAL B N 1
ATOM 6004 C CA . VAL B 1 292 ? 16.547 20.625 12.82 1 86.88 292 VAL B CA 1
ATOM 6005 C C . VAL B 1 292 ? 17.781 20.141 13.555 1 86.88 292 VAL B C 1
ATOM 6007 O O . VAL B 1 292 ? 18.703 19.594 12.938 1 86.88 292 VAL B O 1
ATOM 6010 N N . SER B 1 293 ? 17.719 20.359 14.844 1 83.38 293 SER B N 1
ATOM 6011 C CA . SER B 1 293 ? 18.812 19.859 15.656 1 83.38 293 SER B CA 1
ATOM 6012 C C . SER B 1 293 ? 18.75 18.344 15.805 1 83.38 293 SER B C 1
ATOM 6014 O O . SER B 1 293 ? 17.688 17.781 16.109 1 83.38 293 SER B O 1
ATOM 6016 N N . THR B 1 294 ? 19.75 17.703 15.492 1 76.5 294 THR B N 1
ATOM 6017 C CA . THR B 1 294 ? 19.766 16.25 15.578 1 76.5 294 THR B CA 1
ATOM 6018 C C . THR B 1 294 ? 20.344 15.789 16.922 1 76.5 294 THR B C 1
ATOM 6020 O O . THR B 1 294 ? 20.5 14.594 17.172 1 76.5 294 THR B O 1
ATOM 6023 N N . LEU B 1 295 ? 20.641 16.609 17.734 1 64.88 295 LEU B N 1
ATOM 6024 C CA . LEU B 1 295 ? 21.234 16.297 19.031 1 64.88 295 LEU B CA 1
ATOM 6025 C C . LEU B 1 295 ? 20.234 15.562 19.922 1 64.88 295 LEU B C 1
ATOM 6027 O O . LEU B 1 295 ? 20.609 14.727 20.75 1 64.88 295 LEU B O 1
ATOM 6031 N N . ALA B 1 296 ? 19.031 15.805 19.688 1 60 296 ALA B N 1
ATOM 6032 C CA . ALA B 1 296 ? 18.047 15.367 20.672 1 60 296 ALA B CA 1
ATOM 6033 C C . ALA B 1 296 ? 17.703 13.891 20.484 1 60 296 ALA B C 1
ATOM 6035 O O . ALA B 1 296 ? 17.266 13.227 21.422 1 60 296 ALA B O 1
ATOM 6036 N N . ASN B 1 297 ? 17.828 13.336 19.344 1 68.75 297 ASN B N 1
ATOM 6037 C CA . ASN B 1 297 ? 17.469 11.938 19.172 1 68.75 297 ASN B CA 1
ATOM 6038 C C . ASN B 1 297 ? 1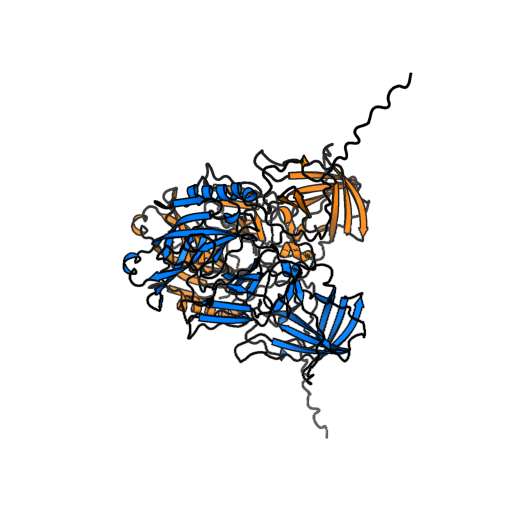8.516 11.18 18.375 1 68.75 297 ASN B C 1
ATOM 6040 O O . ASN B 1 297 ? 18.656 11.383 17.172 1 68.75 297 ASN B O 1
ATOM 6044 N N . PRO B 1 298 ? 19.234 10.375 19.141 1 67.44 298 PRO B N 1
ATOM 6045 C CA . PRO B 1 298 ? 20.312 9.633 18.5 1 67.44 298 PRO B CA 1
ATOM 6046 C C . PRO B 1 298 ? 19.797 8.609 17.484 1 67.44 298 PRO B C 1
ATOM 6048 O O . PRO B 1 298 ? 20.578 8.102 16.672 1 67.44 298 PRO B O 1
ATOM 6051 N N . ASP B 1 299 ? 18.547 8.445 17.375 1 79.44 299 ASP B N 1
ATOM 6052 C CA . ASP B 1 299 ? 18.062 7.344 16.547 1 79.44 299 ASP B CA 1
ATOM 6053 C C . ASP B 1 299 ? 17.625 7.84 15.18 1 79.44 299 ASP B C 1
ATOM 6055 O O . ASP B 1 299 ? 17.203 7.051 14.328 1 79.44 299 ASP B O 1
ATOM 6059 N N . HIS B 1 300 ? 17.922 9.039 14.922 1 87.06 300 HIS B N 1
ATOM 6060 C CA . HIS B 1 300 ? 17.484 9.578 13.633 1 87.06 300 HIS B CA 1
ATOM 6061 C C . HIS B 1 300 ? 18.312 9 12.492 1 87.06 300 HIS B C 1
ATOM 6063 O O . HIS B 1 300 ? 19.5 8.695 12.672 1 87.06 300 HIS B O 1
ATOM 6069 N N . LEU B 1 301 ? 17.703 8.898 11.422 1 92.5 301 LEU B N 1
ATOM 6070 C CA . LEU B 1 301 ? 18.391 8.492 10.203 1 92.5 301 LEU B CA 1
ATOM 6071 C C . LEU B 1 301 ? 18.766 9.703 9.367 1 92.5 301 LEU B C 1
ATOM 6073 O O . LEU B 1 301 ? 17.938 10.57 9.086 1 92.5 301 LEU B O 1
ATOM 6077 N N . LEU B 1 302 ? 20.047 9.766 9.031 1 93.69 302 LEU B N 1
ATOM 6078 C CA . LEU B 1 302 ? 20.547 10.852 8.195 1 93.69 302 LEU B CA 1
ATOM 6079 C C . LEU B 1 302 ? 20.875 10.336 6.797 1 93.69 302 LEU B C 1
ATOM 6081 O O . LEU B 1 302 ? 21.719 9.445 6.645 1 93.69 302 LEU B O 1
ATOM 6085 N N . PHE B 1 303 ? 20.266 10.922 5.816 1 96.5 303 PHE B N 1
ATOM 6086 C CA . PHE B 1 303 ? 20.547 10.562 4.434 1 96.5 303 PHE B CA 1
ATOM 6087 C C . PHE B 1 303 ? 21.469 11.594 3.789 1 96.5 303 PHE B C 1
ATOM 6089 O O . PHE B 1 303 ? 21.422 12.781 4.133 1 96.5 303 PHE B O 1
ATOM 6096 N N . SER B 1 304 ? 22.234 11.141 2.877 1 95.62 304 SER B N 1
ATOM 6097 C CA . SER B 1 304 ? 23.141 12.016 2.154 1 95.62 304 SER B CA 1
ATOM 6098 C C . SER B 1 304 ? 22.391 12.977 1.24 1 95.62 304 SER B C 1
ATOM 6100 O O . SER B 1 304 ? 22.906 14.039 0.888 1 95.62 304 SER B O 1
ATOM 6102 N N . CYS B 1 305 ? 21.25 12.547 0.814 1 95.75 305 CYS B N 1
ATOM 6103 C CA . CYS B 1 305 ? 20.344 13.398 0.046 1 95.75 305 CYS B CA 1
ATOM 6104 C C . CYS B 1 305 ? 18.891 13.039 0.334 1 95.75 305 CYS B C 1
ATOM 6106 O O . CYS B 1 305 ? 18.625 12.125 1.112 1 95.75 305 CYS B O 1
ATOM 6108 N N . ASN B 1 306 ? 17.984 13.812 -0.252 1 95.75 306 ASN B N 1
ATOM 6109 C CA . ASN B 1 306 ? 16.547 13.656 0.005 1 95.75 306 ASN B CA 1
ATOM 6110 C C . ASN B 1 306 ? 16.062 12.266 -0.379 1 95.75 306 ASN B C 1
ATOM 6112 O O . ASN B 1 306 ? 15.969 11.945 -1.564 1 95.75 306 ASN B O 1
ATOM 6116 N N . PRO B 1 307 ? 15.703 11.492 0.58 1 95.75 307 PRO B N 1
ATOM 6117 C CA . PRO B 1 307 ? 15.25 10.133 0.253 1 95.75 307 PRO B CA 1
ATOM 6118 C C . PRO B 1 307 ? 13.938 10.125 -0.537 1 95.75 307 PRO B C 1
ATOM 6120 O O . PRO B 1 307 ? 13.633 9.141 -1.219 1 95.75 307 PRO B O 1
ATOM 6123 N N . LYS B 1 308 ? 13.164 11.156 -0.478 1 93.69 308 LYS B N 1
ATOM 6124 C CA . LYS B 1 308 ? 11.891 11.242 -1.189 1 93.69 308 LYS B CA 1
ATOM 6125 C C . LYS B 1 308 ? 12.102 11.234 -2.701 1 93.69 308 LYS B C 1
ATOM 6127 O O . LYS B 1 308 ? 11.156 11.047 -3.465 1 93.69 308 LYS B O 1
ATOM 6132 N N . LEU B 1 309 ? 13.289 11.406 -3.129 1 94.38 309 LEU B N 1
ATOM 6133 C CA . LEU B 1 309 ? 13.609 11.367 -4.551 1 94.38 309 LEU B CA 1
ATOM 6134 C C . LEU B 1 309 ? 13.609 9.93 -5.062 1 94.38 309 LEU B C 1
ATOM 6136 O O . LEU B 1 309 ? 13.43 9.688 -6.258 1 94.38 309 LEU B O 1
ATOM 6140 N N . PHE B 1 310 ? 13.781 9.008 -4.094 1 94.94 310 PHE B N 1
ATOM 6141 C CA . PHE B 1 310 ? 14.055 7.645 -4.531 1 94.94 310 PHE B CA 1
ATOM 6142 C C . PHE B 1 310 ? 13.07 6.668 -3.896 1 94.94 310 PHE B C 1
ATOM 6144 O O . PHE B 1 310 ? 12.859 5.57 -4.414 1 94.94 310 PHE B O 1
ATOM 6151 N N . PHE B 1 311 ? 12.531 7.07 -2.77 1 95.94 311 PHE B N 1
ATOM 6152 C CA . PHE B 1 311 ? 11.719 6.152 -1.982 1 95.94 311 PHE B CA 1
ATOM 6153 C C . PHE B 1 311 ? 10.328 6.727 -1.747 1 95.94 311 PHE B C 1
ATOM 6155 O O . PHE B 1 311 ? 10.125 7.941 -1.838 1 95.94 311 PHE B O 1
ATOM 6162 N N . THR B 1 312 ? 9.43 5.852 -1.427 1 94.38 312 THR B N 1
ATOM 6163 C CA . THR B 1 312 ? 8.148 6.195 -0.815 1 94.38 312 THR B CA 1
ATOM 6164 C C . THR B 1 312 ? 7.918 5.379 0.452 1 94.38 312 THR B C 1
ATOM 6166 O O . THR B 1 312 ? 8.586 4.363 0.671 1 94.38 312 THR B O 1
ATOM 6169 N N . GLY B 1 313 ? 7.027 5.836 1.282 1 93.12 313 GLY B N 1
ATOM 6170 C CA . GLY B 1 313 ? 6.684 5.238 2.562 1 93.12 313 GLY B CA 1
ATOM 6171 C C . GLY B 1 313 ? 6.082 6.23 3.541 1 93.12 313 GLY B C 1
ATOM 6172 O O . GLY B 1 313 ? 6.406 7.418 3.508 1 93.12 313 GLY B O 1
ATOM 6173 N N . ASP B 1 314 ? 5.324 5.719 4.422 1 89.19 314 ASP B N 1
ATOM 6174 C CA . ASP B 1 314 ? 4.586 6.59 5.332 1 89.19 314 ASP B CA 1
ATOM 6175 C C . ASP B 1 314 ? 5.535 7.383 6.227 1 89.19 314 ASP B C 1
ATOM 6177 O O . ASP B 1 314 ? 5.242 8.516 6.602 1 89.19 314 ASP B O 1
ATOM 6181 N N . ILE B 1 315 ? 6.645 6.793 6.477 1 89.5 315 ILE B N 1
ATOM 6182 C CA . ILE B 1 315 ? 7.586 7.438 7.387 1 89.5 315 ILE B CA 1
ATOM 6183 C C . ILE B 1 315 ? 8.102 8.727 6.762 1 89.5 315 ILE B C 1
ATOM 6185 O O . ILE B 1 315 ? 8.484 9.664 7.473 1 89.5 315 ILE B O 1
ATOM 6189 N N . LEU B 1 316 ? 8.141 8.805 5.516 1 90.25 316 LEU B N 1
ATOM 6190 C CA . LEU B 1 316 ? 8.648 9.984 4.828 1 90.25 316 LEU B CA 1
ATOM 6191 C C . LEU B 1 316 ? 7.629 11.117 4.863 1 90.25 316 LEU B C 1
ATOM 6193 O O . LEU B 1 316 ? 7.957 12.266 4.543 1 90.25 316 LEU B O 1
ATOM 6197 N N . ASN B 1 317 ? 6.449 10.727 5.277 1 80.94 317 ASN B N 1
ATOM 6198 C CA . ASN B 1 317 ? 5.402 11.727 5.453 1 80.94 317 ASN B CA 1
ATOM 6199 C C . ASN B 1 317 ? 5.285 12.172 6.906 1 80.94 317 ASN B C 1
ATOM 6201 O O . ASN B 1 317 ? 4.535 13.094 7.219 1 80.94 317 ASN B O 1
ATOM 6205 N N . SER B 1 318 ? 5.828 11.477 7.879 1 64.12 318 SER B N 1
ATOM 6206 C CA . SER B 1 318 ? 5.605 11.594 9.312 1 64.12 318 SER B CA 1
ATOM 6207 C C . SER B 1 318 ? 6.023 12.961 9.828 1 64.12 318 SER B C 1
ATOM 6209 O O . SER B 1 318 ? 5.52 13.43 10.859 1 64.12 318 SER B O 1
ATOM 6211 N N . ALA B 1 319 ? 7.055 13.5 9.359 1 55.66 319 ALA B N 1
ATOM 6212 C CA . ALA B 1 319 ? 7.531 14.742 9.961 1 55.66 319 ALA B CA 1
ATOM 6213 C C . ALA B 1 319 ? 6.422 15.789 10 1 55.66 319 ALA B C 1
ATOM 6215 O O . ALA B 1 319 ? 6.512 16.766 10.742 1 55.66 319 ALA B O 1
ATOM 6216 N N . ILE B 1 320 ? 5.387 15.516 9.289 1 49.53 320 ILE B N 1
ATOM 6217 C CA . ILE B 1 320 ? 4.492 16.656 9.156 1 49.53 320 ILE B CA 1
ATOM 6218 C C . ILE B 1 320 ? 3.197 16.391 9.922 1 49.53 320 ILE B C 1
ATOM 6220 O O . ILE B 1 320 ? 2.678 17.281 10.602 1 49.53 320 ILE B O 1
ATOM 6224 N N . ASN B 1 321 ? 2.584 15.109 9.758 1 55.59 321 ASN B N 1
ATOM 6225 C CA . ASN B 1 321 ? 1.268 14.945 10.367 1 55.59 321 ASN B CA 1
ATOM 6226 C C . ASN B 1 321 ? 1.011 13.492 10.758 1 55.59 321 ASN B C 1
ATOM 6228 O O . ASN B 1 321 ? 1.615 12.578 10.203 1 55.59 321 ASN B O 1
ATOM 6232 N N . LEU B 1 322 ? 0.274 13.477 11.82 1 64.75 322 LEU B N 1
ATOM 6233 C CA . LEU B 1 322 ? -0.235 12.172 12.227 1 64.75 322 LEU B CA 1
ATOM 6234 C C . LEU B 1 322 ? -1.042 11.531 11.102 1 64.75 322 LEU B C 1
ATOM 6236 O O . LEU B 1 322 ? -1.876 12.188 10.477 1 64.75 322 LEU B O 1
ATOM 6240 N N . GLN B 1 323 ? -0.55 10.422 10.633 1 76.56 323 GLN B N 1
ATOM 6241 C CA . GLN B 1 323 ? -1.216 9.688 9.562 1 76.56 323 GLN B CA 1
ATOM 6242 C C . GLN B 1 323 ? -2.195 8.664 10.117 1 76.56 323 GLN B C 1
ATOM 6244 O O . GLN B 1 323 ? -1.987 8.125 11.211 1 76.56 323 GLN B O 1
ATOM 6249 N N . HIS B 1 324 ? -3.232 8.539 9.352 1 82.44 324 HIS B N 1
ATOM 6250 C CA . HIS B 1 324 ? -4.188 7.484 9.664 1 82.44 324 HIS B CA 1
ATOM 6251 C C . HIS B 1 324 ? -3.629 6.113 9.297 1 82.44 324 HIS B C 1
ATOM 6253 O O . HIS B 1 324 ? -3.344 5.848 8.125 1 82.44 324 HIS B O 1
ATOM 6259 N N . SER B 1 325 ? -3.377 5.273 10.266 1 84.81 325 SER B N 1
ATOM 6260 C CA . SER B 1 325 ? -2.955 3.879 10.141 1 84.81 325 SER B CA 1
ATOM 6261 C C . SER B 1 325 ? -1.695 3.756 9.289 1 84.81 325 SER B C 1
ATOM 6263 O O . SER B 1 325 ? -1.653 2.965 8.344 1 84.81 325 SER B O 1
ATOM 6265 N N . PRO B 1 326 ? -0.729 4.434 9.625 1 86.56 326 PRO B N 1
ATOM 6266 C CA . PRO B 1 326 ? 0.504 4.395 8.836 1 86.56 326 PRO B CA 1
ATOM 6267 C C . PRO B 1 326 ? 1.266 3.08 9 1 86.56 326 PRO B C 1
ATOM 6269 O O . PRO B 1 326 ? 1.135 2.41 10.023 1 86.56 326 PRO B O 1
ATOM 6272 N N . ASN B 1 327 ? 1.98 2.705 8.008 1 89.56 327 ASN B N 1
ATOM 6273 C CA . ASN B 1 327 ? 2.984 1.648 8.07 1 89.56 327 ASN B CA 1
ATOM 6274 C C . ASN B 1 327 ? 4.398 2.221 8.117 1 89.56 327 ASN B C 1
ATOM 6276 O O . ASN B 1 327 ? 4.922 2.664 7.09 1 89.56 327 ASN B O 1
ATOM 6280 N N . HIS B 1 328 ? 5.062 2.072 9.227 1 90.75 328 HIS B N 1
ATOM 6281 C CA . HIS B 1 328 ? 6.375 2.682 9.414 1 90.75 328 HIS B CA 1
ATOM 6282 C C . HIS B 1 328 ? 7.484 1.641 9.312 1 90.75 328 HIS B C 1
ATOM 6284 O O . HIS B 1 328 ? 8.609 1.887 9.742 1 90.75 328 HIS B O 1
ATOM 6290 N N . TYR B 1 329 ? 7.176 0.521 8.711 1 93.75 329 TYR B N 1
ATOM 6291 C CA . TYR B 1 329 ? 8.148 -0.567 8.758 1 93.75 329 TYR B CA 1
ATOM 6292 C C . TYR B 1 329 ? 8.797 -0.783 7.398 1 93.75 329 TYR B C 1
ATOM 6294 O O . TYR B 1 329 ? 9.75 -1.558 7.273 1 93.75 329 TYR B O 1
ATOM 6302 N N . GLU B 1 330 ? 8.297 -0.079 6.406 1 95.69 330 GLU B N 1
ATOM 6303 C CA . GLU B 1 330 ? 8.805 -0.354 5.066 1 95.69 330 GLU B CA 1
ATOM 6304 C C . GLU B 1 330 ? 8.977 0.933 4.266 1 95.69 330 GLU B C 1
ATOM 6306 O O . GLU B 1 330 ? 8.195 1.874 4.418 1 95.69 330 GLU B O 1
ATOM 6311 N N . LEU B 1 331 ? 9.992 0.913 3.398 1 97.25 331 LEU B N 1
ATOM 6312 C CA . LEU B 1 331 ? 10.172 1.88 2.32 1 97.25 331 LEU B CA 1
ATOM 6313 C C . LEU B 1 331 ? 10.203 1.184 0.964 1 97.25 331 LEU B C 1
ATOM 6315 O O . LEU B 1 331 ? 10.734 0.08 0.84 1 97.25 331 LEU B O 1
ATOM 6319 N N . THR B 1 332 ? 9.641 1.784 0.017 1 97.25 332 THR B N 1
ATOM 6320 C CA . THR B 1 332 ? 9.664 1.248 -1.339 1 97.25 332 THR B CA 1
ATOM 6321 C C . THR B 1 332 ? 10.688 1.987 -2.199 1 97.25 332 THR B C 1
ATOM 6323 O O . THR B 1 332 ? 10.719 3.219 -2.213 1 97.25 332 THR B O 1
ATOM 6326 N N . VAL B 1 333 ? 11.477 1.235 -2.9 1 97.69 333 VAL B N 1
ATOM 6327 C CA . VAL B 1 333 ? 12.5 1.792 -3.781 1 97.69 333 VAL B CA 1
ATOM 6328 C C . VAL B 1 333 ? 12.023 1.718 -5.23 1 97.69 333 VAL B C 1
ATOM 6330 O O . VAL B 1 333 ? 11.461 0.706 -5.656 1 97.69 333 VAL B O 1
ATOM 6333 N N . TYR B 1 334 ? 12.344 2.766 -5.938 1 95.81 334 TYR B N 1
ATOM 6334 C CA . TYR B 1 334 ? 11.883 2.824 -7.316 1 95.81 334 TYR B CA 1
ATOM 6335 C C . TYR B 1 334 ? 13.055 2.836 -8.289 1 95.81 334 TYR B C 1
ATOM 6337 O O . TYR B 1 334 ? 14.148 3.289 -7.941 1 95.81 334 TYR B O 1
ATOM 6345 N N . ALA B 1 335 ? 12.781 2.355 -9.469 1 94.75 335 ALA B N 1
ATOM 6346 C CA . ALA B 1 335 ? 13.773 2.443 -10.539 1 94.75 335 ALA B CA 1
ATOM 6347 C C . ALA B 1 335 ? 14.031 3.896 -10.93 1 94.75 335 ALA B C 1
ATOM 6349 O O . ALA B 1 335 ? 13.109 4.609 -11.336 1 94.75 335 ALA B O 1
ATOM 6350 N N . PRO B 1 336 ? 15.234 4.32 -10.859 1 91.19 336 PRO B N 1
ATOM 6351 C CA . PRO B 1 336 ? 15.539 5.727 -11.148 1 91.19 336 PRO B CA 1
ATOM 6352 C C . PRO B 1 336 ? 15.531 6.039 -12.641 1 91.19 336 PRO B C 1
ATOM 6354 O O . PRO B 1 336 ? 15.461 7.207 -13.031 1 91.19 336 PRO B O 1
ATOM 6357 N N . HIS B 1 337 ? 15.656 5.086 -13.484 1 89.25 337 HIS B N 1
ATOM 6358 C CA . HIS B 1 337 ? 15.625 5.16 -14.945 1 89.25 337 HIS B CA 1
ATOM 6359 C C . HIS B 1 337 ? 15.094 3.863 -15.547 1 89.25 337 HIS B C 1
ATOM 6361 O O . HIS B 1 337 ? 14.805 2.91 -14.828 1 89.25 337 HIS B O 1
ATOM 6367 N N . ASN B 1 338 ? 14.867 3.92 -16.875 1 89.81 338 ASN B N 1
ATOM 6368 C CA . ASN B 1 338 ? 14.477 2.686 -17.547 1 89.81 338 ASN B CA 1
ATOM 6369 C C . ASN B 1 338 ? 15.57 1.626 -17.453 1 89.81 338 ASN B C 1
ATOM 6371 O O . ASN B 1 338 ? 16.719 1.878 -17.828 1 89.81 338 ASN B O 1
ATOM 6375 N N . LEU B 1 339 ? 15.219 0.483 -16.938 1 92.19 339 LEU B N 1
ATOM 6376 C CA . LEU B 1 339 ? 16.172 -0.617 -16.828 1 92.19 339 LEU B CA 1
ATOM 6377 C C . LEU B 1 339 ? 16.016 -1.597 -17.984 1 92.19 339 LEU B C 1
ATOM 6379 O O . LEU B 1 339 ? 15 -2.295 -18.078 1 92.19 339 LEU B O 1
ATOM 6383 N N . HIS B 1 340 ? 16.953 -1.586 -18.797 1 91.94 340 HIS B N 1
ATOM 6384 C CA . HIS B 1 340 ? 16.984 -2.512 -19.922 1 91.94 340 HIS B CA 1
ATOM 6385 C C . HIS B 1 340 ? 17.828 -3.74 -19.609 1 91.94 340 HIS B C 1
ATOM 6387 O O . HIS B 1 340 ? 19.031 -3.631 -19.406 1 91.94 340 HIS B O 1
ATOM 6393 N N . PHE B 1 341 ? 17.234 -4.891 -19.625 1 92.25 341 PHE B N 1
ATOM 6394 C CA . PHE B 1 341 ? 17.938 -6.09 -19.188 1 92.25 341 PHE B CA 1
ATOM 6395 C C . PHE B 1 341 ? 18.797 -6.652 -20.328 1 92.25 341 PHE B C 1
ATOM 6397 O O . PHE B 1 341 ? 19.75 -7.398 -20.078 1 92.25 341 PHE B O 1
ATOM 6404 N N . TYR B 1 342 ? 18.484 -6.336 -21.516 1 89.69 342 TYR B N 1
ATOM 6405 C CA . TYR B 1 342 ? 19.328 -6.758 -22.625 1 89.69 342 TYR B CA 1
ATOM 6406 C C . TYR B 1 342 ? 20.688 -6.062 -22.562 1 89.69 342 TYR B C 1
ATOM 6408 O O . TYR B 1 342 ? 20.766 -4.844 -22.391 1 89.69 342 TYR B O 1
ATOM 6416 N N . PRO B 1 343 ? 21.672 -6.781 -22.641 1 87.88 343 PRO B N 1
ATOM 6417 C CA . PRO B 1 343 ? 21.891 -8.18 -23.016 1 87.88 343 PRO B CA 1
ATOM 6418 C C . PRO B 1 343 ? 22 -9.109 -21.812 1 87.88 343 PRO B C 1
ATOM 6420 O O . PRO B 1 343 ? 22.172 -10.32 -21.969 1 87.88 343 PRO B O 1
ATOM 6423 N N . SER B 1 344 ? 21.984 -8.5 -20.672 1 84.5 344 SER B N 1
ATOM 6424 C CA . SER B 1 344 ? 22.156 -9.305 -19.469 1 84.5 344 SER B CA 1
ATOM 6425 C C . SER B 1 344 ? 20.828 -9.531 -18.766 1 84.5 344 SER B C 1
ATOM 6427 O O . SER B 1 344 ? 19.891 -8.727 -18.906 1 84.5 344 SER B O 1
ATOM 6429 N N . CYS B 1 345 ? 20.781 -10.648 -18.062 1 86.81 345 CYS B N 1
ATOM 6430 C CA . CYS B 1 345 ? 19.625 -10.922 -17.234 1 86.81 345 CYS B CA 1
ATOM 6431 C C . CYS B 1 345 ? 19.797 -10.352 -15.836 1 86.81 345 CYS B C 1
ATOM 6433 O O . CYS B 1 345 ? 18.906 -10.461 -14.992 1 86.81 345 CYS B O 1
ATOM 6435 N N . PHE B 1 346 ? 20.969 -9.695 -15.68 1 85.94 346 PHE B N 1
ATOM 6436 C CA . PHE B 1 346 ? 21.297 -9.148 -14.375 1 85.94 346 PHE B CA 1
ATOM 6437 C C . PHE B 1 346 ? 21.594 -7.656 -14.469 1 85.94 346 PHE B C 1
ATOM 6439 O O . PHE B 1 346 ? 22.234 -7.203 -15.414 1 85.94 346 PHE B O 1
ATOM 6446 N N . HIS B 1 347 ? 21.062 -6.906 -13.438 1 88.44 347 HIS B N 1
ATOM 6447 C CA . HIS B 1 347 ? 21.359 -5.48 -13.336 1 88.44 347 HIS B CA 1
ATOM 6448 C C . HIS B 1 347 ? 21.656 -5.078 -11.898 1 88.44 347 HIS B C 1
ATOM 6450 O O . HIS B 1 347 ? 21.078 -5.621 -10.961 1 88.44 347 HIS B O 1
ATOM 6456 N N . ILE B 1 348 ? 22.625 -4.285 -11.828 1 91.25 348 ILE B N 1
ATOM 6457 C CA . ILE B 1 348 ? 22.859 -3.629 -10.547 1 91.25 348 ILE B CA 1
ATOM 6458 C C . ILE B 1 348 ? 22.453 -2.158 -10.633 1 91.25 348 ILE B C 1
ATOM 6460 O O . ILE B 1 348 ? 23.047 -1.391 -11.398 1 91.25 348 ILE B O 1
ATOM 6464 N N . VAL B 1 349 ? 21.469 -1.828 -9.953 1 92.81 349 VAL B N 1
ATOM 6465 C CA . VAL B 1 349 ? 21.031 -0.439 -9.883 1 92.81 349 VAL B CA 1
ATOM 6466 C C . VAL B 1 349 ? 21.672 0.241 -8.672 1 92.81 349 VAL B C 1
ATOM 6468 O O . VAL B 1 349 ? 21.469 -0.177 -7.531 1 92.81 349 VAL B O 1
ATOM 6471 N N . THR B 1 350 ? 22.438 1.23 -8.898 1 93.69 350 THR B N 1
ATOM 6472 C CA . THR B 1 350 ? 23.047 1.989 -7.816 1 93.69 350 THR B CA 1
ATOM 6473 C C . THR B 1 350 ? 22.391 3.354 -7.66 1 93.69 350 THR B C 1
ATOM 6475 O O . THR B 1 350 ? 22.375 4.156 -8.594 1 93.69 350 THR B O 1
ATOM 6478 N N . LEU B 1 351 ? 21.812 3.562 -6.566 1 93.56 351 LEU B N 1
ATOM 6479 C CA . LEU B 1 351 ? 21.25 4.867 -6.242 1 93.56 351 LEU B CA 1
ATOM 6480 C C . LEU B 1 351 ? 22.25 5.715 -5.457 1 93.56 351 LEU B C 1
ATOM 6482 O O . LEU B 1 351 ? 22.859 5.23 -4.5 1 93.56 351 LEU B O 1
ATOM 6486 N N . 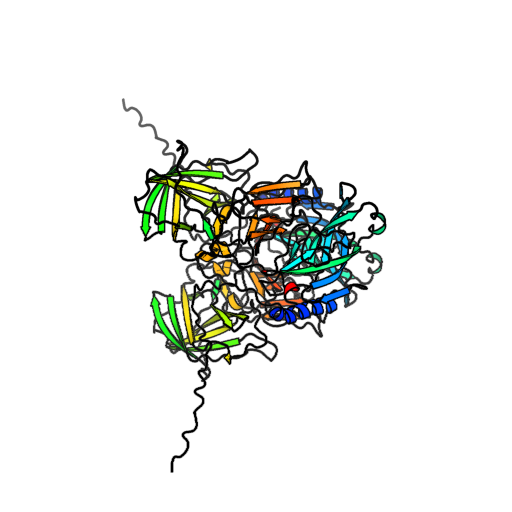PRO B 1 352 ? 22.375 6.953 -5.855 1 91.19 352 PRO B N 1
ATOM 6487 C CA . PRO B 1 352 ? 23.359 7.809 -5.203 1 91.19 352 PRO B CA 1
ATOM 6488 C C . PRO B 1 352 ? 22.875 8.359 -3.861 1 91.19 352 PRO B C 1
ATOM 6490 O O . PRO B 1 352 ? 22.859 9.57 -3.656 1 91.19 352 PRO B O 1
ATOM 6493 N N . ILE B 1 353 ? 22.5 7.547 -3.008 1 96.31 353 ILE B N 1
ATOM 6494 C CA . ILE B 1 353 ? 22.047 7.91 -1.674 1 96.31 353 ILE B CA 1
ATOM 6495 C C . ILE B 1 353 ? 22.688 6.992 -0.637 1 96.31 353 ILE B C 1
ATOM 6497 O O . ILE B 1 353 ? 22.859 5.797 -0.88 1 96.31 353 ILE B O 1
ATOM 6501 N N . GLN B 1 354 ? 23.016 7.57 0.443 1 96.94 354 GLN B N 1
ATOM 6502 C CA . GLN B 1 354 ? 23.562 6.871 1.602 1 96.94 354 GLN B CA 1
ATOM 6503 C C . GLN B 1 354 ? 22.812 7.258 2.877 1 96.94 354 GLN B C 1
ATOM 6505 O O . GLN B 1 354 ? 22.094 8.266 2.908 1 96.94 354 GLN B O 1
ATOM 6510 N N . PHE B 1 355 ? 22.906 6.414 3.82 1 96.5 355 PHE B N 1
ATOM 6511 C CA . PHE B 1 355 ? 22.344 6.785 5.109 1 96.5 355 PHE B CA 1
ATOM 6512 C C . PHE B 1 355 ? 23.344 6.547 6.23 1 96.5 355 PHE B C 1
ATOM 6514 O O . PHE B 1 355 ? 24.297 5.781 6.066 1 96.5 355 PHE B O 1
ATOM 6521 N N . SER B 1 356 ? 23.188 7.281 7.285 1 92.94 356 SER B N 1
ATOM 6522 C CA . SER B 1 356 ? 23.984 7.105 8.5 1 92.94 356 SER B CA 1
ATOM 6523 C C . SER B 1 356 ? 23.109 7.242 9.742 1 92.94 356 SER B C 1
ATOM 6525 O O . SER B 1 356 ? 22.078 7.922 9.719 1 92.94 356 SER B O 1
ATOM 6527 N N . SER B 1 357 ? 23.438 6.516 10.672 1 88.62 357 SER B N 1
ATOM 6528 C CA . SER B 1 357 ? 22.797 6.578 11.977 1 88.62 357 SER B CA 1
ATOM 6529 C C . SER B 1 357 ? 23.812 6.348 13.094 1 88.62 357 SER B C 1
ATOM 6531 O O . SER B 1 357 ? 24.891 5.797 12.859 1 88.62 357 SER B O 1
ATOM 6533 N N . ARG B 1 358 ? 23.531 6.828 14.266 1 87 358 ARG B N 1
ATOM 6534 C CA . ARG B 1 358 ? 24.438 6.656 15.398 1 87 358 ARG B CA 1
ATOM 6535 C C . ARG B 1 358 ? 24.406 5.219 15.906 1 87 358 ARG B C 1
ATOM 6537 O O . ARG B 1 358 ? 25.359 4.77 16.562 1 87 358 ARG B O 1
ATOM 6544 N N . ASN B 1 359 ? 23.359 4.609 15.547 1 85.12 359 ASN B N 1
ATOM 6545 C CA . ASN B 1 359 ? 23.281 3.197 15.914 1 85.12 359 ASN B CA 1
ATOM 6546 C C . ASN B 1 359 ? 23.828 2.305 14.805 1 85.12 359 ASN B C 1
ATOM 6548 O O . ASN B 1 359 ? 24.125 2.781 13.711 1 85.12 359 ASN B O 1
ATOM 6552 N N . ASP B 1 360 ? 24.25 1.112 15.094 1 84.5 360 ASP B N 1
ATOM 6553 C CA . ASP B 1 360 ? 24.859 0.194 14.133 1 84.5 360 ASP B CA 1
ATOM 6554 C C . ASP B 1 360 ? 23.781 -0.601 13.383 1 84.5 360 ASP B C 1
ATOM 6556 O O . ASP B 1 360 ? 24.062 -1.697 12.891 1 84.5 360 ASP B O 1
ATOM 6560 N N . ARG B 1 361 ? 22.703 -0.013 13.195 1 90.88 361 ARG B N 1
ATOM 6561 C CA . ARG B 1 361 ? 21.625 -0.705 12.5 1 90.88 361 ARG B CA 1
ATOM 6562 C C . ARG B 1 361 ? 21.75 -0.528 10.992 1 90.88 361 ARG B C 1
ATOM 6564 O O . ARG B 1 361 ? 22.516 0.307 10.516 1 90.88 361 ARG B O 1
ATOM 6571 N N . GLN B 1 362 ? 21.078 -1.367 10.289 1 94.19 362 GLN B N 1
ATOM 6572 C CA . GLN B 1 362 ? 21.141 -1.363 8.828 1 94.19 362 GLN B CA 1
ATOM 6573 C C . GLN B 1 362 ? 19.75 -1.561 8.227 1 94.19 362 GLN B C 1
ATOM 6575 O O . GLN B 1 362 ? 18.75 -1.62 8.961 1 94.19 362 GLN B O 1
ATOM 6580 N N . MET B 1 363 ? 19.719 -1.515 6.922 1 95.44 363 MET B N 1
ATOM 6581 C CA . MET B 1 363 ? 18.484 -1.812 6.211 1 95.44 363 MET B CA 1
ATOM 6582 C C . MET B 1 363 ? 18.609 -3.084 5.383 1 95.44 363 MET B C 1
ATOM 6584 O O . MET B 1 363 ? 19.672 -3.346 4.812 1 95.44 363 MET B O 1
ATOM 6588 N N . LEU B 1 364 ? 17.609 -3.838 5.371 1 95.62 364 LEU B N 1
ATOM 6589 C CA . LEU B 1 364 ? 17.531 -5.027 4.531 1 95.62 364 LEU B CA 1
ATOM 6590 C C . LEU B 1 364 ? 16.797 -4.723 3.225 1 95.62 364 LEU B C 1
ATOM 6592 O O . LEU B 1 364 ? 15.688 -4.195 3.238 1 95.62 364 LEU B O 1
ATOM 6596 N N . VAL B 1 365 ? 17.453 -5.023 2.129 1 95.69 365 VAL B N 1
ATOM 6597 C CA . VAL B 1 365 ? 16.844 -4.93 0.809 1 95.69 365 VAL B CA 1
ATOM 6598 C C . VAL B 1 365 ? 16.141 -6.246 0.47 1 95.69 365 VAL B C 1
ATOM 6600 O O . VAL B 1 365 ? 16.734 -7.32 0.585 1 95.69 365 VAL B O 1
ATOM 6603 N N . SER B 1 366 ? 14.891 -6.164 0.101 1 95.19 366 SER B N 1
ATOM 6604 C CA . SER B 1 366 ? 14.141 -7.34 -0.329 1 95.19 366 SER B CA 1
ATOM 6605 C C . SER B 1 366 ? 13.297 -7.039 -1.565 1 95.19 366 SER B C 1
ATOM 6607 O O . SER B 1 366 ? 13.125 -5.879 -1.938 1 95.19 366 SER B O 1
ATOM 6609 N N . SER B 1 367 ? 12.828 -8.07 -2.109 1 93.56 367 SER B N 1
ATOM 6610 C CA . SER B 1 367 ? 12 -7.949 -3.303 1 93.56 367 SER B CA 1
ATOM 6611 C C . SER B 1 367 ? 10.664 -7.273 -2.982 1 93.56 367 SER B C 1
ATOM 6613 O O . SER B 1 367 ? 10.133 -7.43 -1.884 1 93.56 367 SER B O 1
ATOM 6615 N N . TYR B 1 368 ? 10.242 -6.531 -3.953 1 91.75 368 TYR B N 1
ATOM 6616 C CA . TYR B 1 368 ? 8.867 -6.043 -3.898 1 91.75 368 TYR B CA 1
ATOM 6617 C C . TYR B 1 368 ? 7.875 -7.199 -3.979 1 91.75 368 TYR B C 1
ATOM 6619 O O . TYR B 1 368 ? 8.062 -8.141 -4.754 1 91.75 368 TYR B O 1
ATOM 6627 N N . PRO B 1 369 ? 6.867 -7.102 -3.178 1 83.94 369 PRO B N 1
ATOM 6628 C CA . PRO B 1 369 ? 5.977 -8.258 -3.07 1 83.94 369 PRO B CA 1
ATOM 6629 C C . PRO B 1 369 ? 5.25 -8.57 -4.379 1 83.94 369 PRO B C 1
ATOM 6631 O O . PRO B 1 369 ? 4.898 -7.652 -5.125 1 83.94 369 PRO B O 1
ATOM 6634 N N . ASN B 1 370 ? 5.039 -9.852 -4.641 1 78.5 370 ASN B N 1
ATOM 6635 C CA . ASN B 1 370 ? 4.227 -10.422 -5.707 1 78.5 370 ASN B CA 1
ATOM 6636 C C . ASN B 1 370 ? 4.707 -9.961 -7.082 1 78.5 370 ASN B C 1
ATOM 6638 O O . ASN B 1 370 ? 3.902 -9.586 -7.934 1 78.5 370 ASN B O 1
ATOM 6642 N N . GLU B 1 371 ? 5.961 -9.906 -7.156 1 84.31 371 GLU B N 1
ATOM 6643 C CA . GLU B 1 371 ? 6.594 -9.594 -8.438 1 84.31 371 GLU B CA 1
ATOM 6644 C C . GLU B 1 371 ? 6.949 -10.867 -9.203 1 84.31 371 GLU B C 1
ATOM 6646 O O . GLU B 1 371 ? 7.434 -11.836 -8.617 1 84.31 371 GLU B O 1
ATOM 6651 N N . GLY B 1 372 ? 6.688 -10.875 -10.453 1 80.12 372 GLY B N 1
ATOM 6652 C CA . GLY B 1 372 ? 6.93 -12.07 -11.242 1 80.12 372 GLY B CA 1
ATOM 6653 C C . GLY B 1 372 ? 7.742 -11.805 -12.5 1 80.12 372 GLY B C 1
ATOM 6654 O O . GLY B 1 372 ? 8.016 -12.719 -13.273 1 80.12 372 GLY B O 1
ATOM 6655 N N . TYR B 1 373 ? 8.109 -10.57 -12.68 1 88.62 373 TYR B N 1
ATOM 6656 C CA . TYR B 1 373 ? 8.875 -10.234 -13.875 1 88.62 373 TYR B CA 1
ATOM 6657 C C . TYR B 1 373 ? 10.367 -10.172 -13.57 1 88.62 373 TYR B C 1
ATOM 6659 O O . TYR B 1 373 ? 11.195 -10.359 -14.461 1 88.62 373 TYR B O 1
ATOM 6667 N N . PHE B 1 374 ? 10.594 -9.875 -12.375 1 92.06 374 PHE B N 1
ATOM 6668 C CA . PHE B 1 374 ? 11.984 -9.773 -11.93 1 92.06 374 PHE B CA 1
ATOM 6669 C C . PHE B 1 374 ? 12.102 -10.125 -10.453 1 92.06 374 PHE B C 1
ATOM 6671 O O . PHE B 1 374 ? 11.094 -10.219 -9.75 1 92.06 374 PHE B O 1
ATOM 6678 N N . GLU B 1 375 ? 13.266 -10.367 -10.023 1 91.12 375 GLU B N 1
ATOM 6679 C CA . GLU B 1 375 ? 13.555 -10.609 -8.617 1 91.12 375 GLU B CA 1
ATOM 6680 C C . GLU B 1 375 ? 14.711 -9.75 -8.125 1 91.12 375 GLU B C 1
ATOM 6682 O O . GLU B 1 375 ? 15.523 -9.281 -8.922 1 91.12 375 GLU B O 1
ATOM 6687 N N . VAL B 1 376 ? 14.688 -9.547 -6.91 1 93.44 376 VAL B N 1
ATOM 6688 C CA . VAL B 1 376 ? 15.742 -8.773 -6.262 1 93.44 376 VAL B CA 1
ATOM 6689 C C . VAL B 1 376 ? 16.469 -9.648 -5.25 1 93.44 376 VAL B C 1
ATOM 6691 O O . VAL B 1 376 ? 15.852 -10.406 -4.508 1 93.44 376 VAL B O 1
ATOM 6694 N N . GLN B 1 377 ? 17.719 -9.555 -5.289 1 90.19 377 GLN B N 1
ATOM 6695 C CA . GLN B 1 377 ? 18.516 -10.289 -4.316 1 90.19 377 GLN B CA 1
ATOM 6696 C C . GLN B 1 377 ? 18.438 -9.633 -2.939 1 90.19 377 GLN B C 1
ATOM 6698 O O . GLN B 1 377 ? 18.688 -8.43 -2.807 1 90.19 377 GLN B O 1
ATOM 6703 N N . MET B 1 378 ? 18.125 -10.445 -2.004 1 91.31 378 MET B N 1
ATOM 6704 C CA . MET B 1 378 ? 18.125 -9.945 -0.631 1 91.31 378 MET B CA 1
ATOM 6705 C C . MET B 1 378 ? 19.531 -9.609 -0.17 1 91.31 378 MET B C 1
ATOM 6707 O O . MET B 1 378 ? 20.453 -10.43 -0.29 1 91.31 378 MET B O 1
ATOM 6711 N N . CYS B 1 379 ? 19.75 -8.406 0.363 1 90.12 379 CYS B N 1
ATOM 6712 C CA . CYS B 1 379 ? 21.062 -7.996 0.846 1 90.12 379 CYS B CA 1
ATOM 6713 C C . CYS B 1 379 ? 20.953 -6.836 1.827 1 90.12 379 CYS B C 1
ATOM 6715 O O . CYS B 1 379 ? 20.016 -6.035 1.738 1 90.12 379 CYS B O 1
ATOM 6717 N N . PRO B 1 380 ? 21.859 -6.789 2.738 1 91.69 380 PRO B N 1
ATOM 6718 C CA . PRO B 1 380 ? 21.875 -5.633 3.639 1 91.69 380 PRO B CA 1
ATOM 6719 C C . PRO B 1 380 ? 22.406 -4.371 2.967 1 91.69 380 PRO B C 1
ATOM 6721 O O . PRO B 1 380 ? 23.328 -4.441 2.16 1 91.69 380 PRO B O 1
ATOM 6724 N N . TRP B 1 381 ? 21.828 -3.289 3.227 1 94.44 381 TRP B N 1
ATOM 6725 C CA . TRP B 1 381 ? 22.359 -1.966 2.922 1 94.44 381 TRP B CA 1
ATOM 6726 C C . TRP B 1 381 ? 23.047 -1.368 4.141 1 94.44 381 TRP B C 1
ATOM 6728 O O . TRP B 1 381 ? 22.406 -1.009 5.121 1 94.44 381 TRP B O 1
ATOM 6738 N N . VAL B 1 382 ? 24.328 -1.218 4.062 1 92 382 VAL B N 1
ATOM 6739 C CA . VAL B 1 382 ? 25.141 -0.794 5.199 1 92 382 VAL B CA 1
ATOM 6740 C C . VAL B 1 382 ? 25.266 0.728 5.207 1 92 382 VAL B C 1
ATOM 6742 O O . VAL B 1 382 ? 25.172 1.37 4.156 1 92 382 VAL B O 1
ATOM 6745 N N . GLN B 1 383 ? 25.547 1.241 6.348 1 93.5 383 GLN B N 1
ATOM 6746 C CA . GLN B 1 383 ? 25.672 2.684 6.531 1 93.5 383 GLN B CA 1
ATOM 6747 C C . GLN B 1 383 ? 26.828 3.244 5.707 1 93.5 383 GLN B C 1
ATOM 6749 O O . GLN B 1 383 ? 27.844 2.578 5.527 1 93.5 383 GLN B O 1
ATOM 6754 N N . ASN B 1 384 ? 26.656 4.441 5.23 1 93.62 384 ASN B N 1
ATOM 6755 C CA . ASN B 1 384 ? 27.688 5.23 4.543 1 93.62 384 ASN B CA 1
ATOM 6756 C C . ASN B 1 384 ? 28.094 4.578 3.227 1 93.62 384 ASN B C 1
ATOM 6758 O O . ASN B 1 384 ? 29.25 4.676 2.82 1 93.62 384 ASN B O 1
ATOM 6762 N N . SER B 1 385 ? 27.266 3.795 2.695 1 94.19 385 SER B N 1
ATOM 6763 C CA . SER B 1 385 ? 27.453 3.207 1.375 1 94.19 385 SER B CA 1
ATOM 6764 C C . SER B 1 385 ? 26.266 3.482 0.468 1 94.19 385 SER B C 1
ATOM 6766 O O . SER B 1 385 ? 25.125 3.596 0.942 1 94.19 385 SER B O 1
ATOM 6768 N N . PRO B 1 386 ? 26.562 3.58 -0.783 1 95.81 386 PRO B N 1
ATOM 6769 C CA . PRO B 1 386 ? 25.438 3.768 -1.687 1 95.81 386 PRO B CA 1
ATOM 6770 C C . PRO B 1 386 ? 24.484 2.566 -1.706 1 95.81 386 PRO B C 1
ATOM 6772 O O . PRO B 1 386 ? 24.906 1.44 -1.43 1 95.81 386 PRO B O 1
ATOM 6775 N N . LEU B 1 387 ? 23.312 2.855 -2.008 1 96.56 387 LEU B N 1
ATOM 6776 C CA . LEU B 1 387 ? 22.328 1.774 -2.119 1 96.56 387 LEU B CA 1
ATOM 6777 C C . LEU B 1 387 ? 22.484 1.033 -3.443 1 96.56 387 LEU B C 1
ATOM 6779 O O . LEU B 1 387 ? 22.453 1.648 -4.512 1 96.56 387 LEU B O 1
ATOM 6783 N N . GLN B 1 388 ? 22.625 -0.213 -3.33 1 93.94 388 GLN B N 1
ATOM 6784 C CA . GLN B 1 388 ? 22.719 -1.058 -4.516 1 93.94 388 GLN B CA 1
ATOM 6785 C C . GLN B 1 388 ? 21.625 -2.129 -4.516 1 93.94 388 GLN B C 1
ATOM 6787 O O . GLN B 1 388 ? 21.438 -2.828 -3.518 1 93.94 388 GLN B O 1
ATOM 6792 N N . ILE B 1 389 ? 20.938 -2.227 -5.602 1 95 389 ILE B N 1
ATOM 6793 C CA . ILE B 1 389 ? 19.906 -3.238 -5.785 1 95 389 ILE B CA 1
ATOM 6794 C C . ILE B 1 389 ? 20.297 -4.184 -6.914 1 95 389 ILE B C 1
ATOM 6796 O O . ILE B 1 389 ? 20.484 -3.756 -8.055 1 95 389 ILE B O 1
ATOM 6800 N N . VAL B 1 390 ? 20.438 -5.402 -6.57 1 92.31 390 VAL B N 1
ATOM 6801 C CA . VAL B 1 390 ? 20.719 -6.414 -7.586 1 92.31 390 VAL B CA 1
ATOM 6802 C C . VAL B 1 390 ? 19.406 -7.02 -8.086 1 92.31 390 VAL B C 1
ATOM 6804 O O . VAL B 1 390 ? 18.656 -7.613 -7.316 1 92.31 390 VAL B O 1
ATOM 6807 N N . ILE B 1 391 ? 19.219 -6.891 -9.367 1 93.75 391 ILE B N 1
ATOM 6808 C CA . ILE B 1 391 ? 17.969 -7.324 -9.969 1 93.75 391 ILE B CA 1
ATOM 6809 C C . ILE B 1 391 ? 18.25 -8.352 -11.062 1 93.75 391 ILE B C 1
ATOM 6811 O O . ILE B 1 391 ? 19.219 -8.203 -11.828 1 93.75 391 ILE B O 1
ATOM 6815 N N . LYS B 1 392 ? 17.406 -9.344 -11.094 1 91.06 392 LYS B N 1
ATOM 6816 C CA . LYS B 1 392 ? 17.531 -10.391 -12.102 1 91.06 392 LYS B CA 1
ATOM 6817 C C . LYS B 1 392 ? 16.188 -10.672 -12.766 1 91.06 392 LYS B C 1
ATOM 6819 O O . LYS B 1 392 ? 15.133 -10.617 -12.117 1 91.06 392 LYS B O 1
ATOM 6824 N N . SER B 1 393 ? 16.219 -10.867 -14.008 1 91.94 393 SER B N 1
ATOM 6825 C CA . SER B 1 393 ? 15.078 -11.359 -14.773 1 91.94 393 SER B CA 1
ATOM 6826 C C . SER B 1 393 ? 15.453 -12.555 -15.625 1 91.94 393 SER B C 1
ATOM 6828 O O . SER B 1 393 ? 16.609 -12.703 -16.016 1 91.94 393 SER B O 1
ATOM 6830 N N . PHE B 1 394 ? 14.547 -13.398 -15.922 1 89.69 394 PHE B N 1
ATOM 6831 C CA . PHE B 1 394 ? 14.812 -14.555 -16.766 1 89.69 394 PHE B CA 1
ATOM 6832 C C . PHE B 1 394 ? 14.609 -14.203 -18.234 1 89.69 394 PHE B C 1
ATOM 6834 O O . PHE B 1 394 ? 14.93 -15.008 -19.125 1 89.69 394 PHE B O 1
ATOM 6841 N N . SER B 1 395 ? 14.109 -13.055 -18.453 1 89 395 SER B N 1
ATOM 6842 C CA . SER B 1 395 ? 14 -12.555 -19.812 1 89 395 SER B CA 1
ATOM 6843 C C . SER B 1 395 ? 14.914 -11.359 -20.047 1 89 395 SER B C 1
ATOM 6845 O O . SER B 1 395 ? 14.781 -10.328 -19.391 1 89 395 SER B O 1
ATOM 6847 N N . LYS B 1 396 ? 15.711 -11.438 -21.062 1 89.12 396 LYS B N 1
ATOM 6848 C CA . LYS B 1 396 ? 16.625 -10.344 -21.406 1 89.12 396 LYS B CA 1
ATOM 6849 C C . LYS B 1 396 ? 15.875 -9.188 -22.062 1 89.12 396 LYS B C 1
ATOM 6851 O O . LYS B 1 396 ? 16.406 -8.078 -22.172 1 89.12 396 LYS B O 1
ATOM 6856 N N . ASN B 1 397 ? 14.672 -9.43 -22.5 1 90.88 397 ASN B N 1
ATOM 6857 C CA . ASN B 1 397 ? 13.914 -8.414 -23.234 1 90.88 397 ASN B CA 1
ATOM 6858 C C . ASN B 1 397 ? 13.094 -7.547 -22.281 1 90.88 397 ASN B C 1
ATOM 6860 O O . ASN B 1 397 ? 12.422 -6.605 -22.703 1 90.88 397 ASN B O 1
ATOM 6864 N N . LEU B 1 398 ? 13.211 -7.816 -21.062 1 93.81 398 LEU B N 1
ATOM 6865 C CA . LEU B 1 398 ? 12.43 -7.055 -20.094 1 93.81 398 LEU B CA 1
ATOM 6866 C C . LEU B 1 398 ? 12.938 -5.621 -20 1 93.81 398 LEU B C 1
ATOM 6868 O O . LEU B 1 398 ? 14.148 -5.383 -19.938 1 93.81 398 LEU B O 1
ATOM 6872 N N . VAL B 1 399 ? 12.062 -4.727 -20.078 1 93.31 399 VAL B N 1
ATOM 6873 C CA . VAL B 1 399 ? 12.344 -3.324 -19.781 1 93.31 399 VAL B CA 1
ATOM 6874 C C . VAL B 1 399 ? 11.477 -2.855 -18.625 1 93.31 399 VAL B C 1
ATOM 6876 O O . VAL B 1 399 ? 10.242 -2.936 -18.688 1 93.31 399 VAL B O 1
ATOM 6879 N N . LEU B 1 400 ? 12.086 -2.434 -17.594 1 93.44 400 LEU B N 1
ATOM 6880 C CA . LEU B 1 400 ? 11.375 -1.813 -16.484 1 93.44 400 LEU B CA 1
ATOM 6881 C C . LEU B 1 400 ? 11.406 -0.293 -16.594 1 93.44 400 LEU B C 1
ATOM 6883 O O . LEU B 1 400 ? 12.477 0.316 -16.531 1 93.44 400 LEU B O 1
ATOM 6887 N N . PRO B 1 401 ? 10.258 0.282 -16.734 1 91.19 401 PRO B N 1
ATOM 6888 C CA . PRO B 1 401 ? 10.266 1.742 -16.844 1 91.19 401 PRO B CA 1
ATOM 6889 C C . PRO B 1 401 ? 10.641 2.434 -15.539 1 91.19 401 PRO B C 1
ATOM 6891 O O . PRO B 1 401 ? 10.5 1.849 -14.461 1 91.19 401 PRO B O 1
ATOM 6894 N N . GLN B 1 402 ? 11.086 3.643 -15.68 1 90.88 402 GLN B N 1
ATOM 6895 C CA . GLN B 1 402 ? 11.25 4.496 -14.508 1 90.88 402 GLN B CA 1
ATOM 6896 C C . GLN B 1 402 ? 9.953 4.586 -13.711 1 90.88 402 GLN B C 1
ATOM 6898 O O . GLN B 1 402 ? 8.867 4.676 -14.281 1 90.88 402 GLN B O 1
ATOM 6903 N N . GLY B 1 403 ? 10.117 4.562 -12.383 1 91.62 403 GLY B N 1
ATOM 6904 C CA . GLY B 1 403 ? 8.93 4.652 -11.531 1 91.62 403 GLY B CA 1
ATOM 6905 C C . GLY B 1 403 ? 8.414 3.297 -11.094 1 91.62 403 GLY B C 1
ATOM 6906 O O . GLY B 1 403 ? 7.484 3.215 -10.289 1 91.62 403 GLY B O 1
ATOM 6907 N N . THR B 1 404 ? 9.016 2.219 -11.602 1 93.94 404 THR B N 1
ATOM 6908 C CA . THR B 1 404 ? 8.641 0.877 -11.172 1 93.94 404 THR B CA 1
ATOM 6909 C C . THR B 1 404 ? 9.148 0.592 -9.766 1 93.94 404 THR B C 1
ATOM 6911 O O . THR B 1 404 ? 10.336 0.79 -9.477 1 93.94 404 THR B O 1
ATOM 6914 N N . PRO B 1 405 ? 8.242 0.223 -8.867 1 95.62 405 PRO B N 1
ATOM 6915 C CA . PRO B 1 405 ? 8.766 -0.274 -7.594 1 95.62 405 PRO B CA 1
ATOM 6916 C C . PRO B 1 405 ? 9.641 -1.517 -7.758 1 95.62 405 PRO B C 1
ATOM 6918 O O . PRO B 1 405 ? 9.203 -2.51 -8.344 1 95.62 405 PRO B O 1
ATOM 6921 N N . ILE B 1 406 ? 10.828 -1.512 -7.188 1 96.31 406 ILE B N 1
ATOM 6922 C CA . ILE B 1 406 ? 11.734 -2.615 -7.488 1 96.31 406 ILE B CA 1
ATOM 6923 C C . ILE B 1 406 ? 12.148 -3.311 -6.195 1 96.31 406 ILE B C 1
ATOM 6925 O O . ILE B 1 406 ? 12.508 -4.492 -6.203 1 96.31 406 ILE B O 1
ATOM 6929 N N . ALA B 1 407 ? 12.055 -2.615 -5.074 1 97.38 407 ALA B N 1
ATOM 6930 C CA . ALA B 1 407 ? 12.477 -3.236 -3.822 1 97.38 407 ALA B CA 1
ATOM 6931 C C . ALA B 1 407 ? 11.789 -2.584 -2.627 1 97.38 407 ALA B C 1
ATOM 6933 O O . ALA B 1 407 ? 11.172 -1.522 -2.76 1 97.38 407 ALA B O 1
ATOM 6934 N N . ILE B 1 408 ? 11.875 -3.285 -1.526 1 97.75 408 ILE B N 1
ATOM 6935 C CA . ILE B 1 408 ? 11.484 -2.695 -0.251 1 97.75 408 ILE B CA 1
ATOM 6936 C C . ILE B 1 408 ? 12.68 -2.668 0.696 1 97.75 408 ILE B C 1
ATOM 6938 O O . ILE B 1 408 ? 13.594 -3.486 0.572 1 97.75 408 ILE B O 1
ATOM 6942 N N . LEU B 1 409 ? 12.688 -1.726 1.535 1 98.19 409 LEU B N 1
ATOM 6943 C CA . LEU B 1 409 ? 13.703 -1.588 2.576 1 98.19 409 LEU B CA 1
ATOM 6944 C C . LEU B 1 409 ? 13.094 -1.799 3.959 1 98.19 409 LEU B C 1
ATOM 6946 O O . LEU B 1 409 ? 12.016 -1.269 4.258 1 98.19 409 LEU B O 1
ATOM 6950 N N . LEU B 1 410 ? 13.75 -2.574 4.777 1 97.31 410 LEU B N 1
ATOM 6951 C CA . LEU B 1 410 ? 13.336 -2.824 6.156 1 97.31 410 LEU B CA 1
ATOM 6952 C C . LEU B 1 410 ? 14.461 -2.498 7.129 1 97.31 410 LEU B C 1
ATOM 6954 O O . LEU B 1 410 ? 15.602 -2.924 6.93 1 97.31 410 LEU B O 1
ATOM 6958 N N . TYR B 1 411 ? 14.148 -1.784 8.18 1 95.56 411 TYR B N 1
ATOM 6959 C CA . TYR B 1 411 ? 15.125 -1.339 9.156 1 95.56 411 TYR B CA 1
ATOM 6960 C C . TYR B 1 411 ? 15.359 -2.408 10.219 1 95.56 411 TYR B C 1
ATOM 6962 O O . TYR B 1 411 ? 14.414 -2.908 10.828 1 95.56 411 TYR B O 1
ATOM 6970 N N . MET B 1 412 ? 16.609 -2.787 10.398 1 94.06 412 MET B N 1
ATOM 6971 C CA . MET B 1 412 ? 16.875 -3.906 11.297 1 94.06 412 MET B CA 1
ATOM 6972 C C . MET B 1 412 ? 18.281 -3.799 11.898 1 94.06 412 MET B C 1
ATOM 6974 O O . MET B 1 412 ? 19.031 -2.881 11.57 1 94.06 412 MET B O 1
ATOM 6978 N N . GLU B 1 413 ? 18.547 -4.746 12.773 1 92.75 413 GLU B N 1
ATOM 6979 C CA . GLU B 1 413 ? 19.859 -4.859 13.375 1 92.75 413 GLU B CA 1
ATOM 6980 C C . GLU B 1 413 ? 20.906 -5.266 12.344 1 92.75 413 GLU B C 1
ATOM 6982 O O . GLU B 1 413 ? 20.578 -5.879 11.328 1 92.75 413 GLU B O 1
ATOM 6987 N N . LYS B 1 414 ? 22.062 -4.941 12.664 1 90.56 414 LYS B N 1
ATOM 6988 C CA . LYS B 1 414 ? 23.172 -5.223 11.75 1 90.56 414 LYS B CA 1
ATOM 6989 C C . LYS B 1 414 ? 23.328 -6.723 11.523 1 90.56 414 LYS B C 1
ATOM 6991 O O . LYS B 1 414 ? 23.344 -7.5 12.484 1 90.56 414 LYS B O 1
ATOM 6996 N N . MET B 1 415 ? 23.344 -6.984 10.172 1 85.69 415 MET B N 1
ATOM 6997 C CA . MET B 1 415 ? 23.641 -8.359 9.773 1 85.69 415 MET B CA 1
ATOM 6998 C C . MET B 1 415 ? 25.125 -8.539 9.5 1 85.69 415 MET B C 1
ATOM 7000 O O . MET B 1 415 ? 25.75 -7.711 8.828 1 85.69 415 MET B O 1
ATOM 7004 N N . THR B 1 416 ? 25.797 -9.227 10.242 1 75.31 416 THR B N 1
ATOM 7005 C CA . THR B 1 416 ? 27.219 -9.43 10.008 1 75.31 416 THR B CA 1
ATOM 7006 C C . THR B 1 416 ? 27.438 -10.43 8.875 1 75.31 416 THR B C 1
ATOM 7008 O O . THR B 1 416 ? 26.766 -11.461 8.812 1 75.31 416 THR B O 1
ATOM 7011 N N . THR B 1 417 ? 28.016 -9.836 7.82 1 67.44 417 THR B N 1
ATOM 7012 C CA . THR B 1 417 ? 28.328 -10.711 6.703 1 67.44 417 THR B CA 1
ATOM 7013 C C . THR B 1 417 ? 29.578 -11.547 7.004 1 67.44 417 THR B C 1
ATOM 7015 O O . THR B 1 417 ? 30.5 -11.062 7.652 1 67.44 417 THR B O 1
ATOM 7018 N N . GLY B 1 418 ? 29.359 -12.789 6.855 1 56.97 418 GLY B N 1
ATOM 7019 C CA . GLY B 1 418 ? 30.594 -13.555 6.887 1 56.97 418 GLY B CA 1
ATOM 7020 C C . GLY B 1 418 ? 31.562 -13.156 5.801 1 56.97 418 GLY B C 1
ATOM 7021 O O . GLY B 1 418 ? 31.391 -12.125 5.148 1 56.97 418 GLY B O 1
ATOM 7022 N N . LYS B 1 419 ? 32.625 -13.82 5.551 1 50.22 419 LYS B N 1
ATOM 7023 C CA . LYS B 1 419 ? 33.781 -13.594 4.711 1 50.22 419 LYS B CA 1
ATOM 7024 C C . LYS B 1 419 ? 33.406 -13.453 3.242 1 50.22 419 LYS B C 1
ATOM 7026 O O . LYS B 1 419 ? 34.188 -12.945 2.43 1 50.22 419 LYS B O 1
ATOM 7031 N N . ASN B 1 420 ? 32.188 -13.977 2.771 1 49 420 ASN B N 1
ATOM 7032 C CA . ASN B 1 420 ? 31.984 -14.047 1.328 1 49 420 ASN B CA 1
ATOM 7033 C C . ASN B 1 420 ? 30.953 -13.031 0.855 1 49 420 ASN B C 1
ATOM 7035 O O . ASN B 1 420 ? 30.062 -12.648 1.616 1 49 420 ASN B O 1
ATOM 7039 N N . SER B 1 421 ? 31.312 -12.523 -0.358 1 52.44 421 SER B N 1
ATOM 7040 C CA . SER B 1 421 ? 30.531 -11.508 -1.051 1 52.44 421 SER B CA 1
ATOM 7041 C C . SER B 1 421 ? 29.094 -11.969 -1.275 1 52.44 421 SER B C 1
ATOM 7043 O O . SER B 1 421 ? 28.844 -13.164 -1.491 1 52.44 421 SER B O 1
ATOM 7045 N N . LEU B 1 422 ? 28.094 -11.188 -1.098 1 55.41 422 LEU B N 1
ATOM 7046 C CA . LEU B 1 422 ? 26.656 -11.422 -1.131 1 55.41 422 LEU B CA 1
ATOM 7047 C C . LEU B 1 422 ? 26.188 -11.75 -2.547 1 55.41 422 LEU B C 1
ATOM 7049 O O . LEU B 1 422 ? 25.094 -12.289 -2.738 1 55.41 422 LEU B O 1
ATOM 7053 N N . ARG B 1 423 ? 26.844 -11.375 -3.666 1 51.25 423 ARG B N 1
ATOM 7054 C CA . ARG B 1 423 ? 26.281 -11.32 -5.012 1 51.25 423 ARG B CA 1
ATOM 7055 C C . ARG B 1 423 ? 25.906 -12.719 -5.504 1 51.25 423 ARG B C 1
ATOM 7057 O O . ARG B 1 423 ? 24.953 -12.883 -6.258 1 51.25 423 ARG B O 1
ATOM 7064 N N . ASP B 1 424 ? 26.812 -13.734 -5.172 1 53.06 424 ASP B N 1
ATOM 7065 C CA . ASP B 1 424 ? 26.594 -14.992 -5.887 1 53.06 424 ASP B CA 1
ATOM 7066 C C . ASP B 1 424 ? 26.266 -16.125 -4.918 1 53.06 424 ASP B C 1
ATOM 7068 O O . ASP B 1 424 ? 26.438 -17.297 -5.246 1 53.06 424 ASP B O 1
ATOM 7072 N N . GLN B 1 425 ? 25.656 -15.719 -3.92 1 58.94 425 GLN B N 1
ATOM 7073 C CA . GLN B 1 425 ? 25.516 -16.812 -2.971 1 58.94 425 GLN B CA 1
ATOM 7074 C C . GLN B 1 425 ? 24.094 -17.344 -2.943 1 58.94 425 GLN B C 1
ATOM 7076 O O . GLN B 1 425 ? 23.141 -16.594 -3.193 1 58.94 425 GLN B O 1
ATOM 7081 N N . GLU B 1 426 ? 24.094 -18.641 -2.965 1 67.62 426 GLU B N 1
ATOM 7082 C CA . GLU B 1 426 ? 22.844 -19.312 -2.619 1 67.62 426 GLU B CA 1
ATOM 7083 C C . GLU B 1 426 ? 22.391 -18.953 -1.204 1 67.62 426 GLU B C 1
ATOM 7085 O O . GLU B 1 426 ? 23.125 -19.172 -0.241 1 67.62 426 GLU B O 1
ATOM 7090 N N . LEU B 1 427 ? 21.328 -18.297 -1.153 1 84.06 427 LEU B N 1
ATOM 7091 C CA . LEU B 1 427 ? 20.844 -17.828 0.139 1 84.06 427 LEU B CA 1
ATOM 7092 C C . LEU B 1 427 ? 19.891 -18.844 0.763 1 84.06 427 LEU B C 1
ATOM 7094 O O . LEU B 1 427 ? 18.672 -18.719 0.632 1 84.06 427 LEU B O 1
ATOM 7098 N N . LYS B 1 428 ? 20.531 -19.828 1.392 1 92.25 428 LYS B N 1
ATOM 7099 C CA . LYS B 1 428 ? 19.781 -20.828 2.139 1 92.25 428 LYS B CA 1
ATOM 7100 C C . LYS B 1 428 ? 19.984 -20.656 3.643 1 92.25 428 LYS B C 1
ATOM 7102 O O . LYS B 1 428 ? 20.969 -20.047 4.074 1 92.25 428 LYS B O 1
ATOM 7107 N N . ILE B 1 429 ? 19.047 -21.188 4.312 1 93.69 429 ILE B N 1
ATOM 7108 C CA . ILE B 1 429 ? 19.141 -21.125 5.766 1 93.69 429 ILE B CA 1
ATOM 7109 C C . ILE B 1 429 ? 19.953 -22.312 6.289 1 93.69 429 ILE B C 1
ATOM 7111 O O . ILE B 1 429 ? 19.703 -23.453 5.898 1 93.69 429 ILE B O 1
ATOM 7115 N N . ASN B 1 430 ? 20.812 -22.062 7.238 1 91.75 430 ASN B N 1
ATOM 7116 C CA . ASN B 1 430 ? 21.672 -23.109 7.77 1 91.75 430 ASN B CA 1
ATOM 7117 C C . ASN B 1 430 ? 20.938 -23.953 8.805 1 91.75 430 ASN B C 1
ATOM 7119 O O . ASN B 1 430 ? 19.859 -23.578 9.266 1 91.75 430 ASN B O 1
ATOM 7123 N N . LYS B 1 431 ? 21.516 -24.984 9.219 1 90.5 431 LYS B N 1
ATOM 7124 C CA . LYS B 1 431 ? 20.906 -25.969 10.094 1 90.5 431 LYS B CA 1
ATOM 7125 C C . LYS B 1 431 ? 20.531 -25.375 11.445 1 90.5 431 LYS B C 1
ATOM 7127 O O . LYS B 1 431 ? 19.469 -25.672 11.992 1 90.5 431 LYS B O 1
ATOM 7132 N N . ASP B 1 432 ? 21.391 -24.453 11.914 1 90.56 432 ASP B N 1
ATOM 7133 C CA . ASP B 1 432 ? 21.172 -23.859 13.227 1 90.56 432 ASP B CA 1
ATOM 7134 C C . ASP B 1 432 ? 20.219 -22.672 13.148 1 90.56 432 ASP B C 1
ATOM 7136 O O . ASP B 1 432 ? 19.875 -22.062 14.164 1 90.56 432 ASP B O 1
ATOM 7140 N N . ILE B 1 433 ? 19.828 -22.297 11.969 1 92.5 433 ILE B N 1
ATOM 7141 C CA . ILE B 1 433 ? 18.859 -21.234 11.688 1 92.5 433 ILE B CA 1
ATOM 7142 C C . ILE B 1 433 ? 19.422 -19.891 12.18 1 92.5 433 ILE B C 1
ATOM 7144 O O . ILE B 1 433 ? 18.688 -19.094 12.773 1 92.5 433 ILE B O 1
ATOM 7148 N N . THR B 1 434 ? 20.75 -19.734 12.039 1 90.69 434 THR B N 1
ATOM 7149 C CA . THR B 1 434 ? 21.391 -18.5 12.508 1 90.69 434 THR B CA 1
ATOM 7150 C C . THR B 1 434 ? 21.859 -17.656 11.328 1 90.69 434 THR B C 1
ATOM 7152 O O . THR B 1 434 ? 22.203 -16.484 11.5 1 90.69 434 THR B O 1
ATOM 7155 N N . ARG B 1 435 ? 21.844 -18.344 10.18 1 91.06 435 ARG B N 1
ATOM 7156 C CA . ARG B 1 435 ? 22.375 -17.656 9.008 1 91.06 435 ARG B CA 1
ATOM 7157 C C . ARG B 1 435 ? 21.562 -17.969 7.766 1 91.06 435 ARG B C 1
ATOM 7159 O O . ARG B 1 435 ? 20.984 -19.062 7.645 1 91.06 435 ARG B O 1
ATOM 7166 N N . ILE B 1 436 ? 21.5 -17.062 6.895 1 90.69 436 ILE B N 1
ATOM 7167 C CA . ILE B 1 436 ? 21.078 -17.266 5.516 1 90.69 436 ILE B CA 1
ATOM 7168 C C . ILE B 1 436 ? 22.219 -16.969 4.562 1 90.69 436 ILE B C 1
ATOM 7170 O O . ILE B 1 436 ? 22.703 -15.828 4.5 1 90.69 436 ILE B O 1
ATOM 7174 N N . GLY B 1 437 ? 22.578 -17.938 3.84 1 87.25 437 GLY B N 1
ATOM 7175 C CA . GLY B 1 437 ? 23.844 -17.781 3.141 1 87.25 437 GLY B CA 1
ATOM 7176 C C . GLY B 1 437 ? 25 -17.438 4.062 1 87.25 437 GLY B C 1
ATOM 7177 O O . GLY B 1 437 ? 25.25 -18.141 5.047 1 87.25 437 GLY B O 1
ATOM 7178 N N . ASN B 1 438 ? 25.656 -16.266 3.768 1 83.69 438 ASN B N 1
ATOM 7179 C CA . ASN B 1 438 ? 26.781 -15.836 4.578 1 83.69 438 ASN B CA 1
ATOM 7180 C C . ASN B 1 438 ? 26.406 -14.656 5.473 1 83.69 438 ASN B C 1
ATOM 7182 O O . ASN B 1 438 ? 27.281 -13.961 5.988 1 83.69 438 ASN B O 1
ATOM 7186 N N . VAL B 1 439 ? 25.141 -14.547 5.652 1 85.38 439 VAL B N 1
ATOM 7187 C CA . VAL B 1 439 ? 24.688 -13.422 6.465 1 85.38 439 VAL B CA 1
ATOM 7188 C C . VAL B 1 439 ? 24.031 -13.93 7.738 1 85.38 439 VAL B C 1
ATOM 7190 O O . VAL B 1 439 ? 23.219 -14.867 7.695 1 85.38 439 VAL B O 1
ATOM 7193 N N . ASN B 1 440 ? 24.406 -13.305 8.781 1 89.44 440 ASN B N 1
ATOM 7194 C CA . ASN B 1 440 ? 23.828 -13.695 10.055 1 89.44 440 ASN B CA 1
ATOM 7195 C C . ASN B 1 440 ? 22.438 -13.102 10.242 1 89.44 440 ASN B C 1
ATOM 7197 O O . ASN B 1 440 ? 22.156 -11.984 9.789 1 89.44 440 ASN B O 1
ATOM 7201 N N . LEU B 1 441 ? 21.672 -13.828 10.953 1 90.94 441 LEU B N 1
ATOM 7202 C CA . LEU B 1 441 ? 20.344 -13.359 11.359 1 90.94 441 LEU B CA 1
ATOM 7203 C C . LEU B 1 441 ? 20.375 -12.836 12.789 1 90.94 441 LEU B C 1
ATOM 7205 O O . LEU B 1 441 ? 20.5 -13.617 13.734 1 90.94 441 LEU B O 1
ATOM 7209 N N . PRO B 1 442 ? 20.234 -11.578 12.914 1 91.5 442 PRO B N 1
ATOM 7210 C CA . PRO B 1 442 ? 20.359 -11.023 14.258 1 91.5 442 PRO B CA 1
ATOM 7211 C C . PRO B 1 442 ? 19.234 -11.477 15.188 1 91.5 442 PRO B C 1
ATOM 7213 O O . PRO B 1 442 ? 18.062 -11.492 14.789 1 91.5 442 PRO B O 1
ATOM 7216 N N . LYS B 1 443 ? 19.5 -11.672 16.438 1 90.25 443 LYS B N 1
ATOM 7217 C CA . LYS B 1 443 ? 18.547 -12.164 17.438 1 90.25 443 LYS B CA 1
ATOM 7218 C C . LYS B 1 443 ? 17.469 -11.125 17.719 1 90.25 443 LYS B C 1
ATOM 7220 O O . LYS B 1 443 ? 16.328 -11.469 18.078 1 90.25 443 LYS B O 1
ATOM 7225 N N . GLU B 1 444 ? 17.812 -9.883 17.547 1 89.44 444 GLU B N 1
ATOM 7226 C CA . GLU B 1 444 ? 16.906 -8.789 17.891 1 89.44 444 GLU B CA 1
ATOM 7227 C C . GLU B 1 444 ? 15.703 -8.75 16.953 1 89.44 444 GLU B C 1
ATOM 7229 O O . GLU B 1 444 ? 14.648 -8.227 17.312 1 89.44 444 GLU B O 1
ATOM 7234 N N . ASN B 1 445 ? 15.883 -9.344 15.781 1 92.88 445 ASN B N 1
ATOM 7235 C CA . ASN B 1 445 ? 14.805 -9.227 14.805 1 92.88 445 ASN B CA 1
ATOM 7236 C C . ASN B 1 445 ? 14.102 -10.562 14.578 1 92.88 445 ASN B C 1
ATOM 7238 O O . ASN B 1 445 ? 13.031 -10.609 13.969 1 92.88 445 ASN B O 1
ATOM 7242 N N . PHE B 1 446 ? 14.711 -11.617 15.062 1 92.69 446 PHE B N 1
ATOM 7243 C CA . PHE B 1 446 ? 14.164 -12.93 14.766 1 92.69 446 PHE B CA 1
ATOM 7244 C C . PHE B 1 446 ? 13.719 -13.633 16.047 1 92.69 446 PHE B C 1
ATOM 7246 O O . PHE B 1 446 ? 14.477 -13.719 17.016 1 92.69 446 PHE B O 1
ATOM 7253 N N . LEU B 1 447 ? 12.562 -14.156 15.984 1 89.62 447 LEU B N 1
ATOM 7254 C CA . LEU B 1 447 ? 11.891 -14.641 17.188 1 89.62 447 LEU B CA 1
ATOM 7255 C C . LEU B 1 447 ? 12.375 -16.031 17.562 1 89.62 447 LEU B C 1
ATOM 7257 O O . LEU B 1 447 ? 12.203 -16.469 18.703 1 89.62 447 LEU B O 1
ATOM 7261 N N . HIS B 1 448 ? 12.922 -16.766 16.703 1 87.38 448 HIS B N 1
ATOM 7262 C CA . HIS B 1 448 ? 13.32 -18.156 16.969 1 87.38 448 HIS B CA 1
ATOM 7263 C C . HIS B 1 448 ? 14.445 -18.203 18 1 87.38 448 HIS B C 1
ATOM 7265 O O . HIS B 1 448 ? 14.711 -19.25 18.578 1 87.38 448 HIS B O 1
ATOM 7271 N N . TYR B 1 449 ? 15.047 -17.062 18.297 1 85.69 449 TYR B N 1
ATOM 7272 C CA . TYR B 1 449 ? 16.109 -17.016 19.297 1 85.69 449 TYR B CA 1
ATOM 7273 C C . TYR B 1 449 ? 15.531 -17 20.703 1 85.69 449 TYR B C 1
ATOM 7275 O O . TYR B 1 449 ? 16.25 -17.219 21.688 1 85.69 449 TYR B O 1
ATOM 7283 N N . ASN B 1 450 ? 14.297 -16.609 20.891 1 74.56 450 ASN B N 1
ATOM 7284 C CA . ASN B 1 450 ? 13.672 -16.469 22.203 1 74.56 450 ASN B CA 1
ATOM 7285 C C . ASN B 1 450 ? 13.242 -17.828 22.766 1 74.56 450 ASN B C 1
ATOM 7287 O O . ASN B 1 450 ? 12.469 -17.891 23.719 1 74.56 450 ASN B O 1
ATOM 7291 N N . SER B 1 451 ? 13.695 -18.953 22.234 1 65.19 451 SER B N 1
ATOM 7292 C CA . SER B 1 451 ? 13.344 -20.266 22.75 1 65.19 451 SER B CA 1
ATOM 7293 C C . SER B 1 451 ? 14.078 -20.562 24.047 1 65.19 451 SER B C 1
ATOM 7295 O O . SER B 1 451 ? 15.164 -20.031 24.297 1 65.19 451 SER B O 1
#

pLDDT: mean 82.7, std 17.84, range [19.81, 98.19]

Organism: Human herpesvirus 7 (strain RK) (NCBI:txid262398)

Foldseek 3Di:
DPPDPDDPPPCPPVPVPPCPPPPPPVPPDFDDAPVVCVVVVVVLQVCCVVPPQDDVWDWDDDLQKIKTWFKWFFPPLWDDDPQKIKGKTKTAWRADDDDQQKWWWKWAAPVWQKTWQTFIGRGGIFIGMIMGGNVCCVVQVDRIDIGMMMIFIFGFDFADAEFADEEADADDDDDPQAWEKDWDDDDPQKTKIKTAQWFWDDPDDPFFPKIKTKHKYAAPPDDDDPAKTKDAADWDWDDDDHAIWTKTWWDWYAYPVRMIITMMITAQLGFDDPPDDRVRDDRMDMGMMGIDHPVPDQFYKYKNTQCRRFKDAVSSNPVPDDDDPGRRFKIWGWQRTKDQLPPHQKDKDWDPMFMDGNDQKWKWKAFDTPDHQKGWHIDIDGGPDIDIIMMGGSDNGDIDGGSDGGIMIGIHHDKDFAPDDRPDFRQHAYPVRQGGTRTGDDCSTTNSNSD/DCPDPPDPPPPPPVPVPPCPPCPPPPPPDFDDAPVVCVVVVVVLQVCCVVPPQDDVWDWDDDLQKIKTWFKWFFPPLWDDDPQKIKGKTKTAWRADDDDQQKWKWKWAAPVWQKTWQTFIGRGGIFIGMIMGGNVCCVVCVDRIDIGMMMIFIFGFDFADAEFADEEADADDDDDPQAWEKDWDDDDPQKTKIKTAQWFWDQPDDPFFPKIKTKHKYAAPPDDDDPAKTKDAADWDWDDDDHAIWTKTWWDWYAY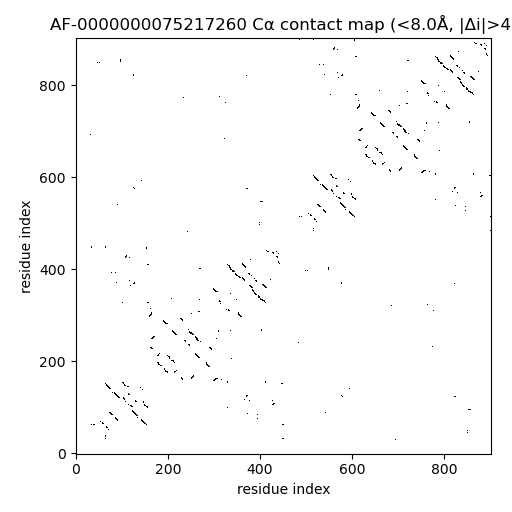PVRMIITMMITAQLGFDDPPDDRVRDDRMDMGMMGIDHPVPDQFYKYKNTDCRRFKDAVSSNPVPDDDDPGRRFKIWGWQRGKDQLPPHQKDKDWDPMFMDGNDQKWKWKAFDTPDHAKGWHIDIDGGPDIDIIMMGGSDNGDIDGGSDGGIMIGIHHDKDFAPDDRPDFRQHAYPVRQGTTRTGDDCSTTNSNSD

Solvent-accessible surface area (backbone atoms only — not comparable to full-atom values): 48428 Å² total; per-residue (Å²): 139,75,81,74,81,72,82,73,78,78,76,81,72,81,62,79,67,59,60,75,54,82,56,78,56,76,70,71,78,67,76,74,56,46,80,73,43,46,65,55,50,50,47,30,50,49,44,30,58,68,60,59,56,50,96,84,40,45,76,43,79,57,57,52,34,34,42,33,34,39,63,41,30,49,70,78,56,70,43,79,53,95,67,26,33,34,29,39,30,46,35,79,43,55,47,64,65,51,63,80,62,56,31,27,40,37,26,11,37,64,88,47,72,54,40,36,61,43,38,61,38,49,46,27,55,40,42,41,41,34,32,33,51,47,90,42,47,74,80,50,68,51,64,54,41,77,45,63,34,36,38,36,44,31,39,55,39,65,59,55,61,69,33,19,52,46,48,71,41,90,77,81,83,86,57,90,58,40,9,41,36,43,72,77,46,73,59,89,50,35,38,33,31,40,34,36,65,42,39,54,38,63,70,53,63,102,65,37,77,41,35,32,29,38,32,38,29,66,47,92,75,69,84,73,68,84,57,41,25,32,43,74,68,62,58,44,69,44,73,56,90,93,38,61,42,39,37,37,69,34,44,52,32,34,34,81,85,47,27,32,39,35,33,35,28,44,35,14,62,36,48,72,59,91,82,70,46,56,83,76,50,66,37,60,46,78,47,63,44,31,57,39,74,47,77,83,46,67,66,36,36,34,19,66,30,42,58,72,37,40,38,46,43,48,51,81,44,46,88,75,48,84,58,61,83,64,54,43,49,48,34,39,32,31,30,60,30,56,44,65,26,57,90,35,41,62,45,74,48,70,45,95,39,30,38,44,53,80,52,76,49,28,30,39,36,26,31,38,79,57,32,75,73,48,47,30,55,60,44,76,42,55,63,75,35,64,39,69,46,44,35,38,30,92,36,36,76,41,66,44,53,30,13,20,69,53,26,29,38,30,32,35,67,50,56,54,63,47,97,58,74,74,88,82,51,70,48,26,27,41,93,84,67,47,28,42,46,49,30,40,56,42,64,82,34,28,38,47,65,71,102,134,82,78,77,80,75,81,75,78,77,76,79,73,81,64,79,70,64,63,74,53,86,53,80,57,75,71,74,76,69,75,75,57,46,78,73,44,45,65,55,50,50,47,29,50,48,46,31,60,70,61,60,56,51,94,87,42,46,77,44,80,57,57,54,34,35,42,34,33,41,62,40,29,50,69,78,56,72,43,80,55,96,66,26,34,35,29,40,30,46,36,79,44,55,44,64,64,53,62,81,61,55,31,26,40,37,27,10,38,64,89,46,72,53,40,36,60,42,38,62,38,49,46,28,56,40,43,41,41,35,32,31,51,49,92,43,48,76,80,52,67,51,64,54,41,77,44,60,34,36,38,36,44,31,39,55,38,65,60,55,60,69,35,18,52,46,50,72,41,89,76,82,84,84,56,90,59,40,10,41,38,43,72,77,45,74,58,88,51,35,38,33,30,41,34,35,65,42,39,53,39,61,71,61,59,102,66,37,75,42,34,32,28,38,31,38,29,66,47,91,76,71,83,73,70,87,58,41,25,32,42,75,68,59,55,43,72,41,72,56,90,93,37,60,41,39,38,38,68,36,42,54,32,36,34,84,85,47,28,34,38,35,32,35,27,44,33,13,62,37,49,73,58,90,82,68,46,56,84,74,48,66,37,54,46,78,47,62,42,30,58,39,73,47,76,84,46,66,68,35,35,34,17,66,30,40,57,72,37,41,37,47,43,48,52,82,44,46,89,76,46,85,56,59,84,64,53,43,50,49,34,39,33,29,28,60,29,57,43,64,26,58,90,34,42,62,46,75,50,72,45,98,39,30,38,43,52,81,54,76,50,27,31,38,36,26,33,41,79,57,33,74,74,48,48,30,57,61,43,76,44,54,63,76,34,65,40,71,46,44,35,38,31,90,36,37,75,43,66,45,53,30,12,20,70,54,26,30,38,31,32,35,66,47,56,54,64,48,95,58,74,76,88,81,53,71,46,27,28,42,94,84,67,47,29,43,46,50,30,40,55,42,62,83,33,28,37,46,66,71,100

InterPro domains:
  IPR007578 Herpesvirus U10 [PF04489] (30-404)

Nearest PDB structures (foldseek):
  8qdo-assembly1_A  TM=6.354E-01  e=9.304E-14  Human betaherpesvirus 5
  8qdo-assembly1_B  TM=6.184E-01  e=8.996E-13  Human betaherpesvirus 5
  7byf-assembly2_F  TM=5.514E-01  e=4.017E-11  Murid gammaherpesvirus 4
  7byf-assembly1_C  TM=5.394E-01  e=9.851E-11  Murid gammaherpesvirus 4
  4tf4-assembly2_B  TM=2.828E-01  e=1.724E+00  Thermobifida fusca

Secondary structure (DSSP, 8-state):
-----------------------------PPPPHHHHHHHHHHHHHHHHHHT--TT-EEEEETTEEEEEEEEEE-S--EEETTEEEEEEEEEEEE--S-SS-EEEEE-BTT-S-EEPPEEE-EEEEEEEEEEEGGGTTTT-SSEEEEEEEEEEE-PBPP--EEEE--EES-----TT-EEEEEEEEETTEEEEEEES--EEE-SSTT---EEEEEEEE---PPPPSSEEEEE-PPEEEEETTEEEEEEEEEEEEETTSEEEEEEEE-TTSPPPTT--GGGS-S-EEEEEEEEE-SS-TT-EEESS-GGGTEE-GGGGTTT---SS---S-EEEE-SS-EE-TT-SEEEEEES--EE-SS--EEEEEEPTT--S-EE--EEE-TTS-EEEEEE-S-TT-EEPTT-EEEEEEEES---B-SS-GGG----B-TTSSEETTEE--TTTBGGGG-/-----------------------------PPPPHHHHHHHHHHHHHHHHHHT--TT-EEEEETTEEEEEEEEEE-S--EEETTEEEEEEEEEEEE--S-SS-EEEEE-BTT-S-EEPPEEE-EEEEEEEEEEEGGGTTTT-SSEEEEEEEEEEE-PBPP--EEEE--EES--PPPTT-EEEEEEEEETTEEEEEEES--EEE-SSTT---EEEEEEEE-------SSEEEEE-PPEEEEETTEEEEEEEEEEEEETTSEEEEEEEE-TTSPPPTT--GGGS-S-EEEEEEEEE-SS-TT-EEESS-GGGTEE-GGGGTTT---SS---S-EEEE-SS-EE-TT-SEEEEEES--EE-SS--EEEEEEPTT--S-EE--EEE-TTS-EEEEEE-S-TT-EEPTT-EEEEEEEES---B-SS-STT----B-TTSSEETTEE--TTTBGGGG-

=== Feature glossary ===
Feature key, reading from the visual/contextual features back to the raw sequence:

Rendered structure images. Structure images are PyMOL renders from six orthogonal camera directions. Cartoon representation draws helices as coils and strands as arrows; sticks shows the backbone as bonds; surface shows the solvent-excluded envelope. Rainbow coloring maps sequence position to hue (blue→red, N→C); chain coloring assigns a distinct color per polypeptide.

Contact-map, Ramachandran, and PAE plots. Three diagnostic plots accompany the record. The Cα contact map visualizes the tertiary structure as a 2D adjacency matrix (8 Å cutoff, sequence-local contacts suppressed). The Ramachandran plot shows the distribution of backbone (φ, ψ) torsions, with points in the α and β basins reflecting secondary structure content. The PAE plot shows AlphaFold's inter-residue confidence as a color matrix.

InterPro / GO / CATH / organism. The annotation block draws on four external resources. InterPro: which protein families and domains the sequence belongs to. GO: standardized terms for what the protein does, what process it participates in, and where in the cell it acts. CATH: which structural fold it has in the CATH hierarchy. Organism: the species of origin.

Nearest PDB structures. Structural nearest neighbors (via Foldseek easy-search vs the PDB). Reported per hit: target PDB id, E-value, and alignment TM-score. A TM-score above ~0.5 is the conventional threshold for 'same fold'.

Predicted aligned error. Predicted aligned error is AlphaFold's pairwise confidence. Unlike pLDDT (per-residue), PAE is per-residue-pair and captures whether two parts of the structure are correctly placed relative to each other. Units are ångströms of expected positional error.

Solvent-accessible surface area. SASA measures how much of the protein is reachable by solvent. It is computed by rolling a water-sized probe over the atomic surface and summing the exposed area (Å²). Per-residue SASA distinguishes core (buried, low SASA) from surface (exposed, high SASA) residues; total SASA is a whole-molecule size measure.

B-factor. Crystallographic B-factors measure how much each atom's electron density is smeared out, in Å². They rise in mobile loops and surface residues and fall in the buried interior. In AlphaFold models this column is repurposed to hold pLDDT instead.

pLDDT. For AlphaFold models, the B-factor field carries pLDDT — the model's own estimate of local accuracy on a 0–100 scale. Regions with pLDDT<50 should be treated as essentially unmodeled; they often correspond to intrinsically disordered segments.

Backbone torsions (φ/ψ). φ (phi) and ψ (psi) are the two rotatable backbone dihedrals per residue: φ is the C(i-1)–N–Cα–C torsion, ψ is the N–Cα–C–N(i+1) torsion, both in degrees on (−180°, 180°]. α-helical residues cluster near (−60°, −45°); β-strand residues near (−120°, +130°). A Ramachandran plot is simply a scatter of (φ, ψ) for every residue.

Radius of gyration, Cα contacts, bounding box. Radius of gyration (Rg) is the root-mean-square distance of Cα atoms from their centroid — a single number for overall size and compactness. A globular domain of N residues has Rg ≈ 2.2·N^0.38 Å; an extended or disordered chain has a much larger Rg. The Cα contact count is the number of residue pairs whose Cα atoms are within 8 Å and are more than four positions apart in sequence — a standard proxy for tertiary packing density. The bounding box is the smallest axis-aligned box enclosing all Cα atoms.

Secondary structure (3-state, P-SEA). Three-state secondary structure (P-SEA) collapses the eight DSSP classes into helix (a), strand (b), and coil (c). P-SEA assigns these from Cα geometry alone — distances and angles — without requiring backbone oxygens, so it works on any Cα trace.

Secondary structure (8-state, DSSP). Secondary structure is the local, repeating backbone conformation. DSSP classifies it into eight states by reading the hydrogen-bond network: three helix types (H, G, I), two β types (E, B), two non-regular types (T, S), and unstructured coil (-).

Foldseek 3Di. The Foldseek 3Di string encodes local tertiary geometry as a 20-letter alphabet — one character per residue — derived from the relative positions of nearby Cα atoms. Unlike the amino-acid sequence, 3Di is a direct function of the 3D structure, so two proteins with the same fold have similar 3Di strings even at low sequence identity.

mmCIF coordinates. Structure coordinates are given as an mmCIF _atom_site loop: one row per atom with element, residue name, chain id, sequence number, and x/y/z position in Å. Only the four main-chain atoms per residue are included here; side chains are omitted to keep the record compact.

Sequence. This is the polypeptide sequence — one letter per residue, N-terminus first. Length ranges from a few dozen residues for small domains to over a thousand for large multi-domain proteins.